Protein 8YMU (pdb70)

Sequence (1086 aa):
RWQRALWFAGVVFCFGISAHQIAMHVLDYLSEPVAVRIDFVAQNELRIPEITVCPRIFQQNTIFTDMVEKQGIDKMKFLDLIDRPEYDIMAVWNLSRIFSDNVSCSAHEGSSIISGSYVDPNMSQPHLVYTTSGQCINIPASRPLIYRGVNTFVRITDSQPRNLDEVRPEAIQIYFHEHHHAHLSRYLTGLRGYIVPIANPFAFSIRFTQINYANRTDSPCVDSEEYAACVEDFIEQRIYEKAQVQCRLPYMRPKLPLCSTPTDARKIFVATDDVIQNFEKESSCKRKCEENLYIVEFMHLFERSNISIDMSVYFAYNYIQVATEYLTYTLRGLLSDIGGVLGLFLGICILSVIEVFEVVIFRWQRALWFAGVVFCFGISAHQIAMHVLDYLSEPVAVRIDFVAQNELRIPEITVCPRIFQQNTIFTDMVEKQGIDKMKFLDLIDRPEYDIMAVWNLSRIFSDNVSCSAHEGSSIISGSYVDPNMSQPHLVYTTSGQCINIPASRPLIYRGVNTFVRITDSQPRNLDEVRPEAIQIYFHEHHHAHLSRYLTGLRGYIVPIANPFAFSIRFTQINYANRTDSPCVDSEEYAACVEDFIEQRIYEKAQVQCRLPYMRPKLPLCSTPTDARKIFVATDDVIQNFEKESSCKRKCEENLYIVEFMHLFERSNISIDMSVYFAYNYIQVATEYLTYTLRGLLSDIGGVLGLFLGICILSVIEVFEVVIFRWQRALWFAGVVFCFGISAHQIAMHVLDYLSEPVAVRIDFVAQNELRIPEITVCPRIFQQNTIFTDMVEKQGIDKMKFLDLIDRPEYDIMAVWNLSRIFSDNVSCSAHEGSSIISGSYVDPNMSQPHLVYTTSGQCINIPASRPLIYRGVNTFVRITDSQPRNLDEVRPEAIQIYFHEHHHAHLSRYLTGLRGYIVPIANPFAFSIRFTQINYANRTDSPCVDSEEYAACVEDFIEQRIYEKAQVQCRLPYMRPKLPLCSTPTDARKIFVATDDVIQNFEKESSCKRKCEENLYIVEFMHLFERSNISIDMSVYFAYNYIQVATEYLTYTLRGLLSDIGGVLGLFLGICILSVIEVFEVVIF

Structure (mmCIF, N/CA/C/O backbone):
data_8YMU
#
_entry.id   8YMU
#
_cell.length_a   1.00
_cell.length_b   1.00
_cell.length_c   1.00
_cell.angle_alpha   90.00
_cell.angle_beta   90.00
_cell.angle_gamma   90.00
#
_symmetry.space_group_name_H-M   'P 1'
#
loop_
_atom_site.group_PDB
_atom_site.id
_atom_site.type_symbol
_atom_site.label_atom_id
_atom_site.label_alt_id
_atom_site.label_comp_id
_atom_site.label_asym_id
_atom_site.label_entity_id
_atom_site.label_seq_id
_atom_site.pdbx_PDB_ins_code
_atom_site.Cartn_x
_atom_site.Cartn_y
_atom_site.Cartn_z
_atom_site.occupancy
_atom_site.B_iso_or_equiv
_atom_site.auth_seq_id
_atom_site.auth_comp_id
_atom_site.auth_asym_id
_atom_site.auth_atom_id
_atom_site.pdbx_PDB_model_num
ATOM 1 N N . ARG A 1 53 ? 119.809 94.791 55.123 1.00 154.67 53 ARG A N 1
ATOM 2 C CA . ARG A 1 53 ? 119.735 93.969 56.322 1.00 154.67 53 ARG A CA 1
ATOM 3 C C . ARG A 1 53 ? 120.657 94.504 57.411 1.00 154.67 53 ARG A C 1
ATOM 4 O O . ARG A 1 53 ? 120.237 94.703 58.549 1.00 154.67 53 ARG A O 1
ATOM 12 N N . TRP A 1 54 ? 121.919 94.738 57.054 1.00 156.69 54 TRP A N 1
ATOM 13 C CA . TRP A 1 54 ? 122.918 95.170 58.024 1.00 156.69 54 TRP A CA 1
ATOM 14 C C . TRP A 1 54 ? 122.582 96.526 58.633 1.00 156.69 54 TRP A C 1
ATOM 15 O O . TRP A 1 54 ? 122.345 96.627 59.841 1.00 156.69 54 TRP A O 1
ATOM 26 N N . GLN A 1 55 ? 122.552 97.575 57.806 1.00 155.15 55 GLN A N 1
ATOM 27 C CA . GLN A 1 55 ? 122.447 98.927 58.346 1.00 155.15 55 GLN A CA 1
ATOM 28 C C . GLN A 1 55 ? 121.035 99.216 58.842 1.00 155.15 55 GLN A C 1
ATOM 29 O O . GLN A 1 55 ? 120.849 99.881 59.866 1.00 155.15 55 GLN A O 1
ATOM 35 N N . ARG A 1 56 ? 120.021 98.720 58.127 1.00 152.82 56 ARG A N 1
ATOM 36 C CA . ARG A 1 56 ? 118.650 98.884 58.603 1.00 152.82 56 ARG A CA 1
ATOM 37 C C . ARG A 1 56 ? 118.447 98.197 59.949 1.00 152.82 56 ARG A C 1
ATOM 38 O O . ARG A 1 56 ? 117.855 98.776 60.869 1.00 152.82 56 ARG A O 1
ATOM 46 N N . ALA A 1 57 ? 118.937 96.962 60.087 1.00 150.93 57 ALA A N 1
ATOM 47 C CA . ALA A 1 57 ? 118.809 96.258 61.359 1.00 150.93 57 ALA A CA 1
ATOM 48 C C . ALA A 1 57 ? 119.589 96.963 62.461 1.00 150.93 57 ALA A C 1
ATOM 49 O O . ALA A 1 57 ? 119.125 97.041 63.604 1.00 150.93 57 ALA A O 1
ATOM 51 N N . LEU A 1 58 ? 120.780 97.474 62.142 1.00 148.85 58 LEU A N 1
ATOM 52 C CA . LEU A 1 58 ? 121.560 98.189 63.147 1.00 148.85 58 LEU A CA 1
ATOM 53 C C . LEU A 1 58 ? 120.840 99.451 63.604 1.00 148.85 58 LEU A C 1
ATOM 54 O O . LEU A 1 58 ? 120.822 99.764 64.800 1.00 148.85 58 LEU A O 1
ATOM 59 N N . TRP A 1 59 ? 120.244 100.191 62.667 1.00 143.68 59 TRP A N 1
ATOM 60 C CA . TRP A 1 59 ? 119.476 101.379 63.023 1.00 143.68 59 TRP A CA 1
ATOM 61 C C . TRP A 1 59 ? 118.286 101.012 63.900 1.00 143.68 59 TRP A C 1
ATOM 62 O O . TRP A 1 59 ? 117.998 101.680 64.900 1.00 143.68 59 TRP A O 1
ATOM 73 N N . PHE A 1 60 ? 117.578 99.942 63.533 1.00 143.37 60 PHE A N 1
ATOM 74 C CA . PHE A 1 60 ? 116.453 99.480 64.339 1.00 143.37 60 PHE A CA 1
ATOM 75 C C . PHE A 1 60 ? 116.901 99.168 65.762 1.00 143.37 60 PHE A C 1
ATOM 76 O O . PHE A 1 60 ? 116.274 99.598 66.737 1.00 143.37 60 PHE A O 1
ATOM 84 N N . ALA A 1 61 ? 117.995 98.415 65.893 1.00 143.62 61 ALA A N 1
ATOM 85 C CA . ALA A 1 61 ? 118.481 98.032 67.214 1.00 143.62 61 ALA A CA 1
ATOM 86 C C . ALA A 1 61 ? 118.899 99.255 68.022 1.00 143.62 61 ALA A C 1
ATOM 87 O O . ALA A 1 61 ? 118.531 99.393 69.195 1.00 143.62 61 ALA A O 1
ATOM 94 N N . GLY A 1 62 ? 119.654 100.163 67.406 1.00 139.90 62 GLY A N 1
ATOM 95 C CA . GLY A 1 62 ? 120.162 101.333 68.090 1.00 139.90 62 GLY A CA 1
ATOM 96 C C . GLY A 1 62 ? 119.137 102.398 68.385 1.00 139.90 62 GLY A C 1
ATOM 97 O O . GLY A 1 62 ? 119.389 103.274 69.217 1.00 139.90 62 GLY A O 1
ATOM 101 N N . VAL A 1 63 ? 117.982 102.356 67.724 1.00 135.38 63 VAL A N 1
ATOM 102 C CA . VAL A 1 63 ? 116.876 103.228 68.072 1.00 135.38 63 VAL A CA 1
ATOM 103 C C . VAL A 1 63 ? 115.960 102.604 69.119 1.00 135.38 63 VAL A C 1
ATOM 104 O O . VAL A 1 63 ? 115.504 103.312 70.026 1.00 135.38 63 VAL A O 1
ATOM 108 N N . VAL A 1 64 ? 115.686 101.299 69.032 1.00 135.35 64 VAL A N 1
ATOM 109 C CA . VAL A 1 64 ? 114.908 100.649 70.078 1.00 135.35 64 VAL A CA 1
ATOM 110 C C . VAL A 1 64 ? 115.667 100.672 71.395 1.00 135.35 64 VAL A C 1
ATOM 111 O O . VAL A 1 64 ? 115.058 100.764 72.465 1.00 135.35 64 VAL A O 1
ATOM 115 N N . PHE A 1 65 ? 117.000 100.593 71.351 1.00 126.79 65 PHE A N 1
ATOM 116 C CA . PHE A 1 65 ? 117.785 100.682 72.577 1.00 126.79 65 PHE A CA 1
ATOM 117 C C . PHE A 1 65 ? 117.560 102.018 73.274 1.00 126.79 65 PHE A C 1
ATOM 118 O O . PHE A 1 65 ? 117.301 102.068 74.482 1.00 126.79 65 PHE A O 1
ATOM 126 N N . CYS A 1 66 ? 117.653 103.115 72.522 1.00 120.20 66 CYS A N 1
ATOM 127 C CA . CYS A 1 66 ? 117.420 104.432 73.105 1.00 120.20 66 CYS A CA 1
ATOM 128 C C . CYS A 1 66 ? 115.985 104.563 73.598 1.00 120.20 66 CYS A C 1
ATOM 129 O O . CYS A 1 66 ? 115.735 105.087 74.690 1.00 120.20 66 CYS A O 1
ATOM 132 N N . PHE A 1 67 ? 115.023 104.083 72.805 1.00 121.72 67 PHE A N 1
ATOM 133 C CA . PHE A 1 67 ? 113.626 104.186 73.209 1.00 121.72 67 PHE A CA 1
ATOM 134 C C . PHE A 1 67 ? 113.369 103.436 74.510 1.00 121.72 67 PHE A C 1
ATOM 135 O O . PHE A 1 67 ? 112.689 103.949 75.404 1.00 121.72 67 PHE A O 1
ATOM 143 N N . GLY A 1 68 ? 113.916 102.227 74.642 1.00 116.57 68 GLY A N 1
ATOM 144 C CA . GLY A 1 68 ? 113.713 101.425 75.833 1.00 116.57 68 GLY A CA 1
ATOM 145 C C . GLY A 1 68 ? 114.559 101.810 77.024 1.00 116.57 68 GLY A C 1
ATOM 146 O O . GLY A 1 68 ? 114.230 101.419 78.148 1.00 116.57 68 GLY A O 1
ATOM 147 N N . ILE A 1 69 ? 115.641 102.559 76.812 1.00 112.96 69 ILE A N 1
ATOM 148 C CA . ILE A 1 69 ? 116.429 103.100 77.908 1.00 112.96 69 ILE A CA 1
ATOM 149 C C . ILE A 1 69 ? 115.916 104.462 78.351 1.00 112.96 69 ILE A C 1
ATOM 150 O O . ILE A 1 69 ? 116.271 104.933 79.432 1.00 112.96 69 ILE A O 1
ATOM 155 N N . SER A 1 70 ? 115.086 105.105 77.534 1.00 103.87 70 SER A N 1
ATOM 156 C CA . SER A 1 70 ? 114.398 106.324 77.936 1.00 103.87 70 SER A CA 1
ATOM 157 C C . SER A 1 70 ? 113.044 106.038 78.562 1.00 103.87 70 SER A C 1
ATOM 158 O O . SER A 1 70 ? 112.679 106.680 79.553 1.00 103.87 70 SER A O 1
ATOM 161 N N . ALA A 1 71 ? 112.285 105.087 78.013 1.00 100.34 71 ALA A N 1
ATOM 162 C CA . ALA A 1 71 ? 110.989 104.743 78.585 1.00 100.34 71 ALA A CA 1
ATOM 163 C C . ALA A 1 71 ? 111.145 104.144 79.976 1.00 100.34 71 ALA A C 1
ATOM 164 O O . ALA A 1 71 ? 110.359 104.434 80.883 1.00 100.34 71 ALA A O 1
ATOM 166 N N . HIS A 1 72 ? 112.160 103.299 80.164 1.00 93.15 72 HIS A N 1
ATOM 167 C CA . HIS A 1 72 ? 112.388 102.724 81.484 1.00 93.15 72 HIS A CA 1
ATOM 168 C C . HIS A 1 72 ? 112.713 103.799 82.515 1.00 93.15 72 HIS A C 1
ATOM 169 O O . HIS A 1 72 ? 112.183 103.767 83.632 1.00 93.15 72 HIS A O 1
ATOM 176 N N . GLN A 1 73 ? 113.554 104.771 82.156 1.00 87.77 73 GLN A N 1
ATOM 177 C CA . GLN A 1 73 ? 113.918 105.806 83.116 1.00 87.77 73 GLN A CA 1
ATOM 178 C C . GLN A 1 73 ? 112.775 106.789 83.348 1.00 87.77 73 GLN A C 1
ATOM 179 O O . GLN A 1 73 ? 112.617 107.295 84.463 1.00 87.77 73 GLN A O 1
ATOM 185 N N . ILE A 1 74 ? 111.962 107.063 82.325 1.00 84.40 74 ILE A N 1
ATOM 186 C CA . ILE A 1 74 ? 110.776 107.887 82.537 1.00 84.40 74 ILE A CA 1
ATOM 187 C C . ILE A 1 74 ? 109.787 107.171 83.448 1.00 84.40 74 ILE A C 1
ATOM 188 O O . ILE A 1 74 ? 109.144 107.795 84.301 1.00 84.40 74 ILE A O 1
ATOM 193 N N . ALA A 1 75 ? 109.647 105.853 83.287 1.00 83.17 75 ALA A N 1
ATOM 194 C CA . ALA A 1 75 ? 108.787 105.087 84.182 1.00 83.17 75 ALA A CA 1
ATOM 195 C C . ALA A 1 75 ? 109.313 105.122 85.610 1.00 83.17 75 ALA A C 1
ATOM 196 O O . ALA A 1 75 ? 108.538 105.265 86.562 1.00 83.17 75 ALA A O 1
ATOM 198 N N . MET A 1 76 ? 110.627 104.991 85.782 1.00 81.81 76 MET A N 1
ATOM 199 C CA . MET A 1 76 ? 111.233 105.081 87.104 1.00 81.81 76 MET A CA 1
ATOM 200 C C . MET A 1 76 ? 111.071 106.457 87.736 1.00 81.81 76 MET A C 1
ATOM 201 O O . MET A 1 76 ? 110.842 106.543 88.946 1.00 81.81 76 MET A O 1
ATOM 206 N N . HIS A 1 77 ? 111.183 107.529 86.953 1.00 75.71 77 HIS A N 1
ATOM 207 C CA . HIS A 1 77 ? 110.911 108.872 87.445 1.00 75.71 77 HIS A CA 1
ATOM 208 C C . HIS A 1 77 ? 109.454 109.075 87.828 1.00 75.71 77 HIS A C 1
ATOM 209 O O . HIS A 1 77 ? 109.177 109.697 88.858 1.00 75.71 77 HIS A O 1
ATOM 216 N N . VAL A 1 78 ? 108.517 108.563 87.024 1.00 73.49 78 VAL A N 1
ATOM 217 C CA . VAL A 1 78 ? 107.101 108.635 87.369 1.00 73.49 78 VAL A CA 1
ATOM 218 C C . VAL A 1 78 ? 106.713 107.631 88.444 1.00 73.49 78 VAL A C 1
ATOM 219 O O . VAL A 1 78 ? 105.725 107.857 89.159 1.00 73.49 78 VAL A O 1
ATOM 223 N N . LEU A 1 79 ? 107.454 106.533 88.584 1.00 73.27 79 LEU A N 1
ATOM 224 C CA . LEU A 1 79 ? 107.257 105.597 89.680 1.00 73.27 79 LEU A CA 1
ATOM 225 C C . LEU A 1 79 ? 107.954 106.045 90.955 1.00 73.27 79 LEU A C 1
ATOM 226 O O . LEU A 1 79 ? 107.672 105.501 92.027 1.00 73.27 79 LEU A O 1
ATOM 231 N N . ASP A 1 80 ? 108.857 107.020 90.863 1.00 66.93 80 ASP A N 1
ATOM 232 C CA . ASP A 1 80 ? 109.444 107.668 92.026 1.00 66.93 80 ASP A CA 1
ATOM 233 C C . ASP A 1 80 ? 108.633 108.884 92.455 1.00 66.93 80 ASP A C 1
ATOM 234 O O . ASP A 1 80 ? 108.946 109.507 93.474 1.00 66.93 80 ASP A O 1
ATOM 239 N N . TYR A 1 81 ? 107.591 109.227 91.697 1.00 63.82 81 TYR A N 1
ATOM 240 C CA . TYR A 1 81 ? 106.679 110.305 92.041 1.00 63.82 81 TYR A CA 1
ATOM 241 C C . TYR A 1 81 ? 105.378 109.826 92.661 1.00 63.82 81 TYR A C 1
ATOM 242 O O . TYR A 1 81 ? 104.860 110.500 93.557 1.00 63.82 81 TYR A O 1
ATOM 251 N N . LEU A 1 82 ? 104.837 108.690 92.217 1.00 63.00 82 LEU A N 1
ATOM 252 C CA . LEU A 1 82 ? 103.616 108.170 92.820 1.00 63.00 82 LEU A CA 1
ATOM 253 C C . LEU A 1 82 ? 103.837 107.827 94.287 1.00 63.00 82 LEU A C 1
ATOM 254 O O . LEU A 1 82 ? 102.982 108.113 95.133 1.00 63.00 82 LEU A O 1
ATOM 259 N N . SER A 1 83 ? 104.977 107.216 94.604 1.00 58.25 83 SER A N 1
ATOM 260 C CA . SER A 1 83 ? 105.354 106.937 95.989 1.00 58.25 83 SER A CA 1
ATOM 261 C C . SER A 1 83 ? 105.996 108.191 96.583 1.00 58.25 83 SER A C 1
ATOM 262 O O . SER A 1 83 ? 107.208 108.403 96.526 1.00 58.25 83 SER A O 1
ATOM 270 N N . GLU A 1 84 ? 105.139 109.030 97.164 1.00 49.08 84 GLU A N 1
ATOM 271 C CA . GLU A 1 84 ? 105.535 110.343 97.658 1.00 49.08 84 GLU A CA 1
ATOM 272 C C . GLU A 1 84 ? 106.806 110.252 98.494 1.00 49.08 84 GLU A C 1
ATOM 273 O O . GLU A 1 84 ? 106.773 109.714 99.608 1.00 49.08 84 GLU A O 1
ATOM 285 N N . PRO A 1 85 ? 107.937 110.759 98.006 1.00 49.78 85 PRO A N 1
ATOM 286 C CA . PRO A 1 85 ? 109.129 110.833 98.852 1.00 49.78 85 PRO A CA 1
ATOM 287 C C . PRO A 1 85 ? 109.173 112.145 99.614 1.00 49.78 85 PRO A C 1
ATOM 288 O O . PRO A 1 85 ? 108.768 113.197 99.116 1.00 49.78 85 PRO A O 1
ATOM 299 N N . VAL A 1 86 ? 109.675 112.071 100.844 1.00 40.83 86 VAL A N 1
ATOM 300 C CA . VAL A 1 86 ? 109.730 113.228 101.725 1.00 40.83 86 VAL A CA 1
ATOM 301 C C . VAL A 1 86 ? 111.136 113.378 102.280 1.00 40.83 86 VAL A C 1
ATOM 302 O O . VAL A 1 86 ? 111.776 112.404 102.690 1.00 40.83 86 VAL A O 1
ATOM 315 N N . ALA A 1 87 ? 111.616 114.617 102.283 1.00 36.25 87 ALA A N 1
ATOM 316 C CA . ALA A 1 87 ? 112.907 114.967 102.854 1.00 36.25 87 ALA A CA 1
ATOM 317 C C . ALA A 1 87 ? 112.704 116.000 103.951 1.00 36.25 87 ALA A C 1
ATOM 318 O O . ALA A 1 87 ? 111.834 116.866 103.851 1.00 36.25 87 ALA A O 1
ATOM 325 N N . VAL A 1 88 ? 113.515 115.907 105.001 1.00 29.72 88 VAL A N 1
ATOM 326 C CA . VAL A 1 88 ? 113.351 116.722 106.199 1.00 29.72 88 VAL A CA 1
ATOM 327 C C . VAL A 1 88 ? 114.319 117.893 106.135 1.00 29.72 88 VAL A C 1
ATOM 328 O O . VAL A 1 88 ? 115.537 117.698 106.051 1.00 29.72 88 VAL A O 1
ATOM 341 N N . ARG A 1 89 ? 113.775 119.105 106.175 1.00 29.88 89 ARG A N 1
ATOM 342 C CA . ARG A 1 89 ? 114.555 120.327 106.319 1.00 29.88 89 ARG A CA 1
ATOM 343 C C . ARG A 1 89 ? 114.389 120.819 107.749 1.00 29.88 89 ARG A C 1
ATOM 344 O O . ARG A 1 89 ? 113.264 120.900 108.254 1.00 29.88 89 ARG A O 1
ATOM 365 N N . ILE A 1 90 ? 115.502 121.138 108.396 1.00 25.67 90 ILE A N 1
ATOM 366 C CA . ILE A 1 90 ? 115.489 121.552 109.784 1.00 25.67 90 ILE A CA 1
ATOM 367 C C . ILE A 1 90 ? 115.959 122.996 109.877 1.00 25.67 90 ILE A C 1
ATOM 368 O O . ILE A 1 90 ? 116.890 123.427 109.193 1.00 25.67 90 ILE A O 1
ATOM 384 N N . ASP A 1 91 ? 115.293 123.755 110.742 1.00 25.22 91 ASP A N 1
ATOM 385 C CA . ASP A 1 91 ? 115.600 125.160 110.953 1.00 25.22 91 ASP A CA 1
ATOM 386 C C . ASP A 1 91 ? 115.605 125.435 112.448 1.00 25.22 91 ASP A C 1
ATOM 387 O O . ASP A 1 91 ? 115.014 124.690 113.231 1.00 25.22 91 ASP A O 1
ATOM 396 N N . PHE A 1 92 ? 116.299 126.497 112.838 1.00 24.23 92 PHE A N 1
ATOM 397 C CA . PHE A 1 92 ? 116.319 126.969 114.220 1.00 24.23 92 PHE A CA 1
ATOM 398 C C . PHE A 1 92 ? 115.756 128.385 114.206 1.00 24.23 92 PHE A C 1
ATOM 399 O O . PHE A 1 92 ? 116.478 129.346 113.923 1.00 24.23 92 PHE A O 1
ATOM 416 N N . VAL A 1 93 ? 114.467 128.510 114.503 1.00 24.34 93 VAL A N 1
ATOM 417 C CA . VAL A 1 93 ? 113.746 129.772 114.378 1.00 24.34 93 VAL A CA 1
ATOM 418 C C . VAL A 1 93 ? 113.823 130.506 115.709 1.00 24.34 93 VAL A C 1
ATOM 419 O O . VAL A 1 93 ? 113.447 129.958 116.749 1.00 24.34 93 VAL A O 1
ATOM 432 N N . ALA A 1 94 ? 114.313 131.744 115.680 1.00 25.23 94 ALA A N 1
ATOM 433 C CA . ALA A 1 94 ? 114.371 132.561 116.885 1.00 25.23 94 ALA A CA 1
ATOM 434 C C . ALA A 1 94 ? 113.016 133.212 117.133 1.00 25.23 94 ALA A C 1
ATOM 435 O O . ALA A 1 94 ? 112.494 133.921 116.267 1.00 25.23 94 ALA A O 1
ATOM 442 N N . GLN A 1 95 ? 112.449 132.971 118.310 1.00 27.22 95 GLN A N 1
ATOM 443 C CA . GLN A 1 95 ? 111.151 133.522 118.670 1.00 27.22 95 GLN A CA 1
ATOM 444 C C . GLN A 1 95 ? 111.308 134.769 119.529 1.00 27.22 95 GLN A C 1
ATOM 445 O O . GLN A 1 95 ? 112.123 134.805 120.455 1.00 27.22 95 GLN A O 1
ATOM 459 N N . ASN A 1 96 ? 110.521 135.795 119.212 1.00 29.37 96 ASN A N 1
ATOM 460 C CA . ASN A 1 96 ? 110.409 136.956 120.084 1.00 29.37 96 ASN A CA 1
ATOM 461 C C . ASN A 1 96 ? 109.383 136.723 121.185 1.00 29.37 96 ASN A C 1
ATOM 462 O O . ASN A 1 96 ? 109.594 137.139 122.328 1.00 29.37 96 ASN A O 1
ATOM 473 N N . GLU A 1 97 ? 108.278 136.061 120.854 1.00 27.42 97 GLU A N 1
ATOM 474 C CA . GLU A 1 97 ? 107.262 135.655 121.814 1.00 27.42 97 GLU A CA 1
ATOM 475 C C . GLU A 1 97 ? 107.118 134.142 121.745 1.00 27.42 97 GLU A C 1
ATOM 476 O O . GLU A 1 97 ? 106.841 133.593 120.675 1.00 27.42 97 GLU A O 1
ATOM 488 N N . LEU A 1 98 ? 107.296 133.475 122.879 1.00 26.24 98 LEU A N 1
ATOM 489 C CA . LEU A 1 98 ? 107.258 132.022 122.921 1.00 26.24 98 LEU A CA 1
ATOM 490 C C . LEU A 1 98 ? 105.868 131.527 123.304 1.00 26.24 98 LEU A C 1
ATOM 491 O O . LEU A 1 98 ? 105.107 132.205 123.997 1.00 26.24 98 LEU A O 1
ATOM 507 N N . ARG A 1 99 ? 105.541 130.326 122.832 1.00 29.49 99 ARG A N 1
ATOM 508 C CA . ARG A 1 99 ? 104.235 129.712 123.055 1.00 29.49 99 ARG A CA 1
ATOM 509 C C . ARG A 1 99 ? 104.367 128.694 124.186 1.00 29.49 99 ARG A C 1
ATOM 510 O O . ARG A 1 99 ? 104.864 127.582 124.000 1.00 29.49 99 ARG A O 1
ATOM 531 N N . ILE A 1 100 ? 103.916 129.091 125.372 1.00 25.66 100 ILE A N 1
ATOM 532 C CA . ILE A 1 100 ? 103.907 128.229 126.552 1.00 25.66 100 ILE A CA 1
ATOM 533 C C . ILE A 1 100 ? 102.928 127.083 126.324 1.00 25.66 100 ILE A C 1
ATOM 534 O O . ILE A 1 100 ? 101.800 127.327 125.874 1.00 25.66 100 ILE A O 1
ATOM 550 N N . PRO A 1 101 ? 103.289 125.835 126.604 1.00 22.92 101 PRO A N 1
ATOM 551 C CA . PRO A 1 101 ? 102.276 124.782 126.695 1.00 22.92 101 PRO A CA 1
ATOM 552 C C . PRO A 1 101 ? 101.387 125.009 127.909 1.00 22.92 101 PRO A C 1
ATOM 553 O O . PRO A 1 101 ? 101.833 125.474 128.958 1.00 22.92 101 PRO A O 1
ATOM 564 N N . GLU A 1 102 ? 100.113 124.671 127.761 1.00 24.71 102 GLU A N 1
ATOM 565 C CA . GLU A 1 102 ? 99.165 124.934 128.843 1.00 24.71 102 GLU A CA 1
ATOM 566 C C . GLU A 1 102 ? 99.159 123.772 129.825 1.00 24.71 102 GLU A C 1
ATOM 567 O O . GLU A 1 102 ? 98.729 122.662 129.528 1.00 24.71 102 GLU A O 1
ATOM 579 N N . ILE A 1 103 ? 99.693 124.038 131.014 1.00 22.57 103 ILE A N 1
ATOM 580 C CA . ILE A 1 103 ? 100.083 123.005 131.965 1.00 22.57 103 ILE A CA 1
ATOM 581 C C . ILE A 1 103 ? 98.867 122.471 132.704 1.00 22.57 103 ILE A C 1
ATOM 582 O O . ILE A 1 103 ? 97.950 123.226 133.044 1.00 22.57 103 ILE A O 1
ATOM 598 N N . THR A 1 104 ? 98.849 121.165 132.944 1.00 21.73 104 THR A N 1
ATOM 599 C CA . THR A 1 104 ? 97.928 120.546 133.884 1.00 21.73 104 THR A CA 1
ATOM 600 C C . THR A 1 104 ? 98.746 119.949 135.019 1.00 21.73 104 THR A C 1
ATOM 601 O O . THR A 1 104 ? 99.616 119.103 134.785 1.00 21.73 104 THR A O 1
ATOM 612 N N . VAL A 1 105 ? 98.480 120.404 136.239 1.00 23.25 105 VAL A N 1
ATOM 613 C CA . VAL A 1 105 ? 99.159 119.923 137.435 1.00 23.25 105 VAL A CA 1
ATOM 614 C C . VAL A 1 105 ? 98.146 119.131 138.243 1.00 23.25 105 VAL A C 1
ATOM 615 O O . VAL A 1 105 ? 97.063 119.636 138.560 1.00 23.25 105 VAL A O 1
ATOM 628 N N . CYS A 1 106 ? 98.501 117.903 138.582 1.00 23.37 106 CYS A N 1
ATOM 629 C CA . CYS A 1 106 ? 97.616 116.947 139.226 1.00 23.37 106 CYS A CA 1
ATOM 630 C C . CYS A 1 106 ? 98.229 116.477 140.528 1.00 23.37 106 CYS A C 1
ATOM 631 O O . CYS A 1 106 ? 99.446 116.549 140.719 1.00 23.37 106 CYS A O 1
ATOM 638 N N . PRO A 1 107 ? 97.417 115.994 141.453 1.00 25.21 107 PRO A N 1
ATOM 639 C CA . PRO A 1 107 ? 97.967 115.176 142.535 1.00 25.21 107 PRO A CA 1
ATOM 640 C C . PRO A 1 107 ? 98.338 113.803 142.003 1.00 25.21 107 PRO A C 1
ATOM 641 O O . PRO A 1 107 ? 97.930 113.443 140.896 1.00 25.21 107 PRO A O 1
ATOM 652 N N . ARG A 1 108 ? 99.106 113.029 142.757 1.00 25.96 108 ARG A N 1
ATOM 653 C CA . ARG A 1 108 ? 99.414 111.676 142.328 1.00 25.96 108 ARG A CA 1
ATOM 654 C C . ARG A 1 108 ? 98.132 110.854 142.290 1.00 25.96 108 ARG A C 1
ATOM 655 O O . ARG A 1 108 ? 97.119 111.221 142.891 1.00 25.96 108 ARG A O 1
ATOM 676 N N . ILE A 1 109 ? 98.177 109.739 141.557 1.00 25.37 109 ILE A N 1
ATOM 677 C CA . ILE A 1 109 ? 96.972 108.952 141.328 1.00 25.37 109 ILE A CA 1
ATOM 678 C C . ILE A 1 109 ? 96.313 108.629 142.657 1.00 25.37 109 ILE A C 1
ATOM 679 O O . ILE A 1 109 ? 96.979 108.539 143.693 1.00 25.37 109 ILE A O 1
ATOM 695 N N . PHE A 1 110 ? 94.990 108.466 142.628 1.00 26.38 110 PHE A N 1
ATOM 696 C CA . PHE A 1 110 ? 94.168 108.309 143.823 1.00 26.38 110 PHE A CA 1
ATOM 697 C C . PHE A 1 110 ? 94.836 107.448 144.888 1.00 26.38 110 PHE A C 1
ATOM 698 O O . PHE A 1 110 ? 94.904 107.844 146.056 1.00 26.38 110 PHE A O 1
ATOM 706 N N . GLN A 1 111 ? 95.326 106.269 144.507 1.00 34.62 111 GLN A N 1
ATOM 707 C CA . GLN A 1 111 ? 95.948 105.378 145.476 1.00 34.62 111 GLN A CA 1
ATOM 708 C C . GLN A 1 111 ? 97.312 105.862 145.943 1.00 34.62 111 GLN A C 1
ATOM 709 O O . GLN A 1 111 ? 97.834 105.328 146.927 1.00 34.62 111 GLN A O 1
ATOM 715 N N . GLN A 1 112 ? 97.903 106.846 145.270 1.00 27.18 112 GLN A N 1
ATOM 716 C CA . GLN A 1 112 ? 99.164 107.427 145.705 1.00 27.18 112 GLN A CA 1
ATOM 717 C C . GLN A 1 112 ? 98.990 108.788 146.365 1.00 27.18 112 GLN A C 1
ATOM 718 O O . GLN A 1 112 ? 99.969 109.342 146.872 1.00 27.18 112 GLN A O 1
ATOM 724 N N . ASN A 1 113 ? 97.780 109.339 146.372 1.00 30.13 113 ASN A N 1
ATOM 725 C CA . ASN A 1 113 ? 97.514 110.526 147.169 1.00 30.13 113 ASN A CA 1
ATOM 726 C C . ASN A 1 113 ? 97.657 110.217 148.651 1.00 30.13 113 ASN A C 1
ATOM 727 O O . ASN A 1 113 ? 97.120 109.230 149.161 1.00 30.13 113 ASN A O 1
ATOM 732 N N . THR A 1 114 ? 98.389 111.078 149.347 1.00 38.19 114 THR A N 1
ATOM 733 C CA . THR A 1 114 ? 98.539 110.961 150.787 1.00 38.19 114 THR A CA 1
ATOM 734 C C . THR A 1 114 ? 97.428 111.676 151.544 1.00 38.19 114 THR A C 1
ATOM 735 O O . THR A 1 114 ? 97.305 111.490 152.758 1.00 38.19 114 THR A O 1
ATOM 746 N N . ILE A 1 115 ? 96.608 112.469 150.859 1.00 36.77 115 ILE A N 1
ATOM 747 C CA . ILE A 1 115 ? 95.436 113.188 151.336 1.00 36.77 115 ILE A CA 1
ATOM 748 C C . ILE A 1 115 ? 94.153 112.424 151.042 1.00 36.77 115 ILE A C 1
ATOM 749 O O . ILE A 1 115 ? 93.341 112.201 151.942 1.00 36.77 115 ILE A O 1
ATOM 765 N N . PHE A 1 116 ? 93.948 112.019 149.789 1.00 33.56 116 PHE A N 1
ATOM 766 C CA . PHE A 1 116 ? 92.776 111.219 149.456 1.00 33.56 116 PHE A CA 1
ATOM 767 C C . PHE A 1 116 ? 92.787 109.897 150.210 1.00 33.56 116 PHE A C 1
ATOM 768 O O . PHE A 1 116 ? 91.787 109.509 150.829 1.00 33.56 116 PHE A O 1
ATOM 785 N N . THR A 1 117 ? 93.917 109.192 150.171 1.00 36.99 117 THR A N 1
ATOM 786 C CA . THR A 1 117 ? 94.010 107.922 150.874 1.00 36.99 117 THR A CA 1
ATOM 787 C C . THR A 1 117 ? 93.817 108.100 152.372 1.00 36.99 117 THR A C 1
ATOM 788 O O . THR A 1 117 ? 93.368 107.171 153.044 1.00 36.99 117 THR A O 1
ATOM 799 N N . ASP A 1 118 ? 94.118 109.282 152.909 1.00 41.03 118 ASP A N 1
ATOM 800 C CA . ASP A 1 118 ? 93.897 109.531 154.329 1.00 41.03 118 ASP A CA 1
ATOM 801 C C . ASP A 1 118 ? 92.417 109.446 154.678 1.00 41.03 118 ASP A C 1
ATOM 802 O O . ASP A 1 118 ? 92.039 108.698 155.583 1.00 41.03 118 ASP A O 1
ATOM 811 N N . MET A 1 119 ? 91.563 110.181 153.962 1.00 39.48 119 MET A N 1
ATOM 812 C CA . MET A 1 119 ? 90.130 110.082 154.226 1.00 39.48 119 MET A CA 1
ATOM 813 C C . MET A 1 119 ? 89.601 108.696 153.884 1.00 39.48 119 MET A C 1
ATOM 814 O O . MET A 1 119 ? 88.743 108.156 154.594 1.00 39.48 119 MET A O 1
ATOM 828 N N . VAL A 1 120 ? 90.095 108.102 152.796 1.00 39.18 120 VAL A N 1
ATOM 829 C CA . VAL A 1 120 ? 89.623 106.772 152.428 1.00 39.18 120 VAL A CA 1
ATOM 830 C C . VAL A 1 120 ? 89.912 105.773 153.542 1.00 39.18 120 VAL A C 1
ATOM 831 O O . VAL A 1 120 ? 89.055 104.949 153.884 1.00 39.18 120 VAL A O 1
ATOM 844 N N . GLU A 1 121 ? 91.110 105.827 154.129 1.00 41.60 121 GLU A N 1
ATOM 845 C CA . GLU A 1 121 ? 91.449 104.942 155.236 1.00 41.60 121 GLU A CA 1
ATOM 846 C C . GLU A 1 121 ? 90.741 105.358 156.517 1.00 41.60 121 GLU A C 1
ATOM 847 O O . GLU A 1 121 ? 90.561 104.536 157.422 1.00 41.60 121 GLU A O 1
ATOM 859 N N . LYS A 1 122 ? 90.335 106.623 156.608 1.00 43.71 122 LYS A N 1
ATOM 860 C CA . LYS A 1 122 ? 89.603 107.126 157.760 1.00 43.71 122 LYS A CA 1
ATOM 861 C C . LYS A 1 122 ? 88.132 106.740 157.738 1.00 43.71 122 LYS A C 1
ATOM 862 O O . LYS A 1 122 ? 87.475 106.812 158.782 1.00 43.71 122 LYS A O 1
ATOM 881 N N . GLN A 1 123 ? 87.603 106.337 156.582 1.00 42.45 123 GLN A N 1
ATOM 882 C CA . GLN A 1 123 ? 86.207 105.928 156.457 1.00 42.45 123 GLN A CA 1
ATOM 883 C C . GLN A 1 123 ? 86.044 104.412 156.497 1.00 42.45 123 GLN A C 1
ATOM 884 O O . GLN A 1 123 ? 84.961 103.902 156.193 1.00 42.45 123 GLN A O 1
ATOM 898 N N . GLY A 1 124 ? 87.091 103.679 156.870 1.00 41.58 1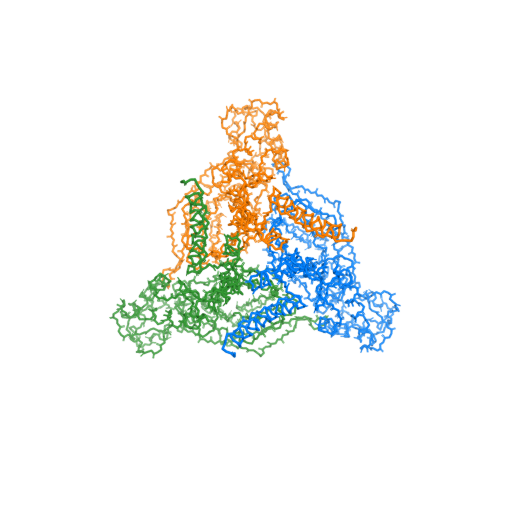24 GLY A N 1
ATOM 899 C CA . GLY A 1 124 ? 87.039 102.234 156.898 1.00 41.58 124 GLY A CA 1
ATOM 900 C C . GLY A 1 124 ? 87.337 101.557 155.579 1.00 41.58 124 GLY A C 1
ATOM 901 O O . GLY A 1 124 ? 87.337 100.320 155.523 1.00 41.58 124 GLY A O 1
ATOM 905 N N . ILE A 1 125 ? 87.591 102.320 154.524 1.00 40.86 125 ILE A N 1
ATOM 906 C CA . ILE A 1 125 ? 87.952 101.774 153.231 1.00 40.86 125 ILE A CA 1
ATOM 907 C C . ILE A 1 125 ? 89.470 101.840 153.096 1.00 40.86 125 ILE A C 1
ATOM 908 O O . ILE A 1 125 ? 90.147 102.553 153.829 1.00 40.86 125 ILE A O 1
ATOM 924 N N . ASP A 1 126 ? 90.018 101.079 152.154 1.00 42.71 126 ASP A N 1
ATOM 925 C CA . ASP A 1 126 ? 91.445 101.101 151.876 1.00 42.71 126 ASP A CA 1
ATOM 926 C C . ASP A 1 126 ? 91.706 101.774 150.536 1.00 42.71 126 ASP A C 1
ATOM 927 O O . ASP A 1 126 ? 90.788 102.033 149.751 1.00 42.71 126 ASP A O 1
ATOM 936 N N . LYS A 1 127 ? 92.977 102.079 150.277 1.00 41.56 127 LYS A N 1
ATOM 937 C CA . LYS A 1 127 ? 93.339 102.701 149.008 1.00 41.56 127 LYS A CA 1
ATOM 938 C C . LYS A 1 127 ? 93.368 101.655 147.898 1.00 41.56 127 LYS A C 1
ATOM 939 O O . LYS A 1 127 ? 94.278 101.664 147.061 1.00 41.56 127 LYS A O 1
ATOM 958 N N . MET A 1 128 ? 92.347 100.800 147.842 1.00 42.87 128 MET A N 1
ATOM 959 C CA . MET A 1 128 ? 92.138 99.908 146.711 1.00 42.87 128 MET A CA 1
ATOM 960 C C . MET A 1 128 ? 90.682 100.006 146.279 1.00 42.87 128 MET A C 1
ATOM 961 O O . MET A 1 128 ? 90.378 100.035 145.084 1.00 42.87 128 MET A O 1
ATOM 975 N N . LYS A 1 129 ? 89.784 100.081 147.260 1.00 38.51 129 LYS A N 1
ATOM 976 C CA . LYS A 1 129 ? 88.340 100.190 147.054 1.00 38.51 129 LYS A CA 1
ATOM 977 C C . LYS A 1 129 ? 87.830 101.608 147.278 1.00 38.51 129 LYS A C 1
ATOM 978 O O . LYS A 1 129 ? 86.688 101.807 147.697 1.00 38.51 129 LYS A O 1
ATOM 997 N N . PHE A 1 130 ? 88.655 102.619 147.008 1.00 33.93 130 PHE A N 1
ATOM 998 C CA . PHE A 1 130 ? 88.266 103.999 147.270 1.00 33.93 130 PHE A CA 1
ATOM 999 C C . PHE A 1 130 ? 86.942 104.383 146.621 1.00 33.93 130 PHE A C 1
ATOM 1000 O O . PHE A 1 130 ? 86.354 105.396 147.017 1.00 33.93 130 PHE A O 1
ATOM 1017 N N . LEU A 1 131 ? 86.460 103.615 145.646 1.00 33.74 131 LEU A N 1
ATOM 1018 C CA . LEU A 1 131 ? 85.178 103.878 145.011 1.00 33.74 131 LEU A CA 1
ATOM 1019 C C . LEU A 1 131 ? 84.008 103.329 145.814 1.00 33.74 131 LEU A C 1
ATOM 1020 O O . LEU A 1 131 ? 82.859 103.479 145.390 1.00 33.74 131 LEU A O 1
ATOM 1036 N N . ASP A 1 132 ? 84.267 102.700 146.959 1.00 37.36 132 ASP A N 1
ATOM 1037 C CA . ASP A 1 132 ? 83.209 102.210 147.830 1.00 37.36 132 ASP A CA 1
ATOM 1038 C C . ASP A 1 132 ? 82.575 103.320 148.655 1.00 37.36 132 ASP A C 1
ATOM 1039 O O . ASP A 1 132 ? 81.519 103.103 149.256 1.00 37.36 132 ASP A O 1
ATOM 1048 N N . LEU A 1 133 ? 83.192 104.502 148.700 1.00 37.40 133 LEU A N 1
ATOM 1049 C CA . LEU A 1 133 ? 82.557 105.661 149.310 1.00 37.40 133 LEU A CA 1
ATOM 1050 C C . LEU A 1 133 ? 81.248 106.024 148.630 1.00 37.40 133 LEU A C 1
ATOM 1051 O O . LEU A 1 133 ? 80.417 106.706 149.236 1.00 37.40 133 LEU A O 1
ATOM 1067 N N . ILE A 1 134 ? 81.050 105.589 147.384 1.00 36.03 134 ILE A N 1
ATOM 1068 C CA . ILE A 1 134 ? 79.854 105.960 146.645 1.00 36.03 134 ILE A CA 1
ATOM 1069 C C . ILE A 1 134 ? 78.616 105.286 147.218 1.00 36.03 134 ILE A C 1
ATOM 1070 O O . ILE A 1 134 ? 77.500 105.778 147.018 1.00 36.03 134 ILE A O 1
ATOM 1086 N N . ASP A 1 135 ? 78.784 104.173 147.929 1.00 41.28 135 ASP A N 1
ATOM 1087 C CA . ASP A 1 135 ? 77.666 103.483 148.571 1.00 41.28 135 ASP A CA 1
ATOM 1088 C C . ASP A 1 135 ? 77.427 104.079 149.959 1.00 41.28 135 ASP A C 1
ATOM 1089 O O . ASP A 1 135 ? 77.438 103.398 150.984 1.00 41.28 135 ASP A O 1
ATOM 1098 N N . ARG A 1 136 ? 77.225 105.395 149.972 1.00 42.14 136 ARG A N 1
ATOM 1099 C CA . ARG A 1 136 ? 77.023 106.134 151.209 1.00 42.14 136 ARG A CA 1
ATOM 1100 C C . ARG A 1 136 ? 76.186 107.363 150.893 1.00 42.14 136 ARG A C 1
ATOM 1101 O O . ARG A 1 136 ? 76.422 108.016 149.871 1.00 42.14 136 ARG A O 1
ATOM 1122 N N . PRO A 1 137 ? 75.205 107.703 151.735 1.00 44.66 137 PRO A N 1
ATOM 1123 C CA . PRO A 1 137 ? 74.364 108.868 151.422 1.00 44.66 137 PRO A CA 1
ATOM 1124 C C . PRO A 1 137 ? 75.143 110.165 151.295 1.00 44.66 137 PRO A C 1
ATOM 1125 O O . PRO A 1 137 ? 74.762 111.024 150.490 1.00 44.66 137 PRO A O 1
ATOM 1136 N N . GLU A 1 138 ? 76.218 110.336 152.061 1.00 45.99 138 GLU A N 1
ATOM 1137 C CA . GLU A 1 138 ? 76.942 111.598 152.119 1.00 45.99 138 GLU A CA 1
ATOM 1138 C C . GLU A 1 138 ? 78.034 111.716 151.064 1.00 45.99 138 GLU A C 1
ATOM 1139 O O . GLU A 1 138 ? 78.666 112.772 150.968 1.00 45.99 138 GLU A O 1
ATOM 1151 N N . TYR A 1 139 ? 78.273 110.672 150.273 1.00 39.94 139 TYR A N 1
ATOM 1152 C CA . TYR A 1 139 ? 79.362 110.661 149.301 1.00 39.94 139 TYR A CA 1
ATOM 1153 C C . TYR A 1 139 ? 78.824 110.252 147.938 1.00 39.94 139 TYR A C 1
ATOM 1154 O O . TYR A 1 139 ? 78.386 109.111 147.756 1.00 39.94 139 TYR A O 1
ATOM 1172 N N . ASP A 1 140 ? 78.856 111.181 146.988 1.00 35.04 140 ASP A N 1
ATOM 1173 C CA . ASP A 1 140 ? 78.621 110.883 145.587 1.00 35.04 140 ASP A CA 1
ATOM 1174 C C . ASP A 1 140 ? 79.963 110.856 144.859 1.00 35.04 140 ASP A C 1
ATOM 1175 O O . ASP A 1 140 ? 81.019 111.101 145.444 1.00 35.04 140 ASP A O 1
ATOM 1184 N N . ILE A 1 141 ? 79.921 110.562 143.558 1.00 30.47 141 ILE A N 1
ATOM 1185 C CA . ILE A 1 141 ? 81.165 110.434 142.807 1.00 30.47 141 ILE A CA 1
ATOM 1186 C C . ILE A 1 141 ? 81.902 111.763 142.760 1.00 30.47 141 ILE A C 1
ATOM 1187 O O . ILE A 1 141 ? 83.138 111.795 142.789 1.00 30.47 141 ILE A O 1
ATOM 1203 N N . MET A 1 142 ? 81.172 112.875 142.680 1.00 29.66 142 MET A N 1
ATOM 1204 C CA . MET A 1 142 ? 81.829 114.175 142.623 1.00 29.66 142 MET A CA 1
ATOM 1205 C C . MET A 1 142 ? 82.533 114.484 143.938 1.00 29.66 142 MET A C 1
ATOM 1206 O O . MET A 1 142 ? 83.636 115.043 143.944 1.00 29.66 142 MET A O 1
ATOM 1220 N N . ALA A 1 143 ? 81.906 114.131 145.064 1.00 32.10 143 ALA A N 1
ATOM 1221 C CA . ALA A 1 143 ? 82.527 114.362 146.364 1.00 32.10 143 ALA A CA 1
ATOM 1222 C C . ALA A 1 143 ? 83.770 113.503 146.546 1.00 32.10 143 ALA A C 1
ATOM 1223 O O . ALA A 1 143 ? 84.794 113.981 147.045 1.00 32.10 143 ALA A O 1
ATOM 1230 N N . VAL A 1 144 ? 83.702 112.228 146.151 1.00 32.29 144 VAL A N 1
ATOM 1231 C CA . VAL A 1 144 ? 84.871 111.363 146.253 1.00 32.29 144 VAL A CA 1
ATOM 1232 C C . VAL A 1 144 ? 86.030 111.910 145.441 1.00 32.29 144 VAL A C 1
ATOM 1233 O O . VAL A 1 144 ? 87.191 111.624 145.749 1.00 32.29 144 VAL A O 1
ATOM 1246 N N . TRP A 1 145 ? 85.745 112.694 144.408 1.00 26.39 145 TRP A N 1
ATOM 1247 C CA . TRP A 1 145 ? 86.784 113.282 143.581 1.00 26.39 145 TRP A CA 1
ATOM 1248 C C . TRP A 1 145 ? 87.201 114.664 144.057 1.00 26.39 145 TRP A C 1
ATOM 1249 O O . TRP A 1 145 ? 88.279 115.137 143.680 1.00 26.39 145 TRP A O 1
ATOM 1270 N N . ASN A 1 146 ? 86.372 115.320 144.867 1.00 28.76 146 ASN A N 1
ATOM 1271 C CA . ASN A 1 146 ? 86.789 116.539 145.542 1.00 28.76 146 ASN A CA 1
ATOM 1272 C C . ASN A 1 146 ? 87.724 116.255 146.710 1.00 28.76 146 ASN A C 1
ATOM 1273 O O . ASN A 1 146 ? 88.333 117.190 147.239 1.00 28.76 146 ASN A O 1
ATOM 1284 N N . LEU A 1 147 ? 87.848 114.991 147.122 1.00 32.58 147 LEU A N 1
ATOM 1285 C CA . LEU A 1 147 ? 88.758 114.638 148.205 1.00 32.58 147 LEU A CA 1
ATOM 1286 C C . LEU A 1 147 ? 90.216 114.678 147.772 1.00 32.58 147 LEU A C 1
ATOM 1287 O O . LEU A 1 147 ? 91.088 114.963 148.599 1.00 32.58 147 LEU A O 1
ATOM 1303 N N . SER A 1 148 ? 90.498 114.400 146.503 1.00 27.89 148 SER A N 1
ATOM 1304 C CA . SER A 1 148 ? 91.860 114.402 145.991 1.00 27.89 148 SER A CA 1
ATOM 1305 C C . SER A 1 148 ? 92.441 115.802 145.858 1.00 27.89 148 SER A C 1
ATOM 1306 O O . SER A 1 148 ? 93.628 115.935 145.546 1.00 27.89 148 SER A O 1
ATOM 1314 N N . ARG A 1 149 ? 91.637 116.837 146.078 1.00 29.35 149 ARG A N 1
ATOM 1315 C CA . ARG A 1 149 ? 92.118 118.211 146.018 1.00 29.35 149 ARG A CA 1
ATOM 1316 C C . ARG A 1 149 ? 93.347 118.396 146.896 1.00 29.35 149 ARG A C 1
ATOM 1317 O O . ARG A 1 149 ? 93.316 118.106 148.095 1.00 29.35 149 ARG A O 1
ATOM 1338 N N . ILE A 1 150 ? 94.429 118.884 146.294 1.00 28.64 150 ILE A N 1
ATOM 1339 C CA . ILE A 1 150 ? 95.622 119.294 147.023 1.00 28.64 150 ILE A CA 1
ATOM 1340 C C . ILE A 1 150 ? 95.968 120.752 146.757 1.00 28.64 150 ILE A C 1
ATOM 1341 O O . ILE A 1 150 ? 97.002 121.236 147.230 1.00 28.64 150 ILE A O 1
ATOM 1357 N N . PHE A 1 151 ? 95.129 121.467 146.011 1.00 28.62 151 PHE A N 1
ATOM 1358 C CA . PHE A 1 151 ? 95.398 122.841 145.589 1.00 28.62 151 PHE A CA 1
ATOM 1359 C C . PHE A 1 151 ? 94.331 123.742 146.197 1.00 28.62 151 PHE A C 1
ATOM 1360 O O . PHE A 1 151 ? 93.182 123.758 145.751 1.00 28.62 151 PHE A O 1
ATOM 1377 N N . SER A 1 152 ? 94.717 124.494 147.223 1.00 36.24 152 SER A N 1
ATOM 1378 C CA . SER A 1 152 ? 93.805 125.458 147.819 1.00 36.24 152 SER A CA 1
ATOM 1379 C C . SER A 1 152 ? 93.347 126.471 146.777 1.00 36.24 152 SER A C 1
ATOM 1380 O O . SER A 1 152 ? 93.905 126.567 145.681 1.00 36.24 152 SER A O 1
ATOM 1388 N N . ASP A 1 153 ? 92.313 127.231 147.130 1.00 37.29 153 ASP A N 1
ATOM 1389 C CA . ASP A 1 153 ? 91.732 128.208 146.219 1.00 37.29 153 ASP A CA 1
ATOM 1390 C C . ASP A 1 153 ? 92.718 129.327 145.902 1.00 37.29 153 ASP A C 1
ATOM 1391 O O . ASP A 1 153 ? 92.505 130.100 144.962 1.00 37.29 153 ASP A O 1
ATOM 1400 N N . ASN A 1 154 ? 93.800 129.424 146.675 1.00 37.41 154 ASN A N 1
ATOM 1401 C CA . ASN A 1 154 ? 94.770 130.500 146.508 1.00 37.41 154 ASN A CA 1
ATOM 1402 C C . ASN A 1 154 ? 95.786 130.191 145.414 1.00 37.41 154 ASN A C 1
ATOM 1403 O O . ASN A 1 154 ? 96.811 130.873 145.308 1.00 37.41 154 ASN A O 1
ATOM 1414 N N . VAL A 1 155 ? 95.524 129.176 144.597 1.00 30.38 155 VAL A N 1
ATOM 1415 C CA . VAL A 1 155 ? 96.435 128.824 143.514 1.00 30.38 155 VAL A CA 1
ATOM 1416 C C . VAL A 1 155 ? 96.384 129.909 142.448 1.00 30.38 155 VAL A C 1
ATOM 1417 O O . VAL A 1 155 ? 95.305 130.351 142.037 1.00 30.38 155 VAL A O 1
ATOM 1430 N N . SER A 1 156 ? 97.558 130.347 141.999 1.00 28.45 156 SER A N 1
ATOM 1431 C CA . SER A 1 156 ? 97.655 131.415 141.014 1.00 28.45 156 SER A CA 1
ATOM 1432 C C . SER A 1 156 ? 98.910 131.198 140.181 1.00 28.45 156 SER A C 1
ATOM 1433 O O . SER A 1 156 ? 99.743 130.342 140.487 1.00 28.45 156 SER A O 1
ATOM 1441 N N . CYS A 1 157 ? 99.039 131.983 139.114 1.00 27.87 157 CYS A N 1
ATOM 1442 C CA . CYS A 1 157 ? 100.228 131.936 138.277 1.00 27.87 157 CYS A CA 1
ATOM 1443 C C . CYS A 1 157 ? 100.521 133.338 137.769 1.00 27.87 157 CYS A C 1
ATOM 1444 O O . CYS A 1 157 ? 99.609 134.145 137.571 1.00 27.87 157 CYS A O 1
ATOM 1452 N N . SER A 1 158 ? 101.805 133.613 137.564 1.00 25.40 158 SER A N 1
ATOM 1453 C CA . SER A 1 158 ? 102.259 134.899 137.056 1.00 25.40 158 SER A CA 1
ATOM 1454 C C . SER A 1 158 ? 103.375 134.662 136.052 1.00 25.40 158 SER A C 1
ATOM 1455 O O . SER A 1 158 ? 104.000 133.601 136.025 1.00 25.40 158 SER A O 1
ATOM 1463 N N . ALA A 1 159 ? 103.616 135.661 135.209 1.00 25.03 159 ALA A N 1
ATOM 1464 C CA . ALA A 1 159 ? 104.647 135.590 134.184 1.00 25.03 159 ALA A CA 1
ATOM 1465 C C . ALA A 1 159 ? 105.776 136.545 134.544 1.00 25.03 159 ALA A C 1
ATOM 1466 O O . ALA A 1 159 ? 105.562 137.759 134.628 1.00 25.03 159 ALA A O 1
ATOM 1473 N N . HIS A 1 160 ? 106.968 135.999 134.759 1.00 23.90 160 HIS A N 1
ATOM 1474 C CA . HIS A 1 160 ? 108.169 136.785 134.994 1.00 23.90 160 HIS A CA 1
ATOM 1475 C C . HIS A 1 160 ? 108.973 136.789 133.704 1.00 23.90 160 HIS A C 1
ATOM 1476 O O . HIS A 1 160 ? 109.748 135.863 133.452 1.00 23.90 160 HIS A O 1
ATOM 1490 N N . GLU A 1 161 ? 108.777 137.819 132.885 1.00 25.84 161 GLU A N 1
ATOM 1491 C CA . GLU A 1 161 ? 109.381 137.884 131.553 1.00 25.84 161 GLU A CA 1
ATOM 1492 C C . GLU A 1 161 ? 110.273 139.121 131.500 1.00 25.84 161 GLU A C 1
ATOM 1493 O O . GLU A 1 161 ? 109.829 140.208 131.121 1.00 25.84 161 GLU A O 1
ATOM 1499 N N . GLY A 1 162 ? 111.533 138.945 131.887 1.00 25.19 162 GLY A N 1
ATOM 1500 C CA . GLY A 1 162 ? 112.528 139.990 131.875 1.00 25.19 162 GLY A CA 1
ATOM 1501 C C . GLY A 1 162 ? 113.101 140.206 133.251 1.00 25.19 162 GLY A C 1
ATOM 1502 O O . GLY A 1 162 ? 112.789 139.489 134.208 1.00 25.19 162 GLY A O 1
ATOM 1506 N N . SER A 1 163 ? 113.962 141.215 133.354 1.00 25.11 163 SER A N 1
ATOM 1507 C CA . SER A 1 163 ? 114.594 141.569 134.614 1.00 25.11 163 SER A CA 1
ATOM 1508 C C . SER A 1 163 ? 115.054 143.016 134.531 1.00 25.11 163 SER A C 1
ATOM 1509 O O . SER A 1 163 ? 115.492 143.471 133.472 1.00 25.11 163 SER A O 1
ATOM 1512 N N . SER A 1 164 ? 114.946 143.729 135.645 1.00 27.33 164 SER A N 1
ATOM 1513 C CA . SER A 1 164 ? 115.397 145.108 135.745 1.00 27.33 164 SER A CA 1
ATOM 1514 C C . SER A 1 164 ? 116.713 145.172 136.504 1.00 27.33 164 SER A C 1
ATOM 1515 O O . SER A 1 164 ? 117.048 144.294 137.304 1.00 27.33 164 SER A O 1
ATOM 1518 N N . ILE A 1 165 ? 117.467 146.233 136.236 1.00 26.34 165 ILE A N 1
ATOM 1519 C CA . ILE A 1 165 ? 118.718 146.485 136.937 1.00 26.34 165 ILE A CA 1
ATOM 1520 C C . ILE A 1 165 ? 118.392 147.102 138.288 1.00 26.34 165 ILE A C 1
ATOM 1521 O O . ILE A 1 165 ? 119.206 147.062 139.217 1.00 26.34 165 ILE A O 1
ATOM 1526 N N . ILE A 1 166 ? 117.195 147.676 138.404 1.00 25.84 166 ILE A N 1
ATOM 1527 C CA . ILE A 1 166 ? 116.766 148.337 139.630 1.00 25.84 166 ILE A CA 1
ATOM 1528 C C . ILE A 1 166 ? 115.730 147.484 140.347 1.00 25.84 166 ILE A C 1
ATOM 1529 O O . ILE A 1 166 ? 115.954 147.027 141.473 1.00 25.84 166 ILE A O 1
ATOM 1534 N N . SER A 1 167 ? 114.589 147.263 139.696 1.00 25.23 167 SER A N 1
ATOM 1535 C CA . SER A 1 167 ? 113.463 146.580 140.322 1.00 25.23 167 SER A CA 1
ATOM 1536 C C . SER A 1 167 ? 113.744 145.098 140.528 1.00 25.23 167 SER A C 1
ATOM 1537 O O . SER A 1 167 ? 113.454 144.548 141.594 1.00 25.23 167 SER A O 1
ATOM 1540 N N . GLY A 1 168 ? 114.305 144.441 139.511 1.00 25.00 168 GLY A N 1
ATOM 1541 C CA . GLY A 1 168 ? 114.561 143.016 139.552 1.00 25.00 168 GLY A CA 1
ATOM 1542 C C . GLY A 1 168 ? 113.856 142.302 138.412 1.00 25.00 168 GLY A C 1
ATOM 1543 O O . GLY A 1 168 ? 114.123 142.572 137.230 1.00 25.00 168 GLY A O 1
ATOM 1544 N N . SER A 1 169 ? 112.953 141.396 138.764 1.00 26.70 169 SER A N 1
ATOM 1545 C CA . SER A 1 169 ? 112.190 140.667 137.766 1.00 26.70 169 SER A CA 1
ATOM 1546 C C . SER A 1 169 ? 110.880 141.383 137.465 1.00 26.70 169 SER A C 1
ATOM 1547 O O . SER A 1 169 ? 110.251 141.972 138.348 1.00 26.70 169 SER A O 1
ATOM 1550 N N . TYR A 1 170 ? 110.475 141.331 136.200 1.00 27.46 170 TYR A N 1
ATOM 1551 C CA . TYR A 1 170 ? 109.232 141.944 135.753 1.00 27.46 170 TYR A CA 1
ATOM 1552 C C . TYR A 1 170 ? 108.083 140.979 136.014 1.00 27.46 170 TYR A C 1
ATOM 1553 O O . TYR A 1 170 ? 107.958 139.961 135.328 1.00 27.46 170 TYR A O 1
ATOM 1571 N N . VAL A 1 171 ? 107.242 141.306 136.990 1.00 27.16 171 VAL A N 1
ATOM 1572 C CA . VAL A 1 171 ? 106.140 140.445 137.405 1.00 27.16 171 VAL A CA 1
ATOM 1573 C C . VAL A 1 171 ? 104.874 140.892 136.690 1.00 27.16 171 VAL A C 1
ATOM 1574 O O . VAL A 1 171 ? 104.520 142.077 136.717 1.00 27.16 171 VAL A O 1
ATOM 1587 N N . ASP A 1 172 ? 104.195 139.945 136.049 1.00 28.84 172 ASP A N 1
ATOM 1588 C CA . ASP A 1 172 ? 102.931 140.201 135.358 1.00 28.84 172 ASP A CA 1
ATOM 1589 C C . ASP A 1 172 ? 101.869 139.283 135.947 1.00 28.84 172 ASP A C 1
ATOM 1590 O O . ASP A 1 172 ? 101.654 138.169 135.436 1.00 28.84 172 ASP A O 1
ATOM 1599 N N . PRO A 1 173 ? 101.182 139.693 137.016 1.00 29.81 173 PRO A N 1
ATOM 1600 C CA . PRO A 1 173 ? 100.276 138.759 137.702 1.00 29.81 173 PRO A CA 1
ATOM 1601 C C . PRO A 1 173 ? 99.004 138.454 136.934 1.00 29.81 173 PRO A C 1
ATOM 1602 O O . PRO A 1 173 ? 98.445 137.365 137.114 1.00 29.81 173 PRO A O 1
ATOM 1613 N N . ASN A 1 174 ? 98.528 139.365 136.089 1.00 32.75 174 ASN A N 1
ATOM 1614 C CA . ASN A 1 174 ? 97.255 139.191 135.389 1.00 32.75 174 ASN A CA 1
ATOM 1615 C C . ASN A 1 174 ? 97.525 138.474 134.069 1.00 32.75 174 ASN A C 1
ATOM 1616 O O . ASN A 1 174 ? 97.784 139.096 133.038 1.00 32.75 174 ASN A O 1
ATOM 1627 N N . MET A 1 175 ? 97.457 137.150 134.112 1.00 30.79 175 MET A N 1
ATOM 1628 C CA . MET A 1 175 ? 97.552 136.318 132.919 1.00 30.79 175 MET A CA 1
ATOM 1629 C C . MET A 1 175 ? 96.478 135.244 133.040 1.00 30.79 175 MET A C 1
ATOM 1630 O O . MET A 1 175 ? 95.616 135.294 133.924 1.00 30.79 175 MET A O 1
ATOM 1644 N N . SER A 1 176 ? 96.514 134.260 132.148 1.00 29.92 176 SER A N 1
ATOM 1645 C CA . SER A 1 176 ? 95.561 133.162 132.219 1.00 29.92 176 SER A CA 1
ATOM 1646 C C . SER A 1 176 ? 95.693 132.448 133.556 1.00 29.92 176 SER A C 1
ATOM 1647 O O . SER A 1 176 ? 96.694 131.773 133.813 1.00 29.92 176 SER A O 1
ATOM 1655 N N . GLN A 1 177 ? 94.677 132.595 134.409 1.00 28.43 177 GLN A N 1
ATOM 1656 C CA . GLN A 1 177 ? 94.767 132.008 135.736 1.00 28.43 177 GLN A CA 1
ATOM 1657 C C . GLN A 1 177 ? 94.322 130.549 135.713 1.00 28.43 177 GLN A C 1
ATOM 1658 O O . GLN A 1 177 ? 93.499 130.156 134.880 1.00 28.43 177 GLN A O 1
ATOM 1672 N N . PRO A 1 178 ? 94.853 129.727 136.615 1.00 26.64 178 PRO A N 1
ATOM 1673 C CA . PRO A 1 178 ? 94.483 128.310 136.627 1.00 26.64 178 PRO A CA 1
ATOM 1674 C C . PRO A 1 178 ? 93.024 128.099 137.000 1.00 26.64 178 PRO A C 1
ATOM 1675 O O . PRO A 1 178 ? 92.425 128.886 137.737 1.00 26.64 178 PRO A O 1
ATOM 1686 N N . HIS A 1 179 ? 92.452 127.015 136.477 1.00 25.51 179 HIS A N 1
ATOM 1687 C CA . HIS A 1 179 ? 91.097 126.611 136.817 1.00 25.51 179 HIS A CA 1
ATOM 1688 C C . HIS A 1 179 ? 91.089 125.140 137.215 1.00 25.51 179 HIS A C 1
ATOM 1689 O O . HIS A 1 179 ? 91.985 124.371 136.859 1.00 25.51 179 HIS A O 1
ATOM 1703 N N . LEU A 1 180 ? 90.047 124.757 137.952 1.00 26.35 180 LEU A N 1
ATOM 1704 C CA . LEU A 1 180 ? 89.986 123.472 138.650 1.00 26.35 180 LEU A CA 1
ATOM 1705 C C . LEU A 1 180 ? 89.373 122.438 137.715 1.00 26.35 180 LEU A C 1
ATOM 1706 O O . LEU A 1 180 ? 88.179 122.468 137.416 1.00 26.35 180 LEU A O 1
ATOM 1722 N N . VAL A 1 181 ? 90.202 121.503 137.258 1.00 24.34 181 VAL A N 1
ATOM 1723 C CA . VAL A 1 181 ? 89.806 120.502 136.274 1.00 24.34 181 VAL A CA 1
ATOM 1724 C C . VAL A 1 181 ? 89.769 119.129 136.932 1.00 24.34 181 VAL A C 1
ATOM 1725 O O . VAL A 1 181 ? 90.499 118.863 137.893 1.00 24.34 181 VAL A O 1
ATOM 1738 N N . TYR A 1 182 ? 88.913 118.252 136.412 1.00 25.36 182 TYR A N 1
ATOM 1739 C CA . TYR A 1 182 ? 88.775 116.886 136.903 1.00 25.36 182 TYR A CA 1
ATOM 1740 C C . TYR A 1 182 ? 89.512 115.931 135.973 1.00 25.36 182 TYR A C 1
ATOM 1741 O O . TYR A 1 182 ? 89.278 115.935 134.761 1.00 25.36 182 TYR A O 1
ATOM 1759 N N . THR A 1 183 ? 90.388 115.109 136.546 1.00 22.66 183 THR A N 1
ATOM 1760 C CA . THR A 1 183 ? 91.261 114.232 135.781 1.00 22.66 183 THR A CA 1
ATOM 1761 C C . THR A 1 183 ? 91.356 112.884 136.477 1.00 22.66 183 THR A C 1
ATOM 1762 O O . THR A 1 183 ? 91.202 112.789 137.695 1.00 22.66 183 THR A O 1
ATOM 1773 N N . THR A 1 184 ? 91.651 111.846 135.695 1.00 23.31 184 THR A N 1
ATOM 1774 C CA . THR A 1 184 ? 91.776 110.486 136.211 1.00 23.31 184 THR A CA 1
ATOM 1775 C C . THR A 1 184 ? 92.637 110.425 137.469 1.00 23.31 184 THR A C 1
ATOM 1776 O O . THR A 1 184 ? 92.476 109.517 138.291 1.00 23.31 184 THR A O 1
ATOM 1787 N N . SER A 1 185 ? 93.562 111.375 137.623 1.00 23.58 185 SER A N 1
ATOM 1788 C CA . SER A 1 185 ? 94.367 111.459 138.834 1.00 23.58 185 SER A CA 1
ATOM 1789 C C . SER A 1 185 ? 93.599 112.051 140.006 1.00 23.58 185 SER A C 1
ATOM 1790 O O . SER A 1 185 ? 94.055 111.938 141.149 1.00 23.58 185 SER A O 1
ATOM 1798 N N . GLY A 1 186 ? 92.453 112.674 139.751 1.00 24.38 186 GLY A N 1
ATOM 1799 C CA . GLY A 1 186 ? 91.668 113.305 140.793 1.00 24.38 186 GLY A CA 1
ATOM 1800 C C . GLY A 1 186 ? 91.194 114.680 140.376 1.00 24.38 186 GLY A C 1
ATOM 1801 O O . GLY A 1 186 ? 90.913 114.907 139.198 1.00 24.38 186 GLY A O 1
ATOM 1805 N N . GLN A 1 187 ? 91.100 115.607 141.324 1.00 25.85 187 GLN A N 1
ATOM 1806 C CA . GLN A 1 187 ? 90.795 117.001 141.025 1.00 25.85 187 GLN A CA 1
ATOM 1807 C C . GLN A 1 187 ? 92.117 117.729 140.826 1.00 25.85 187 GLN A C 1
ATOM 1808 O O . GLN A 1 187 ? 92.901 117.876 141.768 1.00 25.85 187 GLN A O 1
ATOM 1822 N N . CYS A 1 188 ? 92.359 118.180 139.604 1.00 23.78 188 CYS A N 1
ATOM 1823 C CA . CYS A 1 188 ? 93.622 118.782 139.215 1.00 23.78 188 CYS A CA 1
ATOM 1824 C C . CYS A 1 188 ? 93.435 120.269 138.950 1.00 23.78 188 CYS A C 1
ATOM 1825 O O . CYS A 1 188 ? 92.325 120.801 138.999 1.00 23.78 188 CYS A O 1
ATOM 1832 N N . ILE A 1 189 ? 94.544 120.936 138.650 1.00 25.23 189 ILE A N 1
ATOM 1833 C CA . ILE A 1 189 ? 94.558 122.363 138.361 1.00 25.23 189 ILE A CA 1
ATOM 1834 C C . ILE A 1 189 ? 95.191 122.547 136.989 1.00 25.23 189 ILE A C 1
ATOM 1835 O O . ILE A 1 189 ? 96.291 122.046 136.732 1.00 25.23 189 ILE A O 1
ATOM 1851 N N . ASN A 1 190 ? 94.489 123.247 136.102 1.00 24.11 190 ASN A N 1
ATOM 1852 C CA . ASN A 1 190 ? 94.918 123.426 134.722 1.00 24.11 190 ASN A CA 1
ATOM 1853 C C . ASN A 1 190 ? 95.298 124.880 134.500 1.00 24.11 190 ASN A C 1
ATOM 1854 O O . ASN A 1 190 ? 94.507 125.783 134.791 1.00 24.11 190 ASN A O 1
ATOM 1865 N N . ILE A 1 191 ? 96.504 125.103 133.984 1.00 24.62 191 ILE A N 1
ATOM 1866 C CA . ILE A 1 191 ? 97.014 126.444 133.715 1.00 24.62 191 ILE A CA 1
ATOM 1867 C C . ILE A 1 191 ? 96.840 126.711 132.222 1.00 24.62 191 ILE A C 1
ATOM 1868 O O . ILE A 1 191 ? 97.581 126.130 131.411 1.00 24.62 191 ILE A O 1
ATOM 1884 N N . PRO A 1 192 ? 95.893 127.560 131.811 1.00 26.49 192 PRO A N 1
ATOM 1885 C CA . PRO A 1 192 ? 95.649 127.745 130.370 1.00 26.49 192 PRO A CA 1
ATOM 1886 C C . PRO A 1 192 ? 96.853 128.250 129.599 1.00 26.49 192 PRO A C 1
ATOM 1887 O O . PRO A 1 192 ? 96.998 127.900 128.423 1.00 26.49 192 PRO A O 1
ATOM 1898 N N . ALA A 1 193 ? 97.700 129.082 130.206 1.00 27.58 193 ALA A N 1
ATOM 1899 C CA . ALA A 1 193 ? 98.879 129.625 129.536 1.00 27.58 193 ALA A CA 1
ATOM 1900 C C . ALA A 1 193 ? 98.554 130.002 128.095 1.00 27.58 193 ALA A C 1
ATOM 1901 O O . ALA A 1 193 ? 99.189 129.512 127.158 1.00 27.58 193 ALA A O 1
ATOM 1908 N N . SER A 1 194 ? 97.556 130.865 127.914 1.00 30.02 194 SER A N 1
ATOM 1909 C CA . SER A 1 194 ? 97.029 131.212 126.598 1.00 30.02 194 SER A CA 1
ATOM 1910 C C . SER A 1 194 ? 97.820 132.333 125.931 1.00 30.02 194 SER A C 1
ATOM 1911 O O . SER A 1 194 ? 98.212 132.209 124.769 1.00 30.02 194 SER A O 1
ATOM 1919 N N . ARG A 1 195 ? 98.052 133.434 126.638 1.00 30.24 195 ARG A N 1
ATOM 1920 C CA . ARG A 1 195 ? 98.767 134.552 126.042 1.00 30.24 195 ARG A CA 1
ATOM 1921 C C . ARG A 1 195 ? 100.226 134.180 125.769 1.00 30.24 195 ARG A C 1
ATOM 1922 O O . ARG A 1 195 ? 100.852 133.471 126.563 1.00 30.24 195 ARG A O 1
ATOM 1943 N N . PRO A 1 196 ? 100.791 134.639 124.650 1.00 28.45 196 PRO A N 1
ATOM 1944 C CA . PRO A 1 196 ? 102.214 134.389 124.392 1.00 28.45 196 PRO A CA 1
ATOM 1945 C C . PRO A 1 196 ? 103.109 135.123 125.377 1.00 28.45 196 PRO A C 1
ATOM 1946 O O . PRO A 1 196 ? 102.765 136.192 125.887 1.00 28.45 196 PRO A O 1
ATOM 1957 N N . LEU A 1 197 ? 104.269 134.528 125.646 1.00 24.94 197 LEU A N 1
ATOM 1958 C CA . LEU A 1 197 ? 105.219 135.063 126.615 1.00 24.94 197 LEU A CA 1
ATOM 1959 C C . LEU A 1 197 ? 106.367 135.732 125.870 1.00 24.94 197 LEU A C 1
ATOM 1960 O O . LEU A 1 197 ? 107.130 135.065 125.165 1.00 24.94 197 LEU A O 1
ATOM 1976 N N . ILE A 1 198 ? 106.494 137.048 126.029 1.00 24.99 198 ILE A N 1
ATOM 1977 C CA . ILE A 1 198 ? 107.604 137.764 125.412 1.00 24.99 198 ILE A CA 1
ATOM 1978 C C . ILE A 1 198 ? 108.904 137.254 126.011 1.00 24.99 198 ILE A C 1
ATOM 1979 O O . ILE A 1 198 ? 109.072 137.226 127.236 1.00 24.99 198 ILE A O 1
ATOM 1995 N N . TYR A 1 199 ? 109.833 136.846 125.150 1.00 23.88 199 TYR A N 1
ATOM 1996 C CA . TYR A 1 199 ? 111.095 136.268 125.599 1.00 23.88 199 TYR A CA 1
ATOM 1997 C C . TYR A 1 199 ? 112.099 137.385 125.850 1.00 23.88 199 TYR A C 1
ATOM 1998 O O . TYR A 1 199 ? 112.530 138.065 124.914 1.00 23.88 199 TYR A O 1
ATOM 2016 N N . ARG A 1 200 ? 112.476 137.571 127.113 1.00 25.01 200 ARG A N 1
ATOM 2017 C CA . ARG A 1 200 ? 113.510 138.521 127.509 1.00 25.01 200 ARG A CA 1
ATOM 2018 C C . ARG A 1 200 ? 114.565 137.775 128.316 1.00 25.01 200 ARG A C 1
ATOM 2019 O O . ARG A 1 200 ? 114.440 137.645 129.538 1.00 25.01 200 ARG A O 1
ATOM 2040 N N . GLY A 1 201 ? 115.600 137.292 127.638 1.00 22.27 201 GLY A N 1
ATOM 2041 C CA . GLY A 1 201 ? 116.680 136.609 128.321 1.00 22.27 201 GLY A CA 1
ATOM 2042 C C . GLY A 1 201 ? 116.265 135.240 128.844 1.00 22.27 201 GLY A C 1
ATOM 2043 O O . GLY A 1 201 ? 115.159 134.755 128.627 1.00 22.27 201 GLY A O 1
ATOM 2047 N N . VAL A 1 202 ? 117.209 134.619 129.558 1.00 22.02 202 VAL A N 1
ATOM 2048 C CA . VAL A 1 202 ? 116.959 133.309 130.155 1.00 22.02 202 VAL A CA 1
ATOM 2049 C C . VAL A 1 202 ? 115.999 133.373 131.329 1.00 22.02 202 VAL A C 1
ATOM 2050 O O . VAL A 1 202 ? 115.388 132.354 131.672 1.00 22.02 202 VAL A O 1
ATOM 2063 N N . ASN A 1 203 ? 115.848 134.534 131.954 1.00 21.97 203 ASN A N 1
ATOM 2064 C CA . ASN A 1 203 ? 114.948 134.689 133.095 1.00 21.97 203 ASN A CA 1
ATOM 2065 C C . ASN A 1 203 ? 113.545 135.054 132.615 1.00 21.97 203 ASN A C 1
ATOM 2066 O O . ASN A 1 203 ? 112.931 136.026 133.051 1.00 21.97 203 ASN A O 1
ATOM 2077 N N . THR A 1 204 ? 113.048 134.239 131.690 1.00 22.98 204 THR A N 1
ATOM 2078 C CA . THR A 1 204 ? 111.689 134.343 131.170 1.00 22.98 204 THR A CA 1
ATOM 2079 C C . THR A 1 204 ? 110.965 133.064 131.561 1.00 22.98 204 THR A C 1
ATOM 2080 O O . THR A 1 204 ? 111.130 132.029 130.908 1.00 22.98 204 THR A O 1
ATOM 2091 N N . PHE A 1 205 ? 110.172 133.131 132.625 1.00 21.81 205 PHE A N 1
ATOM 2092 C CA . PHE A 1 205 ? 109.527 131.945 133.161 1.00 21.81 205 PHE A CA 1
ATOM 2093 C C . PHE A 1 205 ? 108.115 132.294 133.608 1.00 21.81 205 PHE A C 1
ATOM 2094 O O . PHE A 1 205 ? 107.694 133.454 133.587 1.00 21.81 205 PHE A O 1
ATOM 2111 N N . VAL A 1 206 ? 107.376 131.259 133.990 1.00 23.16 206 VAL A N 1
ATOM 2112 C CA . VAL A 1 206 ? 106.039 131.388 134.549 1.00 23.16 206 VAL A CA 1
ATOM 2113 C C . VAL A 1 206 ? 106.063 130.690 135.901 1.00 23.16 206 VAL A C 1
ATOM 2114 O O . VAL A 1 206 ? 106.512 129.540 136.005 1.00 23.16 206 VAL A O 1
ATOM 2127 N N . ARG A 1 207 ? 105.607 131.388 136.936 1.00 24.93 207 ARG A N 1
ATOM 2128 C CA . ARG A 1 207 ? 105.597 130.861 138.292 1.00 24.93 207 ARG A CA 1
ATOM 2129 C C . ARG A 1 207 ? 104.171 130.537 138.712 1.00 24.93 207 ARG A C 1
ATOM 2130 O O . ARG A 1 207 ? 103.305 131.416 138.714 1.00 24.93 207 ARG A O 1
ATOM 2151 N N . ILE A 1 208 ? 103.941 129.279 139.072 1.00 25.37 208 ILE A N 1
ATOM 2152 C CA . ILE A 1 208 ? 102.668 128.805 139.601 1.00 25.37 208 ILE A CA 1
ATOM 2153 C C . ILE A 1 208 ? 102.848 128.630 141.102 1.00 25.37 208 ILE A C 1
ATOM 2154 O O . ILE A 1 208 ? 103.662 127.813 141.549 1.00 25.37 208 ILE A O 1
ATOM 2170 N N . THR A 1 209 ? 102.089 129.387 141.886 1.00 28.54 209 THR A N 1
ATOM 2171 C CA . THR A 1 209 ? 102.228 129.389 143.335 1.00 28.54 209 THR A CA 1
ATOM 2172 C C . THR A 1 209 ? 100.889 129.060 143.973 1.00 28.54 209 THR A C 1
ATOM 2173 O O . THR A 1 209 ? 99.868 129.663 143.628 1.00 28.54 209 THR A O 1
ATOM 2184 N N . ASP A 1 210 ? 100.899 128.103 144.896 1.00 32.68 210 ASP A N 1
ATOM 2185 C CA . ASP A 1 210 ? 99.731 127.763 145.706 1.00 32.68 210 ASP A CA 1
ATOM 2186 C C . ASP A 1 210 ? 100.086 128.088 147.152 1.00 32.68 210 ASP A C 1
ATOM 2187 O O . ASP A 1 210 ? 100.642 127.249 147.867 1.00 32.68 210 ASP A O 1
ATOM 2196 N N . SER A 1 211 ? 99.765 129.308 147.579 1.00 36.52 211 SER A N 1
ATOM 2197 C CA . SER A 1 211 ? 100.151 129.805 148.898 1.00 36.52 211 SER A CA 1
ATOM 2198 C C . SER A 1 211 ? 99.055 129.456 149.895 1.00 36.52 211 SER A C 1
ATOM 2199 O O . SER A 1 211 ? 98.253 130.303 150.291 1.00 36.52 211 SER A O 1
ATOM 2207 N N . GLN A 1 212 ? 99.018 128.190 150.308 1.00 42.78 212 GLN A N 1
ATOM 2208 C CA . GLN A 1 212 ? 98.054 127.752 151.308 1.00 42.78 212 GLN A CA 1
ATOM 2209 C C . GLN A 1 212 ? 98.727 127.673 152.673 1.00 42.78 212 GLN A C 1
ATOM 2210 O O . GLN A 1 212 ? 99.958 127.569 152.753 1.00 42.78 212 GLN A O 1
ATOM 2224 N N . PRO A 1 213 ? 97.962 127.726 153.767 1.00 54.86 213 PRO A N 1
ATOM 2225 C CA . PRO A 1 213 ? 98.578 127.663 155.097 1.00 54.86 213 PRO A CA 1
ATOM 2226 C C . PRO A 1 213 ? 98.819 126.237 155.563 1.00 54.86 213 PRO A C 1
ATOM 2227 O O . PRO A 1 213 ? 97.874 125.451 155.685 1.00 54.86 213 PRO A O 1
ATOM 2238 N N . ARG A 1 214 ? 100.080 125.889 155.825 1.00 56.26 214 ARG A N 1
ATOM 2239 C CA . ARG A 1 214 ? 100.423 124.570 156.355 1.00 56.26 214 ARG A CA 1
ATOM 2240 C C . ARG A 1 214 ? 100.281 124.602 157.874 1.00 56.26 214 ARG A C 1
ATOM 2241 O O . ARG A 1 214 ? 101.249 124.493 158.631 1.00 56.26 214 ARG A O 1
ATOM 2262 N N . ASN A 1 215 ? 99.036 124.761 158.323 1.00 63.95 215 ASN A N 1
ATOM 2263 C CA . ASN A 1 215 ? 98.694 124.645 159.739 1.00 63.95 215 ASN A CA 1
ATOM 2264 C C . ASN A 1 215 ? 98.414 123.169 160.000 1.00 63.95 215 ASN A C 1
ATOM 2265 O O . ASN A 1 215 ? 97.386 122.620 159.604 1.00 63.95 215 ASN A O 1
ATOM 2276 N N . LEU A 1 216 ? 99.358 122.519 160.681 1.00 64.22 216 LEU A N 1
ATOM 2277 C CA . LEU A 1 216 ? 99.353 121.065 160.753 1.00 64.22 216 LEU A CA 1
ATOM 2278 C C . LEU A 1 216 ? 98.085 120.549 161.419 1.00 64.22 216 LEU A C 1
ATOM 2279 O O . LEU A 1 216 ? 97.928 120.642 162.641 1.00 64.22 216 LEU A O 1
ATOM 2295 N N . ASP A 1 217 ? 97.177 120.001 160.611 1.00 63.67 217 ASP A N 1
ATOM 2296 C CA . ASP A 1 217 ? 96.002 119.285 161.091 1.00 63.67 217 ASP A CA 1
ATOM 2297 C C . ASP A 1 217 ? 95.947 117.875 160.517 1.00 63.67 217 ASP A C 1
ATOM 2298 O O . ASP A 1 217 ? 95.709 116.909 161.248 1.00 63.67 217 ASP A O 1
ATOM 2307 N N . GLU A 1 218 ? 96.163 117.742 159.211 1.00 55.45 218 GLU A N 1
ATOM 2308 C CA . GLU A 1 218 ? 96.134 116.470 158.508 1.00 55.45 218 GLU A CA 1
ATOM 2309 C C . GLU A 1 218 ? 97.340 116.389 157.580 1.00 55.45 218 GLU A C 1
ATOM 2310 O O . GLU A 1 218 ? 97.896 117.409 157.162 1.00 55.45 218 GLU A O 1
ATOM 2322 N N . VAL A 1 219 ? 97.745 115.160 157.261 1.00 49.07 219 VAL A N 1
ATOM 2323 C CA . VAL A 1 219 ? 98.899 114.928 156.397 1.00 49.07 219 VAL A CA 1
ATOM 2324 C C . VAL A 1 219 ? 98.689 115.657 155.076 1.00 49.07 219 VAL A C 1
ATOM 2325 O O . VAL A 1 219 ? 97.569 115.712 154.555 1.00 49.07 219 VAL A O 1
ATOM 2338 N N . ARG A 1 220 ? 99.759 116.214 154.532 1.00 49.38 220 ARG A N 1
ATOM 2339 C CA . ARG A 1 220 ? 99.723 117.085 153.368 1.00 49.38 220 ARG A CA 1
ATOM 2340 C C . ARG A 1 220 ? 100.659 116.566 152.284 1.00 49.38 220 ARG A C 1
ATOM 2341 O O . ARG A 1 220 ? 101.584 115.794 152.554 1.00 49.38 220 ARG A O 1
ATOM 2362 N N . PRO A 1 221 ? 100.452 116.973 151.032 1.00 36.96 221 PRO A N 1
ATOM 2363 C CA . PRO A 1 221 ? 101.017 116.225 149.907 1.00 36.96 221 PRO A CA 1
ATOM 2364 C C . PRO A 1 221 ? 102.526 116.373 149.787 1.00 36.96 221 PRO A C 1
ATOM 2365 O O . PRO A 1 221 ? 103.153 117.240 150.398 1.00 36.96 221 PRO A O 1
ATOM 2376 N N . GLU A 1 222 ? 103.103 115.489 148.970 1.00 31.20 222 GLU A N 1
ATOM 2377 C CA . GLU A 1 222 ? 104.543 115.408 148.792 1.00 31.20 222 GLU A CA 1
ATOM 2378 C C . GLU A 1 222 ? 104.988 115.292 147.341 1.00 31.20 222 GLU A C 1
ATOM 2379 O O . GLU A 1 222 ? 106.196 115.336 147.084 1.00 31.20 222 GLU A O 1
ATOM 2391 N N . ALA A 1 223 ? 104.067 115.142 146.392 1.00 26.01 223 ALA A N 1
ATOM 2392 C CA . ALA A 1 223 ? 104.433 115.032 144.988 1.00 26.01 223 ALA A CA 1
ATOM 2393 C C . ALA A 1 223 ? 103.271 115.498 144.127 1.00 26.01 223 ALA A C 1
ATOM 2394 O O . ALA A 1 223 ? 102.115 115.477 144.555 1.00 26.01 223 ALA A O 1
ATOM 2401 N N . ILE A 1 224 ? 103.590 115.914 142.903 1.00 24.95 224 ILE A N 1
ATOM 2402 C CA . ILE A 1 224 ? 102.591 116.373 141.946 1.00 24.95 224 ILE A CA 1
ATOM 2403 C C . ILE A 1 224 ? 102.981 115.909 140.550 1.00 24.95 224 ILE A C 1
ATOM 2404 O O . ILE A 1 224 ? 104.168 115.792 140.226 1.00 24.95 224 ILE A O 1
ATOM 2420 N N . GLN A 1 225 ? 101.970 115.653 139.727 1.00 22.63 225 GLN A N 1
ATOM 2421 C CA . GLN A 1 225 ? 102.135 115.202 138.353 1.00 22.63 225 GLN A CA 1
ATOM 2422 C C . GLN A 1 225 ? 101.959 116.395 137.418 1.00 22.63 225 GLN A C 1
ATOM 2423 O O . GLN A 1 225 ? 100.844 116.897 137.256 1.00 22.63 225 GLN A O 1
ATOM 2437 N N . ILE A 1 226 ? 103.049 116.853 136.816 1.00 22.31 226 ILE A N 1
ATOM 2438 C CA . ILE A 1 226 ? 103.015 117.958 135.865 1.00 22.31 226 ILE A CA 1
ATOM 2439 C C . ILE A 1 226 ? 102.770 117.387 134.479 1.00 22.31 226 ILE A C 1
ATOM 2440 O O . ILE A 1 226 ? 103.164 116.259 134.180 1.00 22.31 226 ILE A O 1
ATOM 2456 N N . TYR A 1 227 ? 102.119 118.164 133.616 1.00 20.88 227 TYR A N 1
ATOM 2457 C CA . TYR A 1 227 ? 101.907 117.718 132.241 1.00 20.88 227 TYR A CA 1
ATOM 2458 C C . TYR A 1 227 ? 101.834 118.940 131.336 1.00 20.88 227 TYR A C 1
ATOM 2459 O O . TYR A 1 227 ? 100.935 119.772 131.485 1.00 20.88 227 TYR A O 1
ATOM 2477 N N . PHE A 1 228 ? 102.778 119.042 130.404 1.00 20.47 228 PHE A N 1
ATOM 2478 C CA . PHE A 1 228 ? 102.825 120.138 129.445 1.00 20.47 228 PHE A CA 1
ATOM 2479 C C . PHE A 1 228 ? 102.239 119.658 128.123 1.00 20.47 228 PHE A C 1
ATOM 2480 O O . PHE A 1 228 ? 102.650 118.615 127.602 1.00 20.47 228 PHE A O 1
ATOM 2497 N N . HIS A 1 229 ? 101.283 120.408 127.582 1.00 21.25 229 HIS A N 1
ATOM 2498 C CA . HIS A 1 229 ? 100.552 119.965 126.403 1.00 21.25 229 HIS A CA 1
ATOM 2499 C C . HIS A 1 229 ? 99.886 121.174 125.751 1.00 21.25 229 HIS A C 1
ATOM 2500 O O . HIS A 1 229 ? 100.189 122.325 126.076 1.00 21.25 229 HIS A O 1
ATOM 2514 N N . GLU A 1 230 ? 98.979 120.910 124.813 1.00 25.91 230 GLU A N 1
ATOM 2515 C CA . GLU A 1 230 ? 98.308 121.932 124.019 1.00 25.91 230 GLU A CA 1
ATOM 2516 C C . GLU A 1 230 ? 96.848 122.063 124.448 1.00 25.91 230 GLU A C 1
ATOM 2517 O O . GLU A 1 230 ? 96.373 121.363 125.344 1.00 25.91 230 GLU A O 1
ATOM 2529 N N . HIS A 1 231 ? 96.127 122.970 123.791 1.00 31.49 231 HIS A N 1
ATOM 2530 C CA . HIS A 1 231 ? 94.856 123.471 124.301 1.00 31.49 231 HIS A CA 1
ATOM 2531 C C . HIS A 1 231 ? 93.658 122.881 123.563 1.00 31.49 231 HIS A C 1
ATOM 2532 O O . HIS A 1 231 ? 93.753 122.516 122.387 1.00 31.49 231 HIS A O 1
ATOM 2546 N N . HIS A 1 232 ? 92.533 122.792 124.278 1.00 35.98 232 HIS A N 1
ATOM 2547 C CA . HIS A 1 232 ? 91.231 122.362 123.770 1.00 35.98 232 HIS A CA 1
ATOM 2548 C C . HIS A 1 232 ? 91.216 120.881 123.424 1.00 35.98 232 HIS A C 1
ATOM 2549 O O . HIS A 1 232 ? 90.174 120.336 123.049 1.00 35.98 232 HIS A O 1
ATOM 2563 N N . HIS A 1 233 ? 92.360 120.222 123.552 1.00 30.88 233 HIS A N 1
ATOM 2564 C CA . HIS A 1 233 ? 92.438 118.771 123.472 1.00 30.88 233 HIS A CA 1
ATOM 2565 C C . HIS A 1 233 ? 92.190 118.236 124.875 1.00 30.88 233 HIS A C 1
ATOM 2566 O O . HIS A 1 233 ? 93.135 117.937 125.613 1.00 30.88 233 HIS A O 1
ATOM 2580 N N . ALA A 1 234 ? 90.914 118.126 125.244 1.00 27.42 234 ALA A N 1
ATOM 2581 C CA . ALA A 1 234 ? 90.507 117.883 126.619 1.00 27.42 234 ALA A CA 1
ATOM 2582 C C . ALA A 1 234 ? 90.617 116.417 127.007 1.00 27.42 234 ALA A C 1
ATOM 2583 O O . ALA A 1 234 ? 89.960 115.982 127.956 1.00 27.42 234 ALA A O 1
ATOM 2590 N N . HIS A 1 235 ? 91.405 115.640 126.272 1.00 27.02 235 HIS A N 1
ATOM 2591 C CA . HIS A 1 235 ? 91.806 114.313 126.707 1.00 27.02 235 HIS A CA 1
ATOM 2592 C C . HIS A 1 235 ? 93.224 114.299 127.253 1.00 27.02 235 HIS A C 1
ATOM 2593 O O . HIS A 1 235 ? 93.590 113.371 127.978 1.00 27.02 235 HIS A O 1
ATOM 2607 N N . LEU A 1 236 ? 94.025 115.308 126.922 1.00 25.57 236 LEU A N 1
ATOM 2608 C CA . LEU A 1 236 ? 95.359 115.450 127.485 1.00 25.57 236 LEU A CA 1
ATOM 2609 C C . LEU A 1 236 ? 95.257 115.767 128.970 1.00 25.57 236 LEU A C 1
ATOM 2610 O O . LEU A 1 236 ? 95.965 115.177 129.791 1.00 25.57 236 LEU A O 1
ATOM 2626 N N . SER A 1 237 ? 94.375 116.699 129.322 1.00 24.80 237 SER A N 1
ATOM 2627 C CA . SER A 1 237 ? 94.186 117.052 130.723 1.00 24.80 237 SER A CA 1
ATOM 2628 C C . SER A 1 237 ? 93.576 115.896 131.509 1.00 24.80 237 SER A C 1
ATOM 2629 O O . SER A 1 237 ? 94.086 115.506 132.563 1.00 24.80 237 SER A O 1
ATOM 2637 N N . ARG A 1 238 ? 92.488 115.327 130.996 1.00 23.83 238 ARG A N 1
ATOM 2638 C CA . ARG A 1 238 ? 91.585 114.514 131.801 1.00 23.83 238 ARG A CA 1
ATOM 2639 C C . ARG A 1 238 ? 91.858 113.019 131.720 1.00 23.83 238 ARG A C 1
ATOM 2640 O O . ARG A 1 238 ? 91.280 112.265 132.507 1.00 23.83 238 ARG A O 1
ATOM 2661 N N . TYR A 1 239 ? 92.702 112.565 130.797 1.00 24.19 239 TYR A N 1
ATOM 2662 C CA . TYR A 1 239 ? 92.962 111.136 130.667 1.00 24.19 239 TYR A CA 1
ATOM 2663 C C . TYR A 1 239 ? 94.441 110.818 130.830 1.00 24.19 239 TYR A C 1
ATOM 2664 O O . TYR A 1 239 ? 94.805 109.851 131.506 1.00 24.19 239 TYR A O 1
ATOM 2682 N N . LEU A 1 240 ? 95.300 111.630 130.217 1.00 23.02 240 LEU A N 1
ATOM 2683 C CA . LEU A 1 240 ? 96.707 111.299 130.063 1.00 23.02 240 LEU A CA 1
ATOM 2684 C C . LEU A 1 240 ? 97.622 112.136 130.947 1.00 23.02 240 LEU A C 1
ATOM 2685 O O . LEU A 1 240 ? 98.832 112.172 130.703 1.00 23.02 240 LEU A O 1
ATOM 2701 N N . THR A 1 241 ? 97.083 112.813 131.961 1.00 22.73 241 THR A N 1
ATOM 2702 C CA . THR A 1 241 ? 97.951 113.543 132.876 1.00 22.73 241 THR A CA 1
ATOM 2703 C C . THR A 1 241 ? 98.692 112.606 133.817 1.00 22.73 241 THR A C 1
ATOM 2704 O O . THR A 1 241 ? 99.853 112.863 134.150 1.00 22.73 241 THR A O 1
ATOM 2715 N N . GLY A 1 242 ? 98.049 111.526 134.247 1.00 22.90 242 GLY A N 1
ATOM 2716 C CA . GLY A 1 242 ? 98.664 110.548 135.113 1.00 22.90 242 GLY A CA 1
ATOM 2717 C C . GLY A 1 242 ? 99.574 109.574 134.410 1.00 22.90 242 GLY A C 1
ATOM 2718 O O . GLY A 1 242 ? 100.153 108.699 135.060 1.00 22.90 242 GLY A O 1
ATOM 2722 N N . LEU A 1 243 ? 99.713 109.694 133.092 1.00 23.34 243 LEU A N 1
ATOM 2723 C CA . LEU A 1 243 ? 100.588 108.838 132.302 1.00 23.34 243 LEU A CA 1
ATOM 2724 C C . LEU A 1 243 ? 101.773 109.597 131.729 1.00 23.34 243 LEU A C 1
ATOM 2725 O O . LEU A 1 243 ? 102.915 109.139 131.852 1.00 23.34 243 LEU A O 1
ATOM 2741 N N . ARG A 1 244 ? 101.534 110.751 131.106 1.00 22.90 244 ARG A N 1
ATOM 2742 C CA . ARG A 1 244 ? 102.593 111.506 130.450 1.00 22.90 244 ARG A CA 1
ATOM 2743 C C . ARG A 1 244 ? 103.268 112.515 131.367 1.00 22.90 244 ARG A C 1
ATOM 2744 O O . ARG A 1 244 ? 104.215 113.179 130.933 1.00 22.90 244 ARG A O 1
ATOM 2765 N N . GLY A 1 245 ? 102.813 112.652 132.608 1.00 21.30 245 GLY A N 1
ATOM 2766 C CA . GLY A 1 245 ? 103.300 113.727 133.445 1.00 21.30 245 GLY A CA 1
ATOM 2767 C C . GLY A 1 245 ? 104.535 113.344 134.239 1.00 21.30 245 GLY A C 1
ATOM 2768 O O . GLY A 1 245 ? 104.818 112.172 134.482 1.00 21.30 245 GLY A O 1
ATOM 2772 N N . TYR A 1 246 ? 105.277 114.369 134.650 1.00 21.59 246 TYR A N 1
ATOM 2773 C CA . TYR A 1 246 ? 106.441 114.211 135.508 1.00 21.59 246 TYR A CA 1
ATOM 2774 C C . TYR A 1 246 ? 105.995 114.248 136.963 1.00 21.59 246 TYR A C 1
ATOM 2775 O O . TYR A 1 246 ? 105.311 115.186 137.378 1.00 21.59 246 TYR A O 1
ATOM 2793 N N . ILE A 1 247 ? 106.380 113.238 137.732 1.00 23.12 247 ILE A N 1
ATOM 2794 C CA . ILE A 1 247 ? 106.061 113.176 139.153 1.00 23.12 247 ILE A CA 1
ATOM 2795 C C . ILE A 1 247 ? 107.211 113.836 139.900 1.00 23.12 247 ILE A C 1
ATOM 2796 O O . ILE A 1 247 ? 108.298 113.261 140.017 1.00 23.12 247 ILE A O 1
ATOM 2812 N N . VAL A 1 248 ? 106.976 115.042 140.408 1.00 24.27 248 VAL A N 1
ATOM 2813 C CA . VAL A 1 248 ? 108.035 115.839 141.024 1.00 24.27 248 VAL A CA 1
ATOM 2814 C C . VAL A 1 248 ? 107.643 116.215 142.448 1.00 24.27 248 VAL A C 1
ATOM 2815 O O . VAL A 1 248 ? 106.451 116.402 142.733 1.00 24.27 248 VAL A O 1
ATOM 2828 N N . PRO A 1 249 ? 108.599 116.344 143.365 1.00 27.05 249 PRO A N 1
ATOM 2829 C CA . PRO A 1 249 ? 108.265 116.800 144.718 1.00 27.05 249 PRO A CA 1
ATOM 2830 C C . PRO A 1 249 ? 107.949 118.274 144.927 1.00 27.05 249 PRO A C 1
ATOM 2831 O O . PRO A 1 249 ? 108.455 119.147 144.218 1.00 27.05 249 PRO A O 1
ATOM 2842 N N . ILE A 1 250 ? 107.104 118.543 145.918 1.00 28.57 250 ILE A N 1
ATOM 2843 C CA . ILE A 1 250 ? 106.730 119.910 146.259 1.00 28.57 250 ILE A CA 1
ATOM 2844 C C . ILE A 1 250 ? 107.202 120.229 147.670 1.00 28.57 250 ILE A C 1
ATOM 2845 O O . ILE A 1 250 ? 106.703 121.164 148.307 1.00 28.57 250 ILE A O 1
ATOM 2861 N N . ALA A 1 251 ? 108.167 119.455 148.169 1.00 31.96 251 ALA A N 1
ATOM 2862 C CA . ALA A 1 251 ? 108.742 119.745 149.477 1.00 31.96 251 ALA A CA 1
ATOM 2863 C C . ALA A 1 251 ? 109.417 121.110 149.478 1.00 31.96 251 ALA A C 1
ATOM 2864 O O . ALA A 1 251 ? 109.259 121.892 150.422 1.00 31.96 251 ALA A O 1
ATOM 2871 N N . ASN A 1 252 ? 110.167 121.411 148.427 1.00 33.30 252 ASN A N 1
ATOM 2872 C CA . ASN A 1 252 ? 110.805 122.700 148.233 1.00 33.30 252 ASN A CA 1
ATOM 2873 C C . ASN A 1 252 ? 110.592 123.167 146.799 1.00 33.30 252 ASN A C 1
ATOM 2874 O O . ASN A 1 252 ? 110.369 122.350 145.898 1.00 33.30 252 ASN A O 1
ATOM 2885 N N . PRO A 1 253 ? 110.647 124.474 146.552 1.00 31.47 253 PRO A N 1
ATOM 2886 C CA . PRO A 1 253 ? 110.398 124.976 145.197 1.00 31.47 253 PRO A CA 1
ATOM 2887 C C . PRO A 1 253 ? 111.332 124.348 144.174 1.00 31.47 253 PRO A C 1
ATOM 2888 O O . PRO A 1 253 ? 112.506 124.087 144.445 1.00 31.47 253 PRO A O 1
ATOM 2899 N N . PHE A 1 254 ? 110.790 124.105 142.987 1.00 25.36 254 PHE A N 1
ATOM 2900 C CA . PHE A 1 254 ? 111.495 123.486 141.878 1.00 25.36 254 PHE A CA 1
ATOM 2901 C C . PHE A 1 254 ? 111.252 124.302 140.616 1.00 25.36 254 PHE A C 1
ATOM 2902 O O . PHE A 1 254 ? 110.381 125.173 140.571 1.00 25.36 254 PHE A O 1
ATOM 2919 N N . ALA A 1 255 ? 112.038 124.018 139.579 1.00 22.94 255 ALA A N 1
ATOM 2920 C CA . ALA A 1 255 ? 111.940 124.768 138.338 1.00 22.94 255 ALA A CA 1
ATOM 2921 C C . ALA A 1 255 ? 112.148 123.842 137.150 1.00 22.94 255 ALA A C 1
ATOM 2922 O O . ALA A 1 255 ? 113.004 122.956 137.187 1.00 22.94 255 ALA A O 1
ATOM 2929 N N . PHE A 1 256 ? 111.355 124.054 136.104 1.00 22.51 256 PHE A N 1
ATOM 2930 C CA . PHE A 1 256 ? 111.528 123.394 134.821 1.00 22.51 256 PHE A CA 1
ATOM 2931 C C . PHE A 1 256 ? 112.075 124.383 133.803 1.00 22.51 256 PHE A C 1
ATOM 2932 O O . PHE A 1 256 ? 111.895 125.597 133.923 1.00 22.51 256 PHE A O 1
ATOM 2949 N N . SER A 1 257 ? 112.753 123.844 132.797 1.00 21.36 257 SER A N 1
ATOM 2950 C CA . SER A 1 257 ? 113.159 124.588 131.616 1.00 21.36 257 SER A CA 1
ATOM 2951 C C . SER A 1 257 ? 112.693 123.826 130.386 1.00 21.36 257 SER A C 1
ATOM 2952 O O . SER A 1 257 ? 113.014 122.647 130.222 1.00 21.36 257 SER A O 1
ATOM 2960 N N . ILE A 1 258 ? 111.934 124.494 129.523 1.00 22.34 258 ILE A N 1
ATOM 2961 C CA . ILE A 1 258 ? 111.315 123.856 128.369 1.00 22.34 258 ILE A CA 1
ATOM 2962 C C . ILE A 1 258 ? 111.987 124.367 127.105 1.00 22.34 258 ILE A C 1
ATOM 2963 O O . ILE A 1 258 ? 112.051 125.580 126.875 1.00 22.34 258 ILE A O 1
ATOM 2979 N N . ARG A 1 259 ? 112.489 123.441 126.293 1.00 24.09 259 ARG A N 1
ATOM 2980 C CA . ARG A 1 259 ? 112.929 123.730 124.938 1.00 24.09 259 ARG A CA 1
ATOM 2981 C C . ARG A 1 259 ? 111.971 123.064 123.963 1.00 24.09 259 ARG A C 1
ATOM 2982 O O . ARG A 1 259 ? 111.578 121.910 124.144 1.00 24.09 259 ARG A O 1
ATOM 3003 N N . PHE A 1 260 ? 111.585 123.802 122.933 1.00 23.31 260 PHE A N 1
ATOM 3004 C CA . PHE A 1 260 ? 110.557 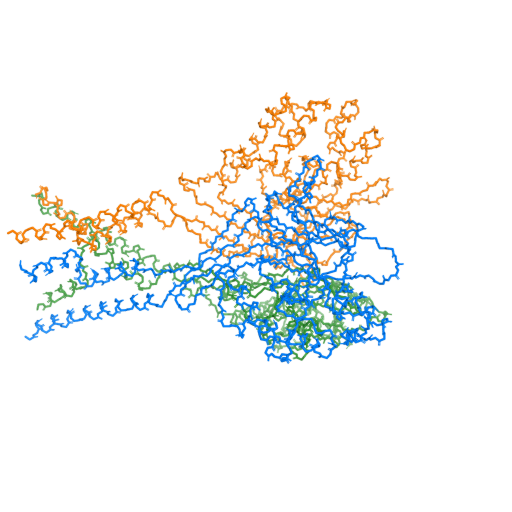123.355 122.010 1.00 23.31 260 PHE A CA 1
ATOM 3005 C C . PHE A 1 260 ? 111.184 122.779 120.750 1.00 23.31 260 PHE A C 1
ATOM 3006 O O . PHE A 1 260 ? 112.109 123.355 120.171 1.00 23.31 260 PHE A O 1
ATOM 3023 N N . THR A 1 261 ? 110.676 121.622 120.343 1.00 23.53 261 THR A N 1
ATOM 3024 C CA . THR A 1 261 ? 110.927 121.075 119.021 1.00 23.53 261 THR A CA 1
ATOM 3025 C C . THR A 1 261 ? 109.585 120.899 118.330 1.00 23.53 261 THR A C 1
ATOM 3026 O O . THR A 1 261 ? 108.574 120.618 118.974 1.00 23.53 261 THR A O 1
ATOM 3037 N N . GLN A 1 262 ? 109.573 121.094 117.019 1.00 24.34 262 GLN A N 1
ATOM 3038 C CA . GLN A 1 262 ? 108.346 121.015 116.243 1.00 24.34 262 GLN A CA 1
ATOM 3039 C C . GLN A 1 262 ? 108.593 120.152 115.020 1.00 24.34 262 GLN A C 1
ATOM 3040 O O . GLN A 1 262 ? 109.349 120.540 114.126 1.00 24.34 262 GLN A O 1
ATOM 3054 N N . ILE A 1 263 ? 107.950 118.991 114.980 1.00 25.37 263 ILE A N 1
ATOM 3055 C CA . ILE A 1 263 ? 108.082 118.055 113.872 1.00 25.37 263 ILE A CA 1
ATOM 3056 C C . ILE A 1 263 ? 106.844 118.201 113.002 1.00 25.37 263 ILE A C 1
ATOM 3057 O O . ILE A 1 263 ? 105.723 117.950 113.458 1.00 25.37 263 ILE A O 1
ATOM 3073 N N . ASN A 1 264 ? 107.043 118.622 111.759 1.00 26.85 264 ASN A N 1
ATOM 3074 C CA . ASN A 1 264 ? 105.963 118.832 110.805 1.00 26.85 264 ASN A CA 1
ATOM 3075 C C . ASN A 1 264 ? 106.016 117.706 109.782 1.00 26.85 264 ASN A C 1
ATOM 3076 O O . ASN A 1 264 ? 107.050 117.486 109.143 1.00 26.85 264 ASN A O 1
ATOM 3087 N N . TYR A 1 265 ? 104.906 116.989 109.639 1.00 29.73 265 TYR A N 1
ATOM 3088 C CA . TYR A 1 265 ? 104.815 115.881 108.704 1.00 29.73 265 TYR A CA 1
ATOM 3089 C C . TYR A 1 265 ? 104.050 116.309 107.461 1.00 29.73 265 TYR A C 1
ATOM 3090 O O . TYR A 1 265 ? 103.141 117.141 107.532 1.00 29.73 265 TYR A O 1
ATOM 3108 N N . ALA A 1 266 ? 104.429 115.741 106.321 1.00 34.37 266 ALA A N 1
ATOM 3109 C CA . ALA A 1 266 ? 103.777 116.062 105.062 1.00 34.37 266 ALA A CA 1
ATOM 3110 C C . ALA A 1 266 ? 102.488 115.267 104.913 1.00 34.37 266 ALA A C 1
ATOM 3111 O O . ALA A 1 266 ? 102.439 114.071 105.213 1.00 34.37 266 ALA A O 1
ATOM 3113 N N . ASN A 1 267 ? 101.438 115.942 104.444 1.00 36.65 267 ASN A N 1
ATOM 3114 C CA . ASN A 1 267 ? 100.131 115.316 104.257 1.00 36.65 267 ASN A CA 1
ATOM 3115 C C . ASN A 1 267 ? 100.087 114.571 102.920 1.00 36.65 267 ASN A C 1
ATOM 3116 O O . ASN A 1 267 ? 99.345 114.910 101.999 1.00 36.65 267 ASN A O 1
ATOM 3127 N N . ARG A 1 268 ? 100.911 113.531 102.830 1.00 40.49 268 ARG A N 1
ATOM 3128 C CA . ARG A 1 268 ? 100.982 112.727 101.617 1.00 40.49 268 ARG A CA 1
ATOM 3129 C C . ARG A 1 268 ? 99.884 111.673 101.617 1.00 40.49 268 ARG A C 1
ATOM 3130 O O . ARG A 1 268 ? 99.380 111.276 102.671 1.00 40.49 268 ARG A O 1
ATOM 3151 N N . THR A 1 269 ? 99.519 111.217 100.419 1.00 44.53 269 THR A N 1
ATOM 3152 C CA . THR A 1 269 ? 98.349 110.368 100.233 1.00 44.53 269 THR A CA 1
ATOM 3153 C C . THR A 1 269 ? 98.496 109.016 100.922 1.00 44.53 269 THR A C 1
ATOM 3154 O O . THR A 1 269 ? 97.496 108.338 101.176 1.00 44.53 269 THR A O 1
ATOM 3165 N N . ASP A 1 270 ? 99.731 108.613 101.233 1.00 43.82 270 ASP A N 1
ATOM 3166 C CA . ASP A 1 270 ? 99.976 107.316 101.856 1.00 43.82 270 ASP A CA 1
ATOM 3167 C C . ASP A 1 270 ? 100.231 107.442 103.354 1.00 43.82 270 ASP A C 1
ATOM 3168 O O . ASP A 1 270 ? 100.483 106.433 104.020 1.00 43.82 270 ASP A O 1
ATOM 3177 N N . SER A 1 271 ? 100.175 108.655 103.896 1.00 39.87 271 SER A N 1
ATOM 3178 C CA . SER A 1 271 ? 100.264 108.868 105.334 1.00 39.87 271 SER A CA 1
ATOM 3179 C C . SER A 1 271 ? 99.701 110.244 105.664 1.00 39.87 271 SER A C 1
ATOM 3180 O O . SER A 1 271 ? 100.464 111.176 105.943 1.00 39.87 271 SER A O 1
ATOM 3188 N N . PRO A 1 272 ? 98.377 110.412 105.640 1.00 38.58 272 PRO A N 1
ATOM 3189 C CA . PRO A 1 272 ? 97.779 111.738 105.870 1.00 38.58 272 PRO A CA 1
ATOM 3190 C C . PRO A 1 272 ? 97.738 112.292 107.288 1.00 38.58 272 PRO A C 1
ATOM 3191 O O . PRO A 1 272 ? 97.566 111.549 108.257 1.00 38.58 272 PRO A O 1
ATOM 3202 N N . CYS A 1 273 ? 97.915 113.607 107.405 1.00 35.73 273 CYS A N 1
ATOM 3203 C CA . CYS A 1 273 ? 97.719 114.289 108.676 1.00 35.73 273 CYS A CA 1
ATOM 3204 C C . CYS A 1 273 ? 96.239 114.435 108.990 1.00 35.73 273 CYS A C 1
ATOM 3205 O O . CYS A 1 273 ? 95.374 114.109 108.174 1.00 35.73 273 CYS A O 1
ATOM 3212 N N . VAL A 1 274 ? 95.959 114.941 110.189 1.00 33.69 274 VAL A N 1
ATOM 3213 C CA . VAL A 1 274 ? 94.612 115.348 110.572 1.00 33.69 274 VAL A CA 1
ATOM 3214 C C . VAL A 1 274 ? 94.566 116.750 111.160 1.00 33.69 274 VAL A C 1
ATOM 3215 O O . VAL A 1 274 ? 93.515 117.400 111.067 1.00 33.69 274 VAL A O 1
ATOM 3228 N N . ASP A 1 275 ? 95.680 117.246 111.710 1.00 32.47 275 ASP A N 1
ATOM 3229 C CA . ASP A 1 275 ? 95.829 118.505 112.447 1.00 32.47 275 ASP A CA 1
ATOM 3230 C C . ASP A 1 275 ? 95.512 118.256 113.917 1.00 32.47 275 ASP A C 1
ATOM 3231 O O . ASP A 1 275 ? 94.745 117.346 114.246 1.00 32.47 275 ASP A O 1
ATOM 3240 N N . SER A 1 276 ? 96.123 119.039 114.809 1.00 30.79 276 SER A N 1
ATOM 3241 C CA . SER A 1 276 ? 96.035 118.753 116.237 1.00 30.79 276 SER A CA 1
ATOM 3242 C C . SER A 1 276 ? 94.596 118.689 116.729 1.00 30.79 276 SER A C 1
ATOM 3243 O O . SER A 1 276 ? 94.250 117.807 117.523 1.00 30.79 276 SER A O 1
ATOM 3251 N N . GLU A 1 277 ? 93.744 119.610 116.279 1.00 32.43 277 GLU A N 1
ATOM 3252 C CA . GLU A 1 277 ? 92.369 119.633 116.761 1.00 32.43 277 GLU A CA 1
ATOM 3253 C C . GLU A 1 277 ? 91.613 118.367 116.371 1.00 32.43 277 GLU A C 1
ATOM 3254 O O . GLU A 1 277 ? 90.951 117.750 117.216 1.00 32.43 277 GLU A O 1
ATOM 3266 N N . GLU A 1 278 ? 91.702 117.962 115.102 1.00 32.21 278 GLU A N 1
ATOM 3267 C CA . GLU A 1 278 ? 91.000 116.759 114.673 1.00 32.21 278 GLU A CA 1
ATOM 3268 C C . GLU A 1 278 ? 91.592 115.523 115.332 1.00 32.21 278 GLU A C 1
ATOM 3269 O O . GLU A 1 278 ? 90.863 114.584 115.666 1.00 32.21 278 GLU A O 1
ATOM 3281 N N . TYR A 1 279 ? 92.913 115.499 115.519 1.00 30.51 279 TYR A N 1
ATOM 3282 C CA . TYR A 1 279 ? 93.531 114.366 116.197 1.00 30.51 279 TYR A CA 1
ATOM 3283 C C . TYR A 1 279 ? 93.003 114.235 117.617 1.00 30.51 279 TYR A C 1
ATOM 3284 O O . TYR A 1 279 ? 92.687 113.131 118.072 1.00 30.51 279 TYR A O 1
ATOM 3302 N N . ALA A 1 280 ? 92.917 115.355 118.338 1.00 28.91 280 ALA A N 1
ATOM 3303 C CA . ALA A 1 280 ? 92.407 115.310 119.703 1.00 28.91 280 ALA A CA 1
ATOM 3304 C C . ALA A 1 280 ? 90.949 114.880 119.731 1.00 28.91 280 ALA A C 1
ATOM 3305 O O . ALA A 1 280 ? 90.546 114.087 120.588 1.00 28.91 280 ALA A O 1
ATOM 3312 N N . ALA A 1 281 ? 90.137 115.402 118.811 1.00 29.67 281 ALA A N 1
ATOM 3313 C CA . ALA A 1 281 ? 88.738 114.991 118.767 1.00 29.67 281 ALA A CA 1
ATOM 3314 C C . ALA A 1 281 ? 88.618 113.493 118.526 1.00 29.67 281 ALA A C 1
ATOM 3315 O O . ALA A 1 281 ? 87.876 112.800 119.231 1.00 29.67 281 ALA A O 1
ATOM 3322 N N . CYS A 1 282 ? 89.354 112.974 117.539 1.00 31.71 282 CYS A N 1
ATOM 3323 C CA . CYS A 1 282 ? 89.363 111.539 117.275 1.00 31.71 282 CYS A CA 1
ATOM 3324 C C . CYS A 1 282 ? 89.814 110.737 118.485 1.00 31.71 282 CYS A C 1
ATOM 3325 O O . CYS A 1 282 ? 89.174 109.742 118.839 1.00 31.71 282 CYS A O 1
ATOM 3332 N N . VAL A 1 283 ? 90.913 111.138 119.123 1.00 28.65 283 VAL A N 1
ATOM 3333 C CA . VAL A 1 283 ? 91.437 110.370 120.245 1.00 28.65 283 VAL A CA 1
ATOM 3334 C C . VAL A 1 283 ? 90.433 110.345 121.384 1.00 28.65 283 VAL A C 1
ATOM 3335 O O . VAL A 1 283 ? 90.183 109.293 121.976 1.00 28.65 283 VAL A O 1
ATOM 3348 N N . GLU A 1 284 ? 89.844 111.496 121.714 1.00 28.22 284 GLU A N 1
ATOM 3349 C CA . GLU A 1 284 ? 88.902 111.530 122.823 1.00 28.22 284 GLU A CA 1
ATOM 3350 C C . GLU A 1 284 ? 87.635 110.746 122.504 1.00 28.22 284 GLU A C 1
ATOM 3351 O O . GLU A 1 284 ? 87.128 110.018 123.368 1.00 28.22 284 GLU A O 1
ATOM 3363 N N . ASP A 1 285 ? 87.111 110.870 121.280 1.00 28.86 285 ASP A N 1
ATOM 3364 C CA . ASP A 1 285 ? 85.932 110.095 120.913 1.00 28.86 285 ASP A CA 1
ATOM 3365 C C . ASP A 1 285 ? 86.212 108.602 120.990 1.00 28.86 285 ASP A C 1
ATOM 3366 O O . ASP A 1 285 ? 85.401 107.843 121.532 1.00 28.86 285 ASP A O 1
ATOM 3375 N N . PHE A 1 286 ? 87.354 108.159 120.458 1.00 29.79 286 PHE A N 1
ATOM 3376 C CA . PHE A 1 286 ? 87.687 106.742 120.530 1.00 29.79 286 PHE A CA 1
ATOM 3377 C C . PHE A 1 286 ? 87.847 106.291 121.972 1.00 29.79 286 PHE A C 1
ATOM 3378 O O . PHE A 1 286 ? 87.338 105.233 122.356 1.00 29.79 286 PHE A O 1
ATOM 3395 N N . ILE A 1 287 ? 88.545 107.078 122.788 1.00 27.35 287 ILE A N 1
ATOM 3396 C CA . ILE A 1 287 ? 88.802 106.716 124.174 1.00 27.35 287 ILE A CA 1
ATOM 3397 C C . ILE A 1 287 ? 87.471 106.521 124.883 1.00 27.35 287 ILE A C 1
ATOM 3398 O O . ILE A 1 287 ? 87.240 105.485 125.516 1.00 27.35 287 ILE A O 1
ATOM 3414 N N . GLU A 1 288 ? 86.570 107.498 124.755 1.00 27.90 288 GLU A N 1
ATOM 3415 C CA . GLU A 1 288 ? 85.312 107.417 125.486 1.00 27.90 288 GLU A CA 1
ATOM 3416 C C . GLU A 1 288 ? 84.425 106.295 124.964 1.00 27.90 288 GLU A C 1
ATOM 3417 O O . GLU A 1 288 ? 83.884 105.515 125.760 1.00 27.90 288 GLU A O 1
ATOM 3429 N N . GLN A 1 289 ? 84.268 106.181 123.643 1.00 30.52 289 GLN A N 1
ATOM 3430 C CA . GLN A 1 289 ? 83.418 105.131 123.101 1.00 30.52 289 GLN A CA 1
ATOM 3431 C C . GLN A 1 289 ? 83.946 103.748 123.447 1.00 30.52 289 GLN A C 1
ATOM 3432 O O . GLN A 1 289 ? 83.158 102.852 123.765 1.00 30.52 289 GLN A O 1
ATOM 3446 N N . ARG A 1 290 ? 85.265 103.552 123.403 1.00 31.11 290 ARG A N 1
ATOM 3447 C CA . ARG A 1 290 ? 85.844 102.282 123.809 1.00 31.11 290 ARG A CA 1
ATOM 3448 C C . ARG A 1 290 ? 85.637 102.028 125.293 1.00 31.11 290 ARG A C 1
ATOM 3449 O O . ARG A 1 290 ? 85.367 100.890 125.688 1.00 31.11 290 ARG A O 1
ATOM 3470 N N . ILE A 1 291 ? 85.744 103.065 126.126 1.00 27.35 291 ILE A N 1
ATOM 3471 C CA . ILE A 1 291 ? 85.537 102.879 127.558 1.00 27.35 291 ILE A CA 1
ATOM 3472 C C . ILE A 1 291 ? 84.114 102.408 127.821 1.00 27.35 291 ILE A C 1
ATOM 3473 O O . ILE A 1 291 ? 83.877 101.525 128.652 1.00 27.35 291 ILE A O 1
ATOM 3489 N N . TYR A 1 292 ? 83.143 102.997 127.122 1.00 30.60 292 TYR A N 1
ATOM 3490 C CA . TYR A 1 292 ? 81.761 102.555 127.283 1.00 30.60 292 TYR A CA 1
ATOM 3491 C C . TYR A 1 292 ? 81.525 101.161 126.717 1.00 30.60 292 TYR A C 1
ATOM 3492 O O . TYR A 1 292 ? 80.802 100.370 127.332 1.00 30.60 292 TYR A O 1
ATOM 3510 N N . GLU A 1 293 ? 82.114 100.843 125.561 1.00 32.99 293 GLU A N 1
ATOM 3511 C CA . GLU A 1 293 ? 81.930 99.524 124.965 1.00 32.99 293 GLU A CA 1
ATOM 3512 C C . GLU A 1 293 ? 82.600 98.445 125.806 1.00 32.99 293 GLU A C 1
ATOM 3513 O O . GLU A 1 293 ? 82.246 97.264 125.717 1.00 32.99 293 GLU A O 1
ATOM 3525 N N . LYS A 1 294 ? 83.570 98.834 126.634 1.00 30.99 294 LYS A N 1
ATOM 3526 C CA . LYS A 1 294 ? 84.316 97.860 127.419 1.00 30.99 294 LYS A CA 1
ATOM 3527 C C . LYS A 1 294 ? 83.766 97.722 128.833 1.00 30.99 294 LYS A C 1
ATOM 3528 O O . LYS A 1 294 ? 83.814 96.628 129.406 1.00 30.99 294 LYS A O 1
ATOM 3547 N N . ALA A 1 295 ? 83.243 98.804 129.407 1.00 31.54 295 ALA A N 1
ATOM 3548 C CA . ALA A 1 295 ? 82.666 98.760 130.744 1.00 31.54 295 ALA A CA 1
ATOM 3549 C C . ALA A 1 295 ? 81.240 98.226 130.704 1.00 31.54 295 ALA A C 1
ATOM 3550 O O . ALA A 1 295 ? 80.761 97.646 131.684 1.00 31.54 295 ALA A O 1
ATOM 3557 N N . GLN A 1 296 ? 80.557 98.415 129.576 1.00 34.64 296 GLN A N 1
ATOM 3558 C CA . GLN A 1 296 ? 79.173 97.979 129.424 1.00 34.64 296 GLN A CA 1
ATOM 3559 C C . GLN A 1 296 ? 78.290 98.558 130.522 1.00 34.64 296 GLN A C 1
ATOM 3560 O O . GLN A 1 296 ? 77.372 97.890 131.008 1.00 34.64 296 GLN A O 1
ATOM 3574 N N . VAL A 1 297 ? 78.562 99.799 130.919 1.00 32.78 297 VAL A N 1
ATOM 3575 C CA . VAL A 1 297 ? 77.692 100.538 131.826 1.00 32.78 297 VAL A CA 1
ATOM 3576 C C . VAL A 1 297 ? 77.494 101.931 131.247 1.00 32.78 297 VAL A C 1
ATOM 3577 O O . VAL A 1 297 ? 78.465 102.645 130.971 1.00 32.78 297 VAL A O 1
ATOM 3590 N N . GLN A 1 298 ? 76.239 102.324 131.050 1.00 35.43 298 GLN A N 1
ATOM 3591 C CA . GLN A 1 298 ? 75.920 103.571 130.360 1.00 35.43 298 GLN A CA 1
ATOM 3592 C C . GLN A 1 298 ? 75.971 104.708 131.373 1.00 35.43 298 GLN A C 1
ATOM 3593 O O . GLN A 1 298 ? 74.946 105.227 131.818 1.00 35.43 298 GLN A O 1
ATOM 3607 N N . CYS A 1 299 ? 77.190 105.100 131.740 1.00 33.20 299 CYS A N 1
ATOM 3608 C CA . CYS A 1 299 ? 77.409 106.218 132.651 1.00 33.20 299 CYS A CA 1
ATOM 3609 C C . CYS A 1 299 ? 78.868 106.652 132.597 1.00 33.20 299 CYS A C 1
ATOM 3610 O O . CYS A 1 299 ? 79.680 106.012 131.923 1.00 33.20 299 CYS A O 1
ATOM 3617 N N . ARG A 1 300 ? 79.224 107.714 133.316 1.00 29.16 300 ARG A N 1
ATOM 3618 C CA . ARG A 1 300 ? 80.540 108.314 133.144 1.00 29.16 300 ARG A CA 1
ATOM 3619 C C . ARG A 1 300 ? 81.024 108.870 134.474 1.00 29.16 300 ARG A C 1
ATOM 3620 O O . ARG A 1 300 ? 80.243 109.063 135.409 1.00 29.16 300 ARG A O 1
ATOM 3641 N N . LEU A 1 301 ? 82.329 109.109 134.544 1.00 27.39 301 LEU A N 1
ATOM 3642 C CA . LEU A 1 301 ? 83.014 109.625 135.718 1.00 27.39 301 LEU A CA 1
ATOM 3643 C C . LEU A 1 301 ? 83.442 111.070 135.495 1.00 27.39 301 LEU A C 1
ATOM 3644 O O . LEU A 1 301 ? 83.411 111.569 134.366 1.00 27.39 301 LEU A O 1
ATOM 3660 N N . PRO A 1 302 ? 83.853 111.778 136.555 1.00 26.54 302 PRO A N 1
ATOM 3661 C CA . PRO A 1 302 ? 84.080 113.225 136.434 1.00 26.54 302 PRO A CA 1
ATOM 3662 C C . PRO A 1 302 ? 85.043 113.640 135.331 1.00 26.54 302 PRO A C 1
ATOM 3663 O O . PRO A 1 302 ? 84.913 114.743 134.793 1.00 26.54 302 PRO A O 1
ATOM 3674 N N . TYR A 1 303 ? 86.004 112.791 134.975 1.00 24.84 303 TYR A N 1
ATOM 3675 C CA . TYR A 1 303 ? 86.966 113.151 133.940 1.00 24.84 303 TYR A CA 1
ATOM 3676 C C . TYR A 1 303 ? 86.392 113.037 132.535 1.00 24.84 303 TYR A C 1
ATOM 3677 O O . TYR A 1 303 ? 87.071 113.412 131.573 1.00 24.84 303 TYR A O 1
ATOM 3695 N N . MET A 1 304 ? 85.169 112.541 132.397 1.00 27.28 304 MET A N 1
ATOM 3696 C CA . MET A 1 304 ? 84.532 112.325 131.110 1.00 27.28 304 MET A CA 1
ATOM 3697 C C . MET A 1 304 ? 83.602 113.483 130.774 1.00 27.28 304 MET A C 1
ATOM 3698 O O . MET A 1 304 ? 83.071 114.154 131.663 1.00 27.28 304 MET A O 1
ATOM 3712 N N . ARG A 1 305 ? 83.402 113.708 129.478 1.00 28.41 305 ARG A N 1
ATOM 3713 C CA . ARG A 1 305 ? 82.503 114.763 129.045 1.00 28.41 305 ARG A CA 1
ATOM 3714 C C . ARG A 1 305 ? 81.069 114.436 129.461 1.00 28.41 305 ARG A C 1
ATOM 3715 O O . ARG A 1 305 ? 80.668 113.269 129.471 1.00 28.41 305 ARG A O 1
ATOM 3736 N N . PRO A 1 306 ? 80.271 115.451 129.806 1.00 28.03 306 PRO A N 1
ATOM 3737 C CA . PRO A 1 306 ? 78.932 115.180 130.348 1.00 28.03 306 PRO A CA 1
ATOM 3738 C C . PRO A 1 306 ? 77.965 114.651 129.302 1.00 28.03 306 PRO A C 1
ATOM 3739 O O . PRO A 1 306 ? 76.946 115.282 129.006 1.00 28.03 306 PRO A O 1
ATOM 3750 N N . LYS A 1 307 ? 78.278 113.487 128.731 1.00 30.68 307 LYS A N 1
ATOM 3751 C CA . LYS A 1 307 ? 77.360 112.864 127.786 1.00 30.68 307 LYS A CA 1
ATOM 3752 C C . LYS A 1 307 ? 76.165 112.237 128.492 1.00 30.68 307 LYS A C 1
ATOM 3753 O O . LYS A 1 307 ? 75.077 112.157 127.911 1.00 30.68 307 LYS A O 1
ATOM 3772 N N . LEU A 1 308 ? 76.342 111.787 129.736 1.00 31.42 308 LEU A N 1
ATOM 3773 C CA . LEU A 1 308 ? 75.310 111.017 130.419 1.00 31.42 308 LEU A CA 1
ATOM 3774 C C . LEU A 1 308 ? 75.617 110.950 131.916 1.00 31.42 308 LEU A C 1
ATOM 3775 O O . LEU A 1 308 ? 76.684 111.409 132.340 1.00 31.42 308 LEU A O 1
ATOM 3791 N N . PRO A 1 309 ? 74.722 110.387 132.757 1.00 31.96 309 PRO A N 1
ATOM 3792 C CA . PRO A 1 309 ? 74.832 110.626 134.204 1.00 31.96 309 PRO A CA 1
ATOM 3793 C C . PRO A 1 309 ? 76.041 109.963 134.847 1.00 31.96 309 PRO A C 1
ATOM 3794 O O . PRO A 1 309 ? 76.898 109.407 134.155 1.00 31.96 309 PRO A O 1
ATOM 3805 N N . LEU A 1 310 ? 76.121 110.036 136.178 1.00 30.64 310 LEU A N 1
ATOM 3806 C CA . LEU A 1 310 ? 77.317 109.668 136.924 1.00 30.64 310 LEU A CA 1
ATOM 3807 C C . LEU A 1 310 ? 77.188 108.329 137.649 1.00 30.64 310 LEU A C 1
ATOM 3808 O O . LEU A 1 310 ? 78.158 107.876 138.266 1.00 30.64 310 LEU A O 1
ATOM 3824 N N . CYS A 1 311 ? 76.010 107.701 137.606 1.00 38.38 311 CYS A N 1
ATOM 3825 C CA . CYS A 1 311 ? 75.790 106.361 138.153 1.00 38.38 311 CYS A CA 1
ATOM 3826 C C . CYS A 1 311 ? 76.387 106.191 139.546 1.00 38.38 311 CYS A C 1
ATOM 3827 O O . CYS A 1 311 ? 77.318 105.400 139.729 1.00 38.38 311 CYS A O 1
ATOM 3834 N N . SER A 1 312 ? 75.868 106.916 140.534 1.00 38.52 312 SER A N 1
ATOM 3835 C CA . SER A 1 312 ? 76.486 106.912 141.854 1.00 38.52 312 SER A CA 1
ATOM 3836 C C . SER A 1 312 ? 76.320 105.562 142.543 1.00 38.52 312 SER A C 1
ATOM 3837 O O . SER A 1 312 ? 75.557 105.440 143.507 1.00 38.52 312 SER A O 1
ATOM 3845 N N . THR A 1 313 ? 77.033 104.541 142.056 1.00 36.83 313 THR A N 1
ATOM 3846 C CA . THR A 1 313 ? 77.110 103.248 142.723 1.00 36.83 313 THR A CA 1
ATOM 3847 C C . THR A 1 313 ? 78.539 102.749 142.542 1.00 36.83 313 THR A C 1
ATOM 3848 O O . THR A 1 313 ? 79.103 102.920 141.450 1.00 36.83 313 THR A O 1
ATOM 3859 N N . PRO A 1 314 ? 79.148 102.140 143.563 1.00 36.51 314 PRO A N 1
ATOM 3860 C CA . PRO A 1 314 ? 80.541 101.682 143.409 1.00 36.51 314 PRO A CA 1
ATOM 3861 C C . PRO A 1 314 ? 80.738 100.664 142.300 1.00 36.51 314 PRO A C 1
ATOM 3862 O O . PRO A 1 314 ? 81.773 100.691 141.623 1.00 36.51 314 PRO A O 1
ATOM 3873 N N . THR A 1 315 ? 79.776 99.764 142.091 1.00 34.98 315 THR A N 1
ATOM 3874 C CA . THR A 1 315 ? 79.976 98.647 141.177 1.00 34.98 315 THR A CA 1
ATOM 3875 C C . THR A 1 315 ? 80.150 99.083 139.729 1.00 34.98 315 THR A C 1
ATOM 3876 O O . THR A 1 315 ? 81.031 98.554 139.044 1.00 34.98 315 THR A O 1
ATOM 3887 N N . ASP A 1 316 ? 79.343 100.026 139.249 1.00 34.49 316 ASP A N 1
ATOM 3888 C CA . ASP A 1 316 ? 79.414 100.472 137.865 1.00 34.49 316 ASP A CA 1
ATOM 3889 C C . ASP A 1 316 ? 80.285 101.707 137.686 1.00 34.49 316 ASP A C 1
ATOM 3890 O O . ASP A 1 316 ? 80.471 102.159 136.553 1.00 34.49 316 ASP A O 1
ATOM 3899 N N . ALA A 1 317 ? 80.818 102.264 138.772 1.00 31.71 317 ALA A N 1
ATOM 3900 C CA . ALA A 1 317 ? 81.894 103.241 138.694 1.00 31.71 317 ALA A CA 1
ATOM 3901 C C . ALA A 1 317 ? 83.264 102.586 138.660 1.00 31.71 317 ALA A C 1
ATOM 3902 O O . ALA A 1 317 ? 84.170 103.092 137.989 1.00 31.71 317 ALA A O 1
ATOM 3909 N N . ARG A 1 318 ? 83.425 101.462 139.359 1.00 33.43 318 ARG A N 1
ATOM 3910 C CA . ARG A 1 318 ? 84.659 100.693 139.254 1.00 33.43 318 ARG A CA 1
ATOM 3911 C C . ARG A 1 318 ? 84.860 100.187 137.833 1.00 33.43 318 ARG A C 1
ATOM 3912 O O . ARG A 1 318 ? 85.988 100.171 137.328 1.00 33.43 318 ARG A O 1
ATOM 3933 N N . LYS A 1 319 ? 83.778 99.765 137.177 1.00 31.43 319 LYS A N 1
ATOM 3934 C CA . LYS A 1 319 ? 83.879 99.317 135.793 1.00 31.43 319 LYS A CA 1
ATOM 3935 C C . LYS A 1 319 ? 84.374 100.441 134.894 1.00 31.43 319 LYS A C 1
ATOM 3936 O O . LYS A 1 319 ? 85.259 100.237 134.058 1.00 31.43 319 LYS A O 1
ATOM 3955 N N . ILE A 1 320 ? 83.815 101.642 135.058 1.00 28.71 320 ILE A N 1
ATOM 3956 C CA . ILE A 1 320 ? 84.245 102.776 134.244 1.00 28.71 320 ILE A CA 1
ATOM 3957 C C . ILE A 1 320 ? 85.704 103.106 134.521 1.00 28.71 320 ILE A C 1
ATOM 3958 O O . ILE A 1 320 ? 86.482 103.371 133.598 1.00 28.71 320 ILE A O 1
ATOM 3974 N N . PHE A 1 321 ? 86.098 103.104 135.796 1.00 27.63 321 PHE A N 1
ATOM 3975 C CA . PHE A 1 321 ? 87.477 103.436 136.139 1.00 27.63 321 PHE A CA 1
ATOM 3976 C C . PHE A 1 321 ? 88.452 102.426 135.546 1.00 27.63 321 PHE A C 1
ATOM 3977 O O . PHE A 1 321 ? 89.485 102.809 134.984 1.00 27.63 321 PHE A O 1
ATOM 3994 N N . VAL A 1 322 ? 88.136 101.133 135.641 1.00 28.59 322 VAL A N 1
ATOM 3995 C CA . VAL A 1 322 ? 89.032 100.108 135.116 1.00 28.59 322 VAL A CA 1
ATOM 3996 C C . VAL A 1 322 ? 89.075 100.160 133.594 1.00 28.59 322 VAL A C 1
ATOM 3997 O O . VAL A 1 322 ? 90.138 99.987 132.982 1.00 28.59 322 VAL A O 1
ATOM 4010 N N . ALA A 1 323 ? 87.922 100.376 132.956 1.00 27.96 323 ALA A N 1
ATOM 4011 C CA . ALA A 1 323 ? 87.899 100.491 131.505 1.00 27.96 323 ALA A CA 1
ATOM 4012 C C . ALA A 1 323 ? 88.739 101.671 131.042 1.00 27.96 323 ALA A C 1
ATOM 4013 O O . ALA A 1 323 ? 89.507 101.550 130.085 1.00 27.96 323 ALA A O 1
ATOM 4020 N N . THR A 1 324 ? 88.615 102.818 131.712 1.00 26.65 324 THR A N 1
ATOM 4021 C CA . THR A 1 324 ? 89.491 103.943 131.404 1.00 26.65 324 THR A CA 1
ATOM 4022 C C . THR A 1 324 ? 90.949 103.551 131.568 1.00 26.65 324 THR A C 1
ATOM 4023 O O . THR A 1 324 ? 91.774 103.788 130.675 1.00 26.65 324 THR A O 1
ATOM 4034 N N . ASP A 1 325 ? 91.283 102.945 132.709 1.00 28.83 325 ASP A N 1
ATOM 4035 C CA . ASP A 1 325 ? 92.669 102.605 132.996 1.00 28.83 325 ASP A CA 1
ATOM 4036 C C . ASP A 1 325 ? 93.263 101.758 131.883 1.00 28.83 325 ASP A C 1
ATOM 4037 O O . ASP A 1 325 ? 94.360 102.041 131.396 1.00 28.83 325 ASP A O 1
ATOM 4046 N N . ASP A 1 326 ? 92.546 100.721 131.458 1.00 29.61 326 ASP A N 1
ATOM 4047 C CA . ASP A 1 326 ? 93.064 99.789 130.464 1.00 29.61 326 ASP A CA 1
ATOM 4048 C C . ASP A 1 326 ? 92.784 100.223 129.026 1.00 29.61 326 ASP A C 1
ATOM 4049 O O . ASP A 1 326 ? 93.220 99.540 128.094 1.00 29.61 326 ASP A O 1
ATOM 4058 N N . VAL A 1 327 ? 92.073 101.332 128.825 1.00 27.81 327 VAL A N 1
ATOM 4059 C CA . VAL A 1 327 ? 91.858 101.868 127.486 1.00 27.81 327 VAL A CA 1
ATOM 4060 C C . VAL A 1 327 ? 92.828 102.994 127.147 1.00 27.81 327 VAL A C 1
ATOM 4061 O O . VAL A 1 327 ? 93.153 103.177 125.964 1.00 27.81 327 VAL A O 1
ATOM 4074 N N . ILE A 1 328 ? 93.297 103.757 128.139 1.00 25.66 328 ILE A N 1
ATOM 4075 C CA . ILE A 1 328 ? 94.239 104.836 127.852 1.00 25.66 328 ILE A CA 1
ATOM 4076 C C . ILE A 1 328 ? 95.676 104.345 127.745 1.00 25.66 328 ILE A C 1
ATOM 4077 O O . ILE A 1 328 ? 96.533 105.083 127.235 1.00 25.66 328 ILE A O 1
ATOM 4093 N N . GLN A 1 329 ? 95.974 103.127 128.206 1.00 27.37 329 GLN A N 1
ATOM 4094 C CA . GLN A 1 329 ? 97.318 102.585 128.021 1.00 27.37 329 GLN A CA 1
ATOM 4095 C C . GLN A 1 329 ? 97.628 102.402 126.543 1.00 27.37 329 GLN A C 1
ATOM 4096 O O . GLN A 1 329 ? 98.717 102.756 126.075 1.00 27.37 329 GLN A O 1
ATOM 4110 N N . ASN A 1 330 ? 96.676 101.851 125.789 1.00 30.38 330 ASN A N 1
ATOM 4111 C CA . ASN A 1 330 ? 96.869 101.504 124.386 1.00 30.38 330 ASN A CA 1
ATOM 4112 C C . ASN A 1 330 ? 95.726 102.103 123.565 1.00 30.38 330 ASN A C 1
ATOM 4113 O O . ASN A 1 330 ? 94.710 101.457 123.304 1.00 30.38 330 ASN A O 1
ATOM 4124 N N . PHE A 1 331 ? 95.904 103.356 123.154 1.00 29.26 331 PHE A N 1
ATOM 4125 C CA . PHE A 1 331 ? 94.996 104.007 122.223 1.00 29.26 331 PHE A CA 1
ATOM 4126 C C . PHE A 1 331 ? 95.706 104.526 120.983 1.00 29.26 331 PHE A C 1
ATOM 4127 O O . PHE A 1 331 ? 95.044 104.781 119.972 1.00 29.26 331 PHE A O 1
ATOM 4144 N N . GLU A 1 332 ? 97.030 104.690 121.031 1.00 33.22 332 GLU A N 1
ATOM 4145 C CA . GLU A 1 332 ? 97.773 104.960 119.805 1.00 33.22 332 GLU A CA 1
ATOM 4146 C C . GLU A 1 332 ? 97.682 103.775 118.854 1.00 33.22 332 GLU A C 1
ATOM 4147 O O . GLU A 1 332 ? 97.521 103.952 117.641 1.00 33.22 332 GLU A O 1
ATOM 4159 N N . LYS A 1 333 ? 97.790 102.558 119.390 1.00 36.41 333 LYS A N 1
ATOM 4160 C CA . LYS A 1 333 ? 97.674 101.354 118.576 1.00 36.41 333 LYS A CA 1
ATOM 4161 C C . LYS A 1 333 ? 96.250 101.152 118.075 1.00 36.41 333 LYS A C 1
ATOM 4162 O O . LYS A 1 333 ? 96.029 100.910 116.884 1.00 36.41 333 LYS A O 1
ATOM 4181 N N . GLU A 1 334 ? 95.270 101.254 118.973 1.00 34.23 334 GLU A N 1
ATOM 4182 C CA . GLU A 1 334 ? 93.909 100.827 118.676 1.00 34.23 334 GLU A CA 1
ATOM 4183 C C . GLU A 1 334 ? 93.045 101.924 118.069 1.00 34.23 334 GLU A C 1
ATOM 4184 O O . GLU A 1 334 ? 91.904 101.643 117.689 1.00 34.23 334 GLU A O 1
ATOM 4196 N N . SER A 1 335 ? 93.547 103.148 117.958 1.00 34.69 335 SER A N 1
ATOM 4197 C CA . SER A 1 335 ? 92.794 104.238 117.359 1.00 34.69 335 SER A CA 1
ATOM 4198 C C . SER A 1 335 ? 93.146 104.358 115.882 1.00 34.69 335 SER A C 1
ATOM 4199 O O . SER A 1 335 ? 94.317 104.433 115.505 1.00 34.69 335 SER A O 1
ATOM 4207 N N . SER A 1 336 ? 92.115 104.375 115.046 1.00 39.24 336 SER A N 1
ATOM 4208 C CA . SER A 1 336 ? 92.282 104.351 113.590 1.00 39.24 336 SER A CA 1
ATOM 4209 C C . SER A 1 336 ? 92.322 105.758 113.005 1.00 39.24 336 SER A C 1
ATOM 4210 O O . SER A 1 336 ? 91.609 106.078 112.059 1.00 39.24 336 SER A O 1
ATOM 4218 N N . CYS A 1 337 ? 93.160 106.619 113.578 1.00 39.10 337 CYS A N 1
ATOM 4219 C CA . CYS A 1 337 ? 93.440 107.942 113.037 1.00 39.10 337 CYS A CA 1
ATOM 4220 C C . CYS A 1 337 ? 94.892 108.307 113.315 1.00 39.10 337 CYS A C 1
ATOM 4221 O O . CYS A 1 337 ? 95.544 107.721 114.176 1.00 39.10 337 CYS A O 1
ATOM 4228 N N . LYS A 1 338 ? 95.384 109.299 112.574 1.00 39.26 338 LYS A N 1
ATOM 4229 C CA . LYS A 1 338 ? 96.768 109.299 112.128 1.00 39.26 338 LYS A CA 1
ATOM 4230 C C . LYS A 1 338 ? 97.547 110.476 112.701 1.00 39.26 338 LYS A C 1
ATOM 4231 O O . LYS A 1 338 ? 97.008 111.325 113.413 1.00 39.26 338 LYS A O 1
ATOM 4250 N N . ARG A 1 339 ? 98.839 110.508 112.365 1.00 36.72 339 ARG A N 1
ATOM 4251 C CA . ARG A 1 339 ? 99.784 111.466 112.923 1.00 36.72 339 ARG A CA 1
ATOM 4252 C C . ARG A 1 339 ? 99.410 112.907 112.608 1.00 36.72 339 ARG A C 1
ATOM 4253 O O . ARG A 1 339 ? 99.104 113.244 111.461 1.00 36.72 339 ARG A O 1
ATOM 4274 N N . LYS A 1 340 ? 99.419 113.755 113.629 1.00 31.59 340 LYS A N 1
ATOM 4275 C CA . LYS A 1 340 ? 99.386 115.199 113.453 1.00 31.59 340 LYS A CA 1
ATOM 4276 C C . LYS A 1 340 ? 100.583 115.656 112.633 1.00 31.59 340 LYS A C 1
ATOM 4277 O O . LYS A 1 340 ? 101.697 115.159 112.821 1.00 31.59 340 LYS A O 1
ATOM 4296 N N . CYS A 1 341 ? 100.370 116.604 111.719 1.00 33.09 341 CYS A N 1
ATOM 4297 C CA . CYS A 1 341 ? 101.522 117.266 111.116 1.00 33.09 341 CYS A CA 1
ATOM 4298 C C . CYS A 1 341 ? 102.382 117.885 112.205 1.00 33.09 341 CYS A C 1
ATOM 4299 O O . CYS A 1 341 ? 103.527 117.473 112.405 1.00 33.09 341 CYS A O 1
ATOM 4306 N N . GLU A 1 342 ? 101.833 118.856 112.926 1.00 28.85 342 GLU A N 1
ATOM 4307 C CA . GLU A 1 342 ? 102.567 119.575 113.955 1.00 28.85 342 GLU A CA 1
ATOM 4308 C C . GLU A 1 342 ? 102.588 118.752 115.235 1.00 28.85 342 GLU A C 1
ATOM 4309 O O . GLU A 1 342 ? 101.571 118.646 115.927 1.00 28.85 342 GLU A O 1
ATOM 4321 N N . GLU A 1 343 ? 103.745 118.170 115.539 1.00 26.24 343 GLU A N 1
ATOM 4322 C CA . GLU A 1 343 ? 103.987 117.469 116.794 1.00 26.24 343 GLU A CA 1
ATOM 4323 C C . GLU A 1 343 ? 104.936 118.331 117.613 1.00 26.24 343 GLU A C 1
ATOM 4324 O O . GLU A 1 343 ? 106.065 118.598 117.185 1.00 26.24 343 GLU A O 1
ATOM 4336 N N . ASN A 1 344 ? 104.471 118.774 118.776 1.00 24.23 344 ASN A N 1
ATOM 4337 C CA . ASN A 1 344 ? 105.247 119.646 119.642 1.00 24.23 344 ASN A CA 1
ATOM 4338 C C . ASN A 1 344 ? 105.895 118.838 120.757 1.00 24.23 344 ASN A C 1
ATOM 4339 O O . ASN A 1 344 ? 105.216 118.133 121.509 1.00 24.23 344 ASN A O 1
ATOM 4350 N N . LEU A 1 345 ? 107.216 118.945 120.851 1.00 23.13 345 LEU A N 1
ATOM 4351 C CA . LEU A 1 345 ? 108.015 118.214 121.819 1.00 23.13 345 LEU A CA 1
ATOM 4352 C C . LEU A 1 345 ? 108.571 119.209 122.821 1.00 23.13 345 LEU A C 1
ATOM 4353 O O . LEU A 1 345 ? 109.242 120.171 122.434 1.00 23.13 345 LEU A O 1
ATOM 4369 N N . TYR A 1 346 ? 108.295 118.975 124.097 1.00 21.82 346 TYR A N 1
ATOM 4370 C CA . TYR A 1 346 ? 108.708 119.861 125.177 1.00 21.82 346 TYR A CA 1
ATOM 4371 C C . TYR A 1 346 ? 109.838 119.168 125.930 1.00 21.82 346 TYR A C 1
ATOM 4372 O O . TYR A 1 346 ? 109.602 118.394 126.859 1.00 21.82 346 TYR A O 1
ATOM 4390 N N . ILE A 1 347 ? 111.073 119.441 125.515 1.00 23.00 347 ILE A N 1
ATOM 4391 C CA . ILE A 1 347 ? 112.241 118.926 126.213 1.00 23.00 347 ILE A CA 1
ATOM 4392 C C . ILE A 1 347 ? 112.295 119.638 127.553 1.00 23.00 347 ILE A C 1
ATOM 4393 O O . ILE A 1 347 ? 112.594 120.836 127.618 1.00 23.00 347 ILE A O 1
ATOM 4409 N N . VAL A 1 348 ? 111.985 118.912 128.622 1.00 21.77 348 VAL A N 1
ATOM 4410 C CA . VAL A 1 348 ? 111.852 119.492 129.953 1.00 21.77 348 VAL A CA 1
ATOM 4411 C C . VAL A 1 348 ? 113.068 119.082 130.774 1.00 21.77 348 VAL A C 1
ATOM 4412 O O . VAL A 1 348 ? 113.210 117.917 131.153 1.00 21.77 348 VAL A O 1
ATOM 4425 N N . GLU A 1 349 ? 113.946 120.041 131.048 1.00 22.62 349 GLU A N 1
ATOM 4426 C CA . GLU A 1 349 ? 115.067 119.853 131.952 1.00 22.62 349 GLU A CA 1
ATOM 4427 C C . GLU A 1 349 ? 114.705 120.408 133.322 1.00 22.62 349 GLU A C 1
ATOM 4428 O O . GLU A 1 349 ? 113.812 121.247 133.450 1.00 22.62 349 GLU A O 1
ATOM 4440 N N . PHE A 1 350 ? 115.405 119.936 134.347 1.00 23.67 350 PHE A N 1
ATOM 4441 C CA . PHE A 1 350 ? 115.214 120.436 135.700 1.00 23.67 350 PHE A CA 1
ATOM 4442 C C . PHE A 1 350 ? 116.291 121.465 136.011 1.00 23.67 350 PHE A C 1
ATOM 4443 O O . PHE A 1 350 ? 117.466 121.264 135.686 1.00 23.67 350 PHE A O 1
ATOM 4460 N N . MET A 1 351 ? 115.884 122.563 136.643 1.00 22.75 351 MET A N 1
ATOM 4461 C CA . MET A 1 351 ? 116.694 123.777 136.682 1.00 22.75 351 MET A CA 1
ATOM 4462 C C . MET A 1 351 ? 116.892 124.165 138.139 1.00 22.75 351 MET A C 1
ATOM 4463 O O . MET A 1 351 ? 115.948 124.613 138.794 1.00 22.75 351 MET A O 1
ATOM 4477 N N . HIS A 1 352 ? 118.109 123.988 138.649 1.00 24.69 352 HIS A N 1
ATOM 4478 C CA . HIS A 1 352 ? 118.392 124.299 140.045 1.00 24.69 352 HIS A CA 1
ATOM 4479 C C . HIS A 1 352 ? 118.776 125.765 140.199 1.00 24.69 352 HIS A C 1
ATOM 4480 O O . HIS A 1 352 ? 119.963 126.104 140.215 1.00 24.69 352 HIS A O 1
ATOM 4494 N N . LEU A 1 353 ? 117.779 126.636 140.318 1.00 24.16 353 LEU A N 1
ATOM 4495 C CA . LEU A 1 353 ? 117.972 128.073 140.434 1.00 24.16 353 LEU A CA 1
ATOM 4496 C C . LEU A 1 353 ? 117.683 128.520 141.863 1.00 24.16 353 LEU A C 1
ATOM 4497 O O . LEU A 1 353 ? 117.285 127.728 142.720 1.00 24.16 353 LEU A O 1
ATOM 4502 N N . PHE A 1 354 ? 117.892 129.810 142.120 1.00 28.12 354 PHE A N 1
ATOM 4503 C CA . PHE A 1 354 ? 117.686 130.375 143.451 1.00 28.12 354 PHE A CA 1
ATOM 4504 C C . PHE A 1 354 ? 116.417 131.208 143.587 1.00 28.12 354 PHE A C 1
ATOM 4505 O O . PHE A 1 354 ? 116.443 132.426 143.381 1.00 28.12 354 PHE A O 1
ATOM 4522 N N . GLU A 1 355 ? 115.315 130.551 143.934 1.00 33.98 355 GLU A N 1
ATOM 4523 C CA . GLU A 1 355 ? 114.121 131.241 144.400 1.00 33.98 355 GLU A CA 1
ATOM 4524 C C . GLU A 1 355 ? 113.361 130.316 145.336 1.00 33.98 355 GLU A C 1
ATOM 4525 O O . GLU A 1 355 ? 112.624 129.437 144.878 1.00 33.98 355 GLU A O 1
ATOM 4537 N N . ARG A 1 356 ? 113.531 130.498 146.641 1.00 35.65 356 ARG A N 1
ATOM 4538 C CA . ARG A 1 356 ? 112.807 129.700 147.615 1.00 35.65 356 ARG A CA 1
ATOM 4539 C C . ARG A 1 356 ? 111.872 130.579 148.435 1.00 35.65 356 ARG A C 1
ATOM 4540 O O . ARG A 1 356 ? 112.212 131.694 148.837 1.00 35.65 356 ARG A O 1
ATOM 4561 N N . SER A 1 357 ? 110.677 130.050 148.678 1.00 34.57 357 SER A N 1
ATOM 4562 C CA . SER A 1 357 ? 109.632 130.734 149.420 1.00 34.57 357 SER A CA 1
ATOM 4563 C C . SER A 1 357 ? 109.132 129.815 150.528 1.00 34.57 357 SER A C 1
ATOM 4564 O O . SER A 1 357 ? 109.706 128.754 150.793 1.00 34.57 357 SER A O 1
ATOM 4572 N N . ASN A 1 358 ? 108.047 130.232 151.177 1.00 37.47 358 ASN A N 1
ATOM 4573 C CA . ASN A 1 358 ? 107.473 129.477 152.283 1.00 37.47 358 ASN A CA 1
ATOM 4574 C C . ASN A 1 358 ? 106.036 129.086 151.964 1.00 37.47 358 ASN A C 1
ATOM 4575 O O . ASN A 1 358 ? 105.143 129.243 152.803 1.00 37.47 358 ASN A O 1
ATOM 4586 N N . ILE A 1 359 ? 105.807 128.580 150.754 1.00 33.04 359 ILE A N 1
ATOM 4587 C CA . ILE A 1 359 ? 104.476 128.217 150.291 1.00 33.04 359 ILE A CA 1
ATOM 4588 C C . ILE A 1 359 ? 104.475 126.746 149.899 1.00 33.04 359 ILE A C 1
ATOM 4589 O O . ILE A 1 359 ? 105.522 126.134 149.677 1.00 33.04 359 ILE A O 1
ATOM 4605 N N . SER A 1 360 ? 103.272 126.178 149.817 1.00 34.91 360 SER A N 1
ATOM 4606 C CA . SER A 1 360 ? 103.121 124.748 149.580 1.00 34.91 360 SER A CA 1
ATOM 4607 C C . SER A 1 360 ? 103.742 124.333 148.253 1.00 34.91 360 SER A C 1
ATOM 4608 O O . SER A 1 360 ? 104.708 123.565 148.230 1.00 34.91 360 SER A O 1
ATOM 4616 N N . ILE A 1 361 ? 103.202 124.837 147.147 1.00 29.68 361 ILE A N 1
ATOM 4617 C CA . ILE A 1 361 ? 103.706 124.537 145.812 1.00 29.68 361 ILE A CA 1
ATOM 4618 C C . ILE A 1 361 ? 104.239 125.829 145.213 1.00 29.68 361 ILE A C 1
ATOM 4619 O O . ILE A 1 361 ? 103.508 126.822 145.109 1.00 29.68 361 ILE A O 1
ATOM 4635 N N . ASP A 1 362 ? 105.509 125.813 144.818 1.00 29.40 362 ASP A N 1
ATOM 4636 C CA . ASP A 1 362 ? 106.160 126.948 144.170 1.00 29.40 362 ASP A CA 1
ATOM 4637 C C . ASP A 1 362 ? 106.865 126.399 142.935 1.00 29.40 362 ASP A C 1
ATOM 4638 O O . ASP A 1 362 ? 108.038 126.020 142.995 1.00 29.40 362 ASP A O 1
ATOM 4647 N N . MET A 1 363 ? 106.144 126.360 141.820 1.00 24.92 363 MET A N 1
ATOM 4648 C CA . MET A 1 363 ? 106.612 125.791 140.569 1.00 24.92 363 MET A CA 1
ATOM 4649 C C . MET A 1 363 ? 107.058 126.907 139.640 1.00 24.92 363 MET A C 1
ATOM 4650 O O . MET A 1 363 ? 106.394 127.938 139.539 1.00 24.92 363 MET A O 1
ATOM 4664 N N . SER A 1 364 ? 108.188 126.711 138.976 1.00 22.88 364 SER A N 1
ATOM 4665 C CA . SER A 1 364 ? 108.650 127.629 137.949 1.00 22.88 364 SER A CA 1
ATOM 4666 C C . SER A 1 364 ? 108.935 126.857 136.670 1.00 22.88 364 SER A C 1
ATOM 4667 O O . SER A 1 364 ? 109.596 125.816 136.690 1.00 22.88 364 SER A O 1
ATOM 4675 N N . VAL A 1 365 ? 108.420 127.363 135.557 1.00 21.62 365 VAL A N 1
ATOM 4676 C CA . VAL A 1 365 ? 108.700 126.800 134.243 1.00 21.62 365 VAL A CA 1
ATOM 4677 C C . VAL A 1 365 ? 109.448 127.868 133.465 1.00 21.62 365 VAL A C 1
ATOM 4678 O O . VAL A 1 365 ? 108.889 128.930 133.164 1.00 21.62 365 VAL A O 1
ATOM 4691 N N . TYR A 1 366 ? 110.706 127.592 133.144 1.00 21.45 366 TYR A N 1
ATOM 4692 C CA . TYR A 1 366 ? 111.568 128.557 132.486 1.00 21.45 366 TYR A CA 1
ATOM 4693 C C . TYR A 1 366 ? 111.570 128.336 130.982 1.00 21.45 366 TYR A C 1
ATOM 4694 O O . TYR A 1 366 ? 111.538 127.203 130.496 1.00 21.45 366 TYR A O 1
ATOM 4712 N N . PHE A 1 367 ? 111.598 129.443 130.246 1.00 23.32 367 PHE A N 1
ATOM 4713 C CA . PHE A 1 367 ? 111.706 129.431 128.790 1.00 23.32 367 PHE A CA 1
ATOM 4714 C C . PHE A 1 367 ? 112.921 130.292 128.465 1.00 23.32 367 PHE A C 1
ATOM 4715 O O . PHE A 1 367 ? 112.800 131.481 128.163 1.00 23.32 367 PHE A O 1
ATOM 4732 N N . ALA A 1 368 ? 114.100 129.678 128.530 1.00 23.30 368 ALA A N 1
ATOM 4733 C CA . ALA A 1 368 ? 115.363 130.386 128.396 1.00 23.30 368 ALA A CA 1
ATOM 4734 C C . ALA A 1 368 ? 115.979 130.235 127.014 1.00 23.30 368 ALA A C 1
ATOM 4735 O O . ALA A 1 368 ? 117.079 130.744 126.779 1.00 23.30 368 ALA A O 1
ATOM 4742 N N . TYR A 1 369 ? 115.305 129.546 126.099 1.00 24.54 369 TYR A N 1
ATOM 4743 C CA . TYR A 1 369 ? 115.810 129.332 124.753 1.00 24.54 369 TYR A CA 1
ATOM 4744 C C . TYR A 1 369 ? 114.706 129.656 123.759 1.00 24.54 369 TYR A C 1
ATOM 4745 O O . TYR A 1 369 ? 113.725 128.913 123.652 1.00 24.54 369 TYR A O 1
ATOM 4763 N N . ASN A 1 370 ? 114.869 130.765 123.042 1.00 25.18 370 ASN A N 1
ATOM 4764 C CA . ASN A 1 370 ? 113.892 131.181 122.046 1.00 25.18 370 ASN A CA 1
ATOM 4765 C C . ASN A 1 370 ? 114.098 130.494 120.707 1.00 25.18 370 ASN A C 1
ATOM 4766 O O . ASN A 1 370 ? 113.200 130.522 119.859 1.00 25.18 370 ASN A O 1
ATOM 4777 N N . TYR A 1 371 ? 115.257 129.879 120.499 1.00 24.98 371 TYR A N 1
ATOM 4778 C CA . TYR A 1 371 ? 115.526 129.152 119.265 1.00 24.98 371 TYR A CA 1
ATOM 4779 C C . TYR A 1 371 ? 114.793 127.820 119.304 1.00 24.98 371 TYR A C 1
ATOM 4780 O O . TYR A 1 371 ? 115.124 126.943 120.108 1.00 24.98 371 TYR A O 1
ATOM 4798 N N . ILE A 1 372 ? 113.795 127.668 118.440 1.00 24.40 372 ILE A N 1
ATOM 4799 C CA . ILE A 1 372 ? 112.996 126.455 118.350 1.00 24.40 372 ILE A CA 1
ATOM 4800 C C . ILE A 1 372 ? 113.491 125.649 117.162 1.00 24.40 372 ILE A C 1
ATOM 4801 O O . ILE A 1 372 ? 113.594 126.175 116.047 1.00 24.40 372 ILE A O 1
ATOM 4817 N N . GLN A 1 373 ? 113.824 124.386 117.410 1.00 23.43 373 GLN A N 1
ATOM 4818 C CA . GLN A 1 373 ? 114.085 123.450 116.328 1.00 23.43 373 GLN A CA 1
ATOM 4819 C C . GLN A 1 373 ? 112.781 123.113 115.622 1.00 23.43 373 GLN A C 1
ATOM 4820 O O . GLN A 1 373 ? 111.791 122.762 116.267 1.00 23.43 373 GLN A O 1
ATOM 4834 N N . VAL A 1 374 ? 112.774 123.229 114.300 1.00 24.07 374 VAL A N 1
ATOM 4835 C CA . VAL A 1 374 ? 111.617 122.890 113.483 1.00 24.07 374 VAL A CA 1
ATOM 4836 C C . VAL A 1 374 ? 112.098 121.977 112.368 1.00 24.07 374 VAL A C 1
ATOM 4837 O O . VAL A 1 374 ? 112.847 122.411 111.486 1.00 24.07 374 VAL A O 1
ATOM 4850 N N . ALA A 1 375 ? 111.675 120.719 112.411 1.00 24.70 375 ALA A N 1
ATOM 4851 C CA . ALA A 1 375 ? 112.012 119.730 111.394 1.00 24.70 375 ALA A CA 1
ATOM 4852 C C . ALA A 1 375 ? 110.758 119.456 110.579 1.00 24.70 375 ALA A C 1
ATOM 4853 O O . ALA A 1 375 ? 109.827 118.812 111.069 1.00 24.70 375 ALA A O 1
ATOM 4860 N N . THR A 1 376 ? 110.729 119.941 109.341 1.00 28.26 376 THR A N 1
ATOM 4861 C CA . THR A 1 376 ? 109.573 119.797 108.465 1.00 28.26 376 THR A CA 1
ATOM 4862 C C . THR A 1 376 ? 109.933 118.856 107.326 1.00 28.26 376 THR A C 1
ATOM 4863 O O . THR A 1 376 ? 110.924 119.082 106.626 1.00 28.26 376 THR A O 1
ATOM 4874 N N . GLU A 1 377 ? 109.135 117.809 107.138 1.00 32.16 377 GLU A N 1
ATOM 4875 C CA . GLU A 1 377 ? 109.332 116.903 106.017 1.00 32.16 377 GLU A CA 1
ATOM 4876 C C . GLU A 1 377 ? 108.440 117.349 104.868 1.00 32.16 377 GLU A C 1
ATOM 4877 O O . GLU A 1 377 ? 107.238 117.569 105.053 1.00 32.16 377 GLU A O 1
ATOM 4889 N N . TYR A 1 378 ? 109.036 117.491 103.690 1.00 35.26 378 TYR A N 1
ATOM 4890 C CA . TYR A 1 378 ? 108.371 118.060 102.531 1.00 35.26 378 TYR A CA 1
ATOM 4891 C C . TYR A 1 378 ? 108.506 117.110 101.353 1.00 35.26 378 TYR A C 1
ATOM 4892 O O . TYR A 1 378 ? 109.451 116.322 101.267 1.00 35.26 378 TYR A O 1
ATOM 4910 N N . LEU A 1 379 ? 107.544 117.209 100.438 1.00 43.58 379 LEU A N 1
ATOM 4911 C CA . LEU A 1 379 ? 107.556 116.415 99.216 1.00 43.58 379 LEU A CA 1
ATOM 4912 C C . LEU A 1 379 ? 108.755 116.824 98.373 1.00 43.58 379 LEU A C 1
ATOM 4913 O O . LEU A 1 379 ? 108.776 117.916 97.797 1.00 43.58 379 LEU A O 1
ATOM 4929 N N . THR A 1 380 ? 109.756 115.950 98.295 1.00 47.35 380 THR A N 1
ATOM 4930 C CA . THR A 1 380 ? 110.979 116.269 97.574 1.00 47.35 380 THR A CA 1
ATOM 4931 C C . THR A 1 380 ? 110.863 116.030 96.075 1.00 47.35 380 THR A C 1
ATOM 4932 O O . THR A 1 380 ? 111.809 116.337 95.343 1.00 47.35 380 THR A O 1
ATOM 4943 N N . TYR A 1 381 ? 109.738 115.497 95.604 1.00 62.35 381 TYR A N 1
ATOM 4944 C CA . TYR A 1 381 ? 109.536 115.198 94.189 1.00 62.35 381 TYR A CA 1
ATOM 4945 C C . TYR A 1 381 ? 108.146 115.680 93.797 1.00 62.35 381 TYR A C 1
ATOM 4946 O O . TYR A 1 381 ? 107.159 114.966 93.996 1.00 62.35 381 TYR A O 1
ATOM 4964 N N . THR A 1 382 ? 108.071 116.886 93.244 1.00 66.87 382 THR A N 1
ATOM 4965 C CA . THR A 1 382 ? 106.804 117.485 92.857 1.00 66.87 382 THR A CA 1
ATOM 4966 C C . THR A 1 382 ? 106.468 117.094 91.419 1.00 66.87 382 THR A C 1
ATOM 4967 O O . THR A 1 382 ? 107.203 116.350 90.765 1.00 66.87 382 THR A O 1
ATOM 4978 N N . LEU A 1 383 ? 105.339 117.592 90.911 1.00 71.91 383 LEU A N 1
ATOM 4979 C CA . LEU A 1 383 ? 104.986 117.366 89.516 1.00 71.91 383 LEU A CA 1
ATOM 4980 C C . LEU A 1 383 ? 105.841 118.189 88.566 1.00 71.91 383 LEU A C 1
ATOM 4981 O O . LEU A 1 383 ? 106.176 117.707 87.479 1.00 71.91 383 LEU A O 1
ATOM 4997 N N . ARG A 1 384 ? 106.201 119.415 88.947 1.00 75.04 384 ARG A N 1
ATOM 4998 C CA . ARG A 1 384 ? 107.123 120.197 88.132 1.00 75.04 384 ARG A CA 1
ATOM 4999 C C . ARG A 1 384 ? 108.453 119.471 87.985 1.00 75.04 384 ARG A C 1
ATOM 5000 O O . ARG A 1 384 ? 109.005 119.379 86.883 1.00 75.04 384 ARG A O 1
ATOM 5021 N N . GLY A 1 385 ? 108.978 118.944 89.088 1.00 73.35 385 GLY A N 1
ATOM 5022 C CA . GLY A 1 385 ? 110.214 118.193 89.053 1.00 73.35 385 GLY A CA 1
ATOM 5023 C C . GLY A 1 385 ? 110.103 116.957 88.187 1.00 73.35 385 GLY A C 1
ATOM 5024 O O . GLY A 1 385 ? 111.002 116.665 87.395 1.00 73.35 385 GLY A O 1
ATOM 5028 N N . LEU A 1 386 ? 108.997 116.222 88.328 1.00 72.61 386 LEU A N 1
ATOM 5029 C CA . LEU A 1 386 ? 108.790 115.036 87.503 1.00 72.61 386 LEU A CA 1
ATOM 5030 C C . LEU A 1 386 ? 108.783 115.394 86.024 1.00 72.61 386 LEU A C 1
ATOM 5031 O O . LEU A 1 386 ? 109.467 114.756 85.217 1.00 72.61 386 LEU A O 1
ATOM 5047 N N . LEU A 1 387 ? 108.003 116.408 85.646 1.00 75.88 387 LEU A N 1
ATOM 5048 C CA . LEU A 1 387 ? 107.897 116.765 84.236 1.00 75.88 387 LEU A CA 1
ATOM 5049 C C . LEU A 1 387 ? 109.232 117.255 83.693 1.00 75.88 387 LEU A C 1
ATOM 5050 O O . LEU A 1 387 ? 109.619 116.909 82.570 1.00 75.88 387 LEU A O 1
ATOM 5066 N N . SER A 1 388 ? 109.957 118.058 84.476 1.00 78.09 388 SER A N 1
ATOM 5067 C CA . SER A 1 388 ? 111.266 118.524 84.037 1.00 78.09 388 SER A CA 1
ATOM 5068 C C . SER A 1 388 ? 112.242 117.368 83.870 1.00 78.09 388 SER A C 1
ATOM 5069 O O . SER A 1 388 ? 113.015 117.347 82.906 1.00 78.09 388 SER A O 1
ATOM 5077 N N . ASP A 1 389 ? 112.225 116.400 84.790 1.00 77.60 389 ASP A N 1
ATOM 5078 C CA . ASP A 1 389 ? 113.099 115.241 84.664 1.00 77.60 389 ASP A CA 1
ATOM 5079 C C . ASP A 1 389 ? 112.738 114.385 83.459 1.00 77.60 389 ASP A C 1
ATOM 5080 O O . ASP A 1 389 ? 113.635 113.867 82.787 1.00 77.60 389 ASP A O 1
ATOM 5089 N N . ILE A 1 390 ? 111.447 114.215 83.173 1.00 81.04 390 ILE A N 1
ATOM 5090 C CA . ILE A 1 390 ? 111.054 113.467 81.982 1.00 81.04 390 ILE A CA 1
ATOM 5091 C C . ILE A 1 390 ? 111.521 114.190 80.725 1.00 81.04 390 ILE A C 1
ATOM 5092 O O . ILE A 1 390 ? 112.053 113.568 79.794 1.00 81.04 390 ILE A O 1
ATOM 5108 N N . GLY A 1 391 ? 111.328 115.509 80.671 1.00 85.27 391 GLY A N 1
ATOM 5109 C CA . GLY A 1 391 ? 111.810 116.276 79.538 1.00 85.27 391 GLY A CA 1
ATOM 5110 C C . GLY A 1 391 ? 113.309 116.201 79.353 1.00 85.27 391 GLY A C 1
ATOM 5111 O O . GLY A 1 391 ? 113.780 116.113 78.215 1.00 85.27 391 GLY A O 1
ATOM 5115 N N . GLY A 1 392 ? 114.068 116.233 80.447 1.00 86.05 392 GLY A N 1
ATOM 5116 C CA . GLY A 1 392 ? 115.504 116.062 80.387 1.00 86.05 392 GLY A CA 1
ATOM 5117 C C . GLY A 1 392 ? 115.968 114.685 79.977 1.00 86.05 392 GLY A C 1
ATOM 5118 O O . GLY A 1 392 ? 116.920 114.571 79.201 1.00 86.05 392 GLY A O 1
ATOM 5122 N N . VAL A 1 393 ? 115.313 113.626 80.465 1.00 86.48 393 VAL A N 1
ATOM 5123 C CA . VAL A 1 393 ? 115.724 112.265 80.133 1.00 86.48 393 VAL A CA 1
ATOM 5124 C C . VAL A 1 393 ? 115.301 111.854 78.732 1.00 86.48 393 VAL A C 1
ATOM 5125 O O . VAL A 1 393 ? 115.941 110.970 78.141 1.00 86.48 393 VAL A O 1
ATOM 5138 N N . LEU A 1 394 ? 114.250 112.459 78.174 1.00 89.34 394 LEU A N 1
ATOM 5139 C CA . LEU A 1 394 ? 113.919 112.220 76.776 1.00 89.34 394 LEU A CA 1
ATOM 5140 C C . LEU A 1 394 ? 114.629 113.180 75.832 1.00 89.34 394 LEU A C 1
ATOM 5141 O O . LEU A 1 394 ? 114.783 112.858 74.649 1.00 89.34 394 LEU A O 1
ATOM 5157 N N . GLY A 1 395 ? 115.062 114.344 76.325 1.00 90.24 395 GLY A N 1
ATOM 5158 C CA . GLY A 1 395 ? 115.898 115.224 75.529 1.00 90.24 395 GLY A CA 1
ATOM 5159 C C . GLY A 1 395 ? 117.367 114.867 75.555 1.00 90.24 395 GLY A C 1
ATOM 5160 O O . GLY A 1 395 ? 118.129 115.362 74.719 1.00 90.24 395 GLY A O 1
ATOM 5164 N N . LEU A 1 396 ? 117.779 114.023 76.500 1.00 92.13 396 LEU A N 1
ATOM 5165 C CA . LEU A 1 396 ? 119.155 113.551 76.588 1.00 92.13 396 LEU A CA 1
ATOM 5166 C C . LEU A 1 396 ? 119.351 112.255 75.809 1.00 92.13 396 LEU A C 1
ATOM 5167 O O . LEU A 1 396 ? 120.468 111.944 75.385 1.00 92.13 396 LEU A O 1
ATOM 5183 N N . PHE A 1 397 ? 118.279 111.489 75.620 1.00 96.97 397 PHE A N 1
ATOM 5184 C CA . PHE A 1 397 ? 118.339 110.210 74.930 1.00 96.97 397 PHE A CA 1
ATOM 5185 C C . PHE A 1 397 ? 117.701 110.253 73.548 1.00 96.97 397 PHE A C 1
ATOM 5186 O O . PHE A 1 397 ? 117.939 109.350 72.740 1.00 96.97 397 PHE A O 1
ATOM 5194 N N . LEU A 1 398 ? 116.898 111.275 73.257 1.00 100.68 398 LEU A N 1
ATOM 5195 C CA . LEU A 1 398 ? 116.230 111.362 71.964 1.00 100.68 398 LEU A CA 1
ATOM 5196 C C . LEU A 1 398 ? 116.501 112.700 71.290 1.00 100.68 398 LEU A C 1
ATOM 5197 O O . LEU A 1 398 ? 116.644 112.767 70.065 1.00 100.68 398 LEU A O 1
ATOM 5202 N N . GLY A 1 399 ? 116.574 113.769 72.079 1.00 99.50 399 GLY A N 1
ATOM 5203 C CA . GLY A 1 399 ? 116.782 115.102 71.555 1.00 99.50 399 GLY A CA 1
ATOM 5204 C C . GLY A 1 399 ? 115.522 115.864 71.213 1.00 99.50 399 GLY A C 1
ATOM 5205 O O . GLY A 1 399 ? 115.610 117.054 70.885 1.00 99.50 399 GLY A O 1
ATOM 5206 N N . ILE A 1 400 ? 114.359 115.227 71.278 1.00 99.00 400 ILE A N 1
ATOM 5207 C CA . ILE A 1 400 ? 113.089 115.898 71.031 1.00 99.00 400 ILE A CA 1
ATOM 5208 C C . ILE A 1 400 ? 112.785 116.805 72.215 1.00 99.00 400 ILE A C 1
ATOM 5209 O O . ILE A 1 400 ? 112.859 116.376 73.373 1.00 99.00 400 ILE A O 1
ATOM 5214 N N . CYS A 1 401 ? 112.441 118.062 71.928 1.00 103.65 401 CYS A N 1
ATOM 5215 C CA . CYS A 1 401 ? 112.274 119.056 72.988 1.00 103.65 401 CYS A CA 1
ATOM 5216 C C . CYS A 1 401 ? 111.029 119.892 72.687 1.00 103.65 401 CYS A C 1
ATOM 5217 O O . CYS A 1 401 ? 111.095 120.847 71.909 1.00 103.65 401 CYS A O 1
ATOM 5220 N N . ILE A 1 402 ? 109.911 119.521 73.315 1.00 110.48 402 ILE A N 1
ATOM 5221 C CA . ILE A 1 402 ? 108.648 120.256 73.264 1.00 110.48 402 ILE A CA 1
ATOM 5222 C C . ILE A 1 402 ? 108.403 120.882 71.896 1.00 110.48 402 ILE A C 1
ATOM 5223 O O . ILE A 1 402 ? 107.452 120.515 71.197 1.00 110.48 402 ILE A O 1
ATOM 5228 N N . LEU A 1 403 ? 109.254 121.835 71.507 1.00 115.76 403 LEU A N 1
ATOM 5229 C CA . LEU A 1 403 ? 109.084 122.493 70.216 1.00 115.76 403 LEU A CA 1
ATOM 5230 C C . LEU A 1 403 ? 109.092 121.476 69.082 1.00 115.76 403 LEU A C 1
ATOM 5231 O O . LEU A 1 403 ? 108.286 121.563 68.148 1.00 115.76 403 LEU A O 1
ATOM 5236 N N . SER A 1 404 ? 110.001 120.501 69.146 1.00 118.57 404 SER A N 1
ATOM 5237 C CA . SER A 1 404 ? 109.975 119.415 68.174 1.00 118.57 404 SER A CA 1
ATOM 5238 C C . SER A 1 404 ? 108.669 118.637 68.264 1.00 118.57 404 SER A C 1
ATOM 5239 O O . SER A 1 404 ? 108.156 118.151 67.251 1.00 118.57 404 SER A O 1
ATOM 5242 N N . VAL A 1 405 ? 108.111 118.516 69.471 1.00 123.71 405 VAL A N 1
ATOM 5243 C CA . VAL A 1 405 ? 106.827 117.839 69.629 1.00 123.71 405 VAL A CA 1
ATOM 5244 C C . VAL A 1 405 ? 105.728 118.603 68.901 1.00 123.71 405 VAL A C 1
ATOM 5245 O O . VAL A 1 405 ? 104.884 118.008 68.220 1.00 123.71 405 VAL A O 1
ATOM 5249 N N . ILE A 1 406 ? 105.718 119.931 69.031 1.00 128.00 406 ILE A N 1
ATOM 5250 C CA . ILE A 1 406 ? 104.713 120.731 68.339 1.00 128.00 406 ILE A CA 1
ATOM 5251 C C . ILE A 1 406 ? 104.914 120.653 66.830 1.00 128.00 406 ILE A C 1
ATOM 5252 O O . ILE A 1 406 ? 103.946 120.612 66.061 1.00 128.00 406 ILE A O 1
ATOM 5257 N N . GLU A 1 407 ? 106.170 120.636 66.381 1.00 130.74 407 GLU A N 1
ATOM 5258 C CA . GLU A 1 407 ? 106.441 120.501 64.954 1.00 130.74 407 GLU A CA 1
ATOM 5259 C C . GLU A 1 407 ? 105.924 119.168 64.427 1.00 130.74 407 GLU A C 1
ATOM 5260 O O . GLU A 1 407 ? 105.326 119.101 63.347 1.00 130.74 407 GLU A O 1
ATOM 5266 N N . VAL A 1 408 ? 106.145 118.091 65.184 1.00 132.40 408 VAL A N 1
ATOM 5267 C CA . VAL A 1 408 ? 105.648 116.778 64.785 1.00 132.40 408 VAL A CA 1
ATOM 5268 C C . VAL A 1 408 ? 104.127 116.759 64.771 1.00 132.40 408 VAL A C 1
ATOM 5269 O O . VAL A 1 408 ? 103.513 116.158 63.881 1.00 132.40 408 VAL A O 1
ATOM 5273 N N . PHE A 1 409 ? 103.493 117.399 65.756 1.00 133.40 409 PHE A N 1
ATOM 5274 C CA . PHE A 1 409 ? 102.036 117.477 65.767 1.00 133.40 409 PHE A CA 1
ATOM 5275 C C . PHE A 1 409 ? 101.517 118.206 64.534 1.00 133.40 409 PHE A C 1
ATOM 5276 O O . PHE A 1 409 ? 100.548 117.764 63.905 1.00 133.40 409 PHE A O 1
ATOM 5284 N N . GLU A 1 410 ? 102.148 119.326 64.176 1.00 140.73 410 GLU A N 1
ATOM 5285 C CA . GLU A 1 410 ? 101.736 120.057 62.982 1.00 140.73 410 GLU A CA 1
ATOM 5286 C C . GLU A 1 410 ? 101.935 119.215 61.727 1.00 140.73 410 GLU A C 1
ATOM 5287 O O . GLU A 1 410 ? 101.084 119.212 60.831 1.00 140.73 410 GLU A O 1
ATOM 5293 N N . VAL A 1 411 ? 103.056 118.495 61.646 1.00 138.94 411 VAL A N 1
ATOM 5294 C CA . VAL A 1 411 ? 103.311 117.643 60.487 1.00 138.94 411 VAL A CA 1
ATOM 5295 C C . VAL A 1 411 ? 102.238 116.568 60.376 1.00 138.94 411 VAL A C 1
ATOM 5296 O O . VAL A 1 411 ? 101.728 116.281 59.287 1.00 138.94 411 VAL A O 1
ATOM 5300 N N . VAL A 1 412 ? 101.881 115.954 61.507 1.00 137.97 412 VAL A N 1
ATOM 5301 C CA . VAL A 1 412 ? 100.835 114.937 61.499 1.00 137.97 412 VAL A CA 1
ATOM 5302 C C . VAL A 1 412 ? 99.506 115.537 61.059 1.00 137.97 412 VAL A C 1
ATOM 5303 O O . VAL A 1 412 ? 98.783 114.939 60.253 1.00 137.97 412 VAL A O 1
ATOM 5307 N N . ILE A 1 413 ? 99.158 116.720 61.576 1.00 141.55 413 ILE A N 1
ATOM 5308 C CA . ILE A 1 413 ? 97.948 117.410 61.138 1.00 141.55 413 ILE A CA 1
ATOM 5309 C C . ILE A 1 413 ? 98.062 117.936 59.716 1.00 141.55 413 ILE A C 1
ATOM 5310 O O . ILE A 1 413 ? 97.030 118.171 59.068 1.00 141.55 413 ILE A O 1
ATOM 5315 N N . PHE A 1 414 ? 99.275 118.124 59.206 1.00 143.92 414 PHE A N 1
ATOM 5316 C CA . PHE A 1 414 ? 99.477 118.595 57.842 1.00 143.92 414 PHE A CA 1
ATOM 5317 C C . PHE A 1 414 ? 98.838 119.963 57.630 1.00 143.92 414 PHE A C 1
ATOM 5318 O O . PHE A 1 414 ? 99.516 120.990 57.674 1.00 143.92 414 PHE A O 1
ATOM 5326 N N . ARG B 1 53 ? 96.195 129.181 55.005 1.00 154.01 53 ARG B N 1
ATOM 5327 C CA . ARG B 1 53 ? 96.128 129.841 56.302 1.00 154.01 53 ARG B CA 1
ATOM 5328 C C . ARG B 1 53 ? 96.541 128.897 57.425 1.00 154.01 53 ARG B C 1
ATOM 5329 O O . ARG B 1 53 ? 97.040 129.330 58.462 1.00 154.01 53 ARG B O 1
ATOM 5337 N N . TRP B 1 54 ? 96.329 127.602 57.206 1.00 153.97 54 TRP B N 1
ATOM 5338 C CA . TRP B 1 54 ? 96.551 126.597 58.238 1.00 153.97 54 TRP B CA 1
ATOM 5339 C C . TRP B 1 54 ? 98.024 126.440 58.602 1.00 153.97 54 TRP B C 1
ATOM 5340 O O . TRP B 1 54 ? 98.383 126.491 59.783 1.00 153.97 54 TRP B O 1
ATOM 5351 N N . GLN B 1 55 ? 98.888 126.277 57.597 1.00 153.98 55 GLN B N 1
ATOM 5352 C CA . GLN B 1 55 ? 100.234 125.769 57.852 1.00 153.98 55 GLN B CA 1
ATOM 5353 C C . GLN B 1 55 ? 101.087 126.762 58.637 1.00 153.98 55 GLN B C 1
ATOM 5354 O O . GLN B 1 55 ? 101.508 126.479 59.766 1.00 153.98 55 GLN B O 1
ATOM 5360 N N . ARG B 1 56 ? 101.355 127.935 58.058 1.00 152.04 56 ARG B N 1
ATOM 5361 C CA . ARG B 1 56 ? 102.265 128.865 58.718 1.00 152.04 56 ARG B CA 1
ATOM 5362 C C . ARG B 1 56 ? 101.616 129.511 59.935 1.00 152.04 56 ARG B C 1
ATOM 5363 O O . ARG B 1 56 ? 102.304 129.853 60.901 1.00 152.04 56 ARG B O 1
ATOM 5371 N N . ALA B 1 57 ? 100.291 129.668 59.922 1.00 150.29 57 ALA B N 1
ATOM 5372 C CA . ALA B 1 57 ? 99.615 130.157 61.120 1.00 150.29 57 ALA B CA 1
ATOM 5373 C C . ALA B 1 57 ? 99.779 129.182 62.279 1.00 150.29 57 ALA B C 1
ATOM 5374 O O . ALA B 1 57 ? 100.078 129.593 63.409 1.00 150.29 57 ALA B O 1
ATOM 5376 N N . LEU B 1 58 ? 99.600 127.884 62.019 1.00 146.46 58 LEU B N 1
ATOM 5377 C CA . LEU B 1 58 ? 99.797 126.890 63.067 1.00 146.46 58 LEU B CA 1
ATOM 5378 C C . LEU B 1 58 ? 101.250 126.848 63.519 1.00 146.46 58 LEU B C 1
ATOM 5379 O O . LEU B 1 58 ? 101.532 126.693 64.713 1.00 146.46 58 LEU B O 1
ATOM 5384 N N . TRP B 1 59 ? 102.188 126.971 62.578 1.00 142.92 59 TRP B N 1
ATOM 5385 C CA . TRP B 1 59 ? 103.601 127.000 62.943 1.00 142.92 59 TRP B CA 1
ATOM 5386 C C . TRP B 1 59 ? 103.901 128.182 63.858 1.00 142.92 59 TRP B C 1
ATOM 5387 O O . TRP B 1 59 ? 104.599 128.048 64.869 1.00 142.92 59 TRP B O 1
ATOM 5398 N N . PHE B 1 60 ? 103.370 129.356 63.512 1.00 143.38 60 PHE B N 1
ATOM 5399 C CA . PHE B 1 60 ? 103.554 130.545 64.334 1.00 143.38 60 PHE B CA 1
ATOM 5400 C C . PHE B 1 60 ? 102.973 130.337 65.726 1.00 143.38 60 PHE B C 1
ATOM 5401 O O . PHE B 1 60 ? 103.598 130.680 66.734 1.00 143.38 60 PHE B O 1
ATOM 5409 N N . ALA B 1 61 ? 101.764 129.776 65.797 1.00 144.09 61 ALA B N 1
ATOM 5410 C CA . ALA B 1 61 ? 101.136 129.545 67.094 1.00 144.09 61 ALA B CA 1
ATOM 5411 C C . ALA B 1 61 ? 101.971 128.595 67.945 1.00 144.09 61 ALA B C 1
ATOM 5412 O O . ALA B 1 61 ? 102.257 128.876 69.116 1.00 144.09 61 ALA B O 1
ATOM 5419 N N . GLY B 1 62 ? 102.388 127.471 67.364 1.00 141.21 62 GLY B N 1
ATOM 5420 C CA . GLY B 1 62 ? 103.145 126.465 68.077 1.00 141.21 62 GLY B CA 1
ATOM 5421 C C . GLY B 1 62 ? 104.567 126.844 68.405 1.00 141.21 62 GLY B C 1
ATOM 5422 O O . GLY B 1 62 ? 105.176 126.227 69.283 1.00 141.21 62 GLY B O 1
ATOM 5426 N N . VAL B 1 63 ? 105.123 127.843 67.722 1.00 136.94 63 VAL B N 1
ATOM 5427 C CA . VAL B 1 63 ? 106.424 128.376 68.081 1.00 136.94 63 VAL B CA 1
ATOM 5428 C C . VAL B 1 63 ? 106.325 129.484 69.124 1.00 136.94 63 VAL B C 1
ATOM 5429 O O . VAL B 1 63 ? 107.163 129.537 70.033 1.00 136.94 63 VAL B O 1
ATOM 5433 N N . VAL B 1 64 ? 105.325 130.363 69.029 1.00 137.66 64 VAL B N 1
ATOM 5434 C CA . VAL B 1 64 ? 105.133 131.371 70.064 1.00 137.66 64 VAL B CA 1
ATOM 5435 C C . VAL B 1 64 ? 104.766 130.712 71.384 1.00 137.66 64 VAL B C 1
ATOM 5436 O O . VAL B 1 64 ? 105.146 131.201 72.452 1.00 137.66 64 VAL B O 1
ATOM 5440 N N . PHE B 1 65 ? 104.021 129.604 71.345 1.00 130.67 65 PHE B N 1
ATOM 5441 C CA . PHE B 1 65 ? 103.710 128.890 72.579 1.00 130.67 65 PHE B CA 1
ATOM 5442 C C . PHE B 1 65 ? 104.985 128.452 73.292 1.00 130.67 65 PHE B C 1
ATOM 5443 O O . PHE B 1 65 ? 105.150 128.679 74.496 1.00 130.67 65 PHE B O 1
ATOM 5451 N N . CYS B 1 66 ? 105.904 127.825 72.555 1.00 123.60 66 CYS B N 1
ATOM 5452 C CA . CYS B 1 66 ? 107.161 127.387 73.153 1.00 123.60 66 CYS B CA 1
ATOM 5453 C C . CYS B 1 66 ? 107.989 128.577 73.621 1.00 123.60 66 CYS B C 1
ATOM 5454 O O . CYS B 1 66 ? 108.575 128.551 74.710 1.00 123.60 66 CYS B O 1
ATOM 5457 N N . PHE B 1 67 ? 108.045 129.636 72.811 1.00 123.56 67 PHE B N 1
ATOM 5458 C CA . PHE B 1 67 ? 108.827 130.807 73.193 1.00 123.56 67 PHE B CA 1
ATOM 5459 C C . PHE B 1 67 ? 108.306 131.420 74.487 1.00 123.56 67 PHE B C 1
ATOM 5460 O O . PHE B 1 67 ? 109.092 131.781 75.369 1.00 123.56 67 PHE B O 1
ATOM 5468 N N . GLY B 1 68 ? 106.986 131.540 74.622 1.00 118.61 68 GLY B N 1
ATOM 5469 C CA . GLY B 1 68 ? 106.387 132.103 75.816 1.00 118.61 68 GLY B CA 1
ATOM 5470 C C . GLY B 1 68 ? 106.364 131.190 77.020 1.00 118.61 68 GLY B C 1
ATOM 5471 O O . GLY B 1 68 ? 106.274 131.684 78.147 1.00 118.61 68 GLY B O 1
ATOM 5472 N N . ILE B 1 69 ? 106.438 129.875 76.815 1.00 114.09 69 ILE B N 1
ATOM 5473 C CA . ILE B 1 69 ? 106.560 128.932 77.916 1.00 114.09 69 ILE B CA 1
ATOM 5474 C C . ILE B 1 69 ? 108.006 128.766 78.358 1.00 114.09 69 ILE B C 1
ATOM 5475 O O . ILE B 1 69 ? 108.263 128.256 79.448 1.00 114.09 69 ILE B O 1
ATOM 5480 N N . SER B 1 70 ? 108.958 129.187 77.529 1.00 106.16 70 SER B N 1
ATOM 5481 C CA . SER B 1 70 ? 110.363 129.208 77.912 1.00 106.16 70 SER B CA 1
ATOM 5482 C C . SER B 1 70 ? 110.769 130.533 78.534 1.00 106.16 70 SER B C 1
ATOM 5483 O O . SER B 1 70 ? 111.505 130.544 79.527 1.00 106.16 70 SER B O 1
ATOM 5486 N N . ALA B 1 71 ? 110.311 131.656 77.977 1.00 102.41 71 ALA B N 1
ATOM 5487 C CA . ALA B 1 71 ? 110.656 132.960 78.535 1.00 102.41 71 ALA B CA 1
ATOM 5488 C C . ALA B 1 71 ? 110.077 133.128 79.933 1.00 102.41 71 ALA B C 1
ATOM 5489 O O . ALA B 1 71 ? 110.736 133.662 80.832 1.00 102.41 71 ALA B O 1
ATOM 5491 N N . HIS B 1 72 ? 108.839 132.678 80.138 1.00 96.92 72 HIS B N 1
ATOM 5492 C CA . HIS B 1 72 ? 108.238 132.782 81.462 1.00 96.92 72 HIS B CA 1
ATOM 5493 C C . HIS B 1 72 ? 109.016 131.977 82.495 1.00 96.92 72 HIS B C 1
ATOM 5494 O O . HIS B 1 72 ? 109.268 132.468 83.603 1.00 96.92 72 HIS B O 1
ATOM 5501 N N . GLN B 1 73 ? 109.430 130.755 82.151 1.00 89.33 73 GLN B N 1
ATOM 5502 C CA . GLN B 1 73 ? 110.144 129.934 83.121 1.00 89.33 73 GLN B CA 1
ATOM 5503 C C . GLN B 1 73 ? 111.574 130.419 83.328 1.00 89.33 73 GLN B C 1
ATOM 5504 O O . GLN B 1 73 ? 112.106 130.304 84.437 1.00 89.33 73 GLN B O 1
ATOM 5510 N N . ILE B 1 74 ? 112.209 130.976 82.294 1.00 86.34 74 ILE B N 1
ATOM 5511 C CA . ILE B 1 74 ? 113.523 131.581 82.487 1.00 86.34 74 ILE B CA 1
ATOM 5512 C C . ILE B 1 74 ? 113.417 132.802 83.391 1.00 86.34 74 ILE B C 1
ATOM 5513 O O . ILE B 1 74 ? 114.281 133.035 84.245 1.00 86.34 74 ILE B O 1
ATOM 5518 N N . ALA B 1 75 ? 112.360 133.601 83.223 1.00 86.06 75 ALA B N 1
ATOM 5519 C CA . ALA B 1 75 ? 112.148 134.738 84.112 1.00 86.06 75 ALA B CA 1
ATOM 5520 C C . ALA B 1 75 ? 111.913 134.278 85.544 1.00 86.06 75 ALA B C 1
ATOM 5521 O O . ALA B 1 75 ? 112.437 134.876 86.490 1.00 86.06 75 ALA B O 1
ATOM 5523 N N . MET B 1 76 ? 111.128 133.216 85.726 1.00 83.14 76 MET B N 1
ATOM 5524 C CA . MET B 1 76 ? 110.904 132.658 87.053 1.00 83.14 76 MET B CA 1
ATOM 5525 C C . MET B 1 76 ? 112.174 132.108 87.689 1.00 83.14 76 MET B C 1
ATOM 5526 O O . MET B 1 76 ? 112.372 132.292 88.895 1.00 83.14 76 MET B O 1
ATOM 5531 N N . HIS B 1 77 ? 113.031 131.441 86.918 1.00 76.48 77 HIS B N 1
ATOM 5532 C CA . HIS B 1 77 ? 114.324 130.991 87.413 1.00 76.48 77 HIS B CA 1
ATOM 5533 C C . HIS B 1 77 ? 115.250 132.141 87.774 1.00 76.48 77 HIS B C 1
ATOM 5534 O O . HIS B 1 77 ? 115.948 132.063 88.790 1.00 76.48 77 HIS B O 1
ATOM 5541 N N . VAL B 1 78 ? 115.271 133.206 86.968 1.00 75.08 78 VAL B N 1
ATOM 5542 C CA . VAL B 1 78 ? 116.056 134.392 87.298 1.00 75.08 78 VAL B CA 1
ATOM 5543 C C . VAL B 1 78 ? 115.366 135.274 88.327 1.00 75.08 78 VAL B C 1
ATOM 5544 O O . VAL B 1 78 ? 116.046 136.039 89.027 1.00 75.08 78 VAL B O 1
ATOM 5548 N N . LEU B 1 79 ? 114.042 135.195 88.443 1.00 74.06 79 LEU B N 1
ATOM 5549 C CA . LEU B 1 79 ? 113.310 135.888 89.493 1.00 74.06 79 LEU B CA 1
ATOM 5550 C C . LEU B 1 79 ? 113.343 135.134 90.813 1.00 74.06 79 LEU B C 1
ATOM 5551 O O . LEU B 1 79 ? 113.054 135.724 91.858 1.00 74.06 79 LEU B O 1
ATOM 5556 N N . ASP B 1 80 ? 113.687 133.847 90.788 1.00 68.70 80 ASP B N 1
ATOM 5557 C CA . ASP B 1 80 ? 113.924 133.066 91.993 1.00 68.70 80 ASP B CA 1
ATOM 5558 C C . ASP B 1 80 ? 115.378 133.149 92.439 1.00 68.70 80 ASP B C 1
ATOM 5559 O O . ASP B 1 80 ? 115.724 132.643 93.510 1.00 68.70 80 ASP B O 1
ATOM 5564 N N . TYR B 1 81 ? 116.233 133.785 91.638 1.00 64.98 81 TYR B N 1
ATOM 5565 C CA . TYR B 1 81 ? 117.625 134.011 91.990 1.00 64.98 81 TYR B CA 1
ATOM 5566 C C . TYR B 1 81 ? 117.880 135.367 92.624 1.00 64.98 81 TYR B C 1
ATOM 5567 O O . TYR B 1 81 ? 118.722 135.456 93.524 1.00 64.98 81 TYR B O 1
ATOM 5576 N N . LEU B 1 82 ? 117.184 136.418 92.188 1.00 63.48 82 LEU B N 1
ATOM 5577 C CA . LEU B 1 82 ? 117.369 137.730 92.798 1.00 63.48 82 LEU B CA 1
ATOM 5578 C C . LEU B 1 82 ? 116.959 137.711 94.264 1.00 63.48 82 LEU B C 1
ATOM 5579 O O . LEU B 1 82 ? 117.645 138.289 95.115 1.00 63.48 82 LEU B O 1
ATOM 5584 N N . SER B 1 83 ? 115.844 137.053 94.577 1.00 58.60 83 SER B N 1
ATOM 5585 C CA . SER B 1 83 ? 115.410 136.868 95.961 1.00 58.60 83 SER B CA 1
ATOM 5586 C C . SER B 1 83 ? 116.179 135.693 96.562 1.00 58.60 83 SER B C 1
ATOM 5587 O O . SER B 1 83 ? 115.762 134.535 96.513 1.00 58.60 83 SER B O 1
ATOM 5595 N N . GLU B 1 84 ? 117.334 136.024 97.139 1.00 48.51 84 GLU B N 1
ATOM 5596 C CA . GLU B 1 84 ? 118.275 135.033 97.644 1.00 48.51 84 GLU B CA 1
ATOM 5597 C C . GLU B 1 84 ? 117.562 133.985 98.491 1.00 48.51 84 GLU B C 1
ATOM 5598 O O . GLU B 1 84 ? 117.118 134.292 99.605 1.00 48.51 84 GLU B O 1
ATOM 5610 N N . PRO B 1 85 ? 117.430 132.749 98.014 1.00 49.77 85 PRO B N 1
ATOM 5611 C CA . PRO B 1 85 ? 116.892 131.691 98.868 1.00 49.77 85 PRO B CA 1
ATOM 5612 C C . PRO B 1 85 ? 117.999 131.017 99.658 1.00 49.77 85 PRO B C 1
ATOM 5613 O O . PRO B 1 85 ? 119.117 130.828 99.174 1.00 49.77 85 PRO B O 1
ATOM 5624 N N . VAL B 1 86 ? 117.673 130.652 100.895 1.00 40.40 86 VAL B N 1
ATOM 5625 C CA . VAL B 1 86 ? 118.641 130.062 101.806 1.00 40.40 86 VAL B CA 1
ATOM 5626 C C . VAL B 1 86 ? 118.089 128.751 102.343 1.00 40.40 86 VAL B C 1
ATOM 5627 O O . VAL B 1 86 ? 116.928 128.660 102.752 1.00 40.40 86 VAL B O 1
ATOM 5640 N N . ALA B 1 87 ? 118.938 127.729 102.331 1.00 36.26 87 ALA B N 1
ATOM 5641 C CA . ALA B 1 87 ? 118.609 126.417 102.866 1.00 36.26 87 ALA B CA 1
ATOM 5642 C C . ALA B 1 87 ? 119.590 126.068 103.974 1.00 36.26 87 ALA B C 1
ATOM 5643 O O . ALA B 1 87 ? 120.782 126.366 103.881 1.00 36.26 87 ALA B O 1
ATOM 5650 N N . VAL B 1 88 ? 119.083 125.434 105.027 1.00 30.07 88 VAL B N 1
ATOM 5651 C CA . VAL B 1 88 ? 119.860 125.148 106.227 1.00 30.07 88 VAL B CA 1
ATOM 5652 C C . VAL B 1 88 ? 120.376 123.719 106.152 1.00 30.07 88 VAL B C 1
ATOM 5653 O O . VAL B 1 88 ? 119.589 122.770 106.056 1.00 30.07 88 VAL B O 1
ATOM 5666 N N . ARG B 1 89 ? 121.696 123.571 106.195 1.00 30.04 89 ARG B N 1
ATOM 5667 C CA . ARG B 1 89 ? 122.353 122.279 106.333 1.00 30.04 89 ARG B CA 1
ATOM 5668 C C . ARG B 1 89 ? 122.897 122.176 107.750 1.00 30.04 89 ARG B C 1
ATOM 5669 O O . ARG B 1 89 ? 123.544 123.108 108.240 1.00 30.04 89 ARG B O 1
ATOM 5690 N N . ILE B 1 90 ? 122.625 121.056 108.406 1.00 25.62 90 ILE B N 1
ATOM 5691 C CA . ILE B 1 90 ? 123.003 120.863 109.791 1.00 25.62 90 ILE B CA 1
ATOM 5692 C C . ILE B 1 90 ? 124.027 119.741 109.872 1.00 25.62 90 ILE B C 1
ATOM 5693 O O . ILE B 1 90 ? 123.957 118.738 109.159 1.00 25.62 90 ILE B O 1
ATOM 5709 N N . ASP B 1 91 ? 125.000 119.921 110.760 1.00 25.26 91 ASP B N 1
ATOM 5710 C CA . ASP B 1 91 ? 126.064 118.952 110.964 1.00 25.26 91 ASP B CA 1
ATOM 5711 C C . ASP B 1 91 ? 126.321 118.821 112.456 1.00 25.26 91 ASP B C 1
ATOM 5712 O O . ASP B 1 91 ? 125.996 119.717 113.236 1.00 25.26 91 ASP B O 1
ATOM 5721 N N . PHE B 1 92 ? 126.891 117.686 112.847 1.00 24.44 92 PHE B N 1
ATOM 5722 C CA . PHE B 1 92 ? 127.289 117.429 114.228 1.00 24.44 92 PHE B CA 1
ATOM 5723 C C . PHE B 1 92 ? 128.795 117.198 114.216 1.00 24.44 92 PHE B C 1
ATOM 5724 O O . PHE B 1 92 ? 129.257 116.082 113.963 1.00 24.44 92 PHE B O 1
ATOM 5741 N N . VAL B 1 93 ? 129.556 118.254 114.482 1.00 24.25 93 VAL B N 1
ATOM 5742 C CA . VAL B 1 93 ? 131.010 118.230 114.367 1.00 24.25 93 VAL B CA 1
ATOM 5743 C C . VAL B 1 93 ? 131.591 117.783 115.700 1.00 24.25 93 VAL B C 1
ATOM 5744 O O . VAL B 1 93 ? 131.298 118.379 116.742 1.00 24.25 93 VAL B O 1
ATOM 5757 N N . ALA B 1 94 ? 132.415 116.739 115.670 1.00 24.79 94 ALA B N 1
ATOM 5758 C CA . ALA B 1 94 ? 133.077 116.264 116.878 1.00 24.79 94 ALA B CA 1
ATOM 5759 C C . ALA B 1 94 ? 134.289 117.137 117.175 1.00 24.79 94 ALA B C 1
ATOM 5760 O O . ALA B 1 94 ? 135.195 117.259 116.344 1.00 24.79 94 ALA B O 1
ATOM 5767 N N . GLN B 1 95 ? 134.305 117.746 118.357 1.00 27.22 95 GLN B N 1
ATOM 5768 C CA . GLN B 1 95 ? 135.379 118.643 118.753 1.00 27.22 95 GLN B CA 1
ATOM 5769 C C . GLN B 1 95 ? 136.432 117.901 119.565 1.00 27.22 95 GLN B C 1
ATOM 5770 O O . GLN B 1 95 ? 136.111 117.171 120.506 1.00 27.22 95 GLN B O 1
ATOM 5784 N N . ASN B 1 96 ? 137.697 118.093 119.193 1.00 30.58 96 ASN B N 1
ATOM 5785 C CA . ASN B 1 96 ? 138.802 117.607 120.008 1.00 30.58 96 ASN B CA 1
ATOM 5786 C C . ASN B 1 96 ? 139.145 118.589 121.119 1.00 30.58 96 ASN B C 1
ATOM 5787 O O . ASN B 1 96 ? 139.472 118.176 122.235 1.00 30.58 96 ASN B O 1
ATOM 5798 N N . GLU B 1 97 ? 139.075 119.884 120.825 1.00 27.55 97 GLU B N 1
ATOM 5799 C CA . GLU B 1 97 ? 139.268 120.944 121.803 1.00 27.55 97 GLU B CA 1
ATOM 5800 C C . GLU B 1 97 ? 138.054 121.857 121.757 1.00 27.55 97 GLU B C 1
ATOM 5801 O O . GLU B 1 97 ? 137.718 122.390 120.694 1.00 27.55 97 GLU B O 1
ATOM 5813 N N . LEU B 1 98 ? 137.403 122.040 122.898 1.00 26.27 98 LEU B N 1
ATOM 5814 C CA . LEU B 1 98 ? 136.190 122.839 122.952 1.00 26.27 98 LEU B CA 1
ATOM 5815 C C . LEU B 1 98 ? 136.503 124.267 123.387 1.00 26.27 98 LEU B C 1
ATOM 5816 O O . LEU B 1 98 ? 137.454 124.528 124.126 1.00 26.27 98 LEU B O 1
ATOM 5832 N N . ARG B 1 99 ? 135.680 125.196 122.907 1.00 30.32 99 ARG B N 1
ATOM 5833 C CA . ARG B 1 99 ? 135.862 126.628 123.129 1.00 30.32 99 ARG B CA 1
ATOM 5834 C C . ARG B 1 99 ? 134.919 127.060 124.248 1.00 30.32 99 ARG B C 1
ATOM 5835 O O . ARG B 1 99 ? 133.728 127.287 124.035 1.00 30.32 99 ARG B O 1
ATOM 5856 N N . ILE B 1 100 ? 135.467 127.176 125.454 1.00 25.18 100 ILE B N 1
ATOM 5857 C CA . ILE B 1 100 ? 134.690 127.577 126.624 1.00 25.18 100 ILE B CA 1
ATOM 5858 C C . ILE B 1 100 ? 134.175 128.996 126.414 1.00 25.18 100 ILE B C 1
ATOM 5859 O O . ILE B 1 100 ? 134.957 129.879 126.034 1.00 25.18 100 ILE B O 1
ATOM 5875 N N . PRO B 1 101 ? 132.896 129.275 126.640 1.00 22.79 101 PRO B N 1
ATOM 5876 C CA . PRO B 1 101 ? 132.451 130.668 126.712 1.00 22.79 101 PRO B CA 1
ATOM 5877 C C . PRO B 1 101 ? 133.043 131.347 127.939 1.00 22.79 101 PRO B C 1
ATOM 5878 O O . PRO B 1 101 ? 133.178 130.750 129.007 1.00 22.79 101 PRO B O 1
ATOM 5889 N N . GLU B 1 102 ? 133.394 132.618 127.781 1.00 25.09 102 GLU B N 1
ATOM 5890 C CA . GLU B 1 102 ? 134.095 133.315 128.858 1.00 25.09 102 GLU B CA 1
ATOM 5891 C C . GLU B 1 102 ? 133.093 133.904 129.840 1.00 25.09 102 GLU B C 1
ATOM 5892 O O . GLU B 1 102 ? 132.359 134.843 129.549 1.00 25.09 102 GLU B O 1
ATOM 5904 N N . ILE B 1 103 ? 133.047 133.300 131.026 1.00 23.08 103 ILE B N 1
ATOM 5905 C CA . ILE B 1 103 ? 131.953 133.473 131.973 1.00 23.08 103 ILE B CA 1
ATOM 5906 C C . ILE B 1 103 ? 132.094 134.792 132.715 1.00 23.08 103 ILE B C 1
ATOM 5907 O O . ILE B 1 103 ? 133.205 135.214 133.051 1.00 23.08 103 ILE B O 1
ATOM 5923 N N . THR B 1 104 ? 130.969 135.455 132.964 1.00 22.07 104 THR B N 1
ATOM 5924 C CA . THR B 1 104 ? 130.895 136.562 133.905 1.00 22.07 104 THR B CA 1
ATOM 5925 C C . THR B 1 104 ? 129.974 136.149 135.042 1.00 22.07 104 THR B C 1
ATOM 5926 O O . THR B 1 104 ? 128.817 135.783 134.809 1.00 22.07 104 THR B O 1
ATOM 5937 N N . VAL B 1 105 ? 130.493 136.189 136.264 1.00 23.01 105 VAL B N 1
ATOM 5938 C CA . VAL B 1 105 ? 129.735 135.850 137.461 1.00 23.01 105 VAL B CA 1
ATOM 5939 C C . VAL B 1 105 ? 129.565 137.128 138.265 1.00 23.01 105 VAL B C 1
ATOM 5940 O O . VAL B 1 105 ? 130.552 137.785 138.615 1.00 23.01 105 VAL B O 1
ATOM 5953 N N . CYS B 1 106 ? 128.323 137.472 138.559 1.00 23.75 106 CYS B N 1
ATOM 5954 C CA . CYS B 1 106 ? 127.951 138.719 139.205 1.00 23.75 106 CYS B CA 1
ATOM 5955 C C . CYS B 1 106 ? 127.231 138.420 140.504 1.00 23.75 106 CYS B C 1
ATOM 5956 O O . CYS B 1 106 ? 126.688 137.328 140.691 1.00 23.75 106 CYS B O 1
ATOM 5963 N N . PRO B 1 107 ? 127.210 139.366 141.431 1.00 25.52 107 PRO B N 1
ATOM 5964 C CA . PRO B 1 107 ? 126.229 139.285 142.514 1.00 25.52 107 PRO B CA 1
ATOM 5965 C C . PRO B 1 107 ? 124.848 139.621 141.981 1.00 25.52 107 PRO B C 1
ATOM 5966 O O . PRO B 1 107 ? 124.729 140.120 140.858 1.00 25.52 107 PRO B O 1
ATOM 5977 N N . ARG B 1 108 ? 123.800 139.357 142.748 1.00 26.53 108 ARG B N 1
ATOM 5978 C CA . ARG B 1 108 ? 122.474 139.766 142.322 1.00 26.53 108 ARG B CA 1
ATOM 5979 C C . ARG B 1 108 ? 122.401 141.287 142.292 1.00 26.53 108 ARG B C 1
ATOM 5980 O O . ARG B 1 108 ? 123.221 141.978 142.901 1.00 26.53 108 ARG B O 1
ATOM 6001 N N . ILE B 1 109 ? 121.419 141.808 141.554 1.00 26.31 109 ILE B N 1
ATOM 6002 C CA . ILE B 1 109 ? 121.340 143.247 141.336 1.00 26.31 109 ILE B CA 1
ATOM 6003 C C . ILE B 1 109 ? 121.367 143.967 142.673 1.00 26.31 109 ILE B C 1
ATOM 6004 O O . ILE B 1 109 ? 120.943 143.423 143.698 1.00 26.31 109 ILE B O 1
ATOM 6020 N N . PHE B 1 110 ? 121.878 145.199 142.662 1.00 27.38 110 PHE B N 1
ATOM 6021 C CA . PHE B 1 110 ? 122.135 145.979 143.868 1.00 27.38 110 PHE B CA 1
ATOM 6022 C C . PHE B 1 110 ? 121.041 145.815 144.916 1.00 27.38 110 PHE B C 1
ATOM 6023 O O . PHE B 1 110 ? 121.329 145.502 146.075 1.00 27.38 110 PHE B O 1
ATOM 6031 N N . GLN B 1 111 ? 119.785 146.024 144.526 1.00 37.17 111 GLN B N 1
ATOM 6032 C CA . GLN B 1 111 ? 118.683 145.930 145.474 1.00 37.17 111 GLN B CA 1
ATOM 6033 C C . GLN B 1 111 ? 118.426 144.508 145.951 1.00 37.17 111 GLN B C 1
ATOM 6034 O O . GLN B 1 111 ? 117.674 144.324 146.914 1.00 37.17 111 GLN B O 1
ATOM 6040 N N . GLN B 1 112 ? 119.022 143.504 145.311 1.00 28.66 112 GLN B N 1
ATOM 6041 C CA . GLN B 1 112 ? 118.887 142.122 145.744 1.00 28.66 112 GLN B CA 1
ATOM 6042 C C . GLN B 1 112 ? 120.144 141.588 146.416 1.00 28.66 112 GLN B C 1
ATOM 6043 O O . GLN B 1 112 ? 120.116 140.479 146.956 1.00 28.66 112 GLN B O 1
ATOM 6049 N N . ASN B 1 113 ? 121.239 142.341 146.395 1.00 31.72 113 ASN B N 1
ATOM 6050 C CA . ASN B 1 113 ? 122.418 141.960 147.156 1.00 31.72 113 ASN B CA 1
ATOM 6051 C C . ASN B 1 113 ? 122.108 141.929 148.646 1.00 31.72 113 ASN B C 1
ATOM 6052 O O . ASN B 1 113 ? 121.487 142.842 149.197 1.00 31.72 113 ASN B O 1
ATOM 6057 N N . THR B 1 114 ? 122.550 140.861 149.299 1.00 40.03 114 THR B N 1
ATOM 6058 C CA . THR B 1 114 ? 122.408 140.727 150.740 1.00 40.03 114 THR B CA 1
ATOM 6059 C C . THR B 1 114 ? 123.548 141.390 151.500 1.00 40.03 114 THR B C 1
ATOM 6060 O O . THR B 1 114 ? 123.432 141.593 152.713 1.00 40.03 114 THR B O 1
ATOM 6071 N N . ILE B 1 115 ? 124.634 141.747 150.818 1.00 38.96 115 ILE B N 1
ATOM 6072 C CA . ILE B 1 115 ? 125.822 142.434 151.299 1.00 38.96 115 ILE B CA 1
ATOM 6073 C C . ILE B 1 115 ? 125.765 143.927 151.005 1.00 38.96 115 ILE B C 1
ATOM 6074 O O . ILE B 1 115 ? 125.967 144.746 151.904 1.00 38.96 115 ILE B O 1
ATOM 6090 N N . PHE B 1 116 ? 125.497 144.304 149.755 1.00 35.22 116 PHE B N 1
ATOM 6091 C CA . PHE B 1 116 ? 125.394 145.719 149.422 1.00 35.22 116 PHE B CA 1
ATOM 6092 C C . PHE B 1 116 ? 124.247 146.374 150.180 1.00 35.22 116 PHE B C 1
ATOM 6093 O O . PHE B 1 116 ? 124.415 147.435 150.798 1.00 35.22 116 PHE B O 1
ATOM 6110 N N . THR B 1 117 ? 123.069 145.749 150.147 1.00 38.34 117 THR B N 1
ATOM 6111 C CA . THR B 1 117 ? 121.923 146.313 150.845 1.00 38.34 117 THR B CA 1
ATOM 6112 C C . THR B 1 117 ? 122.177 146.413 152.340 1.00 38.34 117 THR B C 1
ATOM 6113 O O . THR B 1 117 ? 121.598 147.275 153.003 1.00 38.34 117 THR B O 1
ATOM 6124 N N . ASP B 1 118 ? 123.053 145.570 152.886 1.00 42.85 118 ASP B N 1
ATOM 6125 C CA . ASP B 1 118 ? 123.368 145.641 154.307 1.00 42.85 118 ASP B CA 1
ATOM 6126 C C . ASP B 1 118 ? 124.017 146.975 154.655 1.00 42.85 118 ASP B C 1
ATOM 6127 O O . ASP B 1 118 ? 123.543 147.680 155.550 1.00 42.85 118 ASP B O 1
ATOM 6136 N N . MET B 1 119 ? 125.084 147.349 153.945 1.00 41.57 119 MET B N 1
ATOM 6137 C CA . MET B 1 119 ? 125.702 148.648 154.197 1.00 41.57 119 MET B CA 1
ATOM 6138 C C . MET B 1 119 ? 124.759 149.785 153.832 1.00 41.57 119 MET B C 1
ATOM 6139 O O . MET B 1 119 ? 124.702 150.806 154.530 1.00 41.57 119 MET B O 1
ATOM 6153 N N . VAL B 1 120 ? 124.013 149.633 152.737 1.00 40.96 120 VAL B N 1
ATOM 6154 C CA . VAL B 1 120 ? 123.092 150.692 152.343 1.00 40.96 120 VAL B CA 1
ATOM 6155 C C . VAL B 1 120 ? 122.077 150.957 153.449 1.00 40.96 120 VAL B C 1
ATOM 6156 O O . VAL B 1 120 ? 121.730 152.113 153.718 1.00 40.96 120 VAL B O 1
ATOM 6169 N N . GLU B 1 121 ? 121.588 149.904 154.108 1.00 44.10 121 GLU B N 1
ATOM 6170 C CA . GLU B 1 121 ? 120.639 150.073 155.201 1.00 44.10 121 GLU B CA 1
ATOM 6171 C C . GLU B 1 121 ? 121.329 150.522 156.482 1.00 44.10 121 GLU B C 1
ATOM 6172 O O . GLU B 1 121 ? 120.701 151.168 157.329 1.00 44.10 121 GLU B O 1
ATOM 6184 N N . LYS B 1 122 ? 122.610 150.192 156.644 1.00 46.34 122 LYS B N 1
ATOM 6185 C CA . LYS B 1 122 ? 123.375 150.650 157.796 1.00 46.34 122 LYS B CA 1
ATOM 6186 C C . LYS B 1 122 ? 123.729 152.127 157.723 1.00 46.34 122 LYS B C 1
ATOM 6187 O O . LYS B 1 122 ? 123.996 152.734 158.766 1.00 46.34 122 LYS B O 1
ATOM 6206 N N . GLN B 1 123 ? 123.734 152.720 156.528 1.00 45.67 123 GLN B N 1
ATOM 6207 C CA . GLN B 1 123 ? 124.062 154.132 156.363 1.00 45.67 123 GLN B CA 1
ATOM 6208 C C . GLN B 1 123 ? 122.818 155.015 156.370 1.00 45.67 123 GLN B C 1
ATOM 6209 O O . GLN B 1 123 ? 122.895 156.188 155.993 1.00 45.67 123 GLN B O 1
ATOM 6223 N N . GLY B 1 124 ? 121.675 154.481 156.795 1.00 45.21 124 GLY B N 1
ATOM 6224 C CA . GLY B 1 124 ? 120.434 155.222 156.771 1.00 45.21 124 GLY B CA 1
ATOM 6225 C C . GLY B 1 124 ? 119.757 155.277 155.420 1.00 45.21 124 GLY B C 1
ATOM 6226 O O . GLY B 1 124 ? 118.720 155.940 155.292 1.00 45.21 124 GLY B O 1
ATOM 6230 N N . ILE B 1 125 ? 120.305 154.602 154.418 1.00 43.41 125 ILE B N 1
ATOM 6231 C CA . ILE B 1 125 ? 119.737 154.576 153.088 1.00 43.41 125 ILE B CA 1
ATOM 6232 C C . ILE B 1 125 ? 118.969 153.268 152.932 1.00 43.41 125 ILE B C 1
ATOM 6233 O O . ILE B 1 125 ? 119.110 152.343 153.726 1.00 43.41 125 ILE B O 1
ATOM 6249 N N . ASP B 1 126 ? 118.126 153.189 151.907 1.00 45.09 126 ASP B N 1
ATOM 6250 C CA . ASP B 1 126 ? 117.319 152.005 151.650 1.00 45.09 126 ASP B CA 1
ATOM 6251 C C . ASP B 1 126 ? 117.641 151.443 150.270 1.00 45.09 126 ASP B C 1
ATOM 6252 O O . ASP B 1 126 ? 118.207 152.123 149.410 1.00 45.09 126 ASP B O 1
ATOM 6261 N N . LYS B 1 127 ? 117.274 150.178 150.066 1.00 43.54 127 LYS B N 1
ATOM 6262 C CA . LYS B 1 127 ? 117.578 149.493 148.813 1.00 43.54 127 LYS B CA 1
ATOM 6263 C C . LYS B 1 127 ? 116.653 150.007 147.717 1.00 43.54 127 LYS B C 1
ATOM 6264 O O . LYS B 1 127 ? 115.733 149.305 147.288 1.00 43.54 127 LYS B O 1
ATOM 6283 N N . MET B 1 128 ? 116.989 151.176 147.178 1.00 45.76 128 MET B N 1
ATOM 6284 C CA . MET B 1 128 ? 116.163 151.970 146.273 1.00 45.76 128 MET B CA 1
ATOM 6285 C C . MET B 1 128 ? 116.915 153.269 146.039 1.00 45.76 128 MET B C 1
ATOM 6286 O O . MET B 1 128 ? 117.227 153.629 144.899 1.00 45.76 128 MET B O 1
ATOM 6300 N N . LYS B 1 129 ? 117.215 153.968 147.129 1.00 41.38 129 LYS B N 1
ATOM 6301 C CA . LYS B 1 129 ? 118.009 155.192 147.107 1.00 41.38 129 LYS B CA 1
ATOM 6302 C C . LYS B 1 129 ? 119.480 154.894 147.358 1.00 41.38 129 LYS B C 1
ATOM 6303 O O . LYS B 1 129 ? 120.218 155.740 147.865 1.00 41.38 129 LYS B O 1
ATOM 6322 N N . PHE B 1 130 ? 119.934 153.694 146.995 1.00 35.79 130 PHE B N 1
ATOM 6323 C CA . PHE B 1 130 ? 121.302 153.285 147.283 1.00 35.79 130 PHE B CA 1
ATOM 6324 C C . PHE B 1 130 ? 122.333 154.188 146.625 1.00 35.79 130 PHE B C 1
ATOM 6325 O O . PHE B 1 130 ? 123.498 154.166 147.033 1.00 35.79 130 PHE B O 1
ATOM 6342 N N . LEU B 1 131 ? 121.939 154.971 145.624 1.00 35.01 131 LEU B N 1
ATOM 6343 C CA . LEU B 1 131 ? 122.826 155.936 144.995 1.00 35.01 131 LEU B CA 1
ATOM 6344 C C . LEU B 1 131 ? 122.942 157.223 145.799 1.00 35.01 131 LEU B C 1
ATOM 6345 O O . LEU B 1 131 ? 123.706 158.111 145.415 1.00 35.01 131 LEU B O 1
ATOM 6361 N N . ASP B 1 132 ? 122.207 157.345 146.902 1.00 40.16 132 ASP B N 1
ATOM 6362 C CA . ASP B 1 132 ? 122.314 158.502 147.778 1.00 40.16 132 ASP B CA 1
ATOM 6363 C C . ASP B 1 132 ? 123.575 158.475 148.629 1.00 40.16 132 ASP B C 1
ATOM 6364 O O . ASP B 1 132 ? 123.875 159.466 149.299 1.00 40.16 132 ASP B O 1
ATOM 6373 N N . LEU B 1 133 ? 124.316 157.366 148.628 1.00 39.74 133 LEU B N 1
ATOM 6374 C CA . LEU B 1 133 ? 125.601 157.324 149.311 1.00 39.74 133 LEU B CA 1
ATOM 6375 C C . LEU B 1 133 ? 126.625 158.256 148.681 1.00 39.74 133 LEU B C 1
ATOM 6376 O O . LEU B 1 133 ? 127.633 158.570 149.321 1.00 39.74 133 LEU B O 1
ATOM 6392 N N . ILE B 1 134 ? 126.391 158.705 147.446 1.00 37.95 134 ILE B N 1
ATOM 6393 C CA . ILE B 1 134 ? 127.410 159.444 146.713 1.00 37.95 134 ILE B CA 1
ATOM 6394 C C . ILE B 1 134 ? 127.495 160.903 147.141 1.00 37.95 134 ILE B C 1
ATOM 6395 O O . ILE B 1 134 ? 128.540 161.534 146.944 1.00 37.95 134 ILE B O 1
ATOM 6411 N N . ASP B 1 135 ? 126.438 161.466 147.724 1.00 42.94 135 ASP B N 1
ATOM 6412 C CA . ASP B 1 135 ? 126.497 162.838 148.233 1.00 42.94 135 ASP B CA 1
ATOM 6413 C C . ASP B 1 135 ? 127.085 162.845 149.645 1.00 42.94 135 ASP B C 1
ATOM 6414 O O . ASP B 1 135 ? 126.513 163.374 150.597 1.00 42.94 135 ASP B O 1
ATOM 6423 N N . ARG B 1 136 ? 128.263 162.237 149.758 1.00 45.60 136 ARG B N 1
ATOM 6424 C CA . ARG B 1 136 ? 128.935 162.080 151.039 1.00 45.60 136 ARG B CA 1
ATOM 6425 C C . ARG B 1 136 ? 130.433 162.122 150.788 1.00 45.60 136 ARG B C 1
ATOM 6426 O O . ARG B 1 136 ? 130.911 161.492 149.839 1.00 45.60 136 ARG B O 1
ATOM 6447 N N . PRO B 1 137 ? 131.199 162.851 151.606 1.00 48.46 137 PRO B N 1
ATOM 6448 C CA . PRO B 1 137 ? 132.639 162.962 151.328 1.00 48.46 137 PRO B CA 1
ATOM 6449 C C . PRO B 1 137 ? 133.357 161.625 151.301 1.00 48.46 137 PRO B C 1
ATOM 6450 O O . PRO B 1 137 ? 134.360 161.492 150.589 1.00 48.46 137 PRO B O 1
ATOM 6461 N N . GLU B 1 138 ? 132.880 160.633 152.048 1.00 50.69 138 GLU B N 1
ATOM 6462 C CA . GLU B 1 138 ? 133.572 159.360 152.189 1.00 50.69 138 GLU B CA 1
ATOM 6463 C C . GLU B 1 138 ? 133.128 158.315 151.174 1.00 50.69 138 GLU B C 1
ATOM 6464 O O . GLU B 1 138 ? 133.662 157.202 151.184 1.00 50.69 138 GLU B O 1
ATOM 6476 N N . TYR B 1 139 ? 132.175 158.636 150.300 1.00 43.53 139 TYR B N 1
ATOM 6477 C CA . TYR B 1 139 ? 131.625 157.674 149.349 1.00 43.53 139 TYR B CA 1
ATOM 6478 C C . TYR B 1 139 ? 131.585 158.297 147.961 1.00 43.53 139 TYR B C 1
ATOM 6479 O O . TYR B 1 139 ? 130.825 159.242 147.722 1.00 43.53 139 TYR B O 1
ATOM 6497 N N . ASP B 1 140 ? 132.402 157.772 147.052 1.00 38.20 140 ASP B N 1
ATOM 6498 C CA . ASP B 1 140 ? 132.354 158.125 145.644 1.00 38.20 140 ASP B CA 1
ATOM 6499 C C . ASP B 1 140 ? 131.546 157.077 144.882 1.00 38.20 140 ASP B C 1
ATOM 6500 O O . ASP B 1 140 ? 131.036 156.110 145.452 1.00 38.20 140 ASP B O 1
ATOM 6509 N N . ILE B 1 141 ? 131.427 157.277 143.568 1.00 31.68 141 ILE B N 1
ATOM 6510 C CA . ILE B 1 141 ? 130.691 156.327 142.740 1.00 31.68 141 ILE B CA 1
ATOM 6511 C C . ILE B 1 141 ? 131.352 154.957 142.769 1.00 31.68 141 ILE B C 1
ATOM 6512 O O . ILE B 1 141 ? 130.665 153.930 142.806 1.00 31.68 141 ILE B O 1
ATOM 6528 N N . MET B 1 142 ? 132.685 154.910 142.754 1.00 30.96 142 MET B N 1
ATOM 6529 C CA . MET B 1 142 ? 133.374 153.631 142.645 1.00 30.96 142 MET B CA 1
ATOM 6530 C C . MET B 1 142 ? 133.270 152.845 143.943 1.00 30.96 142 MET B C 1
ATOM 6531 O O . MET B 1 142 ? 133.272 151.609 143.931 1.00 30.96 142 MET B O 1
ATOM 6545 N N . ALA B 1 143 ? 133.175 153.545 145.075 1.00 32.96 143 ALA B N 1
ATOM 6546 C CA . ALA B 1 143 ? 132.990 152.866 146.351 1.00 32.96 143 ALA B CA 1
ATOM 6547 C C . ALA B 1 143 ? 131.654 152.139 146.397 1.00 32.96 143 ALA B C 1
ATOM 6548 O O . ALA B 1 143 ? 131.557 151.038 146.950 1.00 32.96 143 ALA B O 1
ATOM 6555 N N . VAL B 1 144 ? 130.609 152.739 145.821 1.00 32.72 144 VAL B N 1
ATOM 6556 C CA . VAL B 1 144 ? 129.295 152.110 145.823 1.00 32.72 144 VAL B CA 1
ATOM 6557 C C . VAL B 1 144 ? 129.307 150.792 145.059 1.00 32.72 144 VAL B C 1
ATOM 6558 O O . VAL B 1 144 ? 128.738 149.803 145.533 1.00 32.72 144 VAL B O 1
ATOM 6571 N N . TRP B 1 145 ? 129.935 150.747 143.884 1.00 27.72 145 TRP B N 1
ATOM 6572 C CA . TRP B 1 145 ? 130.129 149.489 143.175 1.00 27.72 145 TRP B CA 1
ATOM 6573 C C . TRP B 1 145 ? 131.096 148.553 143.885 1.00 27.72 145 TRP B C 1
ATOM 6574 O O . TRP B 1 145 ? 130.973 147.333 143.737 1.00 27.72 145 TRP B O 1
ATOM 6595 N N . ASN B 1 146 ? 132.045 149.089 144.650 1.00 29.38 146 ASN B N 1
ATOM 6596 C CA . ASN B 1 146 ? 132.938 148.249 145.431 1.00 29.38 146 ASN B CA 1
ATOM 6597 C C . ASN B 1 146 ? 132.241 147.632 146.635 1.00 29.38 146 ASN B C 1
ATOM 6598 O O . ASN B 1 146 ? 132.772 146.685 147.224 1.00 29.38 146 ASN B O 1
ATOM 6609 N N . LEU B 1 147 ? 131.069 148.146 147.014 1.00 33.79 147 LEU B N 1
ATOM 6610 C CA . LEU B 1 147 ? 130.325 147.580 148.132 1.00 33.79 147 LEU B CA 1
ATOM 6611 C C . LEU B 1 147 ? 129.624 146.282 147.759 1.00 33.79 147 LEU B C 1
ATOM 6612 O O . LEU B 1 147 ? 129.437 145.422 148.625 1.00 33.79 147 LEU B O 1
ATOM 6628 N N . SER B 1 148 ? 129.235 146.121 146.497 1.00 28.65 148 SER B N 1
ATOM 6629 C CA . SER B 1 148 ? 128.555 144.920 146.034 1.00 28.65 148 SER B CA 1
ATOM 6630 C C . SER B 1 148 ? 129.481 143.718 145.926 1.00 28.65 148 SER B C 1
ATOM 6631 O O . SER B 1 148 ? 128.999 142.605 145.693 1.00 28.65 148 SER B O 1
ATOM 6639 N N . ARG B 1 149 ? 130.786 143.918 146.077 1.00 29.59 149 ARG B N 1
ATOM 6640 C CA . ARG B 1 149 ? 131.748 142.825 146.032 1.00 29.59 149 ARG B CA 1
ATOM 6641 C C . ARG B 1 149 ? 131.324 141.672 146.931 1.00 29.59 149 ARG B C 1
ATOM 6642 O O . ARG B 1 149 ? 131.117 141.851 148.135 1.00 29.59 149 ARG B O 1
ATOM 6663 N N . ILE B 1 150 ? 131.200 140.486 146.339 1.00 29.46 150 ILE B N 1
ATOM 6664 C CA . ILE B 1 150 ? 130.970 139.249 147.074 1.00 29.46 150 ILE B CA 1
ATOM 6665 C C . ILE B 1 150 ? 132.062 138.224 146.799 1.00 29.46 150 ILE B C 1
ATOM 6666 O O . ILE B 1 150 ? 131.996 137.101 147.307 1.00 29.46 150 ILE B O 1
ATOM 6682 N N . PHE B 1 151 ? 133.068 138.584 146.004 1.00 28.43 151 PHE B N 1
ATOM 6683 C CA . PHE B 1 151 ? 134.129 137.675 145.570 1.00 28.43 151 PHE B CA 1
ATOM 6684 C C . PHE B 1 151 ? 135.448 138.156 146.161 1.00 28.43 151 PHE B C 1
ATOM 6685 O O . PHE B 1 151 ? 136.050 139.115 145.675 1.00 28.43 151 PHE B O 1
ATOM 6702 N N . SER B 1 152 ? 135.896 137.481 147.214 1.00 35.52 152 SER B N 1
ATOM 6703 C CA . SER B 1 152 ? 137.188 137.797 147.803 1.00 35.52 152 SER B CA 1
ATOM 6704 C C . SER B 1 152 ? 138.296 137.652 146.767 1.00 35.52 152 SER B C 1
ATOM 6705 O O . SER B 1 152 ? 138.105 137.081 145.690 1.00 35.52 152 SER B O 1
ATOM 6713 N N . ASP B 1 153 ? 139.469 138.182 147.104 1.00 36.87 153 ASP B N 1
ATOM 6714 C CA . ASP B 1 153 ? 140.604 138.194 146.190 1.00 36.87 153 ASP B CA 1
ATOM 6715 C C . ASP B 1 153 ? 141.096 136.783 145.889 1.00 36.87 153 ASP B C 1
ATOM 6716 O O . ASP B 1 153 ? 141.876 136.579 144.953 1.00 36.87 153 ASP B O 1
ATOM 6725 N N . ASN B 1 154 ? 140.648 135.802 146.672 1.00 37.49 154 ASN B N 1
ATOM 6726 C CA . ASN B 1 154 ? 141.115 134.428 146.525 1.00 37.49 154 ASN B CA 1
ATOM 6727 C C . ASN B 1 154 ? 140.360 133.679 145.431 1.00 37.49 154 ASN B C 1
ATOM 6728 O O . ASN B 1 154 ? 140.486 132.456 145.315 1.00 37.49 154 ASN B O 1
ATOM 6739 N N . VAL B 1 155 ? 139.577 134.389 144.626 1.00 31.05 155 VAL B N 1
ATOM 6740 C CA . VAL B 1 155 ? 138.828 133.754 143.548 1.00 31.05 155 VAL B CA 1
ATOM 6741 C C . VAL B 1 155 ? 139.801 133.246 142.494 1.00 31.05 155 VAL B C 1
ATOM 6742 O O . VAL B 1 155 ? 140.752 133.940 142.115 1.00 31.05 155 VAL B O 1
ATOM 6755 N N . SER B 1 156 ? 139.566 132.027 142.016 1.00 29.46 156 SER B N 1
ATOM 6756 C CA . SER B 1 156 ? 140.442 131.398 141.039 1.00 29.46 156 SER B CA 1
ATOM 6757 C C . SER B 1 156 ? 139.622 130.421 140.208 1.00 29.46 156 SER B C 1
ATOM 6758 O O . SER B 1 156 ? 138.471 130.115 140.530 1.00 29.46 156 SER B O 1
ATOM 6766 N N . CYS B 1 157 ? 140.221 129.937 139.124 1.00 28.57 157 CYS B N 1
ATOM 6767 C CA . CYS B 1 157 ? 139.579 128.935 138.287 1.00 28.57 157 CYS B CA 1
ATOM 6768 C C . CYS B 1 157 ? 140.645 127.994 137.748 1.00 28.57 157 CYS B C 1
ATOM 6769 O O . CYS B 1 157 ? 141.773 128.406 137.470 1.00 28.57 157 CYS B O 1
ATOM 6777 N N . SER B 1 158 ? 140.269 126.725 137.610 1.00 26.73 158 SER B N 1
ATOM 6778 C CA . SER B 1 158 ? 141.163 125.695 137.101 1.00 26.73 158 SER B CA 1
ATOM 6779 C C . SER B 1 158 ? 140.402 124.833 136.105 1.00 26.73 158 SER B C 1
ATOM 6780 O O . SER B 1 158 ? 139.171 124.805 136.089 1.00 26.73 158 SER B O 1
ATOM 6788 N N . ALA B 1 159 ? 141.149 124.132 135.258 1.00 25.51 159 ALA B N 1
ATOM 6789 C CA . ALA B 1 159 ? 140.575 123.271 134.233 1.00 25.51 159 ALA B CA 1
ATOM 6790 C C . ALA B 1 159 ? 140.846 121.817 134.589 1.00 25.51 159 ALA B C 1
ATOM 6791 O O . ALA B 1 159 ? 142.006 121.404 134.688 1.00 25.51 159 ALA B O 1
ATOM 6798 N N . HIS B 1 160 ? 139.779 121.048 134.783 1.00 24.44 160 HIS B N 1
ATOM 6799 C CA . HIS B 1 160 ? 139.864 119.613 135.003 1.00 24.44 160 HIS B CA 1
ATOM 6800 C C . HIS B 1 160 ? 139.471 118.926 133.705 1.00 24.44 160 HIS B C 1
ATOM 6801 O O . HIS B 1 160 ? 138.282 118.737 133.437 1.00 24.44 160 HIS B O 1
ATOM 6815 N N . GLU B 1 161 ? 140.466 118.571 132.896 1.00 26.15 161 GLU B N 1
ATOM 6816 C CA . GLU B 1 161 ? 140.224 118.011 131.565 1.00 26.15 161 GLU B CA 1
ATOM 6817 C C . GLU B 1 161 ? 140.842 116.616 131.521 1.00 26.15 161 GLU B C 1
ATOM 6818 O O . GLU B 1 161 ? 141.998 116.445 131.127 1.00 26.15 161 GLU B O 1
ATOM 6824 N N . GLY B 1 162 ? 140.059 115.622 131.931 1.00 25.47 162 GLY B N 1
ATOM 6825 C CA . GLY B 1 162 ? 140.453 114.235 131.916 1.00 25.47 162 GLY B CA 1
ATOM 6826 C C . GLY B 1 162 ? 140.332 113.620 133.287 1.00 25.47 162 GLY B C 1
ATOM 6827 O O . GLY B 1 162 ? 139.834 114.234 134.236 1.00 25.47 162 GLY B O 1
ATOM 6831 N N . SER B 1 163 ? 140.795 112.377 133.392 1.00 25.09 163 SER B N 1
ATOM 6832 C CA . SER B 1 163 ? 140.770 111.638 134.644 1.00 25.09 163 SER B CA 1
ATOM 6833 C C . SER B 1 163 ? 141.771 110.499 134.546 1.00 25.09 163 SER B C 1
ATOM 6834 O O . SER B 1 163 ? 141.913 109.884 133.487 1.00 25.09 163 SER B O 1
ATOM 6837 N N . SER B 1 164 ? 142.461 110.228 135.647 1.00 26.41 164 SER B N 1
ATOM 6838 C CA . SER B 1 164 ? 143.413 109.132 135.729 1.00 26.41 164 SER B CA 1
ATOM 6839 C C . SER B 1 164 ? 142.789 107.954 136.463 1.00 26.41 164 SER B C 1
ATOM 6840 O O . SER B 1 164 ? 141.797 108.087 137.184 1.00 26.41 164 SER B O 1
ATOM 6843 N N . ILE B 1 165 ? 143.388 106.784 136.264 1.00 25.99 165 ILE B N 1
ATOM 6844 C CA . ILE B 1 165 ? 142.960 105.574 136.950 1.00 25.99 165 ILE B CA 1
ATOM 6845 C C . ILE B 1 165 ? 143.652 105.524 138.303 1.00 25.99 165 ILE B C 1
ATOM 6846 O O . ILE B 1 165 ? 143.219 104.807 139.212 1.00 25.99 165 ILE B O 1
ATOM 6851 N N . ILE B 1 166 ? 144.733 106.289 138.442 1.00 25.23 166 ILE B N 1
ATOM 6852 C CA . ILE B 1 166 ? 145.505 106.321 139.677 1.00 25.23 166 ILE B CA 1
ATOM 6853 C C . ILE B 1 166 ? 145.308 107.658 140.377 1.00 25.23 166 ILE B C 1
ATOM 6854 O O . ILE B 1 166 ? 144.780 107.716 141.493 1.00 25.23 166 ILE B O 1
ATOM 6859 N N . SER B 1 167 ? 145.728 108.740 139.725 1.00 24.24 167 SER B N 1
ATOM 6860 C CA . SER B 1 167 ? 145.701 110.064 140.335 1.00 24.24 167 SER B CA 1
ATOM 6861 C C . SER B 1 167 ? 144.277 110.570 140.520 1.00 24.24 167 SER B C 1
ATOM 6862 O O . SER B 1 167 ? 143.926 111.074 141.591 1.00 24.24 167 SER B O 1
ATOM 6865 N N . GLY B 1 168 ? 143.449 110.442 139.482 1.00 25.78 168 GLY B N 1
ATOM 6866 C CA . GLY B 1 168 ? 142.092 110.947 139.500 1.00 25.78 168 GLY B CA 1
ATOM 6867 C C . GLY B 1 168 ? 141.865 111.944 138.374 1.00 25.78 168 GLY B C 1
ATOM 6868 O O . GLY B 1 168 ? 142.134 111.652 137.205 1.00 25.78 168 GLY B O 1
ATOM 6869 N N . SER B 1 169 ? 141.375 113.123 138.739 1.00 26.01 169 SER B N 1
ATOM 6870 C CA . SER B 1 169 ? 141.131 114.169 137.760 1.00 26.01 169 SER B CA 1
ATOM 6871 C C . SER B 1 169 ? 142.407 114.956 137.488 1.00 26.01 169 SER B C 1
ATOM 6872 O O . SER B 1 169 ? 143.202 115.225 138.392 1.00 26.01 169 SER B O 1
ATOM 6875 N N . TYR B 1 170 ? 142.595 115.322 136.224 1.00 27.91 170 TYR B N 1
ATOM 6876 C CA . TYR B 1 170 ? 143.760 116.088 135.799 1.00 27.91 170 TYR B CA 1
ATOM 6877 C C . TYR B 1 170 ? 143.502 117.566 136.056 1.00 27.91 170 TYR B C 1
ATOM 6878 O O . TYR B 1 170 ? 142.676 118.180 135.375 1.00 27.91 170 TYR B O 1
ATOM 6896 N N . VAL B 1 171 ? 144.216 118.137 137.021 1.00 27.46 171 VAL B N 1
ATOM 6897 C CA . VAL B 1 171 ? 144.024 119.523 137.429 1.00 27.46 171 VAL B CA 1
ATOM 6898 C C . VAL B 1 171 ? 145.037 120.393 136.700 1.00 27.46 171 VAL B C 1
ATOM 6899 O O . VAL B 1 171 ? 146.239 120.098 136.703 1.00 27.46 171 VAL B O 1
ATOM 6912 N N . ASP B 1 172 ? 144.553 121.463 136.076 1.00 29.47 172 ASP B N 1
ATOM 6913 C CA . ASP B 1 172 ? 145.400 122.437 135.387 1.00 29.47 172 ASP B CA 1
ATOM 6914 C C . ASP B 1 172 ? 145.116 123.814 135.971 1.00 29.47 172 ASP B C 1
ATOM 6915 O O . ASP B 1 172 ? 144.260 124.549 135.449 1.00 29.47 172 ASP B O 1
ATOM 6924 N N . PRO B 1 173 ? 145.799 124.211 137.049 1.00 29.23 173 PRO B N 1
ATOM 6925 C CA . PRO B 1 173 ? 145.416 125.452 137.736 1.00 29.23 173 PRO B CA 1
ATOM 6926 C C . PRO B 1 173 ? 145.747 126.714 136.965 1.00 29.23 173 PRO B C 1
ATOM 6927 O O . PRO B 1 173 ? 145.070 127.731 137.161 1.00 29.23 173 PRO B O 1
ATOM 6938 N N . ASN B 1 174 ? 146.757 126.690 136.098 1.00 31.36 174 ASN B N 1
ATOM 6939 C CA . ASN B 1 174 ? 147.228 127.894 135.414 1.00 31.36 174 ASN B CA 1
ATOM 6940 C C . ASN B 1 174 ? 146.520 128.005 134.067 1.00 31.36 174 ASN B C 1
ATOM 6941 O O . ASN B 1 174 ? 146.941 127.423 133.068 1.00 31.36 174 ASN B O 1
ATOM 6952 N N . MET B 1 175 ? 145.431 128.764 134.050 1.00 30.35 175 MET B N 1
ATOM 6953 C CA . MET B 1 175 ? 144.781 129.167 132.809 1.00 30.35 175 MET B CA 1
ATOM 6954 C C . MET B 1 175 ? 144.332 130.611 132.998 1.00 30.35 175 MET B C 1
ATOM 6955 O O . MET B 1 175 ? 144.743 131.293 133.944 1.00 30.35 175 MET B O 1
ATOM 6969 N N . SER B 1 176 ? 143.486 131.094 132.096 1.00 29.93 176 SER B N 1
ATOM 6970 C CA . SER B 1 176 ? 142.976 132.453 132.209 1.00 29.93 176 SER B CA 1
ATOM 6971 C C . SER B 1 176 ? 142.292 132.643 133.557 1.00 29.93 176 SER B C 1
ATOM 6972 O O . SER B 1 176 ? 141.258 132.027 133.830 1.00 29.93 176 SER B O 1
ATOM 6980 N N . GLN B 1 177 ? 142.873 133.508 134.403 1.00 29.18 177 GLN B N 1
ATOM 6981 C CA . GLN B 1 177 ? 142.335 133.717 135.738 1.00 29.18 177 GLN B CA 1
ATOM 6982 C C . GLN B 1 177 ? 141.308 134.845 135.752 1.00 29.18 177 GLN B C 1
ATOM 6983 O O . GLN B 1 177 ? 141.350 135.746 134.909 1.00 29.18 177 GLN B O 1
ATOM 6997 N N . PRO B 1 178 ? 140.379 134.808 136.704 1.00 27.49 178 PRO B N 1
ATOM 6998 C CA . PRO B 1 178 ? 139.332 135.831 136.752 1.00 27.49 178 PRO B CA 1
ATOM 6999 C C . PRO B 1 178 ? 139.882 137.213 137.064 1.00 27.49 178 PRO B C 1
ATOM 7000 O O . PRO B 1 178 ? 140.912 137.366 137.726 1.00 27.49 178 PRO B O 1
ATOM 7011 N N . HIS B 1 179 ? 139.171 138.230 136.582 1.00 26.40 179 HIS B N 1
ATOM 7012 C CA . HIS B 1 179 ? 139.493 139.614 136.887 1.00 26.40 179 HIS B CA 1
ATOM 7013 C C . HIS B 1 179 ? 138.212 140.374 137.204 1.00 26.40 179 HIS B C 1
ATOM 7014 O O . HIS B 1 179 ? 137.105 139.917 136.914 1.00 26.40 179 HIS B O 1
ATOM 7028 N N . LEU B 1 180 ? 138.382 141.554 137.797 1.00 26.64 180 LEU B N 1
ATOM 7029 C CA . LEU B 1 180 ? 137.270 142.324 138.356 1.00 26.64 180 LEU B CA 1
ATOM 7030 C C . LEU B 1 180 ? 136.706 143.236 137.276 1.00 26.64 180 LEU B C 1
ATOM 7031 O O . LEU B 1 180 ? 137.389 144.116 136.753 1.00 26.64 180 LEU B O 1
ATOM 7047 N N . VAL B 1 181 ? 135.441 143.025 136.945 1.00 24.22 181 VAL B N 1
ATOM 7048 C CA . VAL B 1 181 ? 134.725 143.863 135.991 1.00 24.22 181 VAL B CA 1
ATOM 7049 C C . VAL B 1 181 ? 133.579 144.558 136.709 1.00 24.22 181 VAL B C 1
ATOM 7050 O O . VAL B 1 181 ? 132.967 143.997 137.625 1.00 24.22 181 VAL B O 1
ATOM 7063 N N . TYR B 1 182 ? 133.289 145.788 136.297 1.00 25.44 182 TYR B N 1
ATOM 7064 C CA . TYR B 1 182 ? 132.182 146.562 136.841 1.00 25.44 182 TYR B CA 1
ATOM 7065 C C . TYR B 1 182 ? 130.971 146.407 135.932 1.00 25.44 182 TYR B C 1
ATOM 7066 O O . TYR B 1 182 ? 131.066 146.625 134.721 1.00 25.44 182 TYR B O 1
ATOM 7084 N N . THR B 1 183 ? 129.837 146.040 136.523 1.00 22.79 183 THR B N 1
ATOM 7085 C CA . THR B 1 183 ? 128.637 145.700 135.776 1.00 22.79 183 THR B CA 1
ATOM 7086 C C . THR B 1 183 ? 127.450 146.423 136.394 1.00 22.79 183 THR B C 1
ATOM 7087 O O . THR B 1 183 ? 127.547 146.985 137.486 1.00 22.79 183 THR B O 1
ATOM 7098 N N . THR B 1 184 ? 126.328 146.411 135.676 1.00 23.78 184 THR B N 1
ATOM 7099 C CA . THR B 1 184 ? 125.083 146.970 136.184 1.00 23.78 184 THR B CA 1
ATOM 7100 C C . THR B 1 184 ? 124.648 146.250 137.455 1.00 23.78 184 THR B C 1
ATOM 7101 O O . THR B 1 184 ? 123.919 146.815 138.277 1.00 23.78 184 THR B O 1
ATOM 7112 N N . SER B 1 185 ? 125.084 144.999 137.621 1.00 23.81 185 SER B N 1
ATOM 7113 C CA . SER B 1 185 ? 124.787 144.241 138.829 1.00 23.81 185 SER B CA 1
ATOM 7114 C C . SER B 1 185 ? 125.719 144.586 139.981 1.00 23.81 185 SER B C 1
ATOM 7115 O O . SER B 1 185 ? 125.452 144.181 141.116 1.00 23.81 185 SER B O 1
ATOM 7123 N N . GLY B 1 186 ? 126.800 145.314 139.715 1.00 24.54 186 GLY B N 1
ATOM 7124 C CA . GLY B 1 186 ? 127.757 145.668 140.744 1.00 24.54 186 GLY B CA 1
ATOM 7125 C C . GLY B 1 186 ? 129.175 145.355 140.324 1.00 24.54 186 GLY B C 1
ATOM 7126 O O . GLY B 1 186 ? 129.500 145.432 139.137 1.00 24.54 186 GLY B O 1
ATOM 7130 N N . GLN B 1 187 ? 130.031 145.002 141.278 1.00 25.61 187 GLN B N 1
ATOM 7131 C CA . GLN B 1 187 ? 131.388 144.558 140.983 1.00 25.61 187 GLN B CA 1
ATOM 7132 C C . GLN B 1 187 ? 131.353 143.045 140.810 1.00 25.61 187 GLN B C 1
ATOM 7133 O O . GLN B 1 187 ? 131.080 142.310 141.764 1.00 25.61 187 GLN B O 1
ATOM 7147 N N . CYS B 1 188 ? 131.633 142.588 139.599 1.00 23.55 188 CYS B N 1
ATOM 7148 C CA . CYS B 1 188 ? 131.519 141.189 139.227 1.00 23.55 188 CYS B CA 1
ATOM 7149 C C . CYS B 1 188 ? 132.904 140.585 139.034 1.00 23.55 188 CYS B C 1
ATOM 7150 O O . CYS B 1 188 ? 133.930 141.248 139.201 1.00 23.55 188 CYS B O 1
ATOM 7157 N N . ILE B 1 189 ? 132.923 139.303 138.683 1.00 25.43 189 ILE B N 1
ATOM 7158 C CA . ILE B 1 189 ? 134.152 138.573 138.412 1.00 25.43 189 ILE B CA 1
ATOM 7159 C C . ILE B 1 189 ? 133.993 137.905 137.053 1.00 25.43 189 ILE B C 1
ATOM 7160 O O . ILE B 1 189 ? 133.004 137.206 136.809 1.00 25.43 189 ILE B O 1
ATOM 7176 N N . ASN B 1 190 ? 134.956 138.131 136.164 1.00 24.72 190 ASN B N 1
ATOM 7177 C CA . ASN B 1 190 ? 134.875 137.682 134.779 1.00 24.72 190 ASN B CA 1
ATOM 7178 C C . ASN B 1 190 ? 135.908 136.594 134.534 1.00 24.72 190 ASN B C 1
ATOM 7179 O O . ASN B 1 190 ? 137.092 136.784 134.823 1.00 24.72 190 ASN B O 1
ATOM 7190 N N . ILE B 1 191 ? 135.457 135.465 133.996 1.00 25.73 191 ILE B N 1
ATOM 7191 C CA . ILE B 1 191 ? 136.328 134.346 133.644 1.00 25.73 191 ILE B CA 1
ATOM 7192 C C . ILE B 1 191 ? 136.680 134.488 132.169 1.00 25.73 191 ILE B C 1
ATOM 7193 O O . ILE B 1 191 ? 135.804 134.276 131.313 1.00 25.73 191 ILE B O 1
ATOM 7209 N N . PRO B 1 192 ? 137.918 134.847 131.814 1.00 26.95 192 PRO B N 1
ATOM 7210 C CA . PRO B 1 192 ? 138.256 134.977 130.388 1.00 26.95 192 PRO B CA 1
ATOM 7211 C C . PRO B 1 192 ? 138.120 133.680 129.611 1.00 26.95 192 PRO B C 1
ATOM 7212 O O . PRO B 1 192 ? 137.776 133.730 128.425 1.00 26.95 192 PRO B O 1
ATOM 7223 N N . ALA B 1 193 ? 138.398 132.530 130.229 1.00 27.43 193 ALA B N 1
ATOM 7224 C CA . ALA B 1 193 ? 138.238 131.229 129.586 1.00 27.43 193 ALA B CA 1
ATOM 7225 C C . ALA B 1 193 ? 138.659 131.281 128.123 1.00 27.43 193 ALA B C 1
ATOM 7226 O O . ALA B 1 193 ? 137.846 131.025 127.229 1.00 27.43 193 ALA B O 1
ATOM 7233 N N . SER B 1 194 ? 139.920 131.625 127.869 1.00 30.33 194 SER B N 1
ATOM 7234 C CA . SER B 1 194 ? 140.404 131.863 126.515 1.00 30.33 194 SER B CA 1
ATOM 7235 C C . SER B 1 194 ? 140.971 130.599 125.876 1.00 30.33 194 SER B C 1
ATOM 7236 O O . SER B 1 194 ? 140.593 130.243 124.757 1.00 30.33 194 SER B O 1
ATOM 7244 N N . ARG B 1 195 ? 141.873 129.911 126.571 1.00 29.62 195 ARG B N 1
ATOM 7245 C CA . ARG B 1 195 ? 142.523 128.748 125.993 1.00 29.62 195 ARG B CA 1
ATOM 7246 C C . ARG B 1 195 ? 141.502 127.638 125.742 1.00 29.62 195 ARG B C 1
ATOM 7247 O O . ARG B 1 195 ? 140.611 127.408 126.563 1.00 29.62 195 ARG B O 1
ATOM 7268 N N . PRO B 1 196 ? 141.601 126.937 124.610 1.00 28.07 196 PRO B N 1
ATOM 7269 C CA . PRO B 1 196 ? 140.671 125.831 124.354 1.00 28.07 196 PRO B CA 1
ATOM 7270 C C . PRO B 1 196 ? 140.861 124.696 125.347 1.00 28.07 196 PRO B C 1
ATOM 7271 O O . PRO B 1 196 ? 141.977 124.394 125.775 1.00 28.07 196 PRO B O 1
ATOM 7282 N N . LEU B 1 197 ? 139.748 124.061 125.706 1.00 24.75 197 LEU B N 1
ATOM 7283 C CA . LEU B 1 197 ? 139.742 122.988 126.694 1.00 24.75 197 LEU B CA 1
ATOM 7284 C C . LEU B 1 197 ? 139.763 121.650 125.966 1.00 24.75 197 LEU B C 1
ATOM 7285 O O . LEU B 1 197 ? 138.789 121.280 125.304 1.00 24.75 197 LEU B O 1
ATOM 7301 N N . ILE B 1 198 ? 140.871 120.920 126.091 1.00 25.35 198 ILE B N 1
ATOM 7302 C CA . ILE B 1 198 ? 140.970 119.613 125.452 1.00 25.35 198 ILE B CA 1
ATOM 7303 C C . ILE B 1 198 ? 139.912 118.704 126.056 1.00 25.35 198 ILE B C 1
ATOM 7304 O O . ILE B 1 198 ? 139.762 118.631 127.282 1.00 25.35 198 ILE B O 1
ATOM 7320 N N . TYR B 1 199 ? 139.173 118.005 125.200 1.00 24.36 199 TYR B N 1
ATOM 7321 C CA . TYR B 1 199 ? 138.022 117.225 125.641 1.00 24.36 199 TYR B CA 1
ATOM 7322 C C . TYR B 1 199 ? 138.455 115.798 125.948 1.00 24.36 199 TYR B C 1
ATOM 7323 O O . TYR B 1 199 ? 138.779 115.029 125.037 1.00 24.36 199 TYR B O 1
ATOM 7341 N N . ARG B 1 200 ? 138.455 115.442 127.231 1.00 25.30 200 ARG B N 1
ATOM 7342 C CA . ARG B 1 200 ? 138.639 114.066 127.682 1.00 25.30 200 ARG B CA 1
ATOM 7343 C C . ARG B 1 200 ? 137.354 113.615 128.362 1.00 25.30 200 ARG B C 1
ATOM 7344 O O . ARG B 1 200 ? 137.082 114.006 129.502 1.00 25.30 200 ARG B O 1
ATOM 7365 N N . GLY B 1 201 ? 136.570 112.794 127.672 1.00 22.60 201 GLY B N 1
ATOM 7366 C CA . GLY B 1 201 ? 135.372 112.237 128.272 1.00 22.60 201 GLY B CA 1
ATOM 7367 C C . GLY B 1 201 ? 134.420 113.299 128.810 1.00 22.60 201 GLY B C 1
ATOM 7368 O O . GLY B 1 201 ? 134.575 114.498 128.599 1.00 22.60 201 GLY B O 1
ATOM 7372 N N . VAL B 1 202 ? 133.406 112.808 129.529 1.00 21.85 202 VAL B N 1
ATOM 7373 C CA . VAL B 1 202 ? 132.411 113.693 130.132 1.00 21.85 202 VAL B CA 1
ATOM 7374 C C . VAL B 1 202 ? 132.967 114.508 131.285 1.00 21.85 202 VAL B C 1
ATOM 7375 O O . VAL B 1 202 ? 132.414 115.568 131.603 1.00 21.85 202 VAL B O 1
ATOM 7388 N N . ASN B 1 203 ? 134.039 114.052 131.922 1.00 22.25 203 ASN B N 1
ATOM 7389 C CA . ASN B 1 203 ? 134.613 114.750 133.071 1.00 22.25 203 ASN B CA 1
ATOM 7390 C C . ASN B 1 203 ? 135.628 115.792 132.607 1.00 22.25 203 ASN B C 1
ATOM 7391 O O . ASN B 1 203 ? 136.777 115.833 133.042 1.00 22.25 203 ASN B O 1
ATOM 7402 N N . THR B 1 204 ? 135.168 116.646 131.697 1.00 23.12 204 THR B N 1
ATOM 7403 C CA . THR B 1 204 ? 135.931 117.786 131.203 1.00 23.12 204 THR B CA 1
ATOM 7404 C C . THR B 1 204 ? 135.177 119.040 131.621 1.00 23.12 204 THR B C 1
ATOM 7405 O O . THR B 1 204 ? 134.130 119.358 131.048 1.00 23.12 204 THR B O 1
ATOM 7416 N N . PHE B 1 205 ? 135.701 119.748 132.616 1.00 22.21 205 PHE B N 1
ATOM 7417 C CA . PHE B 1 205 ? 135.002 120.893 133.174 1.00 22.21 205 PHE B CA 1
ATOM 7418 C C . PHE B 1 205 ? 136.013 121.933 133.637 1.00 22.21 205 PHE B C 1
ATOM 7419 O O . PHE B 1 205 ? 137.226 121.713 133.613 1.00 22.21 205 PHE B O 1
ATOM 7436 N N . VAL B 1 206 ? 135.490 123.090 134.028 1.00 23.63 206 VAL B N 1
ATOM 7437 C CA . VAL B 1 206 ? 136.269 124.158 134.640 1.00 23.63 206 VAL B CA 1
ATOM 7438 C C . VAL B 1 206 ? 135.638 124.448 135.993 1.00 23.63 206 VAL B C 1
ATOM 7439 O O . VAL B 1 206 ? 134.416 124.620 136.090 1.00 23.63 206 VAL B O 1
ATOM 7452 N N . ARG B 1 207 ? 136.461 124.489 137.035 1.00 25.82 207 ARG B N 1
ATOM 7453 C CA . ARG B 1 207 ? 135.994 124.772 138.383 1.00 25.82 207 ARG B CA 1
ATOM 7454 C C . ARG B 1 207 ? 136.437 126.167 138.799 1.00 25.82 207 ARG B C 1
ATOM 7455 O O . ARG B 1 207 ? 137.634 126.468 138.811 1.00 25.82 207 ARG B O 1
ATOM 7476 N N . ILE B 1 208 ? 135.465 127.008 139.137 1.00 26.31 208 ILE B N 1
ATOM 7477 C CA . ILE B 1 208 ? 135.694 128.345 139.667 1.00 26.31 208 ILE B CA 1
ATOM 7478 C C . ILE B 1 208 ? 135.447 128.274 141.167 1.00 26.31 208 ILE B C 1
ATOM 7479 O O . ILE B 1 208 ? 134.343 127.935 141.611 1.00 26.31 208 ILE B O 1
ATOM 7495 N N . THR B 1 209 ? 136.472 128.590 141.952 1.00 29.84 209 THR B N 1
ATOM 7496 C CA . THR B 1 209 ? 136.415 128.474 143.401 1.00 29.84 209 THR B CA 1
ATOM 7497 C C . THR B 1 209 ? 136.789 129.806 144.029 1.00 29.84 209 THR B C 1
ATOM 7498 O O . THR B 1 209 ? 137.805 130.405 143.662 1.00 29.84 209 THR B O 1
ATOM 7509 N N . ASP B 1 210 ? 135.968 130.264 144.969 1.00 33.54 210 ASP B N 1
ATOM 7510 C CA . ASP B 1 210 ? 136.250 131.457 145.764 1.00 33.54 210 ASP B CA 1
ATOM 7511 C C . ASP B 1 210 ? 136.301 131.020 147.223 1.00 33.54 210 ASP B C 1
ATOM 7512 O O . ASP B 1 210 ? 135.269 130.965 147.898 1.00 33.54 210 ASP B O 1
ATOM 7521 N N . SER B 1 211 ? 137.503 130.710 147.705 1.00 37.88 211 SER B N 1
ATOM 7522 C CA . SER B 1 211 ? 137.693 130.163 149.047 1.00 37.88 211 SER B CA 1
ATOM 7523 C C . SER B 1 211 ? 137.924 131.314 150.016 1.00 37.88 211 SER B C 1
ATOM 7524 O O . SER B 1 211 ? 139.050 131.582 150.439 1.00 37.88 211 SER B O 1
ATOM 7532 N N . GLN B 1 212 ? 136.844 132.002 150.378 1.00 43.17 212 GLN B N 1
ATOM 7533 C CA . GLN B 1 212 ? 136.935 133.103 151.329 1.00 43.17 212 GLN B CA 1
ATOM 7534 C C . GLN B 1 212 ? 136.530 132.620 152.716 1.00 43.17 212 GLN B C 1
ATOM 7535 O O . GLN B 1 212 ? 135.836 131.603 152.842 1.00 43.17 212 GLN B O 1
ATOM 7549 N N . PRO B 1 213 ? 136.943 133.315 153.779 1.00 53.24 213 PRO B N 1
ATOM 7550 C CA . PRO B 1 213 ? 136.580 132.874 155.131 1.00 53.24 213 PRO B CA 1
ATOM 7551 C C . PRO B 1 213 ? 135.219 133.387 155.568 1.00 53.24 213 PRO B C 1
ATOM 7552 O O . PRO B 1 213 ? 135.004 134.601 155.645 1.00 53.24 213 PRO B O 1
ATOM 7563 N N . ARG B 1 214 ? 134.290 132.474 155.859 1.00 55.08 214 ARG B N 1
ATOM 7564 C CA . ARG B 1 214 ? 132.977 132.851 156.381 1.00 55.08 214 ARG B CA 1
ATOM 7565 C C . ARG B 1 214 ? 133.074 132.962 157.900 1.00 55.08 214 ARG B C 1
ATOM 7566 O O . ARG B 1 214 ? 132.432 132.231 158.659 1.00 55.08 214 ARG B O 1
ATOM 7587 N N . ASN B 1 215 ? 133.902 133.905 158.347 1.00 62.60 215 ASN B N 1
ATOM 7588 C CA . ASN B 1 215 ? 133.990 134.260 159.761 1.00 62.60 215 ASN B CA 1
ATOM 7589 C C . ASN B 1 215 ? 132.859 135.247 160.029 1.00 62.60 215 ASN B C 1
ATOM 7590 O O . ASN B 1 215 ? 132.929 136.429 159.688 1.00 62.60 215 ASN B O 1
ATOM 7601 N N . LEU B 1 216 ? 131.793 134.741 160.649 1.00 63.35 216 LEU B N 1
ATOM 7602 C CA . LEU B 1 216 ? 130.539 135.481 160.698 1.00 63.35 216 LEU B CA 1
ATOM 7603 C C . LEU B 1 216 ? 130.724 136.846 161.346 1.00 63.35 216 LEU B C 1
ATOM 7604 O O . LEU B 1 216 ? 130.905 136.952 162.563 1.00 63.35 216 LEU B O 1
ATOM 7620 N N . ASP B 1 217 ? 130.679 137.894 160.524 1.00 63.01 217 ASP B N 1
ATOM 7621 C CA . ASP B 1 217 ? 130.622 139.275 160.982 1.00 63.01 217 ASP B CA 1
ATOM 7622 C C . ASP B 1 217 ? 129.418 139.997 160.392 1.00 63.01 217 ASP B C 1
ATOM 7623 O O . ASP B 1 217 ? 128.682 140.682 161.108 1.00 63.01 217 ASP B O 1
ATOM 7632 N N . GLU B 1 218 ? 129.205 139.853 159.086 1.00 56.06 218 GLU B N 1
ATOM 7633 C CA . GLU B 1 218 ? 128.110 140.481 158.367 1.00 56.06 218 GLU B CA 1
ATOM 7634 C C . GLU B 1 218 ? 127.432 139.437 157.488 1.00 56.06 218 GLU B C 1
ATOM 7635 O O . GLU B 1 218 ? 128.027 138.417 157.131 1.00 56.06 218 GLU B O 1
ATOM 7647 N N . VAL B 1 219 ? 126.172 139.699 157.143 1.00 49.36 219 VAL B N 1
ATOM 7648 C CA . VAL B 1 219 ? 125.390 138.765 156.339 1.00 49.36 219 VAL B CA 1
ATOM 7649 C C . VAL B 1 219 ? 126.104 138.557 155.010 1.00 49.36 219 VAL B C 1
ATOM 7650 O O . VAL B 1 219 ? 126.680 139.495 154.449 1.00 49.36 219 VAL B O 1
ATOM 7663 N N . ARG B 1 220 ? 126.074 137.334 154.502 1.00 49.49 220 ARG B N 1
ATOM 7664 C CA . ARG B 1 220 ? 126.825 136.928 153.325 1.00 49.49 220 ARG B CA 1
ATOM 7665 C C . ARG B 1 220 ? 125.892 136.345 152.271 1.00 49.49 220 ARG B C 1
ATOM 7666 O O . ARG B 1 220 ? 124.774 135.917 152.574 1.00 49.49 220 ARG B O 1
ATOM 7687 N N . PRO B 1 221 ? 126.318 136.311 151.009 1.00 38.72 221 PRO B N 1
ATOM 7688 C CA . PRO B 1 221 ? 125.359 136.222 149.906 1.00 38.72 221 PRO B CA 1
ATOM 7689 C C . PRO B 1 221 ? 124.689 134.860 149.807 1.00 38.72 221 PRO B C 1
ATOM 7690 O O . PRO B 1 221 ? 125.063 133.893 150.472 1.00 38.72 221 PRO B O 1
ATOM 7701 N N . GLU B 1 222 ? 123.674 134.808 148.942 1.00 34.35 222 GLU B N 1
ATOM 7702 C CA . GLU B 1 222 ? 122.861 133.618 148.755 1.00 34.35 222 GLU B CA 1
ATOM 7703 C C . GLU B 1 222 ? 122.778 133.151 147.311 1.00 34.35 222 GLU B C 1
ATOM 7704 O O . GLU B 1 222 ? 122.431 131.987 147.080 1.00 34.35 222 GLU B O 1
ATOM 7716 N N . ALA B 1 223 ? 123.082 134.008 146.338 1.00 26.93 223 ALA B N 1
ATOM 7717 C CA . ALA B 1 223 ? 122.920 133.655 144.937 1.00 26.93 223 ALA B CA 1
ATOM 7718 C C . ALA B 1 223 ? 123.897 134.454 144.093 1.00 26.93 223 ALA B C 1
ATOM 7719 O O . ALA B 1 223 ? 124.437 135.472 144.534 1.00 26.93 223 ALA B O 1
ATOM 7726 N N . ILE B 1 224 ? 124.117 133.978 142.870 1.00 25.34 224 ILE B N 1
ATOM 7727 C CA . ILE B 1 224 ? 125.001 134.636 141.918 1.00 25.34 224 ILE B CA 1
ATOM 7728 C C . ILE B 1 224 ? 124.399 134.534 140.524 1.00 25.34 224 ILE B C 1
ATOM 7729 O O . ILE B 1 224 ? 123.685 133.575 140.208 1.00 25.34 224 ILE B O 1
ATOM 7745 N N . GLN B 1 225 ? 124.696 135.530 139.696 1.00 22.39 225 GLN B N 1
ATOM 7746 C CA . GLN B 1 225 ? 124.219 135.609 138.323 1.00 22.39 225 GLN B CA 1
ATOM 7747 C C . GLN B 1 225 ? 125.335 135.147 137.391 1.00 22.39 225 GLN B C 1
ATOM 7748 O O . GLN B 1 225 ? 126.352 135.831 137.254 1.00 22.39 225 GLN B O 1
ATOM 7762 N N . ILE B 1 226 ? 125.153 133.993 136.761 1.00 22.74 226 ILE B N 1
ATOM 7763 C CA . ILE B 1 226 ? 126.129 133.444 135.826 1.00 22.74 226 ILE B CA 1
ATOM 7764 C C . ILE B 1 226 ? 125.759 133.901 134.425 1.00 22.74 226 ILE B C 1
ATOM 7765 O O . ILE B 1 226 ? 124.582 134.055 134.098 1.00 22.74 226 ILE B O 1
ATOM 7781 N N . TYR B 1 227 ? 126.765 134.119 133.581 1.00 20.36 227 TYR B N 1
ATOM 7782 C CA . TYR B 1 227 ? 126.497 134.536 132.207 1.00 20.36 227 TYR B CA 1
ATOM 7783 C C . TYR B 1 227 ? 127.590 133.986 131.302 1.00 20.36 227 TYR B C 1
ATOM 7784 O O . TYR B 1 227 ? 128.761 134.341 131.455 1.00 20.36 227 TYR B O 1
ATOM 7802 N N . PHE B 1 228 ? 127.204 133.128 130.361 1.00 20.93 228 PHE B N 1
ATOM 7803 C CA . PHE B 1 228 ? 128.131 132.543 129.400 1.00 20.93 228 PHE B CA 1
ATOM 7804 C C . PHE B 1 228 ? 128.020 133.301 128.083 1.00 20.93 228 PHE B C 1
ATOM 7805 O O . PHE B 1 228 ? 126.916 133.479 127.557 1.00 20.93 228 PHE B O 1
ATOM 7822 N N . HIS B 1 229 ? 129.155 133.749 127.551 1.00 21.52 229 HIS B N 1
ATOM 7823 C CA . HIS B 1 229 ? 129.154 134.596 126.367 1.00 21.52 229 HIS B CA 1
ATOM 7824 C C . HIS B 1 229 ? 130.546 134.570 125.740 1.00 21.52 229 HIS B C 1
ATOM 7825 O O . HIS B 1 229 ? 131.394 133.746 126.096 1.00 21.52 229 HIS B O 1
ATOM 7839 N N . GLU B 1 230 ? 130.781 135.474 124.790 1.00 26.13 230 GLU B N 1
ATOM 7840 C CA . GLU B 1 230 ? 132.017 135.539 124.020 1.00 26.13 230 GLU B CA 1
ATOM 7841 C C . GLU B 1 230 ? 132.840 136.753 124.448 1.00 26.13 230 GLU B C 1
ATOM 7842 O O . GLU B 1 230 ? 132.448 137.522 125.327 1.00 26.13 230 GLU B O 1
ATOM 7854 N N . HIS B 1 231 ? 133.995 136.929 123.807 1.00 31.06 231 HIS B N 1
ATOM 7855 C CA . HIS B 1 231 ? 135.046 137.796 124.324 1.00 31.06 231 HIS B CA 1
ATOM 7856 C C . HIS B 1 231 ? 135.115 139.128 123.584 1.00 31.06 231 HIS B C 1
ATOM 7857 O O . HIS B 1 231 ? 134.761 139.218 122.404 1.00 31.06 231 HIS B O 1
ATOM 7871 N N . HIS B 1 232 ? 135.569 140.159 124.303 1.00 35.65 232 HIS B N 1
ATOM 7872 C CA . HIS B 1 232 ? 135.838 141.503 123.793 1.00 35.65 232 HIS B CA 1
ATOM 7873 C C . HIS B 1 232 ? 134.560 142.239 123.422 1.00 35.65 232 HIS B C 1
ATOM 7874 O O . HIS B 1 232 ? 134.601 143.415 123.046 1.00 35.65 232 HIS B O 1
ATOM 7888 N N . HIS B 1 233 ? 133.422 141.565 123.531 1.00 30.47 233 HIS B N 1
ATOM 7889 C CA . HIS B 1 233 ? 132.122 142.217 123.465 1.00 30.47 233 HIS B CA 1
ATOM 7890 C C . HIS B 1 233 ? 131.796 142.689 124.875 1.00 30.47 233 HIS B C 1
ATOM 7891 O O . HIS B 1 233 ? 131.037 142.036 125.599 1.00 30.47 233 HIS B O 1
ATOM 7905 N N . ALA B 1 234 ? 132.380 143.822 125.268 1.00 28.23 234 ALA B N 1
ATOM 7906 C CA . ALA B 1 234 ? 132.382 144.263 126.655 1.00 28.23 234 ALA B CA 1
ATOM 7907 C C . ALA B 1 234 ? 131.061 144.896 127.066 1.00 28.23 234 ALA B C 1
ATOM 7908 O O . ALA B 1 234 ? 131.009 145.601 128.078 1.00 28.23 234 ALA B O 1
ATOM 7915 N N . HIS B 1 235 ? 130.000 144.678 126.296 1.00 27.11 235 HIS B N 1
ATOM 7916 C CA . HIS B 1 235 ? 128.654 145.013 126.727 1.00 27.11 235 HIS B CA 1
ATOM 7917 C C . HIS B 1 235 ? 127.910 143.800 127.260 1.00 27.11 235 HIS B C 1
ATOM 7918 O O . HIS B 1 235 ? 126.912 143.959 127.968 1.00 27.11 235 HIS B O 1
ATOM 7932 N N . LEU B 1 236 ? 128.374 142.597 126.936 1.00 25.89 236 LEU B N 1
ATOM 7933 C CA . LEU B 1 236 ? 127.797 141.377 127.481 1.00 25.89 236 LEU B CA 1
ATOM 7934 C C . LEU B 1 236 ? 128.093 141.290 128.972 1.00 25.89 236 LEU B C 1
ATOM 7935 O O . LEU B 1 236 ? 127.201 141.005 129.776 1.00 25.89 236 LEU B O 1
ATOM 7951 N N . SER B 1 237 ? 129.345 141.540 129.351 1.00 24.88 237 SER B N 1
ATOM 7952 C CA . SER B 1 237 ? 129.716 141.503 130.759 1.00 24.88 237 SER B CA 1
ATOM 7953 C C . SER B 1 237 ? 129.042 142.627 131.540 1.00 24.88 237 SER B C 1
ATOM 7954 O O . SER B 1 237 ? 128.429 142.395 132.587 1.00 24.88 237 SER B O 1
ATOM 7962 N N . ARG B 1 238 ? 129.138 143.854 131.035 1.00 24.34 238 ARG B N 1
ATOM 7963 C CA . ARG B 1 238 ? 128.908 145.046 131.840 1.00 24.34 238 ARG B CA 1
ATOM 7964 C C . ARG B 1 238 ? 127.495 145.603 131.731 1.00 24.34 238 ARG B C 1
ATOM 7965 O O . ARG B 1 238 ? 127.148 146.501 132.502 1.00 24.34 238 ARG B O 1
ATOM 7986 N N . TYR B 1 239 ? 126.678 145.115 130.801 1.00 24.49 239 TYR B N 1
ATOM 7987 C CA . TYR B 1 239 ? 125.309 145.602 130.676 1.00 24.49 239 TYR B CA 1
ATOM 7988 C C . TYR B 1 239 ? 124.295 144.481 130.856 1.00 24.49 239 TYR B C 1
ATOM 7989 O O . TYR B 1 239 ? 123.308 144.638 131.580 1.00 24.49 239 TYR B O 1
ATOM 8007 N N . LEU B 1 240 ? 124.534 143.346 130.203 1.00 23.50 240 LEU B N 1
ATOM 8008 C CA . LEU B 1 240 ? 123.530 142.305 130.057 1.00 23.50 240 LEU B CA 1
ATOM 8009 C C . LEU B 1 240 ? 123.775 141.101 130.957 1.00 23.50 240 LEU B C 1
ATOM 8010 O O . LEU B 1 240 ? 123.167 140.049 130.739 1.00 23.50 240 LEU B O 1
ATOM 8026 N N . THR B 1 241 ? 124.650 141.219 131.956 1.00 22.85 241 THR B N 1
ATOM 8027 C CA . THR B 1 241 ? 124.864 140.093 132.858 1.00 22.85 241 THR B CA 1
ATOM 8028 C C . THR B 1 241 ? 123.691 139.894 133.805 1.00 22.85 241 THR B C 1
ATOM 8029 O O . THR B 1 241 ? 123.336 138.751 134.107 1.00 22.85 241 THR B O 1
ATOM 8040 N N . GLY B 1 242 ? 123.083 140.978 134.275 1.00 24.05 242 GLY B N 1
ATOM 8041 C CA . GLY B 1 242 ? 121.925 140.905 135.135 1.00 24.05 242 GLY B CA 1
ATOM 8042 C C . GLY B 1 242 ? 120.632 140.632 134.412 1.00 24.05 242 GLY B C 1
ATOM 8043 O O . GLY B 1 242 ? 119.574 140.574 135.045 1.00 24.05 242 GLY B O 1
ATOM 8047 N N . LEU B 1 243 ? 120.686 140.468 133.093 1.00 23.67 243 LEU B N 1
ATOM 8048 C CA . LEU B 1 243 ? 119.517 140.176 132.276 1.00 23.67 243 LEU B CA 1
ATOM 8049 C C . LEU B 1 243 ? 119.546 138.762 131.720 1.00 23.67 243 LEU B C 1
ATOM 8050 O O . LEU B 1 243 ? 118.559 138.029 131.849 1.00 23.67 243 LEU B O 1
ATOM 8066 N N . ARG B 1 244 ? 120.657 138.358 131.105 1.00 22.93 244 ARG B N 1
ATOM 8067 C CA . ARG B 1 244 ? 120.752 137.060 130.450 1.00 22.93 244 ARG B CA 1
ATOM 8068 C C . ARG B 1 244 ? 121.288 135.965 131.360 1.00 22.93 244 ARG B C 1
ATOM 8069 O O . ARG B 1 244 ? 121.361 134.810 130.928 1.00 22.93 244 ARG B O 1
ATOM 8090 N N . GLY B 1 245 ? 121.665 136.287 132.593 1.00 20.98 245 GLY B N 1
ATOM 8091 C CA . GLY B 1 245 ? 122.341 135.314 133.423 1.00 20.98 245 GLY B CA 1
ATOM 8092 C C . GLY B 1 245 ? 121.383 134.467 134.239 1.00 20.98 245 GLY B C 1
ATOM 8093 O O . GLY B 1 245 ? 120.244 134.846 134.511 1.00 20.98 245 GLY B O 1
ATOM 8097 N N . TYR B 1 246 ? 121.871 133.295 134.636 1.00 21.63 246 TYR B N 1
ATOM 8098 C CA . TYR B 1 246 ? 121.144 132.384 135.506 1.00 21.63 246 TYR B CA 1
ATOM 8099 C C . TYR B 1 246 ? 121.404 132.771 136.954 1.00 21.63 246 TYR B C 1
ATOM 8100 O O . TYR B 1 246 ? 122.559 132.921 137.358 1.00 21.63 246 TYR B O 1
ATOM 8118 N N . ILE B 1 247 ? 120.341 132.928 137.732 1.00 23.48 247 ILE B N 1
ATOM 8119 C CA . ILE B 1 247 ? 120.453 133.234 139.153 1.00 23.48 247 ILE B CA 1
ATOM 8120 C C . ILE B 1 247 ? 120.457 131.906 139.896 1.00 23.48 247 ILE B C 1
ATOM 8121 O O . ILE B 1 247 ? 119.421 131.242 140.003 1.00 23.48 247 ILE B O 1
ATOM 8137 N N . VAL B 1 248 ? 121.618 131.513 140.413 1.00 24.38 248 VAL B N 1
ATOM 8138 C CA . VAL B 1 248 ? 121.773 130.195 141.024 1.00 24.38 248 VAL B CA 1
ATOM 8139 C C . VAL B 1 248 ? 122.311 130.332 142.443 1.00 24.38 248 VAL B C 1
ATOM 8140 O O . VAL B 1 248 ? 123.066 131.271 142.731 1.00 24.38 248 VAL B O 1
ATOM 8153 N N . PRO B 1 249 ? 121.965 129.421 143.351 1.00 26.98 249 PRO B N 1
ATOM 8154 C CA . PRO B 1 249 ? 122.514 129.488 144.710 1.00 26.98 249 PRO B CA 1
ATOM 8155 C C . PRO B 1 249 ? 123.949 129.036 144.940 1.00 26.98 249 PRO B C 1
ATOM 8156 O O . PRO B 1 249 ? 124.446 128.113 144.289 1.00 26.98 249 PRO B O 1
ATOM 8167 N N . ILE B 1 250 ? 124.613 129.700 145.882 1.00 29.21 250 ILE B N 1
ATOM 8168 C CA . ILE B 1 250 ? 125.978 129.346 146.250 1.00 29.21 250 ILE B CA 1
ATOM 8169 C C . ILE B 1 250 ? 125.985 128.758 147.654 1.00 29.21 250 ILE B C 1
ATOM 8170 O O . ILE B 1 250 ? 127.032 128.695 148.308 1.00 29.21 250 ILE B O 1
ATOM 8186 N N . ALA B 1 251 ? 124.815 128.325 148.129 1.00 32.22 251 ALA B N 1
ATOM 8187 C CA . ALA B 1 251 ? 124.745 127.681 149.435 1.00 32.22 251 ALA B CA 1
ATOM 8188 C C . ALA B 1 251 ? 125.581 126.410 149.456 1.00 32.22 251 ALA B C 1
ATOM 8189 O O . ALA B 1 251 ? 126.320 126.154 150.413 1.00 32.22 251 ALA B O 1
ATOM 8196 N N . ASN B 1 252 ? 125.480 125.607 148.406 1.00 34.22 252 ASN B N 1
ATOM 8197 C CA . ASN B 1 252 ? 126.277 124.407 148.224 1.00 34.22 252 ASN B CA 1
ATOM 8198 C C . ASN B 1 252 ? 126.806 124.360 146.797 1.00 34.22 252 ASN B C 1
ATOM 8199 O O . ASN B 1 252 ? 126.221 124.962 145.889 1.00 34.22 252 ASN B O 1
ATOM 8210 N N . PRO B 1 253 ? 127.914 123.660 146.562 1.00 32.60 253 PRO B N 1
ATOM 8211 C CA . PRO B 1 253 ? 128.483 123.621 145.212 1.00 32.60 253 PRO B CA 1
ATOM 8212 C C . PRO B 1 253 ? 127.483 123.108 144.187 1.00 32.60 253 PRO B C 1
ATOM 8213 O O . PRO B 1 253 ? 126.676 122.217 144.460 1.00 32.60 253 PRO B O 1
ATOM 8224 N N . PHE B 1 254 ? 127.546 123.691 142.997 1.00 25.97 254 PHE B N 1
ATOM 8225 C CA . PHE B 1 254 ? 126.669 123.376 141.882 1.00 25.97 254 PHE B CA 1
ATOM 8226 C C . PHE B 1 254 ? 127.510 123.186 140.627 1.00 25.97 254 PHE B C 1
ATOM 8227 O O . PHE B 1 254 ? 128.657 123.631 140.548 1.00 25.97 254 PHE B O 1
ATOM 8244 N N . ALA B 1 255 ? 126.929 122.511 139.638 1.00 22.98 255 ALA B N 1
ATOM 8245 C CA . ALA B 1 255 ? 127.639 122.234 138.400 1.00 22.98 255 ALA B CA 1
ATOM 8246 C C . ALA B 1 255 ? 126.743 122.552 137.215 1.00 22.98 255 ALA B C 1
ATOM 8247 O O . ALA B 1 255 ? 125.537 122.301 137.252 1.00 22.98 255 ALA B O 1
ATOM 8254 N N . PHE B 1 256 ? 127.345 123.110 136.170 1.00 22.26 256 PHE B N 1
ATOM 8255 C CA . PHE B 1 256 ? 126.682 123.358 134.903 1.00 22.26 256 PHE B CA 1
ATOM 8256 C C . PHE B 1 256 ? 127.214 122.391 133.857 1.00 22.26 256 PHE B C 1
ATOM 8257 O O . PHE B 1 256 ? 128.322 121.862 133.976 1.00 22.26 256 PHE B O 1
ATOM 8274 N N . SER B 1 257 ? 126.407 122.160 132.829 1.00 21.73 257 SER B N 1
ATOM 8275 C CA . SER B 1 257 ? 126.822 121.426 131.645 1.00 21.73 257 SER B CA 1
ATOM 8276 C C . SER B 1 257 ? 126.410 122.224 130.418 1.00 21.73 257 SER B C 1
ATOM 8277 O O . SER B 1 257 ? 125.241 122.587 130.273 1.00 21.73 257 SER B O 1
ATOM 8285 N N . ILE B 1 258 ? 127.363 122.497 129.535 1.00 22.54 258 ILE B N 1
ATOM 8286 C CA . ILE B 1 258 ? 127.127 123.343 128.373 1.00 22.54 258 ILE B CA 1
ATOM 8287 C C . ILE B 1 258 ? 127.242 122.494 127.117 1.00 22.54 258 ILE B C 1
ATOM 8288 O O . ILE B 1 258 ? 128.269 121.844 126.891 1.00 22.54 258 ILE B O 1
ATOM 8304 N N . ARG B 1 259 ? 126.185 122.497 126.311 1.00 23.68 259 ARG B N 1
ATOM 8305 C CA . ARG B 1 259 ? 126.236 121.994 124.948 1.00 23.68 259 ARG B CA 1
ATOM 8306 C C . ARG B 1 259 ? 126.179 123.178 123.996 1.00 23.68 259 ARG B C 1
ATOM 8307 O O . ARG B 1 259 ? 125.504 124.174 124.261 1.00 23.68 259 ARG B O 1
ATOM 8328 N N . PHE B 1 260 ? 126.908 123.076 122.894 1.00 23.44 260 PHE B N 1
ATOM 8329 C CA . PHE B 1 260 ? 127.061 124.186 121.971 1.00 23.44 260 PHE B CA 1
ATOM 8330 C C . PHE B 1 260 ? 126.254 123.951 120.704 1.00 23.44 260 PHE B C 1
ATOM 8331 O O . PHE B 1 260 ? 126.305 122.877 120.100 1.00 23.44 260 PHE B O 1
ATOM 8348 N N . THR B 1 261 ? 125.499 124.973 120.316 1.00 23.83 261 THR B N 1
ATOM 8349 C CA . THR B 1 261 ? 124.891 125.047 119.000 1.00 23.83 261 THR B CA 1
ATOM 8350 C C . THR B 1 261 ? 125.414 126.299 118.316 1.00 23.83 261 THR B C 1
ATOM 8351 O O . THR B 1 261 ? 125.647 127.321 118.960 1.00 23.83 261 THR B O 1
ATOM 8362 N N . GLN B 1 262 ? 125.618 126.207 117.010 1.00 24.12 262 GLN B N 1
ATOM 8363 C CA . GLN B 1 262 ? 126.150 127.317 116.234 1.00 24.12 262 GLN B CA 1
ATOM 8364 C C . GLN B 1 262 ? 125.268 127.533 115.019 1.00 24.12 262 GLN B C 1
ATOM 8365 O O . GLN B 1 262 ? 125.228 126.687 114.122 1.00 24.12 262 GLN B O 1
ATOM 8379 N N . ILE B 1 263 ? 124.573 128.664 114.985 1.00 25.46 263 ILE B N 1
ATOM 8380 C CA . ILE B 1 263 ? 123.691 129.014 113.879 1.00 25.46 263 ILE B CA 1
ATOM 8381 C C . ILE B 1 263 ? 124.428 130.016 113.005 1.00 25.46 263 ILE B C 1
ATOM 8382 O O . ILE B 1 263 ? 124.758 131.117 113.456 1.00 25.46 263 ILE B O 1
ATOM 8398 N N . ASN B 1 264 ? 124.695 129.630 111.763 1.00 27.08 264 ASN B N 1
ATOM 8399 C CA . ASN B 1 264 ? 125.412 130.462 110.804 1.00 27.08 264 ASN B CA 1
ATOM 8400 C C . ASN B 1 264 ? 124.407 130.992 109.791 1.00 27.08 264 ASN B C 1
ATOM 8401 O O . ASN B 1 264 ? 123.689 130.215 109.153 1.00 27.08 264 ASN B O 1
ATOM 8412 N N . TYR B 1 265 ? 124.355 132.312 109.652 1.00 29.67 265 TYR B N 1
ATOM 8413 C CA . TYR B 1 265 ? 123.434 132.960 108.732 1.00 29.67 265 TYR B CA 1
ATOM 8414 C C . TYR B 1 265 ? 124.173 133.413 107.482 1.00 29.67 265 TYR B C 1
ATOM 8415 O O . TYR B 1 265 ? 125.320 133.864 107.551 1.00 29.67 265 TYR B O 1
ATOM 8433 N N . ALA B 1 266 ? 123.508 133.287 106.338 1.00 34.01 266 ALA B N 1
ATOM 8434 C CA . ALA B 1 266 ? 124.093 133.696 105.071 1.00 34.01 266 ALA B CA 1
ATOM 8435 C C . ALA B 1 266 ? 124.048 135.210 104.927 1.00 34.01 266 ALA B C 1
ATOM 8436 O O . ALA B 1 266 ? 123.030 135.847 105.212 1.00 34.01 266 ALA B O 1
ATOM 8438 N N . ASN B 1 267 ? 125.163 135.787 104.480 1.00 35.53 267 ASN B N 1
ATOM 8439 C CA . ASN B 1 267 ? 125.274 137.233 104.297 1.00 35.53 267 ASN B CA 1
ATOM 8440 C C . ASN B 1 267 ? 124.657 137.648 102.959 1.00 35.53 267 ASN B C 1
ATOM 8441 O O . ASN B 1 267 ? 125.305 138.217 102.081 1.00 35.53 267 ASN B O 1
ATOM 8452 N N . ARG B 1 268 ? 123.369 137.349 102.816 1.00 39.76 268 ARG B N 1
ATOM 8453 C CA . ARG B 1 268 ? 122.647 137.674 101.596 1.00 39.76 268 ARG B CA 1
ATOM 8454 C C . ARG B 1 268 ? 122.239 139.142 101.592 1.00 39.76 268 ARG B C 1
ATOM 8455 O O . ARG B 1 268 ? 122.108 139.770 102.646 1.00 39.76 268 ARG B O 1
ATOM 8476 N N . THR B 1 269 ? 122.036 139.684 100.392 1.00 44.25 269 THR B N 1
ATOM 8477 C CA . THR B 1 269 ? 121.879 141.122 100.199 1.00 44.25 269 THR B CA 1
ATOM 8478 C C . THR B 1 269 ? 120.667 141.685 100.931 1.00 44.25 269 THR B C 1
ATOM 8479 O O . THR B 1 269 ? 120.610 142.888 101.202 1.00 44.25 269 THR B O 1
ATOM 8490 N N . ASP B 1 270 ? 119.691 140.833 101.256 1.00 43.12 270 ASP B N 1
ATOM 8491 C CA . ASP B 1 270 ? 118.478 141.279 101.932 1.00 43.12 270 ASP B CA 1
ATOM 8492 C C . ASP B 1 270 ? 118.453 140.853 103.396 1.00 43.12 270 ASP B C 1
ATOM 8493 O O . ASP B 1 270 ? 117.421 140.995 104.060 1.00 43.12 270 ASP B O 1
ATOM 8502 N N . SER B 1 271 ? 119.564 140.334 103.910 1.00 39.36 271 SER B N 1
ATOM 8503 C CA . SER B 1 271 ? 119.686 139.981 105.318 1.00 39.36 271 SER B CA 1
ATOM 8504 C C . SER B 1 271 ? 121.163 139.889 105.677 1.00 39.36 271 SER B C 1
ATOM 8505 O O . SER B 1 271 ? 121.672 138.794 105.948 1.00 39.36 271 SER B O 1
ATOM 8513 N N . PRO B 1 272 ? 121.881 141.014 105.691 1.00 37.55 272 PRO B N 1
ATOM 8514 C CA . PRO B 1 272 ? 123.338 140.984 105.905 1.00 37.55 272 PRO B CA 1
ATOM 8515 C C . PRO B 1 272 ? 123.875 140.759 107.313 1.00 37.55 272 PRO B C 1
ATOM 8516 O O . PRO B 1 272 ? 123.376 141.334 108.284 1.00 37.55 272 PRO B O 1
ATOM 8527 N N . CYS B 1 273 ? 124.895 139.906 107.417 1.00 35.39 273 CYS B N 1
ATOM 8528 C CA . CYS B 1 273 ? 125.635 139.761 108.662 1.00 35.39 273 CYS B CA 1
ATOM 8529 C C . CYS B 1 273 ? 126.446 141.010 108.964 1.00 35.39 273 CYS B C 1
ATOM 8530 O O . CYS B 1 273 ? 126.598 141.898 108.122 1.00 35.39 273 CYS B O 1
ATOM 8537 N N . VAL B 1 274 ? 126.983 141.055 110.181 1.00 33.30 274 VAL B N 1
ATOM 8538 C CA . VAL B 1 274 ? 127.997 142.034 110.554 1.00 33.30 274 VAL B CA 1
ATOM 8539 C C . VAL B 1 274 ? 129.233 141.389 111.162 1.00 33.30 274 VAL B C 1
ATOM 8540 O O . VAL B 1 274 ? 130.317 141.986 111.081 1.00 33.30 274 VAL B O 1
ATOM 8553 N N . ASP B 1 275 ? 129.110 140.179 111.719 1.00 31.94 275 ASP B N 1
ATOM 8554 C CA . ASP B 1 275 ? 130.131 139.418 112.447 1.00 31.94 275 ASP B CA 1
ATOM 8555 C C . ASP B 1 275 ? 130.097 139.826 113.915 1.00 31.94 275 ASP B C 1
ATOM 8556 O O . ASP B 1 275 ? 129.714 140.953 114.243 1.00 31.94 275 ASP B O 1
ATOM 8565 N N . SER B 1 276 ? 130.466 138.905 114.808 1.00 30.87 276 SER B N 1
ATOM 8566 C CA . SER B 1 276 ? 130.257 139.126 116.235 1.00 30.87 276 SER B CA 1
ATOM 8567 C C . SER B 1 276 ? 130.932 140.398 116.728 1.00 30.87 276 SER B C 1
ATOM 8568 O O . SER B 1 276 ? 130.347 141.143 117.524 1.00 30.87 276 SER B O 1
ATOM 8576 N N . GLU B 1 277 ? 132.156 140.665 116.277 1.00 32.14 277 GLU B N 1
ATOM 8577 C CA . GLU B 1 277 ? 132.872 141.844 116.749 1.00 32.14 277 GLU B CA 1
ATOM 8578 C C . GLU B 1 277 ? 132.154 143.132 116.362 1.00 32.14 277 GLU B C 1
ATOM 8579 O O . GLU B 1 277 ? 131.947 144.011 117.209 1.00 32.14 277 GLU B O 1
ATOM 8591 N N . GLU B 1 278 ? 131.766 143.263 115.092 1.00 31.13 278 GLU B N 1
ATOM 8592 C CA . GLU B 1 278 ? 131.074 144.472 114.661 1.00 31.13 278 GLU B CA 1
ATOM 8593 C C . GLU B 1 278 ? 129.705 144.576 115.318 1.00 31.13 278 GLU B C 1
ATOM 8594 O O . GLU B 1 278 ? 129.249 145.677 115.644 1.00 31.13 278 GLU B O 1
ATOM 8606 N N . TYR B 1 279 ? 129.028 143.442 115.513 1.00 29.90 279 TYR B N 1
ATOM 8607 C CA . TYR B 1 279 ? 127.736 143.474 116.187 1.00 29.90 279 TYR B CA 1
ATOM 8608 C C . TYR B 1 279 ? 127.880 144.011 117.601 1.00 29.90 279 TYR B C 1
ATOM 8609 O O . TYR B 1 279 ? 127.089 144.849 118.042 1.00 29.90 279 TYR B O 1
ATOM 8627 N N . ALA B 1 280 ? 128.885 143.528 118.334 1.00 28.30 280 ALA B N 1
ATOM 8628 C CA . ALA B 1 280 ? 129.099 144.011 119.693 1.00 28.30 280 ALA B CA 1
ATOM 8629 C C . ALA B 1 280 ? 129.466 145.486 119.700 1.00 28.30 280 ALA B C 1
ATOM 8630 O O . ALA B 1 280 ? 128.989 146.247 120.550 1.00 28.30 280 ALA B O 1
ATOM 8637 N N . ALA B 1 281 ? 130.323 145.910 118.769 1.00 28.49 281 ALA B N 1
ATOM 8638 C CA . ALA B 1 281 ? 130.669 147.325 118.696 1.00 28.49 281 ALA B CA 1
ATOM 8639 C C . ALA B 1 281 ? 129.428 148.180 118.478 1.00 28.49 281 ALA B C 1
ATOM 8640 O O . ALA B 1 281 ? 129.209 149.163 119.198 1.00 28.49 281 ALA B O 1
ATOM 8647 N N . CYS B 1 282 ? 128.596 147.814 117.499 1.00 31.01 282 CYS B N 1
ATOM 8648 C CA . CYS B 1 282 ? 127.366 148.557 117.254 1.00 31.01 282 CYS B CA 1
ATOM 8649 C C . CYS B 1 282 ? 126.447 148.550 118.462 1.00 31.01 282 CYS B C 1
ATOM 8650 O O . CYS B 1 282 ? 125.892 149.594 118.820 1.00 31.01 282 CYS B O 1
ATOM 8657 N N . VAL B 1 283 ? 126.250 147.389 119.085 1.00 28.25 283 VAL B N 1
ATOM 8658 C CA . VAL B 1 283 ? 125.312 147.301 120.196 1.00 28.25 283 VAL B CA 1
ATOM 8659 C C . VAL B 1 283 ? 125.776 148.171 121.351 1.00 28.25 283 VAL B C 1
ATOM 8660 O O . VAL B 1 283 ? 124.983 148.915 121.937 1.00 28.25 283 VAL B O 1
ATOM 8673 N N . GLU B 1 284 ? 127.062 148.104 121.698 1.00 28.55 284 GLU B N 1
ATOM 8674 C CA . GLU B 1 284 ? 127.551 148.908 122.809 1.00 28.55 284 GLU B CA 1
ATOM 8675 C C . GLU B 1 284 ? 127.510 150.394 122.483 1.00 28.55 284 GLU B C 1
ATOM 8676 O O . GLU B 1 284 ? 127.134 151.203 123.341 1.00 28.55 284 GLU B O 1
ATOM 8688 N N . ASP B 1 285 ? 127.880 150.778 121.256 1.00 28.48 285 ASP B N 1
ATOM 8689 C CA . ASP B 1 285 ? 127.809 152.185 120.883 1.00 28.48 285 ASP B CA 1
ATOM 8690 C C . ASP B 1 285 ? 126.380 152.702 120.966 1.00 28.48 285 ASP B C 1
ATOM 8691 O O . ASP B 1 285 ? 126.138 153.786 121.510 1.00 28.48 285 ASP B O 1
ATOM 8700 N N . PHE B 1 286 ? 125.420 151.941 120.437 1.00 29.49 286 PHE B N 1
ATOM 8701 C CA . PHE B 1 286 ? 124.026 152.359 120.512 1.00 29.49 286 PHE B CA 1
ATOM 8702 C C . PHE B 1 286 ? 123.553 152.437 121.953 1.00 29.49 286 PHE B C 1
ATOM 8703 O O . PHE B 1 286 ? 122.874 153.394 122.336 1.00 29.49 286 PHE B O 1
ATOM 8720 N N . ILE B 1 287 ? 123.896 151.442 122.768 1.00 27.07 287 ILE B N 1
ATOM 8721 C CA . ILE B 1 287 ? 123.447 151.399 124.152 1.00 27.07 287 ILE B CA 1
ATOM 8722 C C . ILE B 1 287 ? 123.932 152.657 124.853 1.00 27.07 287 ILE B C 1
ATOM 8723 O O . ILE B 1 287 ? 123.143 153.373 125.479 1.00 27.07 287 ILE B O 1
ATOM 8739 N N . GLU B 1 288 ? 125.227 152.957 124.727 1.00 28.28 288 GLU B N 1
ATOM 8740 C CA . GLU B 1 288 ? 125.773 154.107 125.437 1.00 28.28 288 GLU B CA 1
ATOM 8741 C C . GLU B 1 288 ? 125.222 155.420 124.900 1.00 28.28 288 GLU B C 1
ATOM 8742 O O . GLU B 1 288 ? 124.815 156.284 125.685 1.00 28.28 288 GLU B O 1
ATOM 8754 N N . GLN B 1 289 ? 125.187 155.594 123.577 1.00 31.84 289 GLN B N 1
ATOM 8755 C CA . GLN B 1 289 ? 124.679 156.838 123.014 1.00 31.84 289 GLN B CA 1
ATOM 8756 C C . GLN B 1 289 ? 123.228 157.076 123.401 1.00 31.84 289 GLN B C 1
ATOM 8757 O O . GLN B 1 289 ? 122.861 158.206 123.750 1.00 31.84 289 GLN B O 1
ATOM 8771 N N . ARG B 1 290 ? 122.397 156.033 123.353 1.00 30.83 290 ARG B N 1
ATOM 8772 C CA . ARG B 1 290 ? 121.011 156.152 123.775 1.00 30.83 290 ARG B CA 1
ATOM 8773 C C . ARG B 1 290 ? 120.915 156.476 125.256 1.00 30.83 290 ARG B C 1
ATOM 8774 O O . ARG B 1 290 ? 120.087 157.303 125.651 1.00 30.83 290 ARG B O 1
ATOM 8795 N N . ILE B 1 291 ? 121.761 155.858 126.084 1.00 27.91 291 ILE B N 1
ATOM 8796 C CA . ILE B 1 291 ? 121.740 156.147 127.514 1.00 27.91 291 ILE B CA 1
ATOM 8797 C C . ILE B 1 291 ? 122.046 157.617 127.752 1.00 27.91 291 ILE B C 1
ATOM 8798 O O . ILE B 1 291 ? 121.440 158.266 128.612 1.00 27.91 291 ILE B O 1
ATOM 8814 N N . TYR B 1 292 ? 122.995 158.166 126.995 1.00 31.05 292 TYR B N 1
ATOM 8815 C CA . TYR B 1 292 ? 123.347 159.568 127.169 1.00 31.05 292 TYR B CA 1
ATOM 8816 C C . TYR B 1 292 ? 122.257 160.511 126.675 1.00 31.05 292 TYR B C 1
ATOM 8817 O O . TYR B 1 292 ? 121.955 161.492 127.362 1.00 31.05 292 TYR B O 1
ATOM 8835 N N . GLU B 1 293 ? 121.658 160.245 125.510 1.00 32.07 293 GLU B N 1
ATOM 8836 C CA . GLU B 1 293 ? 120.613 161.145 125.022 1.00 32.07 293 GLU B CA 1
ATOM 8837 C C . GLU B 1 293 ? 119.333 160.980 125.832 1.00 32.07 293 GLU B C 1
ATOM 8838 O O . GLU B 1 293 ? 118.429 161.819 125.759 1.00 32.07 293 GLU B O 1
ATOM 8850 N N . LYS B 1 294 ? 119.236 159.898 126.609 1.00 30.42 294 LYS B N 1
ATOM 8851 C CA . LYS B 1 294 ? 118.047 159.668 127.419 1.00 30.42 294 LYS B CA 1
ATOM 8852 C C . LYS B 1 294 ? 118.206 160.210 128.833 1.00 30.42 294 LYS B C 1
ATOM 8853 O O . LYS B 1 294 ? 117.220 160.642 129.440 1.00 30.42 294 LYS B O 1
ATOM 8872 N N . ALA B 1 295 ? 119.425 160.198 129.370 1.00 31.79 295 ALA B N 1
ATOM 8873 C CA . ALA B 1 295 ? 119.681 160.718 130.705 1.00 31.79 295 ALA B CA 1
ATOM 8874 C C . ALA B 1 295 ? 119.943 162.217 130.656 1.00 31.79 295 ALA B C 1
ATOM 8875 O O . ALA B 1 295 ? 119.685 162.932 131.629 1.00 31.79 295 ALA B O 1
ATOM 8882 N N . GLN B 1 296 ? 120.452 162.699 129.523 1.00 34.54 296 GLN B N 1
ATOM 8883 C CA . GLN B 1 296 ? 120.766 164.112 129.352 1.00 34.54 296 GLN B CA 1
ATOM 8884 C C . GLN B 1 296 ? 121.695 164.601 130.456 1.00 34.54 296 GLN B C 1
ATOM 8885 O O . GLN B 1 296 ? 121.556 165.727 130.943 1.00 34.54 296 GLN B O 1
ATOM 8899 N N . VAL B 1 297 ? 122.643 163.756 130.856 1.00 32.99 297 VAL B N 1
ATOM 8900 C CA . VAL B 1 297 ? 123.722 164.154 131.752 1.00 32.99 297 VAL B CA 1
ATOM 8901 C C . VAL B 1 297 ? 125.019 163.595 131.186 1.00 32.99 297 VAL B C 1
ATOM 8902 O O . VAL B 1 297 ? 125.123 162.395 130.907 1.00 32.99 297 VAL B O 1
ATOM 8915 N N . GLN B 1 298 ? 126.010 164.461 130.998 1.00 35.21 298 GLN B N 1
ATOM 8916 C CA . GLN B 1 298 ? 127.240 164.088 130.305 1.00 35.21 298 GLN B CA 1
ATOM 8917 C C . GLN B 1 298 ? 128.194 163.470 131.322 1.00 35.21 298 GLN B C 1
ATOM 8918 O O . GLN B 1 298 ? 129.163 164.089 131.764 1.00 35.21 298 GLN B O 1
ATOM 8932 N N . CYS B 1 299 ? 127.907 162.223 131.698 1.00 33.71 299 CYS B N 1
ATOM 8933 C CA . CYS B 1 299 ? 128.758 161.465 132.608 1.00 33.71 299 CYS B CA 1
ATOM 8934 C C . CYS B 1 299 ? 128.441 159.978 132.508 1.00 33.71 299 CYS B C 1
ATOM 8935 O O . CYS B 1 299 ? 127.524 159.588 131.780 1.00 33.71 299 CYS B O 1
ATOM 8942 N N . ARG B 1 300 ? 129.158 159.141 133.255 1.00 30.01 300 ARG B N 1
ATOM 8943 C CA . ARG B 1 300 ? 129.042 157.700 133.077 1.00 30.01 300 ARG B CA 1
ATOM 8944 C C . ARG B 1 300 ? 129.242 157.014 134.418 1.00 30.01 300 ARG B C 1
ATOM 8945 O O . ARG B 1 300 ? 129.687 157.629 135.390 1.00 30.01 300 ARG B O 1
ATOM 8966 N N . LEU B 1 301 ? 128.884 155.735 134.460 1.00 28.56 301 LEU B N 1
ATOM 8967 C CA . LEU B 1 301 ? 128.954 154.905 135.650 1.00 28.56 301 LEU B CA 1
ATOM 8968 C C . LEU B 1 301 ? 129.998 153.810 135.474 1.00 28.56 301 LEU B C 1
ATOM 8969 O O . LEU B 1 301 ? 130.494 153.586 134.366 1.00 28.56 301 LEU B O 1
ATOM 8985 N N . PRO B 1 302 ? 130.358 153.101 136.551 1.00 27.59 302 PRO B N 1
ATOM 8986 C CA . PRO B 1 302 ? 131.498 152.176 136.474 1.00 27.59 302 PRO B CA 1
ATOM 8987 C C . PRO B 1 302 ? 131.383 151.119 135.386 1.00 27.59 302 PRO B C 1
ATOM 8988 O O . PRO B 1 302 ? 132.407 150.624 134.905 1.00 27.59 302 PRO B O 1
ATOM 8999 N N . TYR B 1 303 ? 130.167 150.763 134.982 1.00 24.95 303 TYR B N 1
ATOM 9000 C CA . TYR B 1 303 ? 129.992 149.747 133.952 1.00 24.95 303 TYR B CA 1
ATOM 9001 C C . TYR B 1 303 ? 130.154 150.297 132.541 1.00 24.95 303 TYR B C 1
ATOM 9002 O O . TYR B 1 303 ? 130.095 149.521 131.581 1.00 24.95 303 TYR B O 1
ATOM 9020 N N . MET B 1 304 ? 130.360 151.601 132.392 1.00 28.08 304 MET B N 1
ATOM 9021 C CA . MET B 1 304 ? 130.484 152.244 131.093 1.00 28.08 304 MET B CA 1
ATOM 9022 C C . MET B 1 304 ? 131.948 152.504 130.762 1.00 28.08 304 MET B C 1
ATOM 9023 O O . MET B 1 304 ? 132.785 152.672 131.652 1.00 28.08 304 MET B O 1
ATOM 9037 N N . ARG B 1 305 ? 132.249 152.542 129.466 1.00 29.27 305 ARG B N 1
ATOM 9038 C CA . ARG B 1 305 ? 133.608 152.816 129.033 1.00 29.27 305 ARG B CA 1
ATOM 9039 C C . ARG B 1 305 ? 134.013 154.233 129.437 1.00 29.27 305 ARG B C 1
ATOM 9040 O O . ARG B 1 305 ? 133.187 155.150 129.427 1.00 29.27 305 ARG B O 1
ATOM 9061 N N . PRO B 1 306 ? 135.284 154.443 129.789 1.00 28.71 306 PRO B N 1
ATOM 9062 C CA . PRO B 1 306 ? 135.691 155.751 130.322 1.00 28.71 306 PRO B CA 1
ATOM 9063 C C . PRO B 1 306 ? 135.750 156.837 129.260 1.00 28.71 306 PRO B C 1
ATOM 9064 O O . PRO B 1 306 ? 136.812 157.411 129.003 1.00 28.71 306 PRO B O 1
ATOM 9075 N N . LYS B 1 307 ? 134.609 157.127 128.632 1.00 31.63 307 LYS B N 1
ATOM 9076 C CA . LYS B 1 307 ? 134.556 158.240 127.691 1.00 31.63 307 LYS B CA 1
ATOM 9077 C C . LYS B 1 307 ? 134.634 159.583 128.405 1.00 31.63 307 LYS B C 1
ATOM 9078 O O . LYS B 1 307 ? 135.143 160.555 127.836 1.00 31.63 307 LYS B O 1
ATOM 9097 N N . LEU B 1 308 ? 134.139 159.663 129.641 1.00 32.18 308 LEU B N 1
ATOM 9098 C CA . LEU B 1 308 ? 134.001 160.947 130.317 1.00 32.18 308 LEU B CA 1
ATOM 9099 C C . LEU B 1 308 ? 133.777 160.725 131.814 1.00 32.18 308 LEU B C 1
ATOM 9100 O O . LEU B 1 308 ? 133.654 159.572 132.246 1.00 32.18 308 LEU B O 1
ATOM 9116 N N . PRO B 1 309 ? 133.714 161.787 132.647 1.00 33.17 309 PRO B N 1
ATOM 9117 C CA . PRO B 1 309 ? 133.831 161.578 134.098 1.00 33.17 309 PRO B CA 1
ATOM 9118 C C . PRO B 1 309 ? 132.641 160.857 134.712 1.00 33.17 309 PRO B C 1
ATOM 9119 O O . PRO B 1 309 ? 131.741 160.401 134.001 1.00 33.17 309 PRO B O 1
ATOM 9130 N N . LEU B 1 310 ? 132.643 160.738 136.041 1.00 31.40 310 LEU B N 1
ATOM 9131 C CA . LEU B 1 310 ? 131.714 159.885 136.768 1.00 31.40 310 LEU B CA 1
ATOM 9132 C C . LEU B 1 310 ? 130.630 160.663 137.514 1.00 31.40 310 LEU B C 1
ATOM 9133 O O . LEU B 1 310 ? 129.795 160.047 138.186 1.00 31.40 310 LEU B O 1
ATOM 9149 N N . CYS B 1 311 ? 130.634 161.995 137.426 1.00 39.99 311 CYS B N 1
ATOM 9150 C CA . CYS B 1 311 ? 129.597 162.841 138.019 1.00 39.99 311 CYS B CA 1
ATOM 9151 C C . CYS B 1 311 ? 129.260 162.438 139.451 1.00 39.99 311 CYS B C 1
ATOM 9152 O O . CYS B 1 311 ? 128.139 161.996 139.722 1.00 39.99 311 CYS B O 1
ATOM 9159 N N . SER B 1 312 ? 130.205 162.587 140.377 1.00 40.75 312 SER B N 1
ATOM 9160 C CA . SER B 1 312 ? 129.998 162.099 141.735 1.00 40.75 312 SER B CA 1
ATOM 9161 C C . SER B 1 312 ? 128.917 162.897 142.456 1.00 40.75 312 SER B C 1
ATOM 9162 O O . SER B 1 312 ? 129.208 163.639 143.399 1.00 40.75 312 SER B O 1
ATOM 9170 N N . THR B 1 313 ? 127.663 162.741 142.022 1.00 39.83 313 THR B N 1
ATOM 9171 C CA . THR B 1 313 ? 126.513 163.343 142.686 1.00 39.83 313 THR B CA 1
ATOM 9172 C C . THR B 1 313 ? 125.323 162.424 142.436 1.00 39.83 313 THR B C 1
ATOM 9173 O O . THR B 1 313 ? 125.132 161.978 141.295 1.00 39.83 313 THR B O 1
ATOM 9184 N N . PRO B 1 314 ? 124.520 162.120 143.459 1.00 38.73 314 PRO B N 1
ATOM 9185 C CA . PRO B 1 314 ? 123.461 161.111 143.287 1.00 38.73 314 PRO B CA 1
ATOM 9186 C C . PRO B 1 314 ? 122.424 161.460 142.236 1.00 38.73 314 PRO B C 1
ATOM 9187 O O . PRO B 1 314 ? 121.905 160.556 141.567 1.00 38.73 314 PRO B O 1
ATOM 9198 N N . THR B 1 315 ? 122.097 162.742 142.069 1.00 37.74 315 THR B N 1
ATOM 9199 C CA . THR B 1 315 ? 120.979 163.127 141.217 1.00 37.74 315 THR B CA 1
ATOM 9200 C C . THR B 1 315 ? 121.179 162.735 139.760 1.00 37.74 315 THR B C 1
ATOM 9201 O O . THR B 1 315 ? 120.233 162.245 139.134 1.00 37.74 315 THR B O 1
ATOM 9212 N N . ASP B 1 316 ? 122.373 162.934 139.206 1.00 35.88 316 ASP B N 1
ATOM 9213 C CA . ASP B 1 316 ? 122.641 162.608 137.813 1.00 35.88 316 ASP B CA 1
ATOM 9214 C C . ASP B 1 316 ? 123.253 161.225 137.636 1.00 35.88 316 ASP B C 1
ATOM 9215 O O . ASP B 1 316 ? 123.389 160.763 136.500 1.00 35.88 316 ASP B O 1
ATOM 9224 N N . ALA B 1 317 ? 123.631 160.559 138.725 1.00 33.49 317 ALA B N 1
ATOM 9225 C CA . ALA B 1 317 ? 123.940 159.137 138.686 1.00 33.49 317 ALA B CA 1
ATOM 9226 C C . ALA B 1 317 ? 122.689 158.278 138.646 1.00 33.49 317 ALA B C 1
ATOM 9227 O O . ALA B 1 317 ? 122.676 157.245 137.968 1.00 33.49 317 ALA B O 1
ATOM 9234 N N . ARG B 1 318 ? 121.634 158.695 139.347 1.00 34.45 318 ARG B N 1
ATOM 9235 C CA . ARG B 1 318 ? 120.354 158.005 139.241 1.00 34.45 318 ARG B CA 1
ATOM 9236 C C . ARG B 1 318 ? 119.807 158.092 137.824 1.00 34.45 318 ARG B C 1
ATOM 9237 O O . ARG B 1 318 ? 119.241 157.120 137.310 1.00 34.45 318 ARG B O 1
ATOM 9258 N N . LYS B 1 319 ? 119.963 159.250 137.179 1.00 32.52 319 LYS B N 1
ATOM 9259 C CA . LYS B 1 319 ? 119.524 159.392 135.795 1.00 32.52 319 LYS B CA 1
ATOM 9260 C C . LYS B 1 319 ? 120.247 158.402 134.894 1.00 32.52 319 LYS B C 1
ATOM 9261 O O . LYS B 1 319 ? 119.623 157.720 134.074 1.00 32.52 319 LYS B O 1
ATOM 9280 N N . ILE B 1 320 ? 121.570 158.304 135.039 1.00 29.58 320 ILE B N 1
ATOM 9281 C CA . ILE B 1 320 ? 122.345 157.379 134.219 1.00 29.58 320 ILE B CA 1
ATOM 9282 C C . ILE B 1 320 ? 121.920 155.943 134.488 1.00 29.58 320 ILE B C 1
ATOM 9283 O O . ILE B 1 320 ? 121.773 155.139 133.561 1.00 29.58 320 ILE B O 1
ATOM 9299 N N . PHE B 1 321 ? 121.729 155.593 135.760 1.00 28.20 321 PHE B N 1
ATOM 9300 C CA . PHE B 1 321 ? 121.387 154.218 136.102 1.00 28.20 321 PHE B CA 1
ATOM 9301 C C . PHE B 1 321 ? 120.015 153.842 135.552 1.00 28.20 321 PHE B C 1
ATOM 9302 O O . PHE B 1 321 ? 119.839 152.749 135.000 1.00 28.20 321 PHE B O 1
ATOM 9319 N N . VAL B 1 322 ? 119.039 154.746 135.662 1.00 28.50 322 VAL B N 1
ATOM 9320 C CA . VAL B 1 322 ? 117.701 154.465 135.149 1.00 28.50 322 VAL B CA 1
ATOM 9321 C C . VAL B 1 322 ? 117.711 154.407 133.627 1.00 28.50 322 VAL B C 1
ATOM 9322 O O . VAL B 1 322 ? 117.030 153.570 133.019 1.00 28.50 322 VAL B O 1
ATOM 9335 N N . ALA B 1 323 ? 118.460 155.307 132.983 1.00 27.74 323 ALA B N 1
ATOM 9336 C CA . ALA B 1 323 ? 118.560 155.270 131.531 1.00 27.74 323 ALA B CA 1
ATOM 9337 C C . ALA B 1 323 ? 119.172 153.960 131.062 1.00 27.74 323 ALA B C 1
ATOM 9338 O O . ALA B 1 323 ? 118.687 153.354 130.104 1.00 27.74 323 ALA B O 1
ATOM 9345 N N . THR B 1 324 ? 120.236 153.503 131.725 1.00 26.46 324 THR B N 1
ATOM 9346 C CA . THR B 1 324 ? 120.784 152.189 131.410 1.00 26.46 324 THR B CA 1
ATOM 9347 C C . THR B 1 324 ? 119.727 151.110 131.577 1.00 26.46 324 THR B C 1
ATOM 9348 O O . THR B 1 324 ? 119.526 150.276 130.683 1.00 26.46 324 THR B O 1
ATOM 9359 N N . ASP B 1 325 ? 119.036 151.119 132.718 1.00 28.13 325 ASP B N 1
ATOM 9360 C CA . ASP B 1 325 ? 118.052 150.084 133.003 1.00 28.13 325 ASP B CA 1
ATOM 9361 C C . ASP B 1 325 ? 117.018 149.993 131.893 1.00 28.13 325 ASP B C 1
ATOM 9362 O O . ASP B 1 325 ? 116.719 148.902 131.399 1.00 28.13 325 ASP B O 1
ATOM 9371 N N . ASP B 1 326 ? 116.468 151.131 131.477 1.00 28.64 326 ASP B N 1
ATOM 9372 C CA . ASP B 1 326 ? 115.397 151.148 130.489 1.00 28.64 326 ASP B CA 1
ATOM 9373 C C . ASP B 1 326 ? 115.903 151.175 129.048 1.00 28.64 326 ASP B C 1
ATOM 9374 O O . ASP B 1 326 ? 115.088 151.134 128.121 1.00 28.64 326 ASP B O 1
ATOM 9383 N N . VAL B 1 327 ? 117.217 151.244 128.839 1.00 27.66 327 VAL B N 1
ATOM 9384 C CA . VAL B 1 327 ? 117.782 151.150 127.498 1.00 27.66 327 VAL B CA 1
ATOM 9385 C C . VAL B 1 327 ? 118.253 149.739 127.165 1.00 27.66 327 VAL B C 1
ATOM 9386 O O . VAL B 1 327 ? 118.218 149.353 125.987 1.00 27.66 327 VAL B O 1
ATOM 9399 N N . ILE B 1 328 ? 118.691 148.958 128.157 1.00 26.02 328 ILE B N 1
ATOM 9400 C CA . ILE B 1 328 ? 119.146 147.599 127.872 1.00 26.02 328 ILE B CA 1
ATOM 9401 C C . ILE B 1 328 ? 117.996 146.606 127.765 1.00 26.02 328 ILE B C 1
ATOM 9402 O O . ILE B 1 328 ? 118.207 145.483 127.281 1.00 26.02 328 ILE B O 1
ATOM 9418 N N . GLN B 1 329 ? 116.787 146.975 128.196 1.00 27.06 329 GLN B N 1
ATOM 9419 C CA . GLN B 1 329 ? 115.645 146.083 128.020 1.00 27.06 329 GLN B CA 1
ATOM 9420 C C . GLN B 1 329 ? 115.336 145.885 126.543 1.00 27.06 329 GLN B C 1
ATOM 9421 O O . GLN B 1 329 ? 115.152 144.752 126.081 1.00 27.06 329 GLN B O 1
ATOM 9435 N N . ASN B 1 330 ? 115.279 146.980 125.785 1.00 30.49 330 ASN B N 1
ATOM 9436 C CA . ASN B 1 330 ? 114.892 146.957 124.379 1.00 30.49 330 ASN B CA 1
ATOM 9437 C C . ASN B 1 330 ? 115.957 147.671 123.539 1.00 30.49 330 ASN B C 1
ATOM 9438 O O . ASN B 1 330 ? 115.845 148.849 123.201 1.00 30.49 330 ASN B O 1
ATOM 9449 N N . PHE B 1 331 ? 116.997 146.923 123.176 1.00 28.54 331 PHE B N 1
ATOM 9450 C CA . PHE B 1 331 ? 118.007 147.394 122.242 1.00 28.54 331 PHE B CA 1
ATOM 9451 C C . PHE B 1 331 ? 118.106 146.521 121.000 1.00 28.54 331 PHE B C 1
ATOM 9452 O O . PHE B 1 331 ? 118.663 146.967 119.993 1.00 28.54 331 PHE B O 1
ATOM 9469 N N . GLU B 1 332 ? 117.583 145.293 121.044 1.00 31.61 332 GLU B N 1
ATOM 9470 C CA . GLU B 1 332 ? 117.474 144.504 119.822 1.00 31.61 332 GLU B CA 1
ATOM 9471 C C . GLU B 1 332 ? 116.501 145.154 118.849 1.00 31.61 332 GLU B C 1
ATOM 9472 O O . GLU B 1 332 ? 116.750 145.188 117.638 1.00 31.61 332 GLU B O 1
ATOM 9484 N N . LYS B 1 333 ? 115.384 145.670 119.363 1.00 35.38 333 LYS B N 1
ATOM 9485 C CA . LYS B 1 333 ? 114.413 146.361 118.524 1.00 35.38 333 LYS B CA 1
ATOM 9486 C C . LYS B 1 333 ? 114.960 147.691 118.023 1.00 35.38 333 LYS B C 1
ATOM 9487 O O . LYS B 1 333 ? 114.880 147.995 116.828 1.00 35.38 333 LYS B O 1
ATOM 9506 N N . GLU B 1 334 ? 115.524 148.494 118.925 1.00 33.95 334 GLU B N 1
ATOM 9507 C CA . GLU B 1 334 ? 115.840 149.883 118.623 1.00 33.95 334 GLU B CA 1
ATOM 9508 C C . GLU B 1 334 ? 117.244 150.085 118.070 1.00 33.95 334 GLU B C 1
ATOM 9509 O O . GLU B 1 334 ? 117.588 151.218 117.716 1.00 33.95 334 GLU B O 1
ATOM 9521 N N . SER B 1 335 ? 118.057 149.038 117.979 1.00 33.54 335 SER B N 1
ATOM 9522 C CA . SER B 1 335 ? 119.388 149.145 117.401 1.00 33.54 335 SER B CA 1
ATOM 9523 C C . SER B 1 335 ? 119.345 148.773 115.925 1.00 33.54 335 SER B C 1
ATOM 9524 O O . SER B 1 335 ? 118.836 147.715 115.545 1.00 33.54 335 SER B O 1
ATOM 9532 N N . SER B 1 336 ? 119.887 149.656 115.094 1.00 36.95 336 SER B N 1
ATOM 9533 C CA . SER B 1 336 ? 119.826 149.503 113.640 1.00 36.95 336 SER B CA 1
ATOM 9534 C C . SER B 1 336 ? 121.044 148.763 113.100 1.00 36.95 336 SER B C 1
ATOM 9535 O O . SER B 1 336 ? 121.706 149.214 112.167 1.00 36.95 336 SER B O 1
ATOM 9543 N N . CYS B 1 337 ? 121.351 147.611 113.684 1.00 36.96 337 CYS B N 1
ATOM 9544 C CA . CYS B 1 337 ? 122.347 146.688 113.158 1.00 36.96 337 CYS B CA 1
ATOM 9545 C C . CYS B 1 337 ? 121.854 145.256 113.346 1.00 36.96 337 CYS B C 1
ATOM 9546 O O . CYS B 1 337 ? 120.916 144.988 114.101 1.00 36.96 337 CYS B O 1
ATOM 9553 N N . LYS B 1 338 ? 122.507 144.334 112.644 1.00 37.27 338 LYS B N 1
ATOM 9554 C CA . LYS B 1 338 ? 121.836 143.156 112.122 1.00 37.27 338 LYS B CA 1
ATOM 9555 C C . LYS B 1 338 ? 122.437 141.874 112.680 1.00 37.27 338 LYS B C 1
ATOM 9556 O O . LYS B 1 338 ? 123.447 141.884 113.387 1.00 37.27 338 LYS B O 1
ATOM 9575 N N . ARG B 1 339 ? 121.788 140.761 112.337 1.00 36.01 339 ARG B N 1
ATOM 9576 C CA . ARG B 1 339 ? 122.124 139.453 112.885 1.00 36.01 339 ARG B CA 1
ATOM 9577 C C . ARG B 1 339 ? 123.556 139.045 112.565 1.00 36.01 339 ARG B C 1
ATOM 9578 O O . ARG B 1 339 ? 123.980 139.082 111.407 1.00 36.01 339 ARG B O 1
ATOM 9599 N N . LYS B 1 340 ? 124.303 138.663 113.594 1.00 31.50 340 LYS B N 1
ATOM 9600 C CA . LYS B 1 340 ? 125.577 137.976 113.440 1.00 31.50 340 LYS B CA 1
ATOM 9601 C C . LYS B 1 340 ? 125.402 136.707 112.620 1.00 31.50 340 LYS B C 1
ATOM 9602 O O . LYS B 1 340 ? 124.395 136.007 112.757 1.00 31.50 340 LYS B O 1
ATOM 9621 N N . CYS B 1 341 ? 126.374 136.398 111.759 1.00 33.78 341 CYS B N 1
ATOM 9622 C CA . CYS B 1 341 ? 126.389 135.068 111.163 1.00 33.78 341 CYS B CA 1
ATOM 9623 C C . CYS B 1 341 ? 126.415 134.017 112.259 1.00 33.78 341 CYS B C 1
ATOM 9624 O O . CYS B 1 341 ? 125.475 133.231 112.389 1.00 33.78 341 CYS B O 1
ATOM 9631 N N . GLU B 1 342 ? 127.474 134.006 113.062 1.00 31.24 342 GLU B N 1
ATOM 9632 C CA . GLU B 1 342 ? 127.642 133.010 114.108 1.00 31.24 342 GLU B CA 1
ATOM 9633 C C . GLU B 1 342 ? 126.865 133.433 115.344 1.00 31.24 342 GLU B C 1
ATOM 9634 O O . GLU B 1 342 ? 127.257 134.376 116.039 1.00 31.24 342 GLU B O 1
ATOM 9646 N N . GLU B 1 343 ? 125.765 132.737 115.609 1.00 26.99 343 GLU B N 1
ATOM 9647 C CA . GLU B 1 343 ? 125.038 132.842 116.866 1.00 26.99 343 GLU B CA 1
ATOM 9648 C C . GLU B 1 343 ? 125.363 131.588 117.662 1.00 26.99 343 GLU B C 1
ATOM 9649 O O . GLU B 1 343 ? 125.029 130.475 117.237 1.00 26.99 343 GLU B O 1
ATOM 9661 N N . ASN B 1 344 ? 126.034 131.766 118.793 1.00 24.32 344 ASN B N 1
ATOM 9662 C CA . ASN B 1 344 ? 126.442 130.654 119.634 1.00 24.32 344 ASN B CA 1
ATOM 9663 C C . ASN B 1 344 ? 125.454 130.484 120.777 1.00 24.32 344 ASN B C 1
ATOM 9664 O O . ASN B 1 344 ? 125.295 131.373 121.617 1.00 24.32 344 ASN B O 1
ATOM 9675 N N . LEU B 1 345 ? 124.787 129.334 120.798 1.00 23.67 345 LEU B N 1
ATOM 9676 C CA . LEU B 1 345 ? 123.789 129.010 121.803 1.00 23.67 345 LEU B CA 1
ATOM 9677 C C . LEU B 1 345 ? 124.401 128.021 122.777 1.00 23.67 345 LEU B C 1
ATOM 9678 O O . LEU B 1 345 ? 124.891 126.963 122.368 1.00 23.67 345 LEU B O 1
ATOM 9694 N N . TYR B 1 346 ? 124.370 128.367 124.057 1.00 21.84 346 TYR B N 1
ATOM 9695 C CA . TYR B 1 346 ? 124.922 127.539 125.120 1.00 21.84 346 TYR B CA 1
ATOM 9696 C C . TYR B 1 346 ? 123.741 126.912 125.852 1.00 21.84 346 TYR B C 1
ATOM 9697 O O . TYR B 1 346 ? 123.149 127.522 126.743 1.00 21.84 346 TYR B O 1
ATOM 9715 N N . ILE B 1 347 ? 123.390 125.692 125.457 1.00 23.11 347 ILE B N 1
ATOM 9716 C CA . ILE B 1 347 ? 122.358 124.940 126.154 1.00 23.11 347 ILE B CA 1
ATOM 9717 C C . ILE B 1 347 ? 122.944 124.568 127.504 1.00 23.11 347 ILE B C 1
ATOM 9718 O O . ILE B 1 347 ? 123.843 123.723 127.590 1.00 23.11 347 ILE B O 1
ATOM 9734 N N . VAL B 1 348 ? 122.454 125.213 128.558 1.00 22.13 348 VAL B N 1
ATOM 9735 C CA . VAL B 1 348 ? 123.020 125.084 129.894 1.00 22.13 348 VAL B CA 1
ATOM 9736 C C . VAL B 1 348 ? 122.082 124.223 130.731 1.00 22.13 348 VAL B C 1
ATOM 9737 O O . VAL B 1 348 ? 121.004 124.669 131.130 1.00 22.13 348 VAL B O 1
ATOM 9750 N N . GLU B 1 349 ? 122.495 122.989 130.997 1.00 23.44 349 GLU B N 1
ATOM 9751 C CA . GLU B 1 349 ? 121.794 122.098 131.903 1.00 23.44 349 GLU B CA 1
ATOM 9752 C C . GLU B 1 349 ? 122.437 122.167 133.280 1.00 23.44 349 GLU B C 1
ATOM 9753 O O . GLU B 1 349 ? 123.605 122.535 133.420 1.00 23.44 349 GLU B O 1
ATOM 9765 N N . PHE B 1 350 ? 121.663 121.805 134.295 1.00 23.49 350 PHE B N 1
ATOM 9766 C CA . PHE B 1 350 ? 122.164 121.737 135.659 1.00 23.49 350 PHE B CA 1
ATOM 9767 C C . PHE B 1 350 ? 122.474 120.287 136.002 1.00 23.49 350 PHE B C 1
ATOM 9768 O O . PHE B 1 350 ? 121.699 119.383 135.676 1.00 23.49 350 PHE B O 1
ATOM 9785 N N . MET B 1 351 ? 123.609 120.075 136.664 1.00 22.79 351 MET B N 1
ATOM 9786 C CA . MET B 1 351 ? 124.274 118.776 136.673 1.00 22.79 351 MET B CA 1
ATOM 9787 C C . MET B 1 351 ? 124.531 118.380 138.119 1.00 22.79 351 MET B C 1
ATOM 9788 O O . MET B 1 351 ? 125.528 118.803 138.708 1.00 22.79 351 MET B O 1
ATOM 9802 N N . HIS B 1 352 ? 123.634 117.584 138.696 1.00 24.48 352 HIS B N 1
ATOM 9803 C CA . HIS B 1 352 ? 123.811 117.165 140.079 1.00 24.48 352 HIS B CA 1
ATOM 9804 C C . HIS B 1 352 ? 124.865 116.069 140.164 1.00 24.48 352 HIS B C 1
ATOM 9805 O O . HIS B 1 352 ? 124.533 114.881 140.194 1.00 24.48 352 HIS B O 1
ATOM 9819 N N . LEU B 1 353 ? 126.134 116.460 140.208 1.00 23.72 353 LEU B N 1
ATOM 9820 C CA . LEU B 1 353 ? 127.256 115.538 140.279 1.00 23.72 353 LEU B CA 1
ATOM 9821 C C . LEU B 1 353 ? 127.813 115.529 141.699 1.00 23.72 353 LEU B C 1
ATOM 9822 O O . LEU B 1 353 ? 127.338 116.247 142.582 1.00 23.72 353 LEU B O 1
ATOM 9827 N N . PHE B 1 354 ? 128.833 114.703 141.919 1.00 27.35 354 PHE B N 1
ATOM 9828 C CA . PHE B 1 354 ? 129.427 114.556 143.244 1.00 27.35 354 PHE B CA 1
ATOM 9829 C C . PHE B 1 354 ? 130.715 115.342 143.452 1.00 27.35 354 PHE B C 1
ATOM 9830 O O . PHE B 1 354 ? 131.787 114.916 143.010 1.00 27.35 354 PHE B O 1
ATOM 9847 N N . GLU B 1 355 ? 130.605 116.490 144.115 1.00 33.80 355 GLU B N 1
ATOM 9848 C CA . GLU B 1 355 ? 131.767 117.141 144.703 1.00 33.80 355 GLU B CA 1
ATOM 9849 C C . GLU B 1 355 ? 131.306 118.224 145.665 1.00 33.80 355 GLU B C 1
ATOM 9850 O O . GLU B 1 355 ? 130.553 119.121 145.273 1.00 33.80 355 GLU B O 1
ATOM 9862 N N . ARG B 1 356 ? 131.719 118.148 146.924 1.00 36.68 356 ARG B N 1
ATOM 9863 C CA . ARG B 1 356 ? 131.472 119.238 147.854 1.00 36.68 356 ARG B CA 1
ATOM 9864 C C . ARG B 1 356 ? 132.740 119.610 148.609 1.00 36.68 356 ARG B C 1
ATOM 9865 O O . ARG B 1 356 ? 133.566 118.763 148.955 1.00 36.68 356 ARG B O 1
ATOM 9886 N N . SER B 1 357 ? 132.879 120.910 148.856 1.00 36.53 357 SER B N 1
ATOM 9887 C CA . SER B 1 357 ? 133.987 121.478 149.605 1.00 36.53 357 SER B CA 1
ATOM 9888 C C . SER B 1 357 ? 133.425 122.376 150.700 1.00 36.53 357 SER B C 1
ATOM 9889 O O . SER B 1 357 ? 132.220 122.386 150.969 1.00 36.53 357 SER B O 1
ATOM 9897 N N . ASN B 1 358 ? 134.313 123.138 151.335 1.00 37.76 358 ASN B N 1
ATOM 9898 C CA . ASN B 1 358 ? 133.926 124.027 152.423 1.00 37.76 358 ASN B CA 1
ATOM 9899 C C . ASN B 1 358 ? 134.261 125.470 152.069 1.00 37.76 358 ASN B C 1
ATOM 9900 O O . ASN B 1 358 ? 134.804 126.211 152.895 1.00 37.76 358 ASN B O 1
ATOM 9911 N N . ILE B 1 359 ? 133.937 125.875 150.843 1.00 34.45 359 ILE B N 1
ATOM 9912 C CA . ILE B 1 359 ? 134.264 127.200 150.338 1.00 34.45 359 ILE B CA 1
ATOM 9913 C C . ILE B 1 359 ? 132.977 127.904 149.926 1.00 34.45 359 ILE B C 1
ATOM 9914 O O . ILE B 1 359 ? 131.943 127.276 149.687 1.00 34.45 359 ILE B O 1
ATOM 9930 N N . SER B 1 360 ? 133.054 129.232 149.845 1.00 35.74 360 SER B N 1
ATOM 9931 C CA . SER B 1 360 ? 131.872 130.049 149.600 1.00 35.74 360 SER B CA 1
ATOM 9932 C C . SER B 1 360 ? 131.224 129.713 148.263 1.00 35.74 360 SER B C 1
ATOM 9933 O O . SER B 1 360 ? 130.085 129.236 148.226 1.00 35.74 360 SER B O 1
ATOM 9941 N N . ILE B 1 361 ? 131.936 129.950 147.166 1.00 30.30 361 ILE B N 1
ATOM 9942 C CA . ILE B 1 361 ? 131.442 129.669 145.823 1.00 30.30 361 ILE B CA 1
ATOM 9943 C C . ILE B 1 361 ? 132.298 128.560 145.233 1.00 30.30 361 ILE B C 1
ATOM 9944 O O . ILE B 1 361 ? 133.520 128.707 145.108 1.00 30.30 361 ILE B O 1
ATOM 9960 N N . ASP B 1 362 ? 131.657 127.452 144.872 1.00 30.11 362 ASP B N 1
ATOM 9961 C CA . ASP B 1 362 ? 132.317 126.314 144.236 1.00 30.11 362 ASP B CA 1
ATOM 9962 C C . ASP B 1 362 ? 131.472 125.942 143.024 1.00 30.11 362 ASP B C 1
ATOM 9963 O O . ASP B 1 362 ? 130.511 125.177 143.142 1.00 30.11 362 ASP B O 1
ATOM 9972 N N . MET B 1 363 ? 131.832 126.480 141.863 1.00 25.05 363 MET B N 1
ATOM 9973 C CA . MET B 1 363 ? 131.052 126.340 140.645 1.00 25.05 363 MET B CA 1
ATOM 9974 C C . MET B 1 363 ? 131.815 125.474 139.658 1.00 25.05 363 MET B C 1
ATOM 9975 O O . MET B 1 363 ? 133.030 125.609 139.515 1.00 25.05 363 MET B O 1
ATOM 9989 N N . SER B 1 364 ? 131.110 124.566 138.996 1.00 23.09 364 SER B N 1
ATOM 9990 C CA . SER B 1 364 ? 131.699 123.728 137.965 1.00 23.09 364 SER B CA 1
ATOM 9991 C C . SER B 1 364 ? 130.890 123.852 136.684 1.00 23.09 364 SER B C 1
ATOM 9992 O O . SER B 1 364 ? 129.663 123.733 136.693 1.00 23.09 364 SER B O 1
ATOM 10000 N N . VAL B 1 365 ? 131.583 124.103 135.579 1.00 22.04 365 VAL B N 1
ATOM 10001 C CA . VAL B 1 365 ? 130.964 124.139 134.261 1.00 22.04 365 VAL B CA 1
ATOM 10002 C C . VAL B 1 365 ? 131.514 122.952 133.493 1.00 22.04 365 VAL B C 1
ATOM 10003 O O . VAL B 1 365 ? 132.715 122.899 133.199 1.00 22.04 365 VAL B O 1
ATOM 10016 N N . TYR B 1 366 ? 130.645 122.001 133.173 1.00 21.49 366 TYR B N 1
ATOM 10017 C CA . TYR B 1 366 ? 131.047 120.781 132.496 1.00 21.49 366 TYR B CA 1
ATOM 10018 C C . TYR B 1 366 ? 130.868 120.917 130.993 1.00 21.49 366 TYR B C 1
ATOM 10019 O O . TYR B 1 366 ? 129.931 121.557 130.510 1.00 21.49 366 TYR B O 1
ATOM 10037 N N . PHE B 1 367 ? 131.790 120.307 130.255 1.00 23.51 367 PHE B N 1
ATOM 10038 C CA . PHE B 1 367 ? 131.733 120.236 128.798 1.00 23.51 367 PHE B CA 1
ATOM 10039 C C . PHE B 1 367 ? 131.860 118.754 128.464 1.00 23.51 367 PHE B C 1
ATOM 10040 O O . PHE B 1 367 ? 132.947 118.259 128.162 1.00 23.51 367 PHE B O 1
ATOM 10057 N N . ALA B 1 368 ? 130.733 118.049 128.520 1.00 22.72 368 ALA B N 1
ATOM 10058 C CA . ALA B 1 368 ? 130.706 116.599 128.413 1.00 22.72 368 ALA B CA 1
ATOM 10059 C C . ALA B 1 368 ? 130.264 116.118 127.040 1.00 22.72 368 ALA B C 1
ATOM 10060 O O . ALA B 1 368 ? 130.207 114.906 126.809 1.00 22.72 368 ALA B O 1
ATOM 10067 N N . TYR B 1 369 ? 129.947 117.031 126.129 1.00 23.70 369 TYR B N 1
ATOM 10068 C CA . TYR B 1 369 ? 129.524 116.683 124.783 1.00 23.70 369 TYR B CA 1
ATOM 10069 C C . TYR B 1 369 ? 130.369 117.468 123.794 1.00 23.70 369 TYR B C 1
ATOM 10070 O O . TYR B 1 369 ? 130.247 118.693 123.702 1.00 23.70 369 TYR B O 1
ATOM 10088 N N . ASN B 1 370 ? 131.226 116.760 123.063 1.00 25.24 370 ASN B N 1
ATOM 10089 C CA . ASN B 1 370 ? 132.102 117.394 122.091 1.00 25.24 370 ASN B CA 1
ATOM 10090 C C . ASN B 1 370 ? 131.431 117.592 120.742 1.00 25.24 370 ASN B C 1
ATOM 10091 O O . ASN B 1 370 ? 131.971 118.303 119.888 1.00 25.24 370 ASN B O 1
ATOM 10102 N N . TYR B 1 371 ? 130.269 116.983 120.532 1.00 24.70 371 TYR B N 1
ATOM 10103 C CA . TYR B 1 371 ? 129.547 117.121 119.274 1.00 24.70 371 TYR B CA 1
ATOM 10104 C C . TYR B 1 371 ? 128.784 118.438 119.276 1.00 24.70 371 TYR B C 1
ATOM 10105 O O . TYR B 1 371 ? 127.774 118.579 119.972 1.00 24.70 371 TYR B O 1
ATOM 10123 N N . ILE B 1 372 ? 129.268 119.404 118.502 1.00 24.39 372 ILE B N 1
ATOM 10124 C CA . ILE B 1 372 ? 128.631 120.705 118.359 1.00 24.39 372 ILE B CA 1
ATOM 10125 C C . ILE B 1 372 ? 127.684 120.634 117.172 1.00 24.39 372 ILE B C 1
ATOM 10126 O O . ILE B 1 372 ? 128.077 120.200 116.081 1.00 24.39 372 ILE B O 1
ATOM 10142 N N . GLN B 1 373 ? 126.438 121.040 117.392 1.00 23.63 373 GLN B N 1
ATOM 10143 C CA . GLN B 1 373 ? 125.457 121.087 116.318 1.00 23.63 373 GLN B CA 1
ATOM 10144 C C . GLN B 1 373 ? 125.548 122.422 115.593 1.00 23.63 373 GLN B C 1
ATOM 10145 O O . GLN B 1 373 ? 125.241 123.472 116.164 1.00 23.63 373 GLN B O 1
ATOM 10159 N N . VAL B 1 374 ? 125.963 122.384 114.331 1.00 23.84 374 VAL B N 1
ATOM 10160 C CA . VAL B 1 374 ? 126.151 123.581 113.522 1.00 23.84 374 VAL B CA 1
ATOM 10161 C C . VAL B 1 374 ? 125.096 123.574 112.427 1.00 23.84 374 VAL B C 1
ATOM 10162 O O . VAL B 1 374 ? 125.090 122.684 111.570 1.00 23.84 374 VAL B O 1
ATOM 10175 N N . ALA B 1 375 ? 124.211 124.565 112.455 1.00 25.06 375 ALA B N 1
ATOM 10176 C CA . ALA B 1 375 ? 123.187 124.751 111.434 1.00 25.06 375 ALA B CA 1
ATOM 10177 C C . ALA B 1 375 ? 123.565 125.977 110.615 1.00 25.06 375 ALA B C 1
ATOM 10178 O O . ALA B 1 375 ? 123.488 127.103 111.113 1.00 25.06 375 ALA B O 1
ATOM 10185 N N . THR B 1 376 ? 123.971 125.765 109.366 1.00 28.61 376 THR B N 1
ATOM 10186 C CA . THR B 1 376 ? 124.427 126.839 108.492 1.00 28.61 376 THR B CA 1
ATOM 10187 C C . THR B 1 376 ? 123.434 127.002 107.351 1.00 28.61 376 THR B C 1
ATOM 10188 O O . THR B 1 376 ? 123.133 126.034 106.648 1.00 28.61 376 THR B O 1
ATOM 10199 N N . GLU B 1 377 ? 122.928 128.219 107.165 1.00 32.48 377 GLU B N 1
ATOM 10200 C CA . GLU B 1 377 ? 122.047 128.506 106.042 1.00 32.48 377 GLU B CA 1
ATOM 10201 C C . GLU B 1 377 ? 122.877 129.074 104.899 1.00 32.48 377 GLU B C 1
ATOM 10202 O O . GLU B 1 377 ? 123.651 130.017 105.091 1.00 32.48 377 GLU B O 1
ATOM 10214 N N . TYR B 1 378 ? 122.719 128.488 103.717 1.00 35.71 378 TYR B N 1
ATOM 10215 C CA . TYR B 1 378 ? 123.542 128.804 102.563 1.00 35.71 378 TYR B CA 1
ATOM 10216 C C . TYR B 1 378 ? 122.650 129.156 101.384 1.00 35.71 378 TYR B C 1
ATOM 10217 O O . TYR B 1 378 ? 121.488 128.747 101.312 1.00 35.71 378 TYR B O 1
ATOM 10235 N N . LEU B 1 379 ? 123.220 129.915 100.451 1.00 43.01 379 LEU B N 1
ATOM 10236 C CA . LEU B 1 379 ? 122.523 130.282 99.223 1.00 43.01 379 LEU B CA 1
ATOM 10237 C C . LEU B 1 379 ? 122.265 129.025 98.405 1.00 43.01 379 LEU B C 1
ATOM 10238 O O . LEU B 1 379 ? 123.193 128.447 97.831 1.00 43.01 379 LEU B O 1
ATOM 10254 N N . THR B 1 380 ? 121.005 128.599 98.345 1.00 46.86 380 THR B N 1
ATOM 10255 C CA . THR B 1 380 ? 120.655 127.360 97.667 1.00 46.86 380 THR B CA 1
ATOM 10256 C C . THR B 1 380 ? 120.514 127.525 96.160 1.00 46.86 380 THR B C 1
ATOM 10257 O O . THR B 1 380 ? 120.319 126.524 95.463 1.00 46.86 380 THR B O 1
ATOM 10268 N N . TYR B 1 381 ? 120.606 128.748 95.641 1.00 63.75 381 TYR B N 1
ATOM 10269 C CA . TYR B 1 381 ? 120.444 129.014 94.215 1.00 63.75 381 TYR B CA 1
ATOM 10270 C C . TYR B 1 381 ? 121.551 129.969 93.787 1.00 63.75 381 TYR B C 1
ATOM 10271 O O . TYR B 1 381 ? 121.419 131.187 93.942 1.00 63.75 381 TYR B O 1
ATOM 10289 N N . THR B 1 382 ? 122.635 129.418 93.251 1.00 69.65 382 THR B N 1
ATOM 10290 C CA . THR B 1 382 ? 123.801 130.202 92.875 1.00 69.65 382 THR B CA 1
ATOM 10291 C C . THR B 1 382 ? 123.649 130.701 91.439 1.00 69.65 382 THR B C 1
ATOM 10292 O O 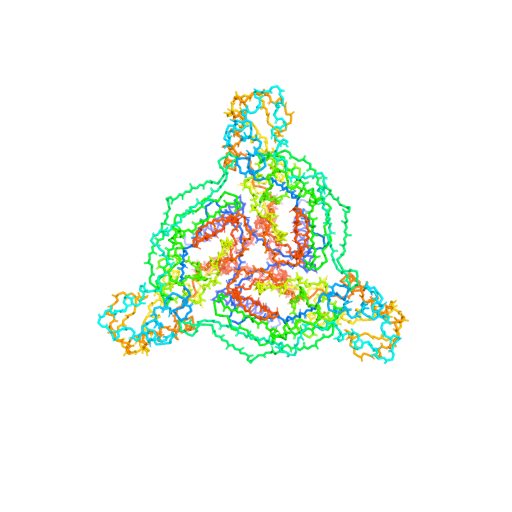. THR B 1 382 ? 122.636 130.463 90.777 1.00 69.65 382 THR B O 1
ATOM 10303 N N . LEU B 1 383 ? 124.665 131.409 90.942 1.00 73.37 383 LEU B N 1
ATOM 10304 C CA . LEU B 1 383 ? 124.670 131.837 89.550 1.00 73.37 383 LEU B CA 1
ATOM 10305 C C . LEU B 1 383 ? 124.947 130.686 88.594 1.00 73.37 383 LEU B C 1
ATOM 10306 O O . LEU B 1 383 ? 124.351 130.639 87.513 1.00 73.37 383 LEU B O 1
ATOM 10322 N N . ARG B 1 384 ? 125.835 129.762 88.964 1.00 76.31 384 ARG B N 1
ATOM 10323 C CA . ARG B 1 384 ? 126.042 128.574 88.145 1.00 76.31 384 ARG B CA 1
ATOM 10324 C C . ARG B 1 384 ? 124.747 127.785 88.017 1.00 76.31 384 ARG B C 1
ATOM 10325 O O . ARG B 1 384 ? 124.382 127.341 86.921 1.00 76.31 384 ARG B O 1
ATOM 10346 N N . GLY B 1 385 ? 124.039 127.603 89.128 1.00 74.72 385 GLY B N 1
ATOM 10347 C CA . GLY B 1 385 ? 122.765 126.917 89.108 1.00 74.72 385 GLY B CA 1
ATOM 10348 C C . GLY B 1 385 ? 121.752 127.636 88.245 1.00 74.72 385 GLY B C 1
ATOM 10349 O O . GLY B 1 385 ? 121.022 127.002 87.480 1.00 74.72 385 GLY B O 1
ATOM 10353 N N . LEU B 1 386 ? 121.702 128.965 88.355 1.00 73.77 386 LEU B N 1
ATOM 10354 C CA . LEU B 1 386 ? 120.771 129.736 87.539 1.00 73.77 386 LEU B CA 1
ATOM 10355 C C . LEU B 1 386 ? 121.062 129.545 86.057 1.00 73.77 386 LEU B C 1
ATOM 10356 O O . LEU B 1 386 ? 120.153 129.280 85.264 1.00 73.77 386 LEU B O 1
ATOM 10372 N N . LEU B 1 387 ? 122.329 129.683 85.664 1.00 77.15 387 LEU B N 1
ATOM 10373 C CA . LEU B 1 387 ? 122.677 129.556 84.253 1.00 77.15 387 LEU B CA 1
ATOM 10374 C C . LEU B 1 387 ? 122.403 128.147 83.744 1.00 77.15 387 LEU B C 1
ATOM 10375 O O . LEU B 1 387 ? 121.902 127.970 82.628 1.00 77.15 387 LEU B O 1
ATOM 10391 N N . SER B 1 388 ? 122.721 127.130 84.548 1.00 79.44 388 SER B N 1
ATOM 10392 C CA . SER B 1 388 ? 122.444 125.758 84.139 1.00 79.44 388 SER B CA 1
ATOM 10393 C C . SER B 1 388 ? 120.948 125.511 83.992 1.00 79.44 388 SER B C 1
ATOM 10394 O O . SER B 1 388 ? 120.525 124.831 83.051 1.00 79.44 388 SER B O 1
ATOM 10402 N N . ASP B 1 389 ? 120.136 126.048 84.904 1.00 78.84 389 ASP B N 1
ATOM 10403 C CA . ASP B 1 389 ? 118.691 125.899 84.794 1.00 78.84 389 ASP B CA 1
ATOM 10404 C C . ASP B 1 389 ? 118.137 126.620 83.574 1.00 78.84 389 ASP B C 1
ATOM 10405 O O . ASP B 1 389 ? 117.237 126.097 82.910 1.00 78.84 389 ASP B O 1
ATOM 10414 N N . ILE B 1 390 ? 118.648 127.813 83.268 1.00 81.77 390 ILE B N 1
ATOM 10415 C CA . ILE B 1 390 ? 118.213 128.506 82.060 1.00 81.77 390 ILE B CA 1
ATOM 10416 C C . ILE B 1 390 ? 118.585 127.699 80.825 1.00 81.77 390 ILE B C 1
ATOM 10417 O O . ILE B 1 390 ? 117.775 127.539 79.904 1.00 81.77 390 ILE B O 1
ATOM 10433 N N . GLY B 1 391 ? 119.811 127.174 80.781 1.00 86.31 391 GLY B N 1
ATOM 10434 C CA . GLY B 1 391 ? 120.215 126.340 79.665 1.00 86.31 391 GLY B CA 1
ATOM 10435 C C . GLY B 1 391 ? 119.367 125.098 79.500 1.00 86.31 391 GLY B C 1
ATOM 10436 O O . GLY B 1 391 ? 119.018 124.744 78.370 1.00 86.31 391 GLY B O 1
ATOM 10440 N N . GLY B 1 392 ? 119.028 124.430 80.601 1.00 87.29 392 GLY B N 1
ATOM 10441 C CA . GLY B 1 392 ? 118.145 123.284 80.553 1.00 87.29 392 GLY B CA 1
ATOM 10442 C C . GLY B 1 392 ? 116.729 123.586 80.128 1.00 87.29 392 GLY B C 1
ATOM 10443 O O . GLY B 1 392 ? 116.177 122.863 79.294 1.00 87.29 392 GLY B O 1
ATOM 10447 N N . VAL B 1 393 ? 116.124 124.650 80.667 1.00 88.14 393 VAL B N 1
ATOM 10448 C CA . VAL B 1 393 ? 114.758 125.012 80.299 1.00 88.14 393 VAL B CA 1
ATOM 10449 C C . VAL B 1 393 ? 114.668 125.597 78.899 1.00 88.14 393 VAL B C 1
ATOM 10450 O O . VAL B 1 393 ? 113.585 125.567 78.295 1.00 88.14 393 VAL B O 1
ATOM 10463 N N . LEU B 1 394 ? 115.767 126.124 78.358 1.00 91.29 394 LEU B N 1
ATOM 10464 C CA . LEU B 1 394 ? 115.779 126.611 76.988 1.00 91.29 394 LEU B CA 1
ATOM 10465 C C . LEU B 1 394 ? 116.175 125.538 75.986 1.00 91.29 394 LEU B C 1
ATOM 10466 O O . LEU B 1 394 ? 115.703 125.575 74.845 1.00 91.29 394 LEU B O 1
ATOM 10482 N N . GLY B 1 395 ? 117.022 124.585 76.384 1.00 91.93 395 GLY B N 1
ATOM 10483 C CA . GLY B 1 395 ? 117.307 123.444 75.535 1.00 91.93 395 GLY B CA 1
ATOM 10484 C C . GLY B 1 395 ? 116.240 122.374 75.564 1.00 91.93 395 GLY B C 1
ATOM 10485 O O . GLY B 1 395 ? 116.225 121.504 74.687 1.00 91.93 395 GLY B O 1
ATOM 10489 N N . LEU B 1 396 ? 115.350 122.415 76.556 1.00 91.88 396 LEU B N 1
ATOM 10490 C CA . LEU B 1 396 ? 114.232 121.485 76.641 1.00 91.88 396 LEU B CA 1
ATOM 10491 C C . LEU B 1 396 ? 113.036 121.973 75.830 1.00 91.88 396 LEU B C 1
ATOM 10492 O O . LEU B 1 396 ? 112.208 121.169 75.393 1.00 91.88 396 LEU B O 1
ATOM 10508 N N . PHE B 1 397 ? 112.932 123.285 75.626 1.00 97.73 397 PHE B N 1
ATOM 10509 C CA . PHE B 1 397 ? 111.803 123.884 74.931 1.00 97.73 397 PHE B CA 1
ATOM 10510 C C . PHE B 1 397 ? 112.158 124.370 73.532 1.00 97.73 397 PHE B C 1
ATOM 10511 O O . PHE B 1 397 ? 111.255 124.609 72.724 1.00 97.73 397 PHE B O 1
ATOM 10519 N N . LEU B 1 398 ? 113.445 124.523 73.225 1.00 100.57 398 LEU B N 1
ATOM 10520 C CA . LEU B 1 398 ? 113.848 125.014 71.913 1.00 100.57 398 LEU B CA 1
ATOM 10521 C C . LEU B 1 398 ? 114.851 124.074 71.256 1.00 100.57 398 LEU B C 1
ATOM 10522 O O . LEU B 1 398 ? 114.814 123.872 70.038 1.00 100.57 398 LEU B O 1
ATOM 10527 N N . GLY B 1 399 ? 115.746 123.496 72.052 1.00 99.90 399 GLY B N 1
ATOM 10528 C CA . GLY B 1 399 ? 116.768 122.605 71.545 1.00 99.90 399 GLY B CA 1
ATOM 10529 C C . GLY B 1 399 ? 118.066 123.273 71.150 1.00 99.90 399 GLY B C 1
ATOM 10530 O O . GLY B 1 399 ? 119.044 122.568 70.874 1.00 99.90 399 GLY B O 1
ATOM 10531 N N . ILE B 1 400 ? 118.110 124.601 71.116 1.00 101.69 400 ILE B N 1
ATOM 10532 C CA . ILE B 1 400 ? 119.334 125.333 70.812 1.00 101.69 400 ILE B CA 1
ATOM 10533 C C . ILE B 1 400 ? 120.224 125.316 72.045 1.00 101.69 400 ILE B C 1
ATOM 10534 O O . ILE B 1 400 ? 119.763 125.591 73.160 1.00 101.69 400 ILE B O 1
ATOM 10539 N N . CYS B 1 401 ? 121.505 124.995 71.849 1.00 106.31 401 CYS B N 1
ATOM 10540 C CA . CYS B 1 401 ? 122.404 124.770 72.980 1.00 106.31 401 CYS B CA 1
ATOM 10541 C C . CYS B 1 401 ? 123.771 125.366 72.642 1.00 106.31 401 CYS B C 1
ATOM 10542 O O . CYS B 1 401 ? 124.550 124.749 71.911 1.00 106.31 401 CYS B O 1
ATOM 10545 N N . ILE B 1 402 ? 124.045 126.551 73.190 1.00 112.84 402 ILE B N 1
ATOM 10546 C CA . ILE B 1 402 ? 125.337 127.230 73.093 1.00 112.84 402 ILE B CA 1
ATOM 10547 C C . ILE B 1 402 ? 125.996 127.017 71.736 1.00 112.84 402 ILE B C 1
ATOM 10548 O O . ILE B 1 402 ? 126.184 127.970 70.971 1.00 112.84 402 ILE B O 1
ATOM 10553 N N . LEU B 1 403 ? 126.359 125.769 71.429 1.00 119.23 403 LEU B N 1
ATOM 10554 C CA . LEU B 1 403 ? 126.985 125.479 70.143 1.00 119.23 403 LEU B CA 1
ATOM 10555 C C . LEU B 1 403 ? 126.108 125.955 68.993 1.00 119.23 403 LEU B C 1
ATOM 10556 O O . LEU B 1 403 ? 126.593 126.585 68.046 1.00 119.23 403 LEU B O 1
ATOM 10561 N N . SER B 1 404 ? 124.807 125.664 69.060 1.00 123.86 404 SER B N 1
ATOM 10562 C CA . SER B 1 404 ? 123.885 126.219 68.077 1.00 123.86 404 SER B CA 1
ATOM 10563 C C . SER B 1 404 ? 123.853 127.739 68.164 1.00 123.86 404 SER B C 1
ATOM 10564 O O . SER B 1 404 ? 123.693 128.424 67.148 1.00 123.86 404 SER B O 1
ATOM 10567 N N . VAL B 1 405 ? 124.015 128.286 69.370 1.00 125.95 405 VAL B N 1
ATOM 10568 C CA . VAL B 1 405 ? 124.063 129.737 69.526 1.00 125.95 405 VAL B CA 1
ATOM 10569 C C . VAL B 1 405 ? 125.278 130.311 68.808 1.00 125.95 405 VAL B C 1
ATOM 10570 O O . VAL B 1 405 ? 125.185 131.335 68.121 1.00 125.95 405 VAL B O 1
ATOM 10574 N N . ILE B 1 406 ? 126.436 129.664 68.952 1.00 131.36 406 ILE B N 1
ATOM 10575 C CA . ILE B 1 406 ? 127.636 130.138 68.269 1.00 131.36 406 ILE B CA 1
ATOM 10576 C C . ILE B 1 406 ? 127.487 129.987 66.760 1.00 131.36 406 ILE B C 1
ATOM 10577 O O . ILE B 1 406 ? 127.944 130.839 65.988 1.00 131.36 406 ILE B O 1
ATOM 10582 N N . GLU B 1 407 ? 126.852 128.902 66.314 1.00 134.80 407 GLU B N 1
ATOM 10583 C CA . GLU B 1 407 ? 126.616 128.721 64.885 1.00 134.80 407 GLU B CA 1
ATOM 10584 C C . GLU B 1 407 ? 125.720 129.827 64.339 1.00 134.80 407 GLU B C 1
ATOM 10585 O O . GLU B 1 407 ? 125.966 130.366 63.254 1.00 134.80 407 GLU B O 1
ATOM 10591 N N . VAL B 1 408 ? 124.672 130.181 65.086 1.00 136.96 408 VAL B N 1
ATOM 10592 C CA . VAL B 1 408 ? 123.783 131.260 64.665 1.00 136.96 408 VAL B CA 1
ATOM 10593 C C . VAL B 1 408 ? 124.518 132.592 64.663 1.00 136.96 408 VAL B C 1
ATOM 10594 O O . VAL B 1 408 ? 124.300 133.429 63.779 1.00 136.96 408 VAL B O 1
ATOM 10598 N N . PHE B 1 409 ? 125.390 132.818 65.647 1.00 138.32 409 PHE B N 1
ATOM 10599 C CA . PHE B 1 409 ? 126.190 134.039 65.657 1.00 138.32 409 PHE B CA 1
ATOM 10600 C C . PHE B 1 409 ? 127.082 134.120 64.425 1.00 138.32 409 PHE B C 1
ATOM 10601 O O . PHE B 1 409 ? 127.186 135.178 63.793 1.00 138.32 409 PHE B O 1
ATOM 10609 N N . GLU B 1 410 ? 127.733 133.011 64.070 1.00 145.48 410 GLU B N 1
ATOM 10610 C CA . GLU B 1 410 ? 128.570 132.995 62.874 1.00 145.48 410 GLU B CA 1
ATOM 10611 C C . GLU B 1 410 ? 127.738 133.238 61.621 1.00 145.48 410 GLU B C 1
ATOM 10612 O O . GLU B 1 410 ? 128.162 133.966 60.715 1.00 145.48 410 GLU B O 1
ATOM 10618 N N . VAL B 1 411 ? 126.551 132.633 61.549 1.00 144.85 411 VAL B N 1
ATOM 10619 C CA . VAL B 1 411 ? 125.679 132.838 60.395 1.00 144.85 411 VAL B CA 1
ATOM 10620 C C . VAL B 1 411 ? 125.297 134.308 60.277 1.00 144.85 411 VAL B C 1
ATOM 10621 O O . VAL B 1 411 ? 125.301 134.885 59.184 1.00 144.85 411 VAL B O 1
ATOM 10625 N N . VAL B 1 412 ? 124.960 134.935 61.406 1.00 142.83 412 VAL B N 1
ATOM 10626 C CA . VAL B 1 412 ? 124.621 136.354 61.394 1.00 142.83 412 VAL B CA 1
ATOM 10627 C C . VAL B 1 412 ? 125.813 137.187 60.944 1.00 142.83 412 VAL B C 1
ATOM 10628 O O . VAL B 1 412 ? 125.661 138.125 60.151 1.00 142.83 412 VAL B O 1
ATOM 10632 N N . ILE B 1 413 ? 127.015 136.868 61.436 1.00 147.44 413 ILE B N 1
ATOM 10633 C CA . ILE B 1 413 ? 128.221 137.557 60.984 1.00 147.44 413 ILE B CA 1
ATOM 10634 C C . ILE B 1 413 ? 128.665 137.103 59.602 1.00 147.44 413 ILE B C 1
ATOM 10635 O O . ILE B 1 413 ? 129.447 137.813 58.949 1.00 147.44 413 ILE B O 1
ATOM 10640 N N . PHE B 1 414 ? 128.195 135.952 59.133 1.00 148.04 414 PHE B N 1
ATOM 10641 C CA . PHE B 1 414 ? 128.531 135.463 57.801 1.00 148.04 414 PHE B CA 1
ATOM 10642 C C . PHE B 1 414 ? 130.036 135.274 57.644 1.00 148.04 414 PHE B C 1
ATOM 10643 O O . PHE B 1 414 ? 130.535 134.148 57.660 1.00 148.04 414 PHE B O 1
ATOM 10651 N N . ARG C 1 53 ? 139.198 133.713 54.998 1.00 155.93 53 ARG C N 1
ATOM 10652 C CA . ARG C 1 53 ? 139.811 133.443 56.293 1.00 155.93 53 ARG C CA 1
ATOM 10653 C C . ARG C 1 53 ? 138.792 133.555 57.421 1.00 155.93 53 ARG C C 1
ATOM 10654 O O . ARG C 1 53 ? 138.919 132.901 58.454 1.00 155.93 53 ARG C O 1
ATOM 10662 N N . TRP C 1 54 ? 137.779 134.392 57.210 1.00 156.09 54 TRP C N 1
ATOM 10663 C CA . TRP C 1 54 ? 136.802 134.700 58.247 1.00 156.09 54 TRP C CA 1
ATOM 10664 C C . TRP C 1 54 ? 135.933 133.500 58.612 1.00 156.09 54 TRP C C 1
ATOM 10665 O O . TRP C 1 54 ? 135.811 133.154 59.791 1.00 156.09 54 TRP C O 1
ATOM 10676 N N . GLN C 1 55 ? 135.348 132.842 57.607 1.00 157.12 55 GLN C N 1
ATOM 10677 C CA . GLN C 1 55 ? 134.244 131.922 57.867 1.00 157.12 55 GLN C CA 1
ATOM 10678 C C . GLN C 1 55 ? 134.690 130.695 58.658 1.00 157.12 55 GLN C C 1
ATOM 10679 O O . GLN C 1 55 ? 134.247 130.478 59.793 1.00 157.12 55 GLN C O 1
ATOM 10685 N N . ARG C 1 56 ? 135.573 129.877 58.078 1.00 154.85 56 ARG C N 1
ATOM 10686 C CA . ARG C 1 56 ? 135.930 128.626 58.739 1.00 154.85 56 ARG C CA 1
ATOM 10687 C C . ARG C 1 56 ? 136.824 128.869 59.947 1.00 154.85 56 ARG C C 1
ATOM 10688 O O . ARG C 1 56 ? 136.788 128.100 60.913 1.00 154.85 56 ARG C O 1
ATOM 10696 N N . ALA C 1 57 ? 137.619 129.940 59.928 1.00 151.88 57 ALA C N 1
ATOM 10697 C CA . ALA C 1 57 ? 138.394 130.279 61.117 1.00 151.88 57 ALA C CA 1
ATOM 10698 C C . ALA C 1 57 ? 137.479 130.620 62.288 1.00 151.88 57 ALA C C 1
ATOM 10699 O O . ALA C 1 57 ? 137.693 130.145 63.412 1.00 151.88 57 ALA C O 1
ATOM 10701 N N . LEU C 1 58 ? 136.447 131.431 62.045 1.00 149.49 58 LEU C N 1
ATOM 10702 C CA . LEU C 1 58 ? 135.500 131.754 63.106 1.00 149.49 58 LEU C CA 1
ATOM 10703 C C . LEU C 1 58 ? 134.733 130.516 63.551 1.00 149.49 58 LEU C C 1
ATOM 10704 O O . LEU C 1 58 ? 134.460 130.342 64.744 1.00 149.49 58 LEU C O 1
ATOM 10709 N N . TRP C 1 59 ? 134.364 129.651 62.604 1.00 145.20 59 TRP C N 1
ATOM 10710 C CA . TRP C 1 59 ? 133.682 128.411 62.961 1.00 145.20 59 TRP C CA 1
ATOM 10711 C C . TRP C 1 59 ? 134.554 127.555 63.873 1.00 145.20 59 TRP C C 1
ATOM 10712 O O . TRP C 1 59 ? 134.088 127.020 64.885 1.00 145.20 59 TRP C O 1
ATOM 10723 N N . PHE C 1 60 ? 135.833 127.418 63.522 1.00 145.13 60 PHE C N 1
ATOM 10724 C CA . PHE C 1 60 ? 136.768 126.657 64.341 1.00 145.13 60 PHE C CA 1
ATOM 10725 C C . PHE C 1 60 ? 136.888 127.264 65.732 1.00 145.13 60 PHE C C 1
ATOM 10726 O O . PHE C 1 60 ? 136.869 126.551 66.741 1.00 145.13 60 PHE C O 1
ATOM 10734 N N . ALA C 1 61 ? 137.019 128.590 65.803 1.00 145.74 61 ALA C N 1
ATOM 10735 C CA . ALA C 1 61 ? 137.148 129.247 67.100 1.00 145.74 61 ALA C CA 1
ATOM 10736 C C . ALA C 1 61 ? 135.914 129.004 67.961 1.00 145.74 61 ALA C C 1
ATOM 10737 O O . ALA C 1 61 ? 136.023 128.611 69.130 1.00 145.74 61 ALA C O 1
ATOM 10744 N N . GLY C 1 62 ? 134.728 129.210 67.392 1.00 143.24 62 GLY C N 1
ATOM 10745 C CA . GLY C 1 62 ? 133.486 129.064 68.119 1.00 143.24 62 GLY C CA 1
ATOM 10746 C C . GLY C 1 62 ? 133.090 127.644 68.436 1.00 143.24 62 GLY C C 1
ATOM 10747 O O . GLY C 1 62 ? 132.262 127.427 69.325 1.00 143.24 62 GLY C O 1
ATOM 10751 N N . VAL C 1 63 ? 133.653 126.664 67.733 1.00 139.15 63 VAL C N 1
ATOM 10752 C CA . VAL C 1 63 ? 133.454 125.269 68.081 1.00 139.15 63 VAL C CA 1
ATOM 10753 C C . VAL C 1 63 ? 134.458 124.787 69.122 1.00 139.15 63 VAL C C 1
ATOM 10754 O O . VAL C 1 63 ? 134.078 124.035 70.028 1.00 139.15 63 VAL C O 1
ATOM 10758 N N . VAL C 1 64 ? 135.723 125.203 69.030 1.00 139.09 64 VAL C N 1
ATOM 10759 C CA . VAL C 1 64 ? 136.685 124.857 70.069 1.00 139.09 64 VAL C CA 1
ATOM 10760 C C . VAL C 1 64 ? 136.296 125.509 71.387 1.00 139.09 64 VAL C C 1
ATOM 10761 O O . VAL C 1 64 ? 136.520 124.933 72.456 1.00 139.09 64 VAL C O 1
ATOM 10765 N N . PHE C 1 65 ? 135.717 126.711 71.345 1.00 133.10 65 PHE C N 1
ATOM 10766 C CA . PHE C 1 65 ? 135.250 127.341 72.575 1.00 133.10 65 PHE C CA 1
ATOM 10767 C C . PHE C 1 65 ? 134.226 126.462 73.284 1.00 133.10 65 PHE C C 1
ATOM 10768 O O . PHE C 1 65 ? 134.334 126.205 74.489 1.00 133.10 65 PHE C O 1
ATOM 10776 N N . CYS C 1 66 ? 133.223 125.985 72.544 1.00 127.43 66 CYS C N 1
ATOM 10777 C CA . CYS C 1 66 ? 132.208 125.121 73.139 1.00 127.43 66 CYS C CA 1
ATOM 10778 C C . CYS C 1 66 ? 132.816 123.806 73.611 1.00 127.43 66 CYS C C 1
ATOM 10779 O O . CYS C 1 66 ? 132.496 123.315 74.700 1.00 127.43 66 CYS C O 1
ATOM 10782 N N . PHE C 1 67 ? 133.702 123.221 72.803 1.00 126.84 67 PHE C N 1
ATOM 10783 C CA . PHE C 1 67 ? 134.315 121.954 73.185 1.00 126.84 67 PHE C CA 1
ATOM 10784 C C . PHE C 1 67 ? 135.104 122.092 74.481 1.00 126.84 67 PHE C C 1
ATOM 10785 O O . PHE C 1 67 ? 135.016 121.231 75.362 1.00 126.84 67 PHE C O 1
ATOM 10793 N N . GLY C 1 68 ? 135.873 123.172 74.620 1.00 121.64 68 GLY C N 1
ATOM 10794 C CA . GLY C 1 68 ? 136.662 123.398 75.815 1.00 121.64 68 GLY C CA 1
ATOM 10795 C C . GLY C 1 68 ? 135.891 123.891 77.016 1.00 121.64 68 GLY C C 1
ATOM 10796 O O . GLY C 1 68 ? 136.364 123.726 78.144 1.00 121.64 68 GLY C O 1
ATOM 10797 N N . ILE C 1 69 ? 134.721 124.495 76.810 1.00 116.78 69 ILE C N 1
ATOM 10798 C CA . ILE C 1 69 ? 133.846 124.873 77.909 1.00 116.78 69 ILE C CA 1
ATOM 10799 C C . ILE C 1 69 ? 132.966 123.714 78.352 1.00 116.78 69 ILE C C 1
ATOM 10800 O O . ILE C 1 69 ? 132.394 123.755 79.442 1.00 116.78 69 ILE C O 1
ATOM 10805 N N . SER C 1 70 ? 132.844 122.679 77.525 1.00 108.37 70 SER C N 1
ATOM 10806 C CA . SER C 1 70 ? 132.152 121.457 77.912 1.00 108.37 70 SER C CA 1
ATOM 10807 C C . SER C 1 70 ? 133.090 120.438 78.535 1.00 108.37 70 SER C C 1
ATOM 10808 O O . SER C 1 70 ? 132.731 119.803 79.533 1.00 108.37 70 SER C O 1
ATOM 10811 N N . ALA C 1 71 ? 134.288 120.260 77.973 1.00 104.85 71 ALA C N 1
ATOM 10812 C CA . ALA C 1 71 ? 135.243 119.312 78.536 1.00 104.85 71 ALA C CA 1
ATOM 10813 C C . ALA C 1 71 ? 135.690 119.746 79.925 1.00 104.85 71 ALA C C 1
ATOM 10814 O O . ALA C 1 71 ? 135.840 118.918 80.829 1.00 104.85 71 ALA C O 1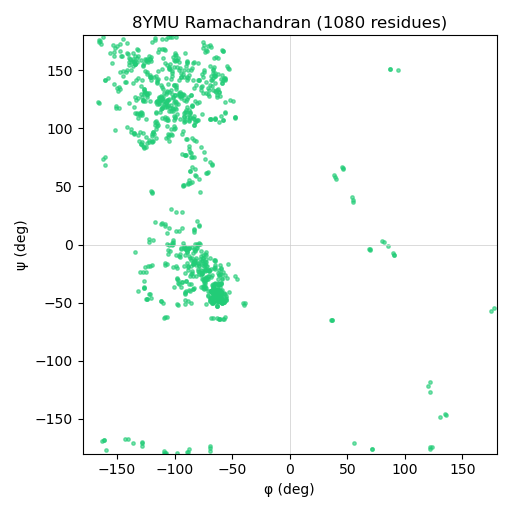
ATOM 10816 N N . HIS C 1 72 ? 135.910 121.047 80.116 1.00 99.75 72 HIS C N 1
ATOM 10817 C CA . HIS C 1 72 ? 136.306 121.529 81.433 1.00 99.75 72 HIS C CA 1
ATOM 10818 C C . HIS C 1 72 ? 135.231 121.252 82.476 1.00 99.75 72 HIS C C 1
ATOM 10819 O O . HIS C 1 72 ? 135.545 120.796 83.582 1.00 99.75 72 HIS C O 1
ATOM 10826 N N . GLN C 1 73 ? 133.962 121.493 82.142 1.00 91.21 73 GLN C N 1
ATOM 10827 C CA . GLN C 1 73 ? 132.903 121.281 83.123 1.00 91.21 73 GLN C CA 1
ATOM 10828 C C . GLN C 1 73 ? 132.617 119.799 83.334 1.00 91.21 73 GLN C C 1
ATOM 10829 O O . GLN C 1 73 ? 132.257 119.395 84.445 1.00 91.21 73 GLN C O 1
ATOM 10835 N N . ILE C 1 74 ? 132.782 118.970 82.301 1.00 87.43 74 ILE C N 1
ATOM 10836 C CA . ILE C 1 74 ? 132.656 117.529 82.497 1.00 87.43 74 ILE C CA 1
ATOM 10837 C C . ILE C 1 74 ? 133.774 117.018 83.397 1.00 87.43 74 ILE C C 1
ATOM 10838 O O . ILE C 1 74 ? 133.553 116.150 84.250 1.00 87.43 74 ILE C O 1
ATOM 10843 N N . ALA C 1 75 ? 134.990 117.543 83.227 1.00 86.21 75 ALA C N 1
ATOM 10844 C CA . ALA C 1 75 ? 136.083 117.173 84.119 1.00 86.21 75 ALA C CA 1
ATOM 10845 C C . ALA C 1 75 ? 135.803 117.625 85.546 1.00 86.21 75 ALA C C 1
ATOM 10846 O O . ALA C 1 75 ? 136.072 116.889 86.502 1.00 86.21 75 ALA C O 1
ATOM 10848 N N . MET C 1 76 ? 135.265 118.831 85.710 1.00 82.36 76 MET C N 1
ATOM 10849 C CA . MET C 1 76 ? 134.900 119.341 87.024 1.00 82.36 76 MET C CA 1
ATOM 10850 C C . MET C 1 76 ? 133.816 118.510 87.697 1.00 82.36 76 MET C C 1
ATOM 10851 O O . MET C 1 76 ? 133.903 118.265 88.904 1.00 82.36 76 MET C O 1
ATOM 10856 N N . HIS C 1 77 ? 132.804 118.072 86.949 1.00 76.76 77 HIS C N 1
ATOM 10857 C CA . HIS C 1 77 ? 131.787 117.169 87.470 1.00 76.76 77 HIS C CA 1
ATOM 10858 C C . HIS C 1 77 ? 132.335 115.794 87.817 1.00 76.76 77 HIS C C 1
ATOM 10859 O O . HIS C 1 77 ? 131.962 115.234 88.852 1.00 76.76 77 HIS C O 1
ATOM 10866 N N . VAL C 1 78 ? 133.212 115.236 86.976 1.00 74.82 78 VAL C N 1
ATOM 10867 C CA . VAL C 1 78 ? 133.858 113.965 87.291 1.00 74.82 78 VAL C CA 1
ATOM 10868 C C . VAL C 1 78 ? 134.961 114.120 88.326 1.00 74.82 78 VAL C C 1
ATOM 10869 O O . VAL C 1 78 ? 135.286 113.144 89.020 1.00 74.82 78 VAL C O 1
ATOM 10873 N N . LEU C 1 79 ? 135.547 115.308 88.454 1.00 73.73 79 LEU C N 1
ATOM 10874 C CA . LEU C 1 79 ? 136.505 115.595 89.512 1.00 73.73 79 LEU C CA 1
ATOM 10875 C C . LEU C 1 79 ? 135.823 115.949 90.825 1.00 73.73 79 LEU C C 1
ATOM 10876 O O . LEU C 1 79 ? 136.476 115.932 91.873 1.00 73.73 79 LEU C O 1
ATOM 10881 N N . ASP C 1 80 ? 134.531 116.269 90.790 1.00 68.15 80 ASP C N 1
ATOM 10882 C CA . ASP C 1 80 ? 133.726 116.448 91.991 1.00 68.15 80 ASP C CA 1
ATOM 10883 C C . ASP C 1 80 ? 133.087 115.141 92.437 1.00 68.15 80 ASP C C 1
ATOM 10884 O O . ASP C 1 80 ? 132.471 115.089 93.506 1.00 68.15 80 ASP C O 1
ATOM 10889 N N . TYR C 1 81 ? 133.230 114.080 91.641 1.00 64.50 81 TYR C N 1
ATOM 10890 C CA . TYR C 1 81 ? 132.749 112.756 91.994 1.00 64.50 81 TYR C CA 1
ATOM 10891 C C . TYR C 1 81 ? 133.818 111.863 92.599 1.00 64.50 81 TYR C C 1
ATOM 10892 O O . TYR C 1 81 ? 133.496 111.056 93.477 1.00 64.50 81 TYR C O 1
ATOM 10901 N N . LEU C 1 82 ? 135.074 111.982 92.162 1.00 64.61 82 LEU C N 1
ATOM 10902 C CA . LEU C 1 82 ? 136.139 111.180 92.751 1.00 64.61 82 LEU C CA 1
ATOM 10903 C C . LEU C 1 82 ? 136.320 111.514 94.225 1.00 64.61 82 LEU C C 1
ATOM 10904 O O . LEU C 1 82 ? 136.507 110.615 95.054 1.00 64.61 82 LEU C O 1
ATOM 10909 N N . SER C 1 83 ? 136.265 112.799 94.570 1.00 59.23 83 SER C N 1
ATOM 10910 C CA . SER C 1 83 ? 136.318 113.237 95.964 1.00 59.23 83 SER C CA 1
ATOM 10911 C C . SER C 1 83 ? 134.909 113.172 96.553 1.00 59.23 83 SER C C 1
ATOM 10912 O O . SER C 1 83 ? 134.119 114.114 96.484 1.00 59.23 83 SER C O 1
ATOM 10920 N N . GLU C 1 84 ? 134.608 112.016 97.142 1.00 49.08 84 GLU C N 1
ATOM 10921 C CA . GLU C 1 84 ? 133.274 111.710 97.642 1.00 49.08 84 GLU C CA 1
ATOM 10922 C C . GLU C 1 84 ? 132.726 112.862 98.477 1.00 49.08 84 GLU C C 1
ATOM 10923 O O . GLU C 1 84 ? 133.211 113.100 99.590 1.00 49.08 84 GLU C O 1
ATOM 10935 N N . PRO C 1 85 ? 131.726 113.593 97.990 1.00 49.88 85 PRO C N 1
ATOM 10936 C CA . PRO C 1 85 ? 131.079 114.599 98.833 1.00 49.88 85 PRO C CA 1
ATOM 10937 C C . PRO C 1 85 ? 129.925 113.992 99.611 1.00 49.88 85 PRO C C 1
ATOM 10938 O O . PRO C 1 85 ? 129.181 113.146 99.110 1.00 49.88 85 PRO C O 1
ATOM 10949 N N . VAL C 1 86 ? 129.782 114.437 100.856 1.00 40.37 86 VAL C N 1
ATOM 10950 C CA . VAL C 1 86 ? 128.775 113.897 101.756 1.00 40.37 86 VAL C CA 1
ATOM 10951 C C . VAL C 1 86 ? 127.930 115.032 102.312 1.00 40.37 86 VAL C C 1
ATOM 10952 O O . VAL C 1 86 ? 128.445 116.072 102.734 1.00 40.37 86 VAL C O 1
ATOM 10965 N N . ALA C 1 87 ? 126.618 114.824 102.299 1.00 36.00 87 ALA C N 1
ATOM 10966 C CA . ALA C 1 87 ? 125.659 115.759 102.866 1.00 36.00 87 ALA C CA 1
ATOM 10967 C C . ALA C 1 87 ? 124.854 115.054 103.948 1.00 36.00 87 ALA C C 1
ATOM 10968 O O . ALA C 1 87 ? 124.538 113.870 103.829 1.00 36.00 87 ALA C O 1
ATOM 10975 N N . VAL C 1 88 ? 124.523 115.787 105.006 1.00 29.50 88 VAL C N 1
ATOM 10976 C CA . VAL C 1 88 ? 123.883 115.223 106.189 1.00 29.50 88 VAL C CA 1
ATOM 10977 C C . VAL C 1 88 ? 122.387 115.487 106.112 1.00 29.50 88 VAL C C 1
ATOM 10978 O O . VAL C 1 88 ? 121.959 116.643 106.016 1.00 29.50 88 VAL C O 1
ATOM 10991 N N . ARG C 1 89 ? 121.593 114.418 106.155 1.00 29.52 89 ARG C N 1
ATOM 10992 C CA . ARG C 1 89 ? 120.149 114.520 106.318 1.00 29.52 89 ARG C CA 1
ATOM 10993 C C . ARG C 1 89 ? 119.832 114.163 107.762 1.00 29.52 89 ARG C C 1
ATOM 10994 O O . ARG C 1 89 ? 120.339 113.163 108.282 1.00 29.52 89 ARG C O 1
ATOM 11015 N N . ILE C 1 90 ? 118.999 114.971 108.405 1.00 25.43 90 ILE C N 1
ATOM 11016 C CA . ILE C 1 90 ? 118.638 114.749 109.790 1.00 25.43 90 ILE C CA 1
ATOM 11017 C C . ILE C 1 90 ? 117.155 114.418 109.868 1.00 25.43 90 ILE C C 1
ATOM 11018 O O . ILE C 1 90 ? 116.323 114.964 109.139 1.00 25.43 90 ILE C O 1
ATOM 11034 N N . ASP C 1 91 ? 116.824 113.500 110.771 1.00 25.12 91 ASP C N 1
ATOM 11035 C CA . ASP C 1 91 ? 115.456 113.048 110.969 1.00 25.12 91 ASP C CA 1
ATOM 11036 C C . ASP C 1 91 ? 115.213 112.885 112.459 1.00 25.12 91 ASP C C 1
ATOM 11037 O O . ASP C 1 91 ? 116.151 112.722 113.241 1.00 25.12 91 ASP C O 1
ATOM 11046 N N . PHE C 1 92 ? 113.944 112.946 112.848 1.00 24.27 92 PHE C N 1
ATOM 11047 C CA . PHE C 1 92 ? 113.522 112.705 114.225 1.00 24.27 92 PHE C CA 1
ATOM 11048 C C . PHE C 1 92 ? 112.579 111.509 114.192 1.00 24.27 92 PHE C C 1
ATOM 11049 O O . PHE C 1 92 ? 111.388 111.655 113.902 1.00 24.27 92 PHE C O 1
ATOM 11066 N N . VAL C 1 93 ? 113.115 110.328 114.482 1.00 24.40 93 VAL C N 1
ATOM 11067 C CA . VAL C 1 93 ? 112.377 109.076 114.367 1.00 24.40 93 VAL C CA 1
ATOM 11068 C C . VAL C 1 93 ? 111.695 108.799 115.698 1.00 24.40 93 VAL C C 1
ATOM 11069 O O . VAL C 1 93 ? 112.354 108.742 116.740 1.00 24.40 93 VAL C O 1
ATOM 11082 N N . ALA C 1 94 ? 110.375 108.629 115.665 1.00 25.03 94 ALA C N 1
ATOM 11083 C CA . ALA C 1 94 ? 109.628 108.287 116.869 1.00 25.03 94 ALA C CA 1
ATOM 11084 C C . ALA C 1 94 ? 109.788 106.802 117.164 1.00 25.03 94 ALA C C 1
ATOM 11085 O O . ALA C 1 94 ? 109.475 105.956 116.320 1.00 25.03 94 ALA C O 1
ATOM 11092 N N . GLN C 1 95 ? 110.278 106.486 118.358 1.00 26.69 95 GLN C N 1
ATOM 11093 C CA . GLN C 1 95 ? 110.524 105.107 118.751 1.00 26.69 95 GLN C CA 1
ATOM 11094 C C . GLN C 1 95 ? 109.353 104.559 119.555 1.00 26.69 95 GLN C C 1
ATOM 11095 O O . GLN C 1 95 ? 108.884 105.189 120.505 1.00 26.69 95 GLN C O 1
ATOM 11109 N N . ASN C 1 96 ? 108.884 103.376 119.166 1.00 30.03 96 ASN C N 1
ATOM 11110 C CA . ASN C 1 96 ? 107.917 102.649 119.977 1.00 30.03 96 ASN C CA 1
ATOM 11111 C C . ASN C 1 96 ? 108.608 101.860 121.080 1.00 30.03 96 ASN C C 1
ATOM 11112 O O . ASN C 1 96 ? 108.088 101.765 122.196 1.00 30.03 96 ASN C O 1
ATOM 11123 N N . GLU C 1 97 ? 109.773 101.295 120.779 1.00 28.02 97 GLU C N 1
ATOM 11124 C CA . GLU C 1 97 ? 110.604 100.598 121.749 1.00 28.02 97 GLU C CA 1
ATOM 11125 C C . GLU C 1 97 ? 112.006 101.180 121.679 1.00 28.02 97 GLU C C 1
ATOM 11126 O O . GLU C 1 97 ? 112.620 101.194 120.607 1.00 28.02 97 GLU C O 1
ATOM 11138 N N . LEU C 1 98 ? 112.510 101.652 122.811 1.00 26.13 98 LEU C N 1
ATOM 11139 C CA . LEU C 1 98 ? 113.785 102.349 122.839 1.00 26.13 98 LEU C CA 1
ATOM 11140 C C . LEU C 1 98 ? 114.920 101.386 123.177 1.00 26.13 98 LEU C C 1
ATOM 11141 O O . LEU C 1 98 ? 114.751 100.420 123.923 1.00 26.13 98 LEU C O 1
ATOM 11157 N N . ARG C 1 99 ? 116.090 101.669 122.610 1.00 29.80 99 ARG C N 1
ATOM 11158 C CA . ARG C 1 99 ? 117.283 100.840 122.774 1.00 29.80 99 ARG C CA 1
ATOM 11159 C C . ARG C 1 99 ? 118.087 101.393 123.947 1.00 29.80 99 ARG C C 1
ATOM 11160 O O . ARG C 1 99 ? 118.857 102.345 123.813 1.00 29.80 99 ARG C O 1
ATOM 11181 N N . ILE C 1 100 ? 117.904 100.775 125.109 1.00 26.11 100 ILE C N 1
ATOM 11182 C CA . ILE C 1 100 ? 118.543 101.214 126.347 1.00 26.11 100 ILE C CA 1
ATOM 11183 C C . ILE C 1 100 ? 120.037 100.918 126.275 1.00 26.11 100 ILE C C 1
ATOM 11184 O O . ILE C 1 100 ? 120.420 99.775 125.989 1.00 26.11 100 ILE C O 1
ATOM 11200 N N . PRO C 1 101 ? 120.915 101.886 126.521 1.00 23.47 101 PRO C N 1
ATOM 11201 C CA . PRO C 1 101 ? 122.337 101.568 126.662 1.00 23.47 101 PRO C CA 1
ATOM 11202 C C . PRO C 1 101 ? 122.568 100.699 127.890 1.00 23.47 101 PRO C C 1
ATOM 11203 O O . PRO C 1 101 ? 121.872 100.806 128.899 1.00 23.47 101 PRO C O 1
ATOM 11214 N N . GLU C 1 102 ? 123.565 99.827 127.795 1.00 25.43 102 GLU C N 1
ATOM 11215 C CA . GLU C 1 102 ? 123.820 98.887 128.885 1.00 25.43 102 GLU C CA 1
ATOM 11216 C C . GLU C 1 102 ? 124.827 99.478 129.860 1.00 25.43 102 GLU C C 1
ATOM 11217 O O . GLU C 1 102 ? 125.999 99.675 129.555 1.00 25.43 102 GLU C O 1
ATOM 11229 N N . ILE C 1 103 ? 124.336 99.802 131.054 1.00 23.17 103 ILE C N 1
ATOM 11230 C CA . ILE C 1 103 ? 125.040 100.660 131.999 1.00 23.17 103 ILE C CA 1
ATOM 11231 C C . ILE C 1 103 ? 126.112 99.876 132.738 1.00 23.17 103 ILE C C 1
ATOM 11232 O O . ILE C 1 103 ? 125.916 98.706 133.085 1.00 23.17 103 ILE C O 1
ATOM 11248 N N . THR C 1 104 ? 127.254 100.513 132.972 1.00 22.08 104 THR C N 1
ATOM 11249 C CA . THR C 1 104 ? 128.258 100.023 133.903 1.00 22.08 104 THR C CA 1
ATOM 11250 C C . THR C 1 104 ? 128.377 101.026 135.040 1.00 22.08 104 THR C C 1
ATOM 11251 O O . THR C 1 104 ? 128.629 102.212 134.803 1.00 22.08 104 THR C O 1
ATOM 11262 N N . VAL C 1 105 ? 128.185 100.552 136.267 1.00 23.70 105 VAL C N 1
ATOM 11263 C CA . VAL C 1 105 ? 128.269 101.382 137.462 1.00 23.70 105 VAL C CA 1
ATOM 11264 C C . VAL C 1 105 ? 129.464 100.901 138.267 1.00 23.70 105 VAL C C 1
ATOM 11265 O O . VAL C 1 105 ? 129.575 99.708 138.573 1.00 23.70 105 VAL C O 1
ATOM 11278 N N . CYS C 1 106 ? 130.348 101.823 138.610 1.00 23.70 106 CYS C N 1
ATOM 11279 C CA . CYS C 1 106 ? 131.620 101.538 139.252 1.00 23.70 106 CYS C CA 1
ATOM 11280 C C . CYS C 1 106 ? 131.729 102.321 140.543 1.00 23.70 106 CYS C C 1
ATOM 11281 O O . CYS C 1 106 ? 131.048 103.333 140.730 1.00 23.70 106 CYS C O 1
ATOM 11288 N N . PRO C 1 107 ? 132.574 101.881 141.465 1.00 25.69 107 PRO C N 1
ATOM 11289 C CA . PRO C 1 107 ? 132.982 102.776 142.550 1.00 25.69 107 PRO C CA 1
ATOM 11290 C C . PRO C 1 107 ? 133.978 103.797 142.030 1.00 25.69 107 PRO C C 1
ATOM 11291 O O . PRO C 1 107 ? 134.465 103.663 140.904 1.00 25.69 107 PRO C O 1
ATOM 11302 N N . ARG C 1 108 ? 134.288 104.820 142.815 1.00 26.15 108 ARG C N 1
ATOM 11303 C CA . ARG C 1 108 ? 135.316 105.762 142.408 1.00 26.15 108 ARG C CA 1
ATOM 11304 C C . ARG C 1 108 ? 136.647 105.032 142.293 1.00 26.15 108 ARG C C 1
ATOM 11305 O O . ARG C 1 108 ? 136.825 103.939 142.836 1.00 26.15 108 ARG C O 1
ATOM 11326 N N . ILE C 1 109 ? 137.585 105.639 141.564 1.00 25.49 109 ILE C N 1
ATOM 11327 C CA . ILE C 1 109 ? 138.867 104.986 141.331 1.00 25.49 109 ILE C CA 1
ATOM 11328 C C . ILE C 1 109 ? 139.482 104.601 142.665 1.00 25.49 109 ILE C C 1
ATOM 11329 O O . ILE C 1 109 ? 139.204 105.222 143.695 1.00 25.49 109 ILE C O 1
ATOM 11345 N N . PHE C 1 110 ? 140.316 103.562 142.647 1.00 27.35 110 PHE C N 1
ATOM 11346 C CA . PHE C 1 110 ? 140.847 102.942 143.856 1.00 27.35 110 PHE C CA 1
ATOM 11347 C C . PHE C 1 110 ? 141.233 103.961 144.921 1.00 27.35 110 PHE C C 1
ATOM 11348 O O . PHE C 1 110 ? 140.830 103.830 146.081 1.00 27.35 110 PHE C O 1
ATOM 11356 N N . GLN C 1 111 ? 142.011 104.976 144.549 1.00 35.70 111 GLN C N 1
ATOM 11357 C CA . GLN C 1 111 ? 142.445 105.969 145.522 1.00 35.70 111 GLN C CA 1
ATOM 11358 C C . GLN C 1 111 ? 141.314 106.867 146.002 1.00 35.70 111 GLN C C 1
ATOM 11359 O O . GLN C 1 111 ? 141.387 107.375 147.126 1.00 35.70 111 GLN C O 1
ATOM 11365 N N . GLN C 1 112 ? 140.281 107.079 145.190 1.00 27.61 112 GLN C N 1
ATOM 11366 C CA . GLN C 1 112 ? 139.127 107.868 145.592 1.00 27.61 112 GLN C CA 1
ATOM 11367 C C . GLN C 1 112 ? 138.025 107.026 146.217 1.00 27.61 112 GLN C C 1
ATOM 11368 O O . GLN C 1 112 ? 137.066 107.586 146.753 1.00 27.61 112 GLN C O 1
ATOM 11374 N N . ASN C 1 113 ? 138.137 105.702 146.164 1.00 30.88 113 ASN C N 1
ATOM 11375 C CA . ASN C 1 113 ? 137.156 104.844 146.808 1.00 30.88 113 ASN C CA 1
ATOM 11376 C C . ASN C 1 113 ? 137.309 104.921 148.322 1.00 30.88 113 ASN C C 1
ATOM 11377 O O . ASN C 1 113 ? 138.416 104.871 148.861 1.00 30.88 113 ASN C O 1
ATOM 11382 N N . THR C 1 114 ? 136.180 105.048 149.012 1.00 38.33 114 THR C N 1
ATOM 11383 C CA . THR C 1 114 ? 136.183 105.260 150.452 1.00 38.33 114 THR C CA 1
ATOM 11384 C C . THR C 1 114 ? 136.278 103.964 151.247 1.00 38.33 114 THR C C 1
ATOM 11385 O O . THR C 1 114 ? 136.710 103.998 152.404 1.00 38.33 114 THR C O 1
ATOM 11396 N N . ILE C 1 115 ? 135.897 102.831 150.664 1.00 37.73 115 ILE C N 1
ATOM 11397 C CA . ILE C 1 115 ? 135.892 101.487 151.221 1.00 37.73 115 ILE C CA 1
ATOM 11398 C C . ILE C 1 115 ? 137.204 100.762 150.952 1.00 37.73 115 ILE C C 1
ATOM 11399 O O . ILE C 1 115 ? 137.783 100.167 151.862 1.00 37.73 115 ILE C O 1
ATOM 11415 N N . PHE C 1 116 ? 137.688 100.799 149.711 1.00 34.47 116 PHE C N 1
ATOM 11416 C CA . PHE 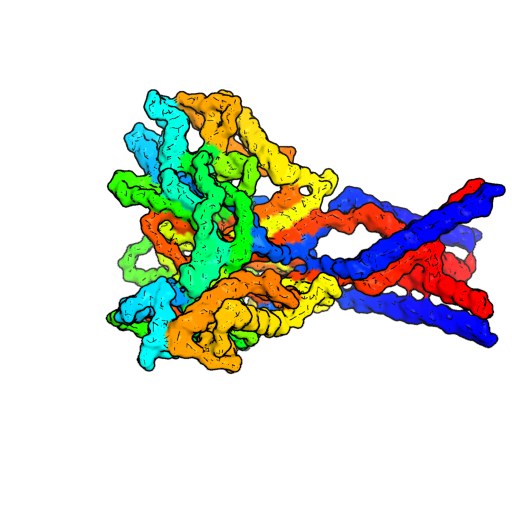C 1 116 ? 138.962 100.163 149.398 1.00 34.47 116 PHE C CA 1
ATOM 11417 C C . PHE C 1 116 ? 140.099 100.811 150.177 1.00 34.47 116 PHE C C 1
ATOM 11418 O O . PHE C 1 116 ? 140.912 100.121 150.809 1.00 34.47 116 PHE C O 1
ATOM 11435 N N . THR C 1 117 ? 140.167 102.142 150.148 1.00 37.67 117 THR C N 1
ATOM 11436 C CA . THR C 1 117 ? 141.240 102.836 150.844 1.00 37.67 117 THR C CA 1
ATOM 11437 C C . THR C 1 117 ? 141.190 102.581 152.342 1.00 37.67 117 THR C C 1
ATOM 11438 O O . THR C 1 117 ? 142.223 102.656 153.010 1.00 37.67 117 THR C O 1
ATOM 11449 N N . ASP C 1 118 ? 140.019 102.252 152.886 1.00 41.35 118 ASP C N 1
ATOM 11450 C CA . ASP C 1 118 ? 139.917 101.946 154.308 1.00 41.35 118 ASP C CA 1
ATOM 11451 C C . ASP C 1 118 ? 140.743 100.715 154.661 1.00 41.35 118 ASP C C 1
ATOM 11452 O O . ASP C 1 118 ? 141.585 100.768 155.562 1.00 41.35 118 ASP C O 1
ATOM 11461 N N . MET C 1 119 ? 140.530 99.605 153.950 1.00 40.56 119 MET C N 1
ATOM 11462 C CA . MET C 1 119 ? 141.347 98.420 154.194 1.00 40.56 119 MET C CA 1
ATOM 11463 C C . MET C 1 119 ? 142.803 98.677 153.835 1.00 40.56 119 MET C C 1
ATOM 11464 O O . MET C 1 119 ? 143.717 98.231 154.541 1.00 40.56 119 MET C O 1
ATOM 11478 N N . VAL C 1 120 ? 143.041 99.391 152.734 1.00 39.70 120 VAL C N 1
ATOM 11479 C CA . VAL C 1 120 ? 144.415 99.655 152.327 1.00 39.70 120 VAL C CA 1
ATOM 11480 C C . VAL C 1 120 ? 145.166 100.398 153.428 1.00 39.70 120 VAL C C 1
ATOM 11481 O O . VAL C 1 120 ? 146.343 100.119 153.682 1.00 39.70 120 VAL C O 1
ATOM 11494 N N . GLU C 1 121 ? 144.506 101.346 154.097 1.00 42.38 121 GLU C N 1
ATOM 11495 C CA . GLU C 1 121 ? 145.140 102.078 155.186 1.00 42.38 121 GLU C CA 1
ATOM 11496 C C . GLU C 1 121 ? 145.170 101.262 156.471 1.00 42.38 121 GLU C C 1
ATOM 11497 O O . GLU C 1 121 ? 146.034 101.487 157.325 1.00 42.38 121 GLU C O 1
ATOM 11509 N N . LYS C 1 122 ? 144.242 100.318 156.629 1.00 44.72 122 LYS C N 1
ATOM 11510 C CA . LYS C 1 122 ? 144.255 99.435 157.787 1.00 44.72 122 LYS C CA 1
ATOM 11511 C C . LYS C 1 122 ? 145.346 98.377 157.707 1.00 44.72 122 LYS C C 1
ATOM 11512 O O . LYS C 1 122 ? 145.700 97.799 158.740 1.00 44.72 122 LYS C O 1
ATOM 11531 N N . GLN C 1 123 ? 145.884 98.112 156.516 1.00 44.00 123 GLN C N 1
ATOM 11532 C CA . GLN C 1 123 ? 146.963 97.145 156.347 1.00 44.00 123 GLN C CA 1
ATOM 11533 C C . GLN C 1 123 ? 148.334 97.813 156.337 1.00 44.00 123 GLN C C 1
ATOM 11534 O O . GLN C 1 123 ? 149.330 97.169 155.992 1.00 44.00 123 GLN C O 1
ATOM 11548 N N . GLY C 1 124 ? 148.410 99.089 156.711 1.00 42.15 124 GLY C N 1
ATOM 11549 C CA . GLY C 1 124 ? 149.658 99.821 156.678 1.00 42.15 124 GLY C CA 1
ATOM 11550 C C . GLY C 1 124 ? 150.033 100.376 155.322 1.00 42.15 124 GLY C C 1
ATOM 11551 O O . GLY C 1 124 ? 151.106 100.980 155.194 1.00 42.15 124 GLY C O 1
ATOM 11555 N N . ILE C 1 125 ? 149.190 100.193 154.314 1.00 41.38 125 ILE C N 1
ATOM 11556 C CA . ILE C 1 125 ? 149.455 100.673 152.975 1.00 41.38 125 ILE C CA 1
ATOM 11557 C C . ILE C 1 125 ? 148.739 102.007 152.792 1.00 41.38 125 ILE C C 1
ATOM 11558 O O . ILE C 1 125 ? 147.813 102.344 153.523 1.00 41.38 125 ILE C O 1
ATOM 11574 N N . ASP C 1 126 ? 149.174 102.785 151.805 1.00 44.09 126 ASP C N 1
ATOM 11575 C CA . ASP C 1 126 ? 148.677 104.138 151.597 1.00 44.09 126 ASP C CA 1
ATOM 11576 C C . ASP C 1 126 ? 147.916 104.221 150.278 1.00 44.09 126 ASP C C 1
ATOM 11577 O O . ASP C 1 126 ? 148.001 103.334 149.425 1.00 44.09 126 ASP C O 1
ATOM 11586 N N . LYS C 1 127 ? 147.161 105.308 150.114 1.00 44.30 127 LYS C N 1
ATOM 11587 C CA . LYS C 1 127 ? 146.405 105.535 148.886 1.00 44.30 127 LYS C CA 1
ATOM 11588 C C . LYS C 1 127 ? 147.361 105.940 147.770 1.00 44.30 127 LYS C C 1
ATOM 11589 O O . LYS C 1 127 ? 147.348 107.090 147.325 1.00 44.30 127 LYS C O 1
ATOM 11608 N N . MET C 1 128 ? 148.119 104.967 147.268 1.00 44.87 128 MET C N 1
ATOM 11609 C CA . MET C 1 128 ? 149.215 105.137 146.319 1.00 44.87 128 MET C CA 1
ATOM 11610 C C . MET C 1 128 ? 149.828 103.769 146.074 1.00 44.87 128 MET C C 1
ATOM 11611 O O . MET C 1 128 ? 149.939 103.317 144.930 1.00 44.87 128 MET C O 1
ATOM 11625 N N . LYS C 1 129 ? 150.221 103.103 147.156 1.00 40.34 129 LYS C N 1
ATOM 11626 C CA . LYS C 1 129 ? 150.859 101.792 147.102 1.00 40.34 129 LYS C CA 1
ATOM 11627 C C . LYS C 1 129 ? 149.864 100.672 147.366 1.00 40.34 129 LYS C C 1
ATOM 11628 O O . LYS C 1 129 ? 150.242 99.600 147.837 1.00 40.34 129 LYS C O 1
ATOM 11647 N N . PHE C 1 130 ? 148.584 100.881 147.053 1.00 35.35 130 PHE C N 1
ATOM 11648 C CA . PHE C 1 130 ? 147.578 99.870 147.351 1.00 35.35 130 PHE C CA 1
ATOM 11649 C C . PHE C 1 130 ? 147.869 98.546 146.662 1.00 35.35 130 PHE C C 1
ATOM 11650 O O . PHE C 1 130 ? 147.345 97.514 147.094 1.00 35.35 130 PHE C O 1
ATOM 11667 N N . LEU C 1 131 ? 148.679 98.553 145.607 1.00 34.51 131 LEU C N 1
ATOM 11668 C CA . LEU C 1 131 ? 149.121 97.337 144.944 1.00 34.51 131 LEU C CA 1
ATOM 11669 C C . LEU C 1 131 ? 150.230 96.631 145.707 1.00 34.51 131 LEU C C 1
ATOM 11670 O O . LEU C 1 131 ? 150.716 95.596 145.249 1.00 34.51 131 LEU C O 1
ATOM 11686 N N . ASP C 1 132 ? 150.653 97.170 146.849 1.00 38.42 132 ASP C N 1
ATOM 11687 C CA . ASP C 1 132 ? 151.619 96.500 147.706 1.00 38.42 132 ASP C CA 1
ATOM 11688 C C . ASP C 1 132 ? 150.995 95.376 148.521 1.00 38.42 132 ASP C C 1
ATOM 11689 O O . ASP C 1 132 ? 151.727 94.616 149.157 1.00 38.42 132 ASP C O 1
ATOM 11698 N N . LEU C 1 133 ? 149.666 95.257 148.530 1.00 38.39 133 LEU C N 1
ATOM 11699 C CA . LEU C 1 133 ? 149.019 94.135 149.198 1.00 38.39 133 LEU C CA 1
ATOM 11700 C C . LEU C 1 133 ? 149.326 92.800 148.534 1.00 38.39 133 LEU C C 1
ATOM 11701 O O . LEU C 1 133 ? 149.168 91.756 149.174 1.00 38.39 133 LEU C O 1
ATOM 11717 N N . ILE C 1 134 ? 149.761 92.811 147.272 1.00 36.97 134 ILE C N 1
ATOM 11718 C CA . ILE C 1 134 ? 149.974 91.567 146.542 1.00 36.97 134 ILE C CA 1
ATOM 11719 C C . ILE C 1 134 ? 151.134 90.753 147.103 1.00 36.97 134 ILE C C 1
ATOM 11720 O O . ILE C 1 134 ? 151.066 89.519 147.099 1.00 36.97 134 ILE C O 1
ATOM 11736 N N . ASP C 1 135 ? 152.196 91.394 147.593 1.00 41.67 135 ASP C N 1
ATOM 11737 C CA . ASP C 1 135 ? 153.319 90.661 148.185 1.00 41.67 135 ASP C CA 1
ATOM 11738 C C . ASP C 1 135 ? 152.965 90.225 149.608 1.00 41.67 135 ASP C C 1
ATOM 11739 O O . ASP C 1 135 ? 153.656 90.519 150.582 1.00 41.67 135 ASP C O 1
ATOM 11748 N N . ARG C 1 136 ? 151.855 89.497 149.704 1.00 44.91 136 ARG C N 1
ATOM 11749 C CA . ARG C 1 136 ? 151.319 89.051 150.981 1.00 44.91 136 ARG C CA 1
ATOM 11750 C C . ARG C 1 136 ? 150.614 87.725 150.750 1.00 44.91 136 ARG C C 1
ATOM 11751 O O . ARG C 1 136 ? 149.828 87.608 149.804 1.00 44.91 136 ARG C O 1
ATOM 11772 N N . PRO C 1 137 ? 150.867 86.710 151.583 1.00 48.33 137 PRO C N 1
ATOM 11773 C CA . PRO C 1 137 ? 150.268 85.394 151.312 1.00 48.33 137 PRO C CA 1
ATOM 11774 C C . PRO C 1 137 ? 148.751 85.414 151.256 1.00 48.33 137 PRO C C 1
ATOM 11775 O O . PRO C 1 137 ? 148.161 84.599 150.537 1.00 48.33 137 PRO C O 1
ATOM 11786 N N . GLU C 1 138 ? 148.102 86.314 151.991 1.00 49.30 138 GLU C N 1
ATOM 11787 C CA . GLU C 1 138 ? 146.649 86.344 152.083 1.00 49.30 138 GLU C CA 1
ATOM 11788 C C . GLU C 1 138 ? 146.002 87.273 151.065 1.00 49.30 138 GLU C C 1
ATOM 11789 O O . GLU C 1 138 ? 144.773 87.396 151.058 1.00 49.30 138 GLU C O 1
ATOM 11801 N N . TYR C 1 139 ? 146.784 87.925 150.208 1.00 41.74 139 TYR C N 1
ATOM 11802 C CA . TYR C 1 139 ? 146.261 88.901 149.257 1.00 41.74 139 TYR C CA 1
ATOM 11803 C C . TYR C 1 139 ? 146.869 88.650 147.885 1.00 41.74 139 TYR C C 1
ATOM 11804 O O . TYR C 1 139 ? 148.075 88.835 147.692 1.00 41.74 139 TYR C O 1
ATOM 11822 N N . ASP C 1 140 ? 146.035 88.229 146.940 1.00 36.52 140 ASP C N 1
ATOM 11823 C CA . ASP C 1 140 ? 146.393 88.177 145.534 1.00 36.52 140 ASP C CA 1
ATOM 11824 C C . ASP C 1 140 ? 145.692 89.318 144.805 1.00 36.52 140 ASP C C 1
ATOM 11825 O O . ASP C 1 140 ? 144.935 90.093 145.394 1.00 36.52 140 ASP C O 1
ATOM 11834 N N . ILE C 1 141 ? 145.944 89.423 143.499 1.00 31.50 141 ILE C N 1
ATOM 11835 C CA . ILE C 1 141 ? 145.389 90.541 142.743 1.00 31.50 141 ILE C CA 1
ATOM 11836 C C . ILE C 1 141 ? 143.866 90.509 142.766 1.00 31.50 141 ILE C C 1
ATOM 11837 O O . ILE C 1 141 ? 143.221 91.559 142.869 1.00 31.50 141 ILE C O 1
ATOM 11853 N N . MET C 1 142 ? 143.263 89.322 142.671 1.00 31.24 142 MET C N 1
ATOM 11854 C CA . MET C 1 142 ? 141.806 89.234 142.697 1.00 31.24 142 MET C CA 1
ATOM 11855 C C . MET C 1 142 ? 141.248 89.670 144.044 1.00 31.24 142 MET C C 1
ATOM 11856 O O . MET C 1 142 ? 140.211 90.339 144.104 1.00 31.24 142 MET C O 1
ATOM 11870 N N . ALA C 1 143 ? 141.908 89.286 145.138 1.00 33.30 143 ALA C N 1
ATOM 11871 C CA . ALA C 1 143 ? 141.436 89.688 146.459 1.00 33.30 143 ALA C CA 1
ATOM 11872 C C . ALA C 1 143 ? 141.490 91.200 146.626 1.00 33.30 143 ALA C C 1
ATOM 11873 O O . ALA C 1 143 ? 140.551 91.807 147.152 1.00 33.30 143 ALA C O 1
ATOM 11880 N N . VAL C 1 144 ? 142.587 91.826 146.191 1.00 32.93 144 VAL C N 1
ATOM 11881 C CA . VAL C 1 144 ? 142.712 93.271 146.315 1.00 32.93 144 VAL C CA 1
ATOM 11882 C C . VAL C 1 144 ? 141.632 93.982 145.524 1.00 32.93 144 VAL C C 1
ATOM 11883 O O . VAL C 1 144 ? 141.217 95.085 145.892 1.00 32.93 144 VAL C O 1
ATOM 11896 N N . TRP C 1 145 ? 141.168 93.377 144.437 1.00 26.71 145 TRP C N 1
ATOM 11897 C CA . TRP C 1 145 ? 140.152 93.980 143.593 1.00 26.71 145 TRP C CA 1
ATOM 11898 C C . TRP C 1 145 ? 138.739 93.648 144.043 1.00 26.71 145 TRP C C 1
ATOM 11899 O O . TRP C 1 145 ? 137.798 94.350 143.657 1.00 26.71 145 TRP C O 1
ATOM 11920 N N . ASN C 1 146 ? 138.572 92.593 144.838 1.00 28.79 146 ASN C N 1
ATOM 11921 C CA . ASN C 1 146 ? 137.306 92.347 145.510 1.00 28.79 146 ASN C CA 1
ATOM 11922 C C . ASN C 1 146 ? 137.102 93.285 146.691 1.00 28.79 146 ASN C C 1
ATOM 11923 O O . ASN C 1 146 ? 135.997 93.343 147.238 1.00 28.79 146 ASN C O 1
ATOM 11934 N N . LEU C 1 147 ? 138.147 94.012 147.097 1.00 33.24 147 LEU C N 1
ATOM 11935 C CA . LEU C 1 147 ? 138.036 94.952 148.205 1.00 33.24 147 LEU C CA 1
ATOM 11936 C C . LEU C 1 147 ? 137.273 96.210 147.818 1.00 33.24 147 LEU C C 1
ATOM 11937 O O . LEU C 1 147 ? 136.605 96.802 148.672 1.00 33.24 147 LEU C O 1
ATOM 11953 N N . SER C 1 148 ? 137.356 96.628 146.559 1.00 28.81 148 SER C N 1
ATOM 11954 C CA . SER C 1 148 ? 136.675 97.824 146.087 1.00 28.81 148 SER C CA 1
ATOM 11955 C C . SER C 1 148 ? 135.174 97.633 145.937 1.00 28.81 148 SER C C 1
ATOM 11956 O O . SER C 1 148 ? 134.463 98.610 145.684 1.00 28.81 148 SER C O 1
ATOM 11964 N N . ARG C 1 149 ? 134.680 96.407 146.079 1.00 30.70 149 ARG C N 1
ATOM 11965 C CA . ARG C 1 149 ? 133.259 96.131 145.922 1.00 30.70 149 ARG C CA 1
ATOM 11966 C C . ARG C 1 149 ? 132.430 96.994 146.861 1.00 30.70 149 ARG C C 1
ATOM 11967 O O . ARG C 1 149 ? 132.619 96.965 148.080 1.00 30.70 149 ARG C O 1
ATOM 11988 N N . ILE C 1 150 ? 131.506 97.762 146.286 1.00 29.38 150 ILE C N 1
ATOM 11989 C CA . ILE C 1 150 ? 130.555 98.562 147.046 1.00 29.38 150 ILE C CA 1
ATOM 11990 C C . ILE C 1 150 ? 129.120 98.137 146.771 1.00 29.38 150 ILE C C 1
ATOM 11991 O O . ILE C 1 150 ? 128.184 98.764 147.277 1.00 29.38 150 ILE C O 1
ATOM 12007 N N . PHE C 1 151 ? 128.922 97.085 145.980 1.00 29.02 151 PHE C N 1
ATOM 12008 C CA . PHE C 1 151 ? 127.600 96.627 145.555 1.00 29.02 151 PHE C CA 1
ATOM 12009 C C . PHE C 1 151 ? 127.361 95.243 146.145 1.00 29.02 151 PHE C C 1
ATOM 12010 O O . PHE C 1 151 ? 127.884 94.242 145.652 1.00 29.02 151 PHE C O 1
ATOM 12027 N N . SER C 1 152 ? 126.566 95.192 147.208 1.00 35.98 152 SER C N 1
ATOM 12028 C CA . SER C 1 152 ? 126.192 93.915 147.796 1.00 35.98 152 SER C CA 1
ATOM 12029 C C . SER C 1 152 ? 125.495 93.039 146.762 1.00 35.98 152 SER C C 1
ATOM 12030 O O . SER C 1 152 ? 125.092 93.499 145.691 1.00 35.98 152 SER C O 1
ATOM 12038 N N . ASP C 1 153 ? 125.357 91.758 147.094 1.00 37.48 153 ASP C N 1
ATOM 12039 C CA . ASP C 1 153 ? 124.783 90.782 146.178 1.00 37.48 153 ASP C CA 1
ATOM 12040 C C . ASP C 1 153 ? 123.314 91.076 145.895 1.00 37.48 153 ASP C C 1
ATOM 12041 O O . ASP C 1 153 ? 122.731 90.508 144.966 1.00 37.48 153 ASP C O 1
ATOM 12050 N N . ASN C 1 154 ? 122.706 91.961 146.686 1.00 36.92 154 ASN C N 1
ATOM 12051 C CA . ASN C 1 154 ? 121.283 92.255 146.557 1.00 36.92 154 ASN C CA 1
ATOM 12052 C C . ASN C 1 154 ? 121.030 93.292 145.465 1.00 36.92 154 ASN C C 1
ATOM 12053 O O . ASN C 1 154 ? 119.925 93.834 145.363 1.00 36.92 154 ASN C O 1
ATOM 12064 N N . VAL C 1 155 ? 122.035 93.580 144.645 1.00 30.81 155 VAL C N 1
ATOM 12065 C CA . VAL C 1 155 ? 121.874 94.547 143.565 1.00 30.81 155 VAL C CA 1
ATOM 12066 C C . VAL C 1 155 ? 120.946 93.965 142.510 1.00 30.81 155 VAL C C 1
ATOM 12067 O O . VAL C 1 155 ? 121.049 92.786 142.149 1.00 30.81 155 VAL C O 1
ATOM 12080 N N . SER C 1 156 ? 120.029 94.791 142.013 1.00 28.69 156 SER C N 1
ATOM 12081 C CA . SER C 1 156 ? 119.045 94.352 141.035 1.00 28.69 156 SER C CA 1
ATOM 12082 C C . SER C 1 156 ? 118.613 95.552 140.204 1.00 28.69 156 SER C C 1
ATOM 12083 O O . SER C 1 156 ? 118.955 96.697 140.506 1.00 28.69 156 SER C O 1
ATOM 12091 N N . CYS C 1 157 ? 117.850 95.279 139.149 1.00 28.24 157 CYS C N 1
ATOM 12092 C CA . CYS C 1 157 ? 117.299 96.334 138.313 1.00 28.24 157 CYS C CA 1
ATOM 12093 C C . CYS C 1 157 ? 115.953 95.876 137.777 1.00 28.24 157 CYS C C 1
ATOM 12094 O O . CYS C 1 157 ? 115.731 94.683 137.552 1.00 28.24 157 CYS C O 1
ATOM 12102 N N . SER C 1 158 ? 115.059 96.841 137.580 1.00 27.21 158 SER C N 1
ATOM 12103 C CA . SER C 1 158 ? 113.724 96.583 137.064 1.00 27.21 158 SER C CA 1
ATOM 12104 C C . SER C 1 158 ? 113.366 97.673 136.067 1.00 27.21 158 SER C C 1
ATOM 12105 O O . SER C 1 158 ? 113.953 98.757 136.061 1.00 27.21 158 SER C O 1
ATOM 12113 N N . ALA C 1 159 ? 112.396 97.373 135.211 1.00 26.63 159 ALA C N 1
ATOM 12114 C CA . ALA C 1 159 ? 111.934 98.301 134.189 1.00 26.63 159 ALA C CA 1
ATOM 12115 C C . ALA C 1 159 ? 110.542 98.793 134.555 1.00 26.63 159 ALA C C 1
ATOM 12116 O O . ALA C 1 159 ? 109.613 97.990 134.691 1.00 26.63 159 ALA C O 1
ATOM 12123 N N . HIS C 1 160 ? 110.400 100.104 134.718 1.00 24.89 160 HIS C N 1
ATOM 12124 C CA . HIS C 1 160 ? 109.113 100.740 134.952 1.00 24.89 160 HIS C CA 1
ATOM 12125 C C . HIS C 1 160 ? 108.695 101.416 133.657 1.00 24.89 160 HIS C C 1
ATOM 12126 O O . HIS C 1 160 ? 109.097 102.552 133.390 1.00 24.89 160 HIS C O 1
ATOM 12140 N N . GLU C 1 161 ? 107.907 100.713 132.848 1.00 27.21 161 GLU C N 1
ATOM 12141 C CA . GLU C 1 161 ? 107.537 101.183 131.511 1.00 27.21 161 GLU C CA 1
ATOM 12142 C C . GLU C 1 161 ? 106.020 101.342 131.470 1.00 27.21 161 GLU C C 1
ATOM 12143 O O . GLU C 1 161 ? 105.294 100.409 131.119 1.00 27.21 161 GLU C O 1
ATOM 12149 N N . GLY C 1 162 ? 105.551 102.531 131.836 1.00 26.13 162 GLY C N 1
ATOM 12150 C CA . GLY C 1 162 ? 104.150 102.874 131.831 1.00 26.13 162 GLY C CA 1
ATOM 12151 C C . GLY C 1 162 ? 103.690 103.290 133.205 1.00 26.13 162 GLY C C 1
ATOM 12152 O O . GLY C 1 162 ? 104.480 103.420 134.145 1.00 26.13 162 GLY C O 1
ATOM 12156 N N . SER C 1 163 ? 102.383 103.505 133.323 1.00 25.61 163 SER C N 1
ATOM 12157 C CA . SER C 1 163 ? 101.769 103.894 134.583 1.00 25.61 163 SER C CA 1
ATOM 12158 C C . SER C 1 163 ? 100.281 103.594 134.505 1.00 25.61 163 SER C C 1
ATOM 12159 O O . SER C 1 163 ? 99.660 103.789 133.458 1.00 25.61 163 SER C O 1
ATOM 12162 N N . SER C 1 164 ? 99.721 103.119 135.610 1.00 25.99 164 SER C N 1
ATOM 12163 C CA . SER C 1 164 ? 98.297 102.844 135.717 1.00 25.99 164 SER C CA 1
ATOM 12164 C C . SER C 1 164 ? 97.597 103.990 136.433 1.00 25.99 164 SER C C 1
ATOM 12165 O O . SER C 1 164 ? 98.221 104.817 137.102 1.00 25.99 164 SER C O 1
ATOM 12168 N N . ILE C 1 165 ? 96.278 104.030 136.277 1.00 26.90 165 ILE C N 1
ATOM 12169 C CA . ILE C 1 165 ? 95.453 105.017 136.959 1.00 26.90 165 ILE C CA 1
ATOM 12170 C C . ILE C 1 165 ? 95.056 104.445 138.311 1.00 26.90 165 ILE C C 1
ATOM 12171 O O . ILE C 1 165 ? 94.653 105.181 139.219 1.00 26.90 165 ILE C O 1
ATOM 12176 N N . ILE C 1 166 ? 95.170 103.126 138.451 1.00 25.79 166 ILE C N 1
ATOM 12177 C CA . ILE C 1 166 ? 94.825 102.445 139.692 1.00 25.79 166 ILE C CA 1
ATOM 12178 C C . ILE C 1 166 ? 96.090 101.964 140.388 1.00 25.79 166 ILE C C 1
ATOM 12179 O O . ILE C 1 166 ? 96.404 102.396 141.502 1.00 25.79 166 ILE C O 1
ATOM 12184 N N . SER C 1 167 ? 96.826 101.068 139.733 1.00 22.89 167 SER C N 1
ATOM 12185 C CA . SER C 1 167 ? 97.997 100.443 140.335 1.00 22.89 167 SER C CA 1
ATOM 12186 C C . SER C 1 167 ? 99.135 101.437 140.523 1.00 22.89 167 SER C C 1
ATOM 12187 O O . SER C 1 167 ? 99.760 101.481 141.587 1.00 22.89 167 SER C O 1
ATOM 12190 N N . GLY C 1 168 ? 99.414 102.239 139.494 1.00 25.05 168 GLY C N 1
ATOM 12191 C CA . GLY C 1 168 ? 100.524 103.171 139.510 1.00 25.05 168 GLY C CA 1
ATOM 12192 C C . GLY C 1 168 ? 101.497 102.880 138.380 1.00 25.05 168 GLY C C 1
ATOM 12193 O O . GLY C 1 168 ? 101.117 102.880 137.198 1.00 25.05 168 GLY C O 1
ATOM 12194 N N . SER C 1 169 ? 102.748 102.629 138.741 1.00 26.75 169 SER C N 1
ATOM 12195 C CA . SER C 1 169 ? 103.765 102.310 137.754 1.00 26.75 169 SER C CA 1
ATOM 12196 C C . SER C 1 169 ? 103.781 100.815 137.466 1.00 26.75 169 SER C C 1
ATOM 12197 O O . SER C 1 169 ? 103.526 99.987 138.344 1.00 26.75 169 SER C O 1
ATOM 12200 N N . TYR C 1 170 ? 104.081 100.475 136.215 1.00 28.14 170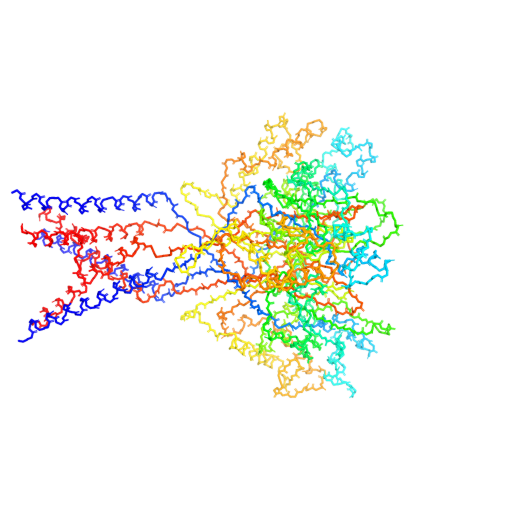 TYR C N 1
ATOM 12201 C CA . TYR C 1 170 ? 104.157 99.086 135.781 1.00 28.14 170 TYR C CA 1
ATOM 12202 C C . TYR C 1 170 ? 105.566 98.567 136.025 1.00 28.14 170 TYR C C 1
ATOM 12203 O O . TYR C 1 170 ? 106.499 98.931 135.303 1.00 28.14 170 TYR C O 1
ATOM 12221 N N . VAL C 1 171 ? 105.718 97.707 137.028 1.00 28.71 171 VAL C N 1
ATOM 12222 C CA . VAL C 1 171 ? 107.018 97.182 137.427 1.00 28.71 171 VAL C CA 1
ATOM 12223 C C . VAL C 1 171 ? 107.252 95.859 136.713 1.00 28.71 171 VAL C C 1
ATOM 12224 O O . VAL C 1 171 ? 106.400 94.963 136.750 1.00 28.71 171 VAL C O 1
ATOM 12237 N N . ASP C 1 172 ? 108.406 95.739 136.063 1.00 31.51 172 ASP C N 1
ATOM 12238 C CA . ASP C 1 172 ? 108.816 94.507 135.388 1.00 31.51 172 ASP C CA 1
ATOM 12239 C C . ASP C 1 172 ? 110.147 94.059 135.974 1.00 31.51 172 ASP C C 1
ATOM 12240 O O . ASP C 1 172 ? 111.215 94.461 135.478 1.00 31.51 172 ASP C O 1
ATOM 12249 N N . PRO C 1 173 ? 110.145 93.236 137.027 1.00 31.68 173 PRO C N 1
ATOM 12250 C CA . PRO C 1 173 ? 111.410 92.920 137.706 1.00 31.68 173 PRO C CA 1
ATOM 12251 C C . PRO C 1 173 ? 112.294 91.949 136.947 1.00 31.68 173 PRO C C 1
ATOM 12252 O O . PRO C 1 173 ? 113.522 92.028 137.081 1.00 31.68 173 PRO C O 1
ATOM 12263 N N . ASN C 1 174 ? 111.722 91.040 136.161 1.00 33.77 174 ASN C N 1
ATOM 12264 C CA . ASN C 1 174 ? 112.487 89.984 135.498 1.00 33.77 174 ASN C CA 1
ATOM 12265 C C . ASN C 1 174 ? 112.965 90.500 134.145 1.00 33.77 174 ASN C C 1
ATOM 12266 O O . ASN C 1 174 ? 112.284 90.371 133.128 1.00 33.77 174 ASN C O 1
ATOM 12277 N N . MET C 1 175 ? 114.154 91.091 134.140 1.00 31.87 175 MET C N 1
ATOM 12278 C CA . MET C 1 175 ? 114.826 91.479 132.906 1.00 31.87 175 MET C CA 1
ATOM 12279 C C . MET C 1 175 ? 116.317 91.231 133.111 1.00 31.87 175 MET C C 1
ATOM 12280 O O . MET C 1 175 ? 116.732 90.569 134.068 1.00 31.87 175 MET C O 1
ATOM 12294 N N . SER C 1 176 ? 117.138 91.758 132.207 1.00 30.69 176 SER C N 1
ATOM 12295 C CA . SER C 1 176 ? 118.579 91.572 132.307 1.00 30.69 176 SER C CA 1
ATOM 12296 C C . SER C 1 176 ? 119.084 92.062 133.657 1.00 30.69 176 SER C C 1
ATOM 12297 O O . SER C 1 176 ? 119.056 93.263 133.942 1.00 30.69 176 SER C O 1
ATOM 12305 N N . GLN C 1 177 ? 119.554 91.124 134.491 1.00 29.34 177 GLN C N 1
ATOM 12306 C CA . GLN C 1 177 ? 120.049 91.467 135.814 1.00 29.34 177 GLN C CA 1
ATOM 12307 C C . GLN C 1 177 ? 121.518 91.877 135.747 1.00 29.34 177 GLN C C 1
ATOM 12308 O O . GLN C 1 177 ? 122.263 91.401 134.884 1.00 29.34 177 GLN C O 1
ATOM 12322 N N . PRO C 1 178 ? 121.963 92.757 136.641 1.00 27.17 178 PRO C N 1
ATOM 12323 C CA . PRO C 1 178 ? 123.371 93.162 136.632 1.00 27.17 178 PRO C CA 1
ATOM 12324 C C . PRO C 1 178 ? 124.296 92.033 137.060 1.00 27.17 178 PRO C C 1
ATOM 12325 O O . PRO C 1 178 ? 123.910 91.127 137.802 1.00 27.17 178 PRO C O 1
ATOM 12336 N N . HIS C 1 179 ? 125.536 92.100 136.579 1.00 25.80 179 HIS C N 1
ATOM 12337 C CA . HIS C 1 179 ? 126.572 91.148 136.950 1.00 25.80 179 HIS C CA 1
ATOM 12338 C C . HIS C 1 179 ? 127.859 91.897 137.272 1.00 25.80 179 HIS C C 1
ATOM 12339 O O . HIS C 1 179 ? 128.040 93.057 136.895 1.00 25.80 179 HIS C O 1
ATOM 12353 N N . LEU C 1 180 ? 128.760 91.210 137.974 1.00 26.62 180 LEU C N 1
ATOM 12354 C CA . LEU C 1 180 ? 129.961 91.824 138.543 1.00 26.62 180 LEU C CA 1
ATOM 12355 C C . LEU C 1 180 ? 131.095 91.735 137.531 1.00 26.62 180 LEU C C 1
ATOM 12356 O O . LEU C 1 180 ? 131.557 90.651 137.174 1.00 26.62 180 LEU C O 1
ATOM 12372 N N . VAL C 1 181 ? 131.555 92.894 137.069 1.00 24.28 181 VAL C N 1
ATOM 12373 C CA . VAL C 1 181 ? 132.662 92.984 136.124 1.00 24.28 181 VAL C CA 1
ATOM 12374 C C . VAL C 1 181 ? 133.836 93.678 136.798 1.00 24.28 181 VAL C C 1
ATOM 12375 O O . VAL C 1 181 ? 133.654 94.526 137.678 1.00 24.28 181 VAL C O 1
ATOM 12388 N N . TYR C 1 182 ? 135.048 93.318 136.384 1.00 25.24 182 TYR C N 1
ATOM 12389 C CA . TYR C 1 182 ? 136.269 93.928 136.891 1.00 25.24 182 TYR C CA 1
ATOM 12390 C C . TYR C 1 182 ? 136.685 95.063 135.967 1.00 25.24 182 TYR C C 1
ATOM 12391 O O . TYR C 1 182 ? 136.829 94.864 134.758 1.00 25.24 182 TYR C O 1
ATOM 12409 N N . THR C 1 183 ? 136.884 96.247 136.542 1.00 22.95 183 THR C N 1
ATOM 12410 C CA . THR C 1 183 ? 137.173 97.451 135.781 1.00 22.95 183 THR C CA 1
ATOM 12411 C C . THR C 1 183 ? 138.291 98.219 136.466 1.00 22.95 183 THR C C 1
ATOM 12412 O O . THR C 1 183 ? 138.466 98.131 137.682 1.00 22.95 183 THR C O 1
ATOM 12423 N N . THR C 1 184 ? 139.026 99.000 135.677 1.00 23.76 184 THR C N 1
ATOM 12424 C CA . THR C 1 184 ? 140.119 99.821 136.188 1.00 23.76 184 THR C CA 1
ATOM 12425 C C . THR C 1 184 ? 139.722 100.570 137.456 1.00 23.76 184 THR C C 1
ATOM 12426 O O . THR C 1 184 ? 140.573 100.856 138.304 1.00 23.76 184 THR C O 1
ATOM 12437 N N . SER C 1 185 ? 138.435 100.901 137.593 1.00 23.93 185 SER C N 1
ATOM 12438 C CA . SER C 1 185 ? 137.945 101.556 138.800 1.00 23.93 185 SER C CA 1
ATOM 12439 C C . SER C 1 185 ? 137.799 100.594 139.970 1.00 23.93 185 SER C C 1
ATOM 12440 O O . SER C 1 185 ? 137.640 101.046 141.108 1.00 23.93 185 SER C O 1
ATOM 12448 N N . GLY C 1 186 ? 137.851 99.289 139.718 1.00 24.46 186 GLY C N 1
ATOM 12449 C CA . GLY C 1 186 ? 137.719 98.297 140.765 1.00 24.46 186 GLY C CA 1
ATOM 12450 C C . GLY C 1 186 ? 136.796 97.172 140.355 1.00 24.46 186 GLY C C 1
ATOM 12451 O O . GLY C 1 186 ? 136.742 96.814 139.177 1.00 24.46 186 GLY C O 1
ATOM 12455 N N . GLN C 1 187 ? 136.066 96.602 141.308 1.00 25.86 187 GLN C N 1
ATOM 12456 C CA . GLN C 1 187 ? 135.039 95.610 141.014 1.00 25.86 187 GLN C CA 1
ATOM 12457 C C . GLN C 1 187 ? 133.719 96.351 140.855 1.00 25.86 187 GLN C C 1
ATOM 12458 O O . GLN C 1 187 ? 133.193 96.913 141.821 1.00 25.86 187 GLN C O 1
ATOM 12472 N N . CYS C 1 188 ? 133.190 96.351 139.641 1.00 23.95 188 CYS C N 1
ATOM 12473 C CA . CYS C 1 188 ? 132.027 97.141 139.280 1.00 23.95 188 CYS C CA 1
ATOM 12474 C C . CYS C 1 188 ? 130.823 96.237 139.053 1.00 23.95 188 CYS C C 1
ATOM 12475 O O . CYS C 1 188 ? 130.888 95.016 139.213 1.00 23.95 188 CYS C O 1
ATOM 12482 N N . ILE C 1 189 ? 129.712 96.859 138.672 1.00 25.65 189 ILE C N 1
ATOM 12483 C CA . ILE C 1 189 ? 128.466 96.164 138.387 1.00 25.65 189 ILE C CA 1
ATOM 12484 C C . ILE C 1 189 ? 128.003 96.599 137.003 1.00 25.65 189 ILE C C 1
ATOM 12485 O O . ILE C 1 189 ? 127.853 97.797 136.737 1.00 25.65 189 ILE C O 1
ATOM 12501 N N . ASN C 1 190 ? 127.799 95.630 136.116 1.00 24.66 190 ASN C N 1
ATOM 12502 C CA . ASN C 1 190 ? 127.438 95.891 134.728 1.00 24.66 190 ASN C CA 1
ATOM 12503 C C . ASN C 1 190 ? 125.990 95.488 134.504 1.00 24.66 190 ASN C C 1
ATOM 12504 O O . ASN C 1 190 ? 125.588 94.380 134.870 1.00 24.66 190 ASN C O 1
ATOM 12515 N N . ILE C 1 191 ? 125.215 96.385 133.902 1.00 25.08 191 ILE C N 1
ATOM 12516 C CA . ILE C 1 191 ? 123.784 96.185 133.692 1.00 25.08 191 ILE C CA 1
ATOM 12517 C C . ILE C 1 191 ? 123.570 95.905 132.206 1.00 25.08 191 ILE C C 1
ATOM 12518 O O . ILE C 1 191 ? 123.676 96.837 131.393 1.00 25.08 191 ILE C O 1
ATOM 12534 N N . PRO C 1 192 ? 123.273 94.665 131.807 1.00 27.40 192 PRO C N 1
ATOM 12535 C CA . PRO C 1 192 ? 123.194 94.362 130.368 1.00 27.40 192 PRO C CA 1
ATOM 12536 C C . PRO C 1 192 ? 122.155 95.176 129.618 1.00 27.40 192 PRO C C 1
ATOM 12537 O O . PRO C 1 192 ? 122.376 95.478 128.440 1.00 27.40 192 PRO C O 1
ATOM 12548 N N . ALA C 1 193 ? 121.029 95.521 130.244 1.00 28.40 193 ALA C N 1
ATOM 12549 C CA . ALA C 1 193 ? 119.972 96.282 129.584 1.00 28.40 193 ALA C CA 1
ATOM 12550 C C . ALA C 1 193 ? 119.786 95.821 128.144 1.00 28.40 193 ALA C C 1
ATOM 12551 O O . ALA C 1 193 ? 119.914 96.618 127.209 1.00 28.40 193 ALA C O 1
ATOM 12558 N N . SER C 1 194 ? 119.487 94.535 127.957 1.00 30.89 194 SER C N 1
ATOM 12559 C CA . SER C 1 194 ? 119.472 93.919 126.634 1.00 30.89 194 SER C CA 1
ATOM 12560 C C . SER C 1 194 ? 118.116 94.053 125.949 1.00 30.89 194 SER C C 1
ATOM 12561 O O . SER C 1 194 ? 118.043 94.460 124.786 1.00 30.89 194 SER C O 1
ATOM 12569 N N . ARG C 1 195 ? 117.038 93.717 126.650 1.00 31.50 195 ARG C N 1
ATOM 12570 C CA . ARG C 1 195 ? 115.718 93.761 126.046 1.00 31.50 195 ARG C CA 1
ATOM 12571 C C . ARG C 1 195 ? 115.306 95.207 125.761 1.00 31.50 195 ARG C C 1
ATOM 12572 O O . ARG C 1 195 ? 115.600 96.110 126.549 1.00 31.50 195 ARG C O 1
ATOM 12593 N N . PRO C 1 196 ? 114.631 95.456 124.638 1.00 29.87 196 PRO C N 1
ATOM 12594 C CA . PRO C 1 196 ? 114.132 96.810 124.370 1.00 29.87 196 PRO C CA 1
ATOM 12595 C C . PRO C 1 196 ? 113.044 97.214 125.352 1.00 29.87 196 PRO C C 1
ATOM 12596 O O . PRO C 1 196 ? 112.253 96.387 125.813 1.00 29.87 196 PRO C O 1
ATOM 12607 N N . LEU C 1 197 ? 113.006 98.507 125.662 1.00 25.58 197 LEU C N 1
ATOM 12608 C CA . LEU C 1 197 ? 112.084 99.050 126.653 1.00 25.58 197 LEU C CA 1
ATOM 12609 C C . LEU C 1 197 ? 110.920 99.719 125.931 1.00 25.58 197 LEU C C 1
ATOM 12610 O O . LEU C 1 197 ? 111.107 100.723 125.237 1.00 25.58 197 LEU C O 1
ATOM 12626 N N . ILE C 1 198 ? 109.718 99.170 126.101 1.00 25.93 198 ILE C N 1
ATOM 12627 C CA . ILE C 1 198 ? 108.540 99.760 125.475 1.00 25.93 198 ILE C CA 1
ATOM 12628 C C . ILE C 1 198 ? 108.339 101.154 126.049 1.00 25.93 198 ILE C C 1
ATOM 12629 O O . ILE C 1 198 ? 108.302 101.337 127.271 1.00 25.93 198 ILE C O 1
ATOM 12645 N N . TYR C 1 199 ? 108.203 102.144 125.171 1.00 24.04 199 TYR C N 1
ATOM 12646 C CA . TYR C 1 199 ? 108.085 103.532 125.602 1.00 24.04 199 TYR C CA 1
ATOM 12647 C C . TYR C 1 199 ? 106.621 103.851 125.871 1.00 24.04 199 TYR C C 1
ATOM 12648 O O . TYR C 1 199 ? 105.794 103.829 124.955 1.00 24.04 199 TYR C O 1
ATOM 12666 N N . ARG C 1 200 ? 106.302 104.152 127.127 1.00 25.78 200 ARG C N 1
ATOM 12667 C CA . ARG C 1 200 ? 104.961 104.555 127.537 1.00 25.78 200 ARG C CA 1
ATOM 12668 C C . ARG C 1 200 ? 105.068 105.851 128.330 1.00 25.78 200 ARG C C 1
ATOM 12669 O O . ARG C 1 200 ? 105.176 105.823 129.560 1.00 25.78 200 ARG C O 1
ATOM 12690 N N . GLY C 1 201 ? 105.030 106.980 127.630 1.00 22.82 201 GLY C N 1
ATOM 12691 C CA . GLY C 1 201 ? 105.075 108.268 128.292 1.00 22.82 201 GLY C CA 1
ATOM 12692 C C . GLY C 1 201 ? 106.451 108.580 128.867 1.00 22.82 201 GLY C C 1
ATOM 12693 O O . GLY C 1 201 ? 107.418 107.841 128.709 1.00 22.82 201 GLY C O 1
ATOM 12697 N N . VAL C 1 202 ? 106.508 109.723 129.556 1.00 22.39 202 VAL C N 1
ATOM 12698 C CA . VAL C 1 202 ? 107.751 110.154 130.194 1.00 22.39 202 VAL C CA 1
ATOM 12699 C C . VAL C 1 202 ? 108.160 109.254 131.345 1.00 22.39 202 VAL C C 1
ATOM 12700 O O . VAL C 1 202 ? 109.354 109.170 131.657 1.00 22.39 202 VAL C O 1
ATOM 12713 N N . ASN C 1 203 ? 107.213 108.579 131.986 1.00 22.55 203 ASN C N 1
ATOM 12714 C CA . ASN C 1 203 ? 107.514 107.703 133.116 1.00 22.55 203 ASN C CA 1
ATOM 12715 C C . ASN C 1 203 ? 107.881 106.307 132.619 1.00 22.55 203 ASN C C 1
ATOM 12716 O O . ASN C 1 203 ? 107.326 105.290 133.033 1.00 22.55 203 ASN C O 1
ATOM 12727 N N . THR C 1 204 ? 108.846 106.284 131.704 1.00 23.50 204 THR C N 1
ATOM 12728 C CA . THR C 1 204 ? 109.436 105.057 131.181 1.00 23.50 204 THR C CA 1
ATOM 12729 C C . THR C 1 204 ? 110.905 105.070 131.572 1.00 23.50 204 THR C C 1
ATOM 12730 O O . THR C 1 204 ? 111.709 105.773 130.952 1.00 23.50 204 THR C O 1
ATOM 12741 N N . PHE C 1 205 ? 111.256 104.304 132.599 1.00 23.41 205 PHE C N 1
ATOM 12742 C CA . PHE C 1 205 ? 112.601 104.352 133.145 1.00 23.41 205 PHE C CA 1
ATOM 12743 C C . PHE C 1 205 ? 113.015 102.963 133.611 1.00 23.41 205 PHE C C 1
ATOM 12744 O O . PHE C 1 205 ? 112.248 101.999 133.544 1.00 23.41 205 PHE C O 1
ATOM 12761 N N . VAL C 1 206 ? 114.259 102.875 134.066 1.00 24.58 206 VAL C N 1
ATOM 12762 C CA . VAL C 1 206 ? 114.823 101.663 134.640 1.00 24.58 206 VAL C CA 1
ATOM 12763 C C . VAL C 1 206 ? 115.375 102.040 136.007 1.00 24.58 206 VAL C C 1
ATOM 12764 O O . VAL C 1 206 ? 116.118 103.022 136.132 1.00 24.58 206 VAL C O 1
ATOM 12777 N N . ARG C 1 207 ? 115.005 101.274 137.028 1.00 26.85 207 ARG C N 1
ATOM 12778 C CA . ARG C 1 207 ? 115.472 101.512 138.386 1.00 26.85 207 ARG C CA 1
ATOM 12779 C C . ARG C 1 207 ? 116.469 100.437 138.788 1.00 26.85 207 ARG C C 1
ATOM 12780 O O . ARG C 1 207 ? 116.154 99.245 138.751 1.00 26.85 207 ARG C O 1
ATOM 12801 N N . ILE C 1 208 ? 117.662 100.866 139.183 1.00 26.33 208 ILE C N 1
ATOM 12802 C CA . ILE C 1 208 ? 118.710 99.988 139.688 1.00 26.33 208 ILE C CA 1
ATOM 12803 C C . ILE C 1 208 ? 118.787 100.210 141.192 1.00 26.33 208 ILE C C 1
ATOM 12804 O O . ILE C 1 208 ? 119.073 101.320 141.653 1.00 26.33 208 ILE C O 1
ATOM 12820 N N . THR C 1 209 ? 118.538 99.157 141.964 1.00 29.37 209 THR C N 1
ATOM 12821 C CA . THR C 1 209 ? 118.470 99.256 143.414 1.00 29.37 209 THR C CA 1
ATOM 12822 C C . THR C 1 209 ? 119.454 98.280 144.035 1.00 29.37 209 THR C C 1
ATOM 12823 O O . THR C 1 209 ? 119.462 97.096 143.684 1.00 29.37 209 THR C O 1
ATOM 12834 N N . ASP C 1 210 ? 120.277 98.777 144.953 1.00 32.92 210 ASP C N 1
ATOM 12835 C CA . ASP C 1 210 ? 121.176 97.945 145.750 1.00 32.92 210 ASP C CA 1
ATOM 12836 C C . ASP C 1 210 ? 120.763 98.119 147.207 1.00 32.92 210 ASP C C 1
ATOM 12837 O O . ASP C 1 210 ? 121.189 99.068 147.871 1.00 32.92 210 ASP C O 1
ATOM 12846 N N . SER C 1 211 ? 119.933 97.201 147.699 1.00 37.37 211 SER C N 1
ATOM 12847 C CA . SER C 1 211 ? 119.356 97.301 149.038 1.00 37.37 211 SER C CA 1
ATOM 12848 C C . SER C 1 211 ? 120.234 96.522 150.008 1.00 37.37 211 SER C C 1
ATOM 12849 O O . SER C 1 211 ? 119.912 95.404 150.411 1.00 37.37 211 SER C O 1
ATOM 12857 N N . GLN C 1 212 ? 121.358 97.123 150.393 1.00 42.83 212 GLN C N 1
ATOM 12858 C CA . GLN C 1 212 ? 122.260 96.491 151.348 1.00 42.83 212 GLN C CA 1
ATOM 12859 C C . GLN C 1 212 ? 122.044 97.087 152.733 1.00 42.83 212 GLN C C 1
ATOM 12860 O O . GLN C 1 212 ? 121.515 98.200 152.856 1.00 42.83 212 GLN C O 1
ATOM 12874 N N . PRO C 1 213 ? 122.432 96.382 153.799 1.00 52.10 213 PRO C N 1
ATOM 12875 C CA . PRO C 1 213 ? 122.231 96.921 155.149 1.00 52.10 213 PRO C CA 1
ATOM 12876 C C . PRO C 1 213 ? 123.361 97.839 155.586 1.00 52.10 213 PRO C C 1
ATOM 12877 O O . PRO C 1 213 ? 124.517 97.411 155.668 1.00 52.10 213 PRO C O 1
ATOM 12888 N N . ARG C 1 214 ? 123.042 99.102 155.871 1.00 53.75 214 ARG C N 1
ATOM 12889 C CA . ARG C 1 214 ? 124.028 100.048 156.392 1.00 53.75 214 ARG C CA 1
ATOM 12890 C C . ARG C 1 214 ? 124.073 99.911 157.911 1.00 53.75 214 ARG C C 1
ATOM 12891 O O . ARG C 1 214 ? 123.765 100.836 158.668 1.00 53.75 214 ARG C O 1
ATOM 12912 N N . ASN C 1 215 ? 124.469 98.721 158.361 1.00 62.02 215 ASN C N 1
ATOM 12913 C CA . ASN C 1 215 ? 124.731 98.469 159.776 1.00 62.02 215 ASN C CA 1
ATOM 12914 C C . ASN C 1 215 ? 126.153 98.951 160.043 1.00 62.02 215 ASN C C 1
ATOM 12915 O O . ASN C 1 215 ? 127.139 98.296 159.702 1.00 62.02 215 ASN C O 1
ATOM 12926 N N . LEU C 1 216 ? 126.251 100.127 160.663 1.00 63.23 216 LEU C N 1
ATOM 12927 C CA . LEU C 1 216 ? 127.518 100.846 160.705 1.00 63.23 216 LEU C CA 1
ATOM 12928 C C . LEU C 1 216 ? 128.615 100.005 161.343 1.00 63.23 216 LEU C C 1
ATOM 12929 O O . LEU C 1 216 ? 128.624 99.791 162.559 1.00 63.23 216 LEU C O 1
ATOM 12945 N N . ASP C 1 217 ? 129.543 99.528 160.514 1.00 63.87 217 ASP C N 1
ATOM 12946 C CA . ASP C 1 217 ? 130.769 98.885 160.964 1.00 63.87 217 ASP C CA 1
ATO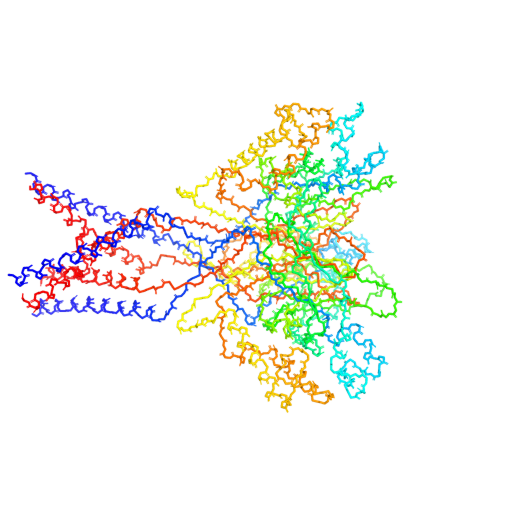M 12947 C C . ASP C 1 217 ? 131.996 99.573 160.379 1.00 63.87 217 ASP C C 1
ATOM 12948 O O . ASP C 1 217 ? 132.958 99.859 161.097 1.00 63.87 217 ASP C O 1
ATOM 12957 N N . GLU C 1 218 ? 131.975 99.847 159.077 1.00 54.81 218 GLU C N 1
ATOM 12958 C CA . GLU C 1 218 ? 133.074 100.474 158.362 1.00 54.81 218 GLU C CA 1
ATOM 12959 C C . GLU C 1 218 ? 132.520 101.574 157.465 1.00 54.81 218 GLU C C 1
ATOM 12960 O O . GLU C 1 218 ? 131.338 101.576 157.109 1.00 54.81 218 GLU C O 1
ATOM 12972 N N . VAL C 1 219 ? 133.387 102.519 157.104 1.00 48.15 219 VAL C N 1
ATOM 12973 C CA . VAL C 1 219 ? 132.991 103.647 156.267 1.00 48.15 219 VAL C CA 1
ATOM 12974 C C . VAL C 1 219 ? 132.425 103.108 154.960 1.00 48.15 219 VAL C C 1
ATOM 12975 O O . VAL C 1 219 ? 132.924 102.115 154.418 1.00 48.15 219 VAL C O 1
ATOM 12988 N N . ARG C 1 220 ? 131.388 103.753 154.450 1.00 48.17 220 ARG C N 1
ATOM 12989 C CA . ARG C 1 220 ? 130.649 103.300 153.282 1.00 48.17 220 ARG C CA 1
ATOM 12990 C C . ARG C 1 220 ? 130.617 104.392 152.219 1.00 48.17 220 ARG C C 1
ATOM 12991 O O . ARG C 1 220 ? 130.809 105.575 152.513 1.00 48.17 220 ARG C O 1
ATOM 13012 N N . PRO C 1 221 ? 130.374 104.031 150.960 1.00 37.38 221 PRO C N 1
ATOM 13013 C CA . PRO C 1 221 ? 130.774 104.902 149.852 1.00 37.38 221 PRO C CA 1
ATOM 13014 C C . PRO C 1 221 ? 129.955 106.182 149.782 1.00 37.38 221 PRO C C 1
ATOM 13015 O O . PRO C 1 221 ? 128.959 106.365 150.483 1.00 37.38 221 PRO C O 1
ATOM 13026 N N . GLU C 1 222 ? 130.407 107.076 148.901 1.00 33.11 222 GLU C N 1
ATOM 13027 C CA . GLU C 1 222 ? 129.827 108.400 148.761 1.00 33.11 222 GLU C CA 1
ATOM 13028 C C . GLU C 1 222 ? 129.386 108.728 147.344 1.00 33.11 222 GLU C C 1
ATOM 13029 O O . GLU C 1 222 ? 128.511 109.585 147.176 1.00 33.11 222 GLU C O 1
ATOM 13041 N N . ALA C 1 223 ? 129.954 108.084 146.328 1.00 26.82 223 ALA C N 1
ATOM 13042 C CA . ALA C 1 223 ? 129.607 108.385 144.949 1.00 26.82 223 ALA C CA 1
ATOM 13043 C C . ALA C 1 223 ? 129.918 107.181 144.076 1.00 26.82 223 ALA C C 1
ATOM 13044 O O . ALA C 1 223 ? 130.633 106.264 144.488 1.00 26.82 223 ALA C O 1
ATOM 13051 N N . ILE C 1 224 ? 129.369 107.195 142.865 1.00 25.26 224 ILE C N 1
ATOM 13052 C CA . ILE C 1 224 ? 129.538 106.110 141.910 1.00 25.26 224 ILE C CA 1
ATOM 13053 C C . ILE C 1 224 ? 129.773 106.693 140.524 1.00 25.26 224 ILE C C 1
ATOM 13054 O O . ILE C 1 224 ? 129.289 107.784 140.200 1.00 25.26 224 ILE C O 1
ATOM 13070 N N . GLN C 1 225 ? 130.519 105.952 139.711 1.00 22.24 225 GLN C N 1
ATOM 13071 C CA . GLN C 1 225 ? 130.834 106.319 138.337 1.00 22.24 225 GLN C CA 1
ATOM 13072 C C . GLN C 1 225 ? 129.895 105.564 137.401 1.00 22.24 225 GLN C C 1
ATOM 13073 O O . GLN C 1 225 ? 130.010 104.344 137.258 1.00 22.24 225 GLN C O 1
ATOM 13087 N N . ILE C 1 226 ? 128.967 106.279 136.781 1.00 22.79 226 ILE C N 1
ATOM 13088 C CA . ILE C 1 226 ? 128.013 105.694 135.844 1.00 22.79 226 ILE C CA 1
ATOM 13089 C C . ILE C 1 226 ? 128.600 105.781 134.446 1.00 22.79 226 ILE C C 1
ATOM 13090 O O . ILE C 1 226 ? 129.361 106.697 134.134 1.00 22.79 226 ILE C O 1
ATOM 13106 N N . TYR C 1 227 ? 128.246 104.827 133.587 1.00 20.59 227 TYR C N 1
ATOM 13107 C CA . TYR C 1 227 ? 128.740 104.856 132.212 1.00 20.59 227 TYR C CA 1
ATOM 13108 C C . TYR C 1 227 ? 127.715 104.183 131.310 1.00 20.59 227 TYR C C 1
ATOM 13109 O O . TYR C 1 227 ? 127.413 103.000 131.486 1.00 20.59 227 TYR C O 1
ATOM 13127 N N . PHE C 1 228 ? 127.188 104.937 130.349 1.00 20.89 228 PHE C N 1
ATOM 13128 C CA . PHE C 1 228 ? 126.209 104.429 129.396 1.00 20.89 228 PHE C CA 1
ATOM 13129 C C . PHE C 1 228 ? 126.911 104.146 128.074 1.00 20.89 228 PHE C C 1
ATOM 13130 O O . PHE C 1 228 ? 127.626 105.007 127.551 1.00 20.89 228 PHE C O 1
ATOM 13147 N N . HIS C 1 229 ? 126.711 102.946 127.535 1.00 22.25 229 HIS C N 1
ATOM 13148 C CA . HIS C 1 229 ? 127.442 102.517 126.351 1.00 22.25 229 HIS C CA 1
ATOM 13149 C C . HIS C 1 229 ? 126.727 101.315 125.739 1.00 22.25 229 HIS C C 1
ATOM 13150 O O . HIS C 1 229 ? 125.598 100.983 126.111 1.00 22.25 229 HIS C O 1
ATOM 13164 N N . GLU C 1 230 ? 127.387 100.665 124.784 1.00 26.56 230 GLU C N 1
ATOM 13165 C CA . GLU C 1 230 ? 126.830 99.551 124.026 1.00 26.56 230 GLU C CA 1
ATOM 13166 C C . GLU C 1 230 ? 127.479 98.241 124.467 1.00 26.56 230 GLU C C 1
ATOM 13167 O O . GLU C 1 230 ? 128.338 98.212 125.350 1.00 26.56 230 GLU C O 1
ATOM 13179 N N . HIS C 1 231 ? 127.064 97.144 123.837 1.00 31.36 231 HIS C N 1
ATOM 13180 C CA . HIS C 1 231 ? 127.301 95.807 124.370 1.00 31.36 231 HIS C CA 1
ATOM 13181 C C . HIS C 1 231 ? 128.402 95.078 123.607 1.00 31.36 231 HIS C C 1
ATOM 13182 O O . HIS C 1 231 ? 128.626 95.334 122.420 1.00 31.36 231 HIS C O 1
ATOM 13196 N N . HIS C 1 232 ? 129.091 94.178 124.313 1.00 35.35 232 HIS C N 1
ATOM 13197 C CA . HIS C 1 232 ? 130.127 93.291 123.785 1.00 35.35 232 HIS C CA 1
ATOM 13198 C C . HIS C 1 232 ? 131.389 94.051 123.406 1.00 35.35 232 HIS C C 1
ATOM 13199 O O . HIS C 1 232 ? 132.397 93.442 123.032 1.00 35.35 232 HIS C O 1
ATOM 13213 N N . HIS C 1 233 ? 131.352 95.373 123.506 1.00 30.29 233 HIS C N 1
ATOM 13214 C CA . HIS C 1 233 ? 132.553 96.192 123.443 1.00 30.29 233 HIS C CA 1
ATOM 13215 C C . HIS C 1 233 ? 133.127 96.238 124.852 1.00 30.29 233 HIS C C 1
ATOM 13216 O O . HIS C 1 233 ? 132.944 97.223 125.576 1.00 30.29 233 HIS C O 1
ATOM 13230 N N . ALA C 1 234 ? 133.815 95.165 125.244 1.00 26.86 234 ALA C N 1
ATOM 13231 C CA . ALA C 1 234 ? 134.191 94.934 126.630 1.00 26.86 234 ALA C CA 1
ATOM 13232 C C . ALA C 1 234 ? 135.400 95.756 127.049 1.00 26.86 234 ALA C C 1
ATOM 13233 O O . ALA C 1 234 ? 136.029 95.446 128.065 1.00 26.86 234 ALA C O 1
ATOM 13240 N N . HIS C 1 235 ? 135.750 96.782 126.281 1.00 26.86 235 HIS C N 1
ATOM 13241 C CA . HIS C 1 235 ? 136.712 97.779 126.719 1.00 26.86 235 HIS C CA 1
ATOM 13242 C C . HIS C 1 235 ? 136.031 99.026 127.258 1.00 26.86 235 HIS C C 1
ATOM 13243 O O . HIS C 1 235 ? 136.658 99.793 127.994 1.00 26.86 235 HIS C O 1
ATOM 13257 N N . LEU C 1 236 ? 134.766 99.241 126.911 1.00 26.09 236 LEU C N 1
ATOM 13258 C CA . LEU C 1 236 ? 133.993 100.343 127.464 1.00 26.09 236 LEU C CA 1
ATOM 13259 C C . LEU C 1 236 ? 133.759 100.106 128.949 1.00 26.09 236 LEU C C 1
ATOM 13260 O O . LEU C 1 236 ? 133.933 101.013 129.768 1.00 26.09 236 LEU C O 1
ATOM 13276 N N . SER C 1 237 ? 133.372 98.884 129.306 1.00 24.54 237 SER C N 1
ATOM 13277 C CA . SER C 1 237 ? 133.148 98.555 130.707 1.00 24.54 237 SER C CA 1
ATOM 13278 C C . SER C 1 237 ? 134.449 98.597 131.501 1.00 24.54 237 SER C C 1
ATOM 13279 O O . SER C 1 237 ? 134.529 99.230 132.558 1.00 24.54 237 SER C O 1
ATOM 13287 N N . ARG C 1 238 ? 135.486 97.936 130.993 1.00 23.53 238 ARG C N 1
ATOM 13288 C CA . ARG C 1 238 ? 136.628 97.541 131.806 1.00 23.53 238 ARG C CA 1
ATOM 13289 C C . ARG C 1 238 ? 137.821 98.481 131.699 1.00 23.53 238 ARG C C 1
ATOM 13290 O O . ARG C 1 238 ? 138.775 98.322 132.465 1.00 23.53 238 ARG C O 1
ATOM 13311 N N . TYR C 1 239 ? 137.809 99.439 130.775 1.00 23.82 239 TYR C N 1
ATOM 13312 C CA . TYR C 1 239 ? 138.924 100.372 130.652 1.00 23.82 239 TYR C CA 1
ATOM 13313 C C . TYR C 1 239 ? 138.473 101.814 130.826 1.00 23.82 239 TYR C C 1
ATOM 13314 O O . TYR C 1 239 ? 139.137 102.601 131.508 1.00 23.82 239 TYR C O 1
ATOM 13332 N N . LEU C 1 240 ? 137.343 102.168 130.217 1.00 23.23 240 LEU C N 1
ATOM 13333 C CA . LEU C 1 240 ? 136.945 103.558 130.059 1.00 23.23 240 LEU C CA 1
ATOM 13334 C C . LEU C 1 240 ? 135.766 103.945 130.941 1.00 23.23 240 LEU C C 1
ATOM 13335 O O . LEU C 1 240 ? 135.122 104.966 130.682 1.00 23.23 240 LEU C O 1
ATOM 13351 N N . THR C 1 241 ? 135.462 103.157 131.972 1.00 22.95 241 THR C N 1
ATOM 13352 C CA . THR C 1 241 ? 134.390 103.546 132.881 1.00 22.95 241 THR C CA 1
ATOM 13353 C C . THR C 1 241 ? 134.819 104.669 133.812 1.00 22.95 241 THR C C 1
ATOM 13354 O O . THR C 1 241 ? 134.004 105.538 134.140 1.00 22.95 241 THR C O 1
ATOM 13365 N N . GLY C 1 242 ? 136.077 104.675 134.239 1.00 23.40 242 GLY C N 1
ATOM 13366 C CA . GLY C 1 242 ? 136.599 105.709 135.100 1.00 23.40 242 GLY C CA 1
ATOM 13367 C C . GLY C 1 242 ? 136.983 106.982 134.391 1.00 23.40 242 GLY C C 1
ATOM 13368 O O . GLY C 1 242 ? 137.452 107.924 135.035 1.00 23.40 242 GLY C O 1
ATOM 13372 N N . LEU C 1 243 ? 136.804 107.037 133.074 1.00 23.36 243 LEU C N 1
ATOM 13373 C CA . LEU C 1 243 ? 137.095 108.222 132.279 1.00 23.36 243 LEU C CA 1
ATOM 13374 C C . LEU C 1 243 ? 135.838 108.855 131.708 1.00 23.36 243 LEU C C 1
ATOM 13375 O O . LEU C 1 243 ? 135.654 110.072 131.823 1.00 23.36 243 LEU C O 1
ATOM 13391 N N . ARG C 1 244 ? 134.962 108.059 131.095 1.00 22.41 244 ARG C N 1
ATOM 13392 C CA . ARG C 1 244 ? 133.769 108.581 130.442 1.00 22.41 244 ARG C CA 1
ATOM 13393 C C . ARG C 1 244 ? 132.564 108.660 131.366 1.00 22.41 244 ARG C C 1
ATOM 13394 O O . ARG C 1 244 ? 131.515 109.156 130.942 1.00 22.41 244 ARG C O 1
ATOM 13415 N N . GLY C 1 245 ? 132.676 108.186 132.603 1.00 20.99 245 GLY C N 1
ATOM 13416 C CA . GLY C 1 245 ? 131.505 108.064 133.443 1.00 20.99 245 GLY C CA 1
ATOM 13417 C C . GLY C 1 245 ? 131.222 109.318 134.250 1.00 20.99 245 GLY C C 1
ATOM 13418 O O . GLY C 1 245 ? 132.105 110.129 134.528 1.00 20.99 245 GLY C O 1
ATOM 13422 N N . TYR C 1 246 ? 129.956 109.465 134.631 1.00 21.34 246 TYR C N 1
ATOM 13423 C CA . TYR C 1 246 ? 129.506 110.549 135.492 1.00 21.34 246 TYR C CA 1
ATOM 13424 C C . TYR C 1 246 ? 129.702 110.143 136.945 1.00 21.34 246 TYR C C 1
ATOM 13425 O O . TYR C 1 246 ? 129.257 109.069 137.354 1.00 21.34 246 TYR C O 1
ATOM 13443 N N . ILE C 1 247 ? 130.358 110.994 137.721 1.00 22.94 247 ILE C N 1
ATOM 13444 C CA . ILE C 1 247 ? 130.567 110.748 139.143 1.00 22.94 247 ILE C CA 1
ATOM 13445 C C . ILE C 1 247 ? 129.414 111.407 139.886 1.00 22.94 247 ILE C C 1
ATOM 13446 O O . ILE C 1 247 ? 129.366 112.635 140.013 1.00 22.94 247 ILE C O 1
ATOM 13462 N N . VAL C 1 248 ? 128.483 110.595 140.380 1.00 24.20 248 VAL C N 1
ATOM 13463 C CA . VAL C 1 248 ? 127.264 111.111 140.997 1.00 24.20 248 VAL C CA 1
ATOM 13464 C C . VAL C 1 248 ? 127.130 110.567 142.414 1.00 24.20 248 VAL C C 1
ATOM 13465 O O . VAL C 1 248 ? 127.534 109.426 142.678 1.00 24.20 248 VAL C O 1
ATOM 13478 N N . PRO C 1 249 ? 126.562 111.328 143.348 1.00 26.90 249 PRO C N 1
ATOM 13479 C CA . PRO C 1 249 ? 126.366 110.803 144.704 1.00 26.90 249 PRO C CA 1
ATOM 13480 C C . PRO C 1 249 ? 125.259 109.784 144.932 1.00 26.90 249 PRO C C 1
ATOM 13481 O O . PRO C 1 249 ? 124.217 109.808 144.272 1.00 26.90 249 PRO C O 1
ATOM 13492 N N . ILE C 1 250 ? 125.495 108.883 145.882 1.00 29.29 250 ILE C N 1
ATOM 13493 C CA . ILE C 1 250 ? 124.507 107.870 146.235 1.00 29.29 250 ILE C CA 1
ATOM 13494 C C . ILE C 1 250 ? 123.982 108.143 147.637 1.00 29.29 250 ILE C C 1
ATOM 13495 O O . ILE C 1 250 ? 123.396 107.261 148.274 1.00 29.29 250 ILE C O 1
ATOM 13511 N N . ALA C 1 251 ? 124.187 109.367 148.128 1.00 31.75 251 ALA C N 1
ATOM 13512 C CA . ALA C 1 251 ? 123.647 109.735 149.432 1.00 31.75 251 ALA C CA 1
ATOM 13513 C C . ALA C 1 251 ? 122.128 109.649 149.428 1.00 31.75 251 ALA C C 1
ATOM 13514 O O . ALA C 1 251 ? 121.520 109.146 150.380 1.00 31.75 251 ALA C O 1
ATOM 13521 N N . ASN C 1 252 ? 121.501 110.131 148.365 1.00 33.72 252 ASN C N 1
ATOM 13522 C CA . ASN C 1 252 ? 120.066 110.050 148.161 1.00 33.72 252 ASN C CA 1
ATOM 13523 C C . ASN C 1 252 ? 119.770 109.643 146.723 1.00 33.72 252 ASN C C 1
ATOM 13524 O O . ASN C 1 252 ? 120.612 109.818 145.834 1.00 33.72 252 ASN C O 1
ATOM 13535 N N . PRO C 1 253 ? 118.590 109.087 146.459 1.00 32.27 253 PRO C N 1
ATOM 13536 C CA . PRO C 1 253 ? 118.288 108.616 145.103 1.00 32.27 253 PRO C CA 1
ATOM 13537 C C . PRO C 1 253 ? 118.374 109.736 144.077 1.00 32.27 253 PRO C C 1
ATOM 13538 O O . PRO C 1 253 ? 118.051 110.893 144.354 1.00 32.27 253 PRO C O 1
ATOM 13549 N N . PHE C 1 254 ? 118.820 109.373 142.881 1.00 26.42 254 PHE C N 1
ATOM 13550 C CA . PHE C 1 254 ? 119.039 110.291 141.778 1.00 26.42 254 PHE C CA 1
ATOM 13551 C C . PHE C 1 254 ? 118.405 109.713 140.521 1.00 26.42 254 PHE C C 1
ATOM 13552 O O . PHE C 1 254 ? 118.109 108.519 140.441 1.00 26.42 254 PHE C O 1
ATOM 13569 N N . ALA C 1 255 ? 118.191 110.575 139.532 1.00 24.21 255 ALA C N 1
ATOM 13570 C CA . ALA C 1 255 ? 117.545 110.160 138.297 1.00 24.21 255 ALA C CA 1
ATOM 13571 C C . ALA C 1 255 ? 118.284 110.754 137.110 1.00 24.21 255 ALA C C 1
ATOM 13572 O O . ALA C 1 255 ? 118.706 111.912 137.149 1.00 24.21 255 ALA C O 1
ATOM 13579 N N . PHE C 1 256 ? 118.445 109.950 136.064 1.00 22.80 256 PHE C N 1
ATOM 13580 C CA . PHE C 1 256 ? 118.959 110.410 134.785 1.00 22.80 256 PHE C CA 1
ATOM 13581 C C . PHE C 1 256 ? 117.843 110.397 133.752 1.00 22.80 256 PHE C C 1
ATOM 13582 O O . PHE C 1 256 ? 116.824 109.722 133.910 1.00 22.80 256 PHE C O 1
ATOM 13599 N N . SER C 1 257 ? 118.058 111.157 132.686 1.00 22.02 257 SER C N 1
ATOM 13600 C CA . SER C 1 257 ? 117.199 111.160 131.514 1.00 22.02 257 SER C CA 1
ATOM 13601 C C . SER C 1 257 ? 118.078 111.126 130.277 1.00 22.02 257 SER C C 1
ATOM 13602 O O . SER C 1 257 ? 118.875 112.039 130.050 1.00 22.02 257 SER C O 1
ATOM 13610 N N . ILE C 1 258 ? 117.940 110.072 129.481 1.00 22.93 258 ILE C N 1
ATOM 13611 C CA . ILE C 1 258 ? 118.795 109.852 128.324 1.00 22.93 258 ILE C CA 1
ATOM 13612 C C . ILE C 1 258 ? 117.996 110.154 127.067 1.00 22.93 258 ILE C C 1
ATOM 13613 O O . ILE C 1 258 ? 116.962 109.525 126.814 1.00 22.93 258 ILE C O 1
ATOM 13629 N N . ARG C 1 259 ? 118.470 111.123 126.290 1.00 23.59 259 ARG C N 1
ATOM 13630 C CA . ARG C 1 259 ? 118.012 111.333 124.927 1.00 23.59 259 ARG C CA 1
ATOM 13631 C C . ARG C 1 259 ? 119.061 110.772 123.981 1.00 23.59 259 ARG C C 1
ATOM 13632 O O . ARG C 1 259 ? 120.261 110.832 124.257 1.00 23.59 259 ARG C O 1
ATOM 13653 N N . PHE C 1 260 ? 118.608 110.211 122.870 1.00 23.54 260 PHE C N 1
ATOM 13654 C CA . PHE C 1 260 ? 119.492 109.525 121.945 1.00 23.54 260 PHE C CA 1
ATOM 13655 C C . PHE C 1 260 ? 119.685 110.344 120.678 1.00 23.54 260 PHE C C 1
ATOM 13656 O O . PHE C 1 260 ? 118.723 110.807 120.060 1.00 23.54 260 PHE C O 1
ATOM 13673 N N . THR C 1 261 ? 120.948 110.524 120.307 1.00 23.47 261 THR C N 1
ATOM 13674 C CA . THR C 1 261 ? 121.313 111.001 118.986 1.00 23.47 261 THR C CA 1
ATOM 13675 C C . THR C 1 261 ? 122.126 109.912 118.306 1.00 23.47 261 THR C C 1
ATOM 13676 O O . THR C 1 261 ? 122.886 109.192 118.953 1.00 23.47 261 THR C O 1
ATOM 13687 N N . GLN C 1 262 ? 121.941 109.776 117.000 1.00 24.04 262 GLN C N 1
ATOM 13688 C CA . GLN C 1 262 ? 122.626 108.750 116.230 1.00 24.04 262 GLN C CA 1
ATOM 13689 C C . GLN C 1 262 ? 123.261 109.391 115.010 1.00 24.04 262 GLN C C 1
ATOM 13690 O O . GLN C 1 262 ? 122.555 109.831 114.099 1.00 24.04 262 GLN C O 1
ATOM 13704 N N . ILE C 1 263 ? 124.588 109.437 114.989 1.00 25.15 263 ILE C N 1
ATOM 13705 C CA . ILE C 1 263 ? 125.338 110.016 113.883 1.00 25.15 263 ILE C CA 1
ATOM 13706 C C . ILE C 1 263 ? 125.824 108.870 113.009 1.00 25.15 263 ILE C C 1
ATOM 13707 O O . ILE C 1 263 ? 126.596 108.019 113.462 1.00 25.15 263 ILE C O 1
ATOM 13723 N N . ASN C 1 264 ? 125.364 108.842 111.765 1.00 25.99 264 ASN C N 1
ATOM 13724 C CA . ASN C 1 264 ? 125.723 107.804 110.807 1.00 25.99 264 ASN C CA 1
ATOM 13725 C C . ASN C 1 264 ? 126.679 108.411 109.791 1.00 25.99 264 ASN C C 1
ATOM 13726 O O . ASN C 1 264 ? 126.363 109.423 109.157 1.00 25.99 264 ASN C O 1
ATOM 13737 N N . TYR C 1 265 ? 127.849 107.799 109.649 1.00 28.93 265 TYR C N 1
ATOM 13738 C CA . TYR C 1 265 ? 128.865 108.274 108.726 1.00 28.93 265 TYR C CA 1
ATOM 13739 C C . TYR C 1 265 ? 128.875 107.411 107.473 1.00 28.93 265 TYR C C 1
ATOM 13740 O O . TYR C 1 265 ? 128.560 106.220 107.522 1.00 28.93 265 TYR C O 1
ATOM 13758 N N . ALA C 1 266 ? 129.229 108.024 106.348 1.00 34.48 266 ALA C N 1
ATOM 13759 C CA . ALA C 1 266 ? 129.277 107.311 105.082 1.00 34.48 266 ALA C CA 1
ATOM 13760 C C . ALA C 1 266 ? 130.595 106.562 104.945 1.00 34.48 266 ALA C C 1
ATOM 13761 O O . ALA C 1 266 ? 131.667 107.102 105.227 1.00 34.48 266 ALA C O 1
ATOM 13763 N N . ASN C 1 267 ? 130.508 105.306 104.506 1.00 36.37 267 ASN C N 1
ATOM 13764 C CA . ASN C 1 267 ? 131.688 104.465 104.315 1.00 36.37 267 ASN C CA 1
ATOM 13765 C C . ASN C 1 267 ? 132.353 104.786 102.973 1.00 36.37 267 ASN C C 1
ATOM 13766 O O . ASN C 1 267 ? 132.514 103.937 102.097 1.00 36.37 267 ASN C O 1
ATOM 13777 N N . ARG C 1 268 ? 132.744 106.049 102.826 1.00 40.00 268 ARG C N 1
ATOM 13778 C CA . ARG C 1 268 ? 133.379 106.505 101.599 1.00 40.00 268 ARG C CA 1
ATOM 13779 C C . ARG C 1 268 ? 134.868 106.182 101.608 1.00 40.00 268 ARG C C 1
ATOM 13780 O O . ARG C 1 268 ? 135.479 106.015 102.667 1.00 40.00 268 ARG C O 1
ATOM 13801 N N . THR C 1 269 ? 135.446 106.100 100.411 1.00 43.48 269 THR C N 1
ATOM 13802 C CA . THR C 1 269 ? 136.774 105.528 100.215 1.00 43.48 269 THR C CA 1
ATOM 13803 C C . THR C 1 269 ? 137.875 106.330 100.898 1.00 43.48 269 THR C C 1
ATOM 13804 O O . THR C 1 269 ? 138.960 105.799 101.154 1.00 43.48 269 THR C O 1
ATOM 13815 N N . ASP C 1 270 ? 137.616 107.604 101.202 1.00 43.42 270 ASP C N 1
ATOM 13816 C CA . ASP C 1 270 ? 138.626 108.460 101.815 1.00 43.42 270 ASP C CA 1
ATOM 13817 C C . ASP C 1 270 ? 138.406 108.616 103.316 1.00 43.42 270 ASP C C 1
ATOM 13818 O O . ASP C 1 270 ? 139.130 109.376 103.967 1.00 43.42 270 ASP C O 1
ATOM 13827 N N . SER C 1 271 ? 137.423 107.916 103.876 1.00 39.23 271 SER C N 1
ATOM 13828 C CA . SER C 1 271 ? 137.196 107.899 105.315 1.00 39.23 271 SER C CA 1
ATOM 13829 C C . SER C 1 271 ? 136.330 106.695 105.664 1.00 39.23 271 SER C C 1
ATOM 13830 O O . SER C 1 271 ? 135.142 106.852 105.972 1.00 39.23 271 SER C O 1
ATOM 13838 N N . PRO C 1 272 ? 136.885 105.481 105.626 1.00 37.23 272 PRO C N 1
ATOM 13839 C CA . PRO C 1 272 ? 136.075 104.269 105.843 1.00 37.23 272 PRO C CA 1
ATOM 13840 C C . PRO C 1 272 ? 135.585 103.944 107.248 1.00 37.23 272 PRO C C 1
ATOM 13841 O O . PRO C 1 272 ? 136.301 104.132 108.234 1.00 37.23 272 PRO C O 1
ATOM 13852 N N . CYS C 1 273 ? 134.343 103.468 107.332 1.00 35.91 273 CYS C N 1
ATOM 13853 C CA . CYS C 1 273 ? 133.800 102.950 108.581 1.00 35.91 273 CYS C CA 1
ATOM 13854 C C . CYS C 1 273 ? 134.388 101.584 108.900 1.00 35.91 273 CYS C C 1
ATOM 13855 O O . CYS C 1 273 ? 135.084 100.979 108.080 1.00 35.91 273 CYS C O 1
ATOM 13862 N N . VAL C 1 274 ? 134.095 101.095 110.104 1.00 33.26 274 VAL C N 1
ATOM 13863 C CA . VAL C 1 274 ? 134.379 99.711 110.470 1.00 33.26 274 VAL C CA 1
ATOM 13864 C C . VAL C 1 274 ? 133.159 98.973 111.005 1.00 33.26 274 VAL C C 1
ATOM 13865 O O . VAL C 1 274 ? 133.003 97.787 110.688 1.00 33.26 274 VAL C O 1
ATOM 13878 N N . ASP C 1 275 ? 132.232 99.676 111.668 1.00 32.27 275 ASP C N 1
ATOM 13879 C CA . ASP C 1 275 ? 131.043 99.227 112.409 1.00 32.27 275 ASP C CA 1
ATOM 13880 C C . ASP C 1 275 ? 131.438 99.087 113.875 1.00 32.27 275 ASP C C 1
ATOM 13881 O O . ASP C 1 275 ? 132.597 98.799 114.183 1.00 32.27 275 ASP C O 1
ATOM 13890 N N . SER C 1 276 ? 130.482 99.297 114.784 1.00 30.30 276 SER C N 1
ATOM 13891 C CA . SER C 1 276 ? 130.805 99.362 116.206 1.00 30.30 276 SER C CA 1
ATOM 13892 C C . SER C 1 276 ? 131.587 98.146 116.681 1.00 30.30 276 SER C C 1
ATOM 13893 O O . SER C 1 276 ? 132.532 98.284 117.468 1.00 30.30 276 SER C O 1
ATOM 13901 N N . GLU C 1 277 ? 131.215 96.952 116.222 1.00 31.63 277 GLU C N 1
ATOM 13902 C CA . GLU C 1 277 ? 131.863 95.740 116.711 1.00 31.63 277 GLU C CA 1
ATOM 13903 C C . GLU C 1 277 ? 133.341 95.698 116.341 1.00 31.63 277 GLU C C 1
ATOM 13904 O O . GLU C 1 277 ? 134.192 95.435 117.200 1.00 31.63 277 GLU C O 1
ATOM 13916 N N . GLU C 1 278 ? 133.669 95.945 115.071 1.00 30.97 278 GLU C N 1
ATOM 13917 C CA . GLU C 1 278 ? 135.070 95.921 114.669 1.00 30.97 278 GLU C CA 1
ATOM 13918 C C . GLU C 1 278 ? 135.838 97.060 115.321 1.00 30.97 278 GLU C C 1
ATOM 13919 O O . GLU C 1 278 ? 137.021 96.911 115.644 1.00 30.97 278 GLU C O 1
ATOM 13931 N N . TYR C 1 279 ? 135.191 98.212 115.513 1.00 29.24 279 TYR C N 1
ATOM 13932 C CA . TYR C 1 279 ? 135.862 99.314 116.190 1.00 29.24 279 TYR C CA 1
ATOM 13933 C C . TYR C 1 279 ? 136.243 98.921 117.608 1.00 29.24 279 TYR C C 1
ATOM 13934 O O . TYR C 1 279 ? 137.361 99.188 118.057 1.00 29.24 279 TYR C O 1
ATOM 13952 N N . ALA C 1 280 ? 135.319 98.290 118.333 1.00 27.89 280 ALA C N 1
ATOM 13953 C CA . ALA C 1 280 ? 135.624 97.859 119.692 1.00 27.89 280 ALA C CA 1
ATOM 13954 C C . ALA C 1 280 ? 136.711 96.797 119.700 1.00 27.89 280 ALA C C 1
ATOM 13955 O O . ALA C 1 280 ? 137.607 96.822 120.552 1.00 27.89 280 ALA C O 1
ATOM 13962 N N . ALA C 1 281 ? 136.650 95.849 118.763 1.00 27.94 281 ALA C N 1
ATOM 13963 C CA . ALA C 1 281 ? 137.693 94.832 118.692 1.00 27.94 281 ALA C CA 1
ATOM 13964 C C . ALA C 1 281 ? 139.062 95.464 118.475 1.00 27.94 281 ALA C C 1
ATOM 13965 O O . ALA C 1 281 ? 140.016 95.155 119.198 1.00 27.94 281 ALA C O 1
ATOM 13972 N N . CYS C 1 282 ? 139.173 96.362 117.492 1.00 30.43 282 CYS C N 1
ATOM 13973 C CA . CYS C 1 282 ? 140.440 97.042 117.246 1.00 30.43 282 CYS C CA 1
ATOM 13974 C C . CYS C 1 282 ? 140.888 97.854 118.448 1.00 30.43 282 CYS C C 1
ATOM 13975 O O . CYS C 1 282 ? 142.069 97.820 118.808 1.00 30.43 282 CYS C O 1
ATOM 13982 N N . VAL C 1 283 ? 139.975 98.603 119.066 1.00 28.05 283 VAL C N 1
ATOM 13983 C CA . VAL C 1 283 ? 140.360 99.468 120.170 1.00 28.05 283 VAL C CA 1
ATOM 13984 C C . VAL C 1 283 ? 140.881 98.640 121.332 1.00 28.05 283 VAL C C 1
ATOM 13985 O O . VAL C 1 283 ? 141.919 98.962 121.918 1.00 28.05 283 VAL C O 1
ATOM 13998 N N . GLU C 1 284 ? 140.185 97.557 121.679 1.00 28.07 284 GLU C N 1
ATOM 13999 C CA . GLU C 1 284 ? 140.633 96.737 122.797 1.00 28.07 284 GLU C CA 1
ATOM 14000 C C . GLU C 1 284 ? 141.931 96.012 122.474 1.00 28.07 284 GLU C C 1
ATOM 14001 O O . GLU C 1 284 ? 142.814 95.918 123.335 1.00 28.07 284 GLU C O 1
ATOM 14013 N N . ASP C 1 285 ? 142.077 95.501 121.247 1.00 28.03 285 ASP C N 1
ATOM 14014 C CA . ASP C 1 285 ? 143.329 94.852 120.876 1.00 28.03 285 ASP C CA 1
ATOM 14015 C C . ASP C 1 285 ? 144.496 95.824 120.966 1.00 28.03 285 ASP C C 1
ATOM 14016 O O . ASP C 1 285 ? 145.549 95.487 121.520 1.00 28.03 285 ASP C O 1
ATOM 14025 N N . PHE C 1 286 ? 144.326 97.036 120.435 1.00 28.94 286 PHE C N 1
ATOM 14026 C CA . PHE C 1 286 ? 145.387 98.031 120.521 1.00 28.94 286 PHE C CA 1
ATOM 14027 C C . PHE C 1 286 ? 145.676 98.403 121.966 1.00 28.94 286 PHE C C 1
ATOM 14028 O O . PHE C 1 286 ? 146.840 98.505 122.362 1.00 28.94 286 PHE C O 1
ATOM 14045 N N . ILE C 1 287 ? 144.635 98.612 122.769 1.00 26.51 287 ILE C N 1
ATOM 14046 C CA . ILE C 1 287 ? 144.813 99.021 124.155 1.00 26.51 287 ILE C CA 1
ATOM 14047 C C . ILE C 1 287 ? 145.649 97.969 124.866 1.00 26.51 287 ILE C C 1
ATOM 14048 O O . ILE C 1 287 ? 146.661 98.291 125.497 1.00 26.51 287 ILE C O 1
ATOM 14064 N N . GLU C 1 288 ? 145.259 96.699 124.737 1.00 27.58 288 GLU C N 1
ATOM 14065 C CA . GLU C 1 288 ? 145.966 95.649 125.461 1.00 27.58 288 GLU C CA 1
ATOM 14066 C C . GLU C 1 288 ? 147.384 95.458 124.940 1.00 27.58 288 GLU C C 1
ATOM 14067 O O . GLU C 1 288 ? 148.327 95.387 125.736 1.00 27.58 288 GLU C O 1
ATOM 14079 N N . GLN C 1 289 ? 147.566 95.379 123.620 1.00 30.78 289 GLN C N 1
ATOM 14080 C CA . GLN C 1 289 ? 148.902 95.172 123.079 1.00 30.78 289 GLN C CA 1
ATOM 14081 C C . GLN C 1 289 ? 149.837 96.327 123.412 1.00 30.78 289 GLN C C 1
ATOM 14082 O O . GLN C 1 289 ? 151.010 96.096 123.721 1.00 30.78 289 GLN C O 1
ATOM 14096 N N . ARG C 1 290 ? 149.351 97.566 123.351 1.00 30.57 290 ARG C N 1
ATOM 14097 C CA . ARG C 1 290 ? 150.159 98.708 123.749 1.00 30.57 290 ARG C CA 1
ATOM 14098 C C . ARG C 1 290 ? 150.477 98.667 125.235 1.00 30.57 290 ARG C C 1
ATOM 14099 O O . ARG C 1 290 ? 151.602 98.988 125.632 1.00 30.57 290 ARG C O 1
ATOM 14120 N N . ILE C 1 291 ? 149.512 98.267 126.066 1.00 27.36 291 ILE C N 1
ATOM 14121 C CA . ILE C 1 291 ? 149.765 98.141 127.497 1.00 27.36 291 ILE C CA 1
ATOM 14122 C C . ILE C 1 291 ? 150.883 97.140 127.743 1.00 27.36 291 ILE C C 1
ATOM 14123 O O . ILE C 1 291 ? 151.750 97.344 128.600 1.00 27.36 291 ILE C O 1
ATOM 14139 N N . TYR C 1 292 ? 150.879 96.041 126.991 1.00 30.93 292 TYR C N 1
ATOM 14140 C CA . TYR C 1 292 ? 151.910 95.023 127.144 1.00 30.93 292 TYR C CA 1
ATOM 14141 C C . TYR C 1 292 ? 153.266 95.489 126.625 1.00 30.93 292 TYR C C 1
ATOM 14142 O O . TYR C 1 292 ? 154.289 95.205 127.257 1.00 30.93 292 TYR C O 1
ATOM 14160 N N . GLU C 1 293 ? 153.293 96.196 125.493 1.00 31.80 293 GLU C N 1
ATOM 14161 C CA . GLU C 1 293 ? 154.552 96.693 124.945 1.00 31.80 293 GLU C CA 1
ATOM 14162 C C . GLU C 1 293 ? 155.126 97.806 125.811 1.00 31.80 293 GLU C C 1
ATOM 14163 O O . GLU C 1 293 ? 156.330 98.081 125.770 1.00 31.80 293 GLU C O 1
ATOM 14175 N N . LYS C 1 294 ? 154.275 98.465 126.599 1.00 30.33 294 LYS C N 1
ATOM 14176 C CA . LYS C 1 294 ? 154.727 99.581 127.419 1.00 30.33 294 LYS C CA 1
ATOM 14177 C C . LYS C 1 294 ? 155.107 99.142 128.826 1.00 30.33 294 LYS C C 1
ATOM 14178 O O . LYS C 1 294 ? 156.006 99.734 129.432 1.00 30.33 294 LYS C O 1
ATOM 14197 N N . ALA C 1 295 ? 154.443 98.118 129.360 1.00 31.28 295 ALA C N 1
ATOM 14198 C CA . ALA C 1 295 ? 154.750 97.625 130.695 1.00 31.28 295 ALA C CA 1
ATOM 14199 C C . ALA C 1 295 ? 155.920 96.650 130.657 1.00 31.28 295 ALA C C 1
ATOM 14200 O O . ALA C 1 295 ? 156.652 96.511 131.641 1.00 31.28 295 ALA C O 1
ATOM 14207 N N . GLN C 1 296 ? 156.104 95.976 129.522 1.00 34.81 296 GLN C N 1
ATOM 14208 C CA . GLN C 1 296 ? 157.185 95.011 129.359 1.00 34.81 296 GLN C CA 1
ATOM 14209 C C . GLN C 1 296 ? 157.164 93.962 130.464 1.00 34.81 296 GLN C C 1
ATOM 14210 O O . GLN C 1 296 ? 158.215 93.581 130.987 1.00 34.81 296 GLN C O 1
ATOM 14224 N N . VAL C 1 297 ? 155.971 93.496 130.827 1.00 33.02 297 VAL C N 1
ATOM 14225 C CA . VAL C 1 297 ? 155.825 92.386 131.762 1.00 33.02 297 VAL C CA 1
ATOM 14226 C C . VAL C 1 297 ? 154.693 91.504 131.260 1.00 33.02 297 VAL C C 1
ATOM 14227 O O . VAL C 1 297 ? 153.559 91.966 131.089 1.00 33.02 297 VAL C O 1
ATOM 14240 N N . GLN C 1 298 ? 154.991 90.232 131.012 1.00 36.27 298 GLN C N 1
ATOM 14241 C CA . GLN C 1 298 ? 154.039 89.334 130.363 1.00 36.27 298 GLN C CA 1
ATOM 14242 C C . GLN C 1 298 ? 153.089 88.794 131.425 1.00 36.27 298 GLN C C 1
ATOM 14243 O O . GLN C 1 298 ? 153.182 87.645 131.861 1.00 36.27 298 GLN C O 1
ATOM 14257 N N . CYS C 1 299 ? 152.160 89.653 131.843 1.00 34.02 299 CYS C N 1
ATOM 14258 C CA . CYS C 1 299 ? 151.091 89.287 132.763 1.00 34.02 299 CYS C CA 1
ATOM 14259 C C . CYS C 1 299 ? 149.957 90.295 132.634 1.00 34.02 299 CYS C C 1
ATOM 14260 O O . CYS C 1 299 ? 150.047 91.224 131.826 1.00 34.02 299 CYS C O 1
ATOM 14267 N N . ARG C 1 300 ? 148.915 90.168 133.451 1.00 29.76 300 ARG C N 1
ATOM 14268 C CA . ARG C 1 300 ? 147.729 90.990 133.245 1.00 29.76 300 ARG C CA 1
ATOM 14269 C C . ARG C 1 300 ? 147.003 91.184 134.566 1.00 29.76 300 ARG C C 1
ATOM 14270 O O . ARG C 1 300 ? 147.273 90.498 135.555 1.00 29.76 300 ARG C O 1
ATOM 14291 N N . LEU C 1 301 ? 146.089 92.144 134.566 1.00 27.96 301 LEU C N 1
ATOM 14292 C CA . LEU C 1 301 ? 145.296 92.535 135.718 1.00 27.96 301 LEU C CA 1
ATOM 14293 C C . LEU C 1 301 ? 143.838 92.146 135.508 1.00 27.96 301 LEU C C 1
ATOM 14294 O O . LEU C 1 301 ? 143.437 91.784 134.398 1.00 27.96 301 LEU C O 1
ATOM 14310 N N . PRO C 1 302 ? 143.008 92.215 136.554 1.00 27.03 302 PRO C N 1
ATOM 14311 C CA . PRO C 1 302 ? 141.647 91.669 136.449 1.00 27.03 302 PRO C CA 1
ATOM 14312 C C . PRO C 1 302 ? 140.798 92.273 135.340 1.00 27.03 302 PRO C C 1
ATOM 14313 O O . PRO C 1 302 ? 139.848 91.631 134.881 1.00 27.03 302 PRO C O 1
ATOM 14324 N N . TYR C 1 303 ? 141.110 93.488 134.894 1.00 25.16 303 TYR C N 1
ATOM 14325 C CA . TYR C 1 303 ? 140.275 94.149 133.898 1.00 25.16 303 TYR C CA 1
ATOM 14326 C C . TYR C 1 303 ? 140.616 93.742 132.470 1.00 25.16 303 TYR C C 1
ATOM 14327 O O . TYR C 1 303 ? 139.946 94.198 131.538 1.00 25.16 303 TYR C O 1
ATOM 14345 N N . MET C 1 304 ? 141.627 92.900 132.277 1.00 27.63 304 MET C N 1
ATOM 14346 C CA . MET C 1 304 ? 142.062 92.471 130.957 1.00 27.63 304 MET C CA 1
ATOM 14347 C C . MET C 1 304 ? 141.598 91.046 130.682 1.00 27.63 304 MET C C 1
ATOM 14348 O O . MET C 1 304 ? 141.424 90.241 131.601 1.00 27.63 304 MET C O 1
ATOM 14362 N N . ARG C 1 305 ? 141.413 90.737 129.401 1.00 29.43 305 ARG C N 1
ATOM 14363 C CA . ARG C 1 305 ? 140.980 89.406 129.013 1.00 29.43 305 ARG C CA 1
ATOM 14364 C C . ARG C 1 305 ? 142.027 88.370 129.421 1.00 29.43 305 ARG C C 1
ATOM 14365 O O . ARG C 1 305 ? 143.228 88.649 129.399 1.00 29.43 305 ARG C O 1
ATOM 14386 N N . PRO C 1 306 ? 141.597 87.158 129.791 1.00 29.63 306 PRO C N 1
ATOM 14387 C CA . PRO C 1 306 ? 142.550 86.173 130.323 1.00 29.63 306 PRO C CA 1
ATOM 14388 C C . PRO C 1 306 ? 143.478 85.607 129.260 1.00 29.63 306 PRO C C 1
ATOM 14389 O O . PRO C 1 306 ? 143.471 84.401 128.993 1.00 29.63 306 PRO C O 1
ATOM 14400 N N . LYS C 1 307 ? 144.282 86.473 128.642 1.00 31.98 307 LYS C N 1
ATOM 14401 C CA . LYS C 1 307 ? 145.290 85.993 127.705 1.00 31.98 307 LYS C CA 1
ATOM 14402 C C . LYS C 1 307 ? 146.435 85.293 128.425 1.00 31.98 307 LYS C C 1
ATOM 14403 O O . LYS C 1 307 ? 147.056 84.386 127.859 1.00 31.98 307 LYS C O 1
ATOM 14422 N N . LEU C 1 308 ? 146.730 85.691 129.663 1.00 32.60 308 LEU C N 1
ATOM 14423 C CA . LEU C 1 308 ? 147.934 85.227 130.340 1.00 32.60 308 LEU C CA 1
ATOM 14424 C C . LEU C 1 308 ? 147.828 85.498 131.842 1.00 32.60 308 LEU C C 1
ATOM 14425 O O . LEU C 1 308 ? 146.875 86.156 132.277 1.00 32.60 308 LEU C O 1
ATOM 14441 N N . PRO C 1 309 ? 148.774 85.015 132.676 1.00 32.83 309 PRO C N 1
ATOM 14442 C CA . PRO C 1 309 ? 148.528 84.996 134.127 1.00 32.83 309 PRO C CA 1
ATOM 14443 C C . PRO C 1 309 ? 148.500 86.375 134.769 1.00 32.83 309 PRO C C 1
ATOM 14444 O O . PRO C 1 309 ? 148.627 87.392 134.080 1.00 32.83 309 PRO C O 1
ATOM 14455 N N . LEU C 1 310 ? 148.335 86.416 136.094 1.00 31.23 310 LEU C N 1
ATOM 14456 C CA . LEU C 1 310 ? 148.033 87.646 136.815 1.00 31.23 310 LEU C CA 1
ATOM 14457 C C . LEU C 1 310 ? 149.228 88.202 137.591 1.00 31.23 310 LEU C C 1
ATOM 14458 O O . LEU C 1 310 ? 149.095 89.243 138.245 1.00 31.23 310 LEU C O 1
ATOM 14474 N N . CYS C 1 311 ? 150.381 87.531 137.545 1.00 38.59 311 CYS C N 1
ATOM 14475 C CA . CYS C 1 311 ? 151.612 88.021 138.168 1.00 38.59 311 CYS C CA 1
ATOM 14476 C C . CYS C 1 311 ? 151.392 88.546 139.582 1.00 38.59 311 CYS C C 1
ATOM 14477 O O . CYS C 1 311 ? 151.535 89.748 139.827 1.00 38.59 311 CYS C O 1
ATOM 14484 N N . SER C 1 312 ? 151.045 87.667 140.517 1.00 39.76 312 SER C N 1
ATOM 14485 C CA . SER C 1 312 ? 150.779 88.109 141.879 1.00 39.76 312 SER C CA 1
ATOM 14486 C C . SER C 1 312 ? 152.057 88.604 142.548 1.00 39.76 312 SER C C 1
ATOM 14487 O O . SER C 1 312 ? 152.561 87.975 143.483 1.00 39.76 312 SER C O 1
ATOM 14495 N N . THR C 1 313 ? 152.584 89.736 142.072 1.00 38.75 313 THR C N 1
ATOM 14496 C CA . THR C 1 313 ? 153.709 90.411 142.701 1.00 38.75 313 THR C CA 1
ATOM 14497 C C . THR C 1 313 ? 153.515 91.904 142.458 1.00 38.75 313 THR C C 1
ATOM 14498 O O . THR C 1 313 ? 153.210 92.297 141.322 1.00 38.75 313 THR C O 1
ATOM 14509 N N . PRO C 1 314 ? 153.673 92.745 143.481 1.00 37.54 314 PRO C N 1
ATOM 14510 C CA . PRO C 1 314 ? 153.330 94.169 143.325 1.00 37.54 314 PRO C CA 1
ATOM 14511 C C . PRO C 1 314 ? 154.133 94.899 142.265 1.00 37.54 314 PRO C C 1
ATOM 14512 O O . PRO C 1 314 ? 153.593 95.789 141.594 1.00 37.54 314 PRO C O 1
ATOM 14523 N N . THR C 1 315 ? 155.411 94.558 142.093 1.00 36.41 315 THR C N 1
ATOM 14524 C CA . THR C 1 315 ? 156.290 95.342 141.235 1.00 36.41 315 THR C CA 1
ATOM 14525 C C . THR C 1 315 ? 155.859 95.335 139.776 1.00 36.41 315 THR C C 1
ATOM 14526 O O . THR C 1 315 ? 155.896 96.388 139.132 1.00 36.41 315 THR C O 1
ATOM 14537 N N . ASP C 1 316 ? 155.454 94.185 139.239 1.00 34.99 316 ASP C N 1
ATOM 14538 C CA . ASP C 1 316 ? 155.052 94.085 137.844 1.00 34.99 316 ASP C CA 1
ATOM 14539 C C . ASP C 1 316 ? 153.551 94.240 137.651 1.00 34.99 316 ASP C C 1
ATOM 14540 O O . ASP C 1 316 ? 153.083 94.243 136.508 1.00 34.99 316 ASP C O 1
ATOM 14549 N N . ALA C 1 317 ? 152.789 94.364 138.735 1.00 32.67 317 ALA C N 1
ATOM 14550 C CA . ALA C 1 317 ? 151.400 94.794 138.662 1.00 32.67 317 ALA C CA 1
ATOM 14551 C C . ALA C 1 317 ? 151.265 96.306 138.658 1.00 32.67 317 ALA C C 1
ATOM 14552 O O . ALA C 1 317 ? 150.368 96.840 137.999 1.00 32.67 317 ALA C O 1
ATOM 14559 N N . ARG C 1 318 ? 152.148 97.007 139.372 1.00 34.02 318 ARG C N 1
ATOM 14560 C CA . ARG C 1 318 ? 152.193 98.460 139.266 1.00 34.02 318 ARG C CA 1
ATOM 14561 C C . ARG C 1 318 ? 152.536 98.885 137.846 1.00 34.02 318 ARG C C 1
ATOM 14562 O O . ARG C 1 318 ? 151.975 99.859 137.329 1.00 34.02 318 ARG C O 1
ATOM 14583 N N . LYS C 1 319 ? 153.456 98.166 137.198 1.00 31.51 319 LYS C N 1
ATOM 14584 C CA . LYS C 1 319 ? 153.790 98.464 135.810 1.00 31.51 319 LYS C CA 1
ATOM 14585 C C . LYS C 1 319 ? 152.563 98.330 134.918 1.00 31.51 319 LYS C C 1
ATOM 14586 O O . LYS C 1 319 ? 152.292 99.196 134.081 1.00 31.51 319 LYS C O 1
ATOM 14605 N N . ILE C 1 320 ? 151.805 97.244 135.089 1.00 29.34 320 ILE C N 1
ATOM 14606 C CA . ILE C 1 320 ? 150.612 97.031 134.275 1.00 29.34 320 ILE C CA 1
ATOM 14607 C C . ILE C 1 320 ? 149.583 98.123 134.538 1.00 29.34 320 ILE C C 1
ATOM 14608 O O . ILE C 1 320 ? 148.957 98.644 133.606 1.00 29.34 320 ILE C O 1
ATOM 14624 N N . PHE C 1 321 ? 149.383 98.482 135.807 1.00 27.58 321 PHE C N 1
ATOM 14625 C CA . PHE C 1 321 ? 148.392 99.502 136.133 1.00 27.58 321 PHE C CA 1
ATOM 14626 C C . PHE C 1 321 ? 148.774 100.850 135.533 1.00 27.58 321 PHE C C 1
ATOM 14627 O O . PHE C 1 321 ? 147.924 101.546 134.965 1.00 27.58 321 PHE C O 1
ATOM 14644 N N . VAL C 1 322 ? 150.050 101.229 135.634 1.00 28.85 322 VAL C N 1
ATOM 14645 C CA . VAL C 1 322 ? 150.484 102.513 135.091 1.00 28.85 322 VAL C CA 1
ATOM 14646 C C . VAL C 1 322 ? 150.408 102.503 133.570 1.00 28.85 322 VAL C C 1
ATOM 14647 O O . VAL C 1 322 ? 150.024 103.503 132.947 1.00 28.85 322 VAL C O 1
ATOM 14660 N N . ALA C 1 323 ? 150.788 101.386 132.943 1.00 27.65 323 ALA C N 1
ATOM 14661 C CA . ALA C 1 323 ? 150.688 101.292 131.493 1.00 27.65 323 ALA C CA 1
ATOM 14662 C C . ALA C 1 323 ? 149.244 101.435 131.037 1.00 27.65 323 ALA C C 1
ATOM 14663 O O . ALA C 1 323 ? 148.963 102.161 130.080 1.00 27.65 323 ALA C O 1
ATOM 14670 N N . THR C 1 324 ? 148.312 100.759 131.712 1.00 26.51 324 THR C N 1
ATOM 14671 C CA . THR C 1 324 ? 146.900 100.958 131.406 1.00 26.51 324 THR C CA 1
ATOM 14672 C C . THR C 1 324 ? 146.516 102.420 131.557 1.00 26.51 324 THR C C 1
ATOM 14673 O O . THR C 1 324 ? 145.896 103.009 130.661 1.00 26.51 324 THR C O 1
ATOM 14684 N N . ASP C 1 325 ? 146.885 103.022 132.689 1.00 29.57 325 ASP C N 1
ATOM 14685 C CA . ASP C 1 325 ? 146.478 104.391 132.972 1.00 29.57 325 ASP C CA 1
ATOM 14686 C C . ASP C 1 325 ? 146.923 105.330 131.864 1.00 29.57 325 ASP C C 1
ATOM 14687 O O . ASP C 1 325 ? 146.141 106.161 131.393 1.00 29.57 325 ASP C O 1
ATOM 14696 N N . ASP C 1 326 ? 148.172 105.207 131.424 1.00 29.73 326 ASP C N 1
ATOM 14697 C CA . ASP C 1 326 ? 148.723 106.114 130.426 1.00 29.73 326 ASP C CA 1
ATOM 14698 C C . ASP C 1 326 ? 148.483 105.651 128.991 1.00 29.73 326 ASP C C 1
ATOM 14699 O O . ASP C 1 326 ? 148.862 106.362 128.055 1.00 29.73 326 ASP C O 1
ATOM 14708 N N . VAL C 1 327 ? 147.869 104.484 128.795 1.00 27.79 327 VAL C N 1
ATOM 14709 C CA . VAL C 1 327 ? 147.498 104.033 127.458 1.00 27.79 327 VAL C CA 1
ATOM 14710 C C . VAL C 1 327 ? 146.036 104.316 127.130 1.00 27.79 327 VAL C C 1
ATOM 14711 O O . VAL C 1 327 ? 145.705 104.493 125.948 1.00 27.79 327 VAL C O 1
ATOM 14724 N N . ILE C 1 328 ? 145.150 104.363 128.130 1.00 25.93 328 ILE C N 1
ATOM 14725 C CA . ILE C 1 328 ? 143.743 104.639 127.847 1.00 25.93 328 ILE C CA 1
ATOM 14726 C C . ILE C 1 328 ? 143.452 106.128 127.719 1.00 25.93 328 ILE C C 1
ATOM 14727 O O . ILE C 1 328 ? 142.389 106.495 127.194 1.00 25.93 328 ILE C O 1
ATOM 14743 N N . GLN C 1 329 ? 144.353 107.001 128.177 1.00 27.46 329 GLN C N 1
ATOM 14744 C CA . GLN C 1 329 ? 144.146 108.434 127.989 1.00 27.46 329 GLN C CA 1
ATOM 14745 C C . GLN C 1 329 ? 144.151 108.794 126.511 1.00 27.46 329 GLN C C 1
ATOM 14746 O O . GLN C 1 329 ? 143.295 109.553 126.041 1.00 27.46 329 GLN C O 1
ATOM 14760 N N . ASN C 1 330 ? 145.111 108.253 125.759 1.00 30.19 330 ASN C N 1
ATOM 14761 C CA . ASN C 1 330 ? 145.305 108.591 124.354 1.00 30.19 330 ASN C CA 1
ATOM 14762 C C . ASN C 1 330 ? 145.377 107.296 123.542 1.00 30.19 330 ASN C C 1
ATOM 14763 O O . ASN C 1 330 ? 146.455 106.762 123.278 1.00 30.19 330 ASN C O 1
ATOM 14774 N N . PHE C 1 331 ? 144.210 106.796 123.146 1.00 28.10 331 PHE C N 1
ATOM 14775 C CA . PHE C 1 331 ? 144.113 105.692 122.204 1.00 28.10 331 PHE C CA 1
ATOM 14776 C C . PHE C 1 331 ? 143.311 106.059 120.965 1.00 28.10 331 PHE C C 1
ATOM 14777 O O . PHE C 1 331 ? 143.424 105.370 119.947 1.00 28.10 331 PHE C O 1
ATOM 14794 N N . GLU C 1 332 ? 142.507 107.121 121.026 1.00 32.01 332 GLU C N 1
ATOM 14795 C CA . GLU C 1 332 ? 141.878 107.633 119.815 1.00 32.01 332 GLU C CA 1
ATOM 14796 C C . GLU C 1 332 ? 142.929 108.159 118.848 1.00 32.01 332 GLU C C 1
ATOM 14797 O O . GLU C 1 332 ? 142.813 107.976 117.631 1.00 32.01 332 GLU C O 1
ATOM 14809 N N . LYS C 1 333 ? 143.960 108.821 119.376 1.00 35.13 333 LYS C N 1
ATOM 14810 C CA . LYS C 1 333 ? 145.056 109.308 118.549 1.00 35.13 333 LYS C CA 1
ATOM 14811 C C . LYS C 1 333 ? 145.948 108.166 118.078 1.00 35.13 333 LYS C C 1
ATOM 14812 O O . LYS C 1 333 ? 146.231 108.041 116.881 1.00 35.13 333 LYS C O 1
ATOM 14831 N N . GLU C 1 334 ? 146.396 107.322 119.007 1.00 32.04 334 GLU C N 1
ATOM 14832 C CA . GLU C 1 334 ? 147.437 106.346 118.715 1.00 32.04 334 GLU C CA 1
ATOM 14833 C C . GLU C 1 334 ? 146.911 105.062 118.087 1.00 32.04 334 GLU C C 1
ATOM 14834 O O . GLU C 1 334 ? 147.721 104.226 117.674 1.00 32.04 334 GLU C O 1
ATOM 14846 N N . SER C 1 335 ? 145.598 104.881 117.997 1.00 32.75 335 SER C N 1
ATOM 14847 C CA . SER C 1 335 ? 145.024 103.686 117.398 1.00 32.75 335 SER C CA 1
ATOM 14848 C C . SER C 1 335 ? 144.715 103.933 115.928 1.00 32.75 335 SER C C 1
ATOM 14849 O O . SER C 1 335 ? 144.062 104.915 115.566 1.00 32.75 335 SER C O 1
ATOM 14857 N N . SER C 1 336 ? 145.194 103.029 115.082 1.00 37.04 336 SER C N 1
ATOM 14858 C CA . SER C 1 336 ? 145.072 103.169 113.630 1.00 37.04 336 SER C CA 1
ATOM 14859 C C . SER C 1 336 ? 143.828 102.467 113.099 1.00 37.04 336 SER C C 1
ATOM 14860 O O . SER C 1 336 ? 143.894 101.671 112.163 1.00 37.04 336 SER C O 1
ATOM 14868 N N . CYS C 1 337 ? 142.675 102.755 113.690 1.00 37.07 337 CYS C N 1
ATOM 14869 C CA . CYS C 1 337 ? 141.382 102.347 113.158 1.00 37.07 337 CYS C CA 1
ATOM 14870 C C . CYS C 1 337 ? 140.380 103.481 113.349 1.00 37.07 337 CYS C C 1
ATOM 14871 O O . CYS C 1 337 ? 140.599 104.417 114.122 1.00 37.07 337 CYS C O 1
ATOM 14878 N N . LYS C 1 338 ? 139.265 103.380 112.629 1.00 37.04 338 LYS C N 1
ATOM 14879 C CA . LYS C 1 338 ? 138.579 104.553 112.113 1.00 37.04 338 LYS C CA 1
ATOM 14880 C C . LYS C 1 338 ? 137.180 104.683 112.698 1.00 37.04 338 LYS C C 1
ATOM 14881 O O . LYS C 1 338 ? 136.704 103.822 113.441 1.00 37.04 338 LYS C O 1
ATOM 14900 N N . ARG C 1 339 ? 136.525 105.788 112.338 1.00 35.64 339 ARG C N 1
ATOM 14901 C CA . ARG C 1 339 ? 135.235 106.157 112.905 1.00 35.64 339 ARG C CA 1
ATOM 14902 C C . ARG C 1 339 ? 134.164 105.113 112.626 1.00 35.64 339 ARG C C 1
ATOM 14903 O O . ARG C 1 339 ? 134.004 104.660 111.489 1.00 35.64 339 ARG C O 1
ATOM 14924 N N . LYS C 1 340 ? 133.441 104.720 113.667 1.00 30.79 340 LYS C N 1
ATOM 14925 C CA . LYS C 1 340 ? 132.210 103.960 113.524 1.00 30.79 340 LYS C CA 1
ATOM 14926 C C . LYS C 1 340 ? 131.201 104.736 112.690 1.00 30.79 340 LYS C C 1
ATOM 14927 O O . LYS C 1 340 ? 131.067 105.954 112.841 1.00 30.79 340 LYS C O 1
ATOM 14946 N N . CYS C 1 341 ? 130.488 104.043 111.804 1.00 32.61 341 CYS C N 1
ATOM 14947 C CA . CYS C 1 341 ? 129.338 104.670 111.165 1.00 32.61 341 CYS C CA 1
ATOM 14948 C C . CYS C 1 341 ? 128.343 105.123 112.221 1.00 32.61 341 CYS C C 1
ATOM 14949 O O . CYS C 1 341 ? 128.101 106.323 112.375 1.00 32.61 341 CYS C O 1
ATOM 14956 N N . GLU C 1 342 ? 127.779 104.178 112.963 1.00 28.25 342 GLU C N 1
ATOM 14957 C CA . GLU C 1 342 ? 126.781 104.473 113.978 1.00 28.25 342 GLU C CA 1
ATOM 14958 C C . GLU C 1 342 ? 127.475 104.909 115.259 1.00 28.25 342 GLU C C 1
ATOM 14959 O O . GLU C 1 342 ? 128.045 104.080 115.976 1.00 28.25 342 GLU C O 1
ATOM 14971 N N . GLU C 1 343 ? 127.432 106.209 115.538 1.00 26.36 343 GLU C N 1
ATOM 14972 C CA . GLU C 1 343 ? 127.923 106.782 116.785 1.00 26.36 343 GLU C CA 1
ATOM 14973 C C . GLU C 1 343 ? 126.703 107.171 117.606 1.00 26.36 343 GLU C C 1
ATOM 14974 O O . GLU C 1 343 ? 125.903 108.011 117.178 1.00 26.36 343 GLU C O 1
ATOM 14986 N N . ASN C 1 344 ? 126.557 106.554 118.773 1.00 24.15 344 ASN C N 1
ATOM 14987 C CA . ASN C 1 344 ? 125.406 106.783 119.630 1.00 24.15 344 ASN C CA 1
ATOM 14988 C C . ASN C 1 344 ? 125.767 107.749 120.748 1.00 24.15 344 ASN C C 1
ATOM 14989 O O . ASN C 1 344 ? 126.699 107.508 121.520 1.00 24.15 344 ASN C O 1
ATOM 15000 N N . LEU C 1 345 ? 125.022 108.846 120.824 1.00 23.41 345 LEU C N 1
ATOM 15001 C CA . LEU C 1 345 ? 125.241 109.899 121.800 1.00 23.41 345 LEU C CA 1
ATOM 15002 C C . LEU C 1 345 ? 124.094 109.873 122.792 1.00 23.41 345 LEU C C 1
ATOM 15003 O O . LEU C 1 345 ? 122.927 109.983 122.399 1.00 23.41 345 LEU C O 1
ATOM 15019 N N . TYR C 1 346 ? 124.426 109.729 124.068 1.00 21.96 346 TYR C N 1
ATOM 15020 C CA . TYR C 1 346 ? 123.448 109.647 125.146 1.00 21.96 346 TYR C CA 1
ATOM 15021 C C . TYR C 1 346 ? 123.485 110.975 125.895 1.00 21.96 346 TYR C C 1
ATOM 15022 O O . TYR C 1 346 ? 124.283 111.164 126.814 1.00 21.96 346 TYR C O 1
ATOM 15040 N N . ILE C 1 347 ? 122.622 111.902 125.487 1.00 22.89 347 ILE C N 1
ATOM 15041 C CA . ILE C 1 347 ? 122.483 113.172 126.184 1.00 22.89 347 ILE C CA 1
ATOM 15042 C C . ILE C 1 347 ? 121.847 112.866 127.530 1.00 22.89 347 ILE C C 1
ATOM 15043 O O . ILE C 1 347 ? 120.660 112.530 127.603 1.00 22.89 347 ILE C O 1
ATOM 15059 N N . VAL C 1 348 ? 122.636 112.966 128.595 1.00 21.90 348 VAL C N 1
ATOM 15060 C CA . VAL C 1 348 ? 122.215 112.540 129.925 1.00 21.90 348 VAL C CA 1
ATOM 15061 C C . VAL C 1 348 ? 121.947 113.784 130.762 1.00 21.90 348 VAL C C 1
ATOM 15062 O O . VAL C 1 348 ? 122.878 114.434 131.241 1.00 21.90 348 VAL C O 1
ATOM 15075 N N . GLU C 1 349 ? 120.673 114.119 130.933 1.00 23.10 349 GLU C N 1
ATOM 15076 C CA . GLU C 1 349 ? 120.251 115.162 131.852 1.00 23.10 349 GLU C CA 1
ATOM 15077 C C . GLU C 1 349 ? 119.969 114.541 133.212 1.00 23.10 349 GLU C C 1
ATOM 15078 O O . GLU C 1 349 ? 119.827 113.324 133.336 1.00 23.10 349 GLU C O 1
ATOM 15090 N N . PHE C 1 350 ? 119.880 115.387 134.232 1.00 23.20 350 PHE C N 1
ATOM 15091 C CA . PHE C 1 350 ? 119.560 114.941 135.582 1.00 23.20 350 PHE C CA 1
ATOM 15092 C C . PHE C 1 350 ? 118.170 115.427 135.966 1.00 23.20 350 PHE C C 1
ATOM 15093 O O . PHE C 1 350 ? 117.831 116.595 135.753 1.00 23.20 350 PHE C O 1
ATOM 15110 N N . MET C 1 351 ? 117.373 114.525 136.537 1.00 23.38 351 MET C N 1
ATOM 15111 C CA . MET C 1 351 ? 115.970 114.804 136.830 1.00 23.38 351 MET C CA 1
ATOM 15112 C C . MET C 1 351 ? 115.805 114.877 138.339 1.00 23.38 351 MET C C 1
ATOM 15113 O O . MET C 1 351 ? 116.183 113.940 139.048 1.00 23.38 351 MET C O 1
ATOM 15127 N N . HIS C 1 352 ? 115.245 115.980 138.830 1.00 26.32 352 HIS C N 1
ATOM 15128 C CA . HIS C 1 352 ? 114.850 116.046 140.229 1.00 26.32 352 HIS C CA 1
ATOM 15129 C C . HIS C 1 352 ? 113.406 115.583 140.356 1.00 26.32 352 HIS C C 1
ATOM 15130 O O . HIS C 1 352 ? 112.496 116.405 140.496 1.00 26.32 352 HIS C O 1
ATOM 15144 N N . LEU C 1 353 ? 113.187 114.274 140.297 1.00 24.84 353 LEU C N 1
ATOM 15145 C CA . LEU C 1 353 ? 111.860 113.680 140.348 1.00 24.84 353 LEU C CA 1
ATOM 15146 C C . LEU C 1 353 ? 111.572 113.193 141.763 1.00 24.84 353 LEU C C 1
ATOM 15147 O O . LEU C 1 353 ? 112.408 113.298 142.665 1.00 24.84 353 LEU C O 1
ATOM 15152 N N . PHE C 1 354 ? 110.371 112.657 141.958 1.00 27.48 354 PHE C N 1
ATOM 15153 C CA . PHE C 1 354 ? 109.928 112.221 143.278 1.00 27.48 354 PHE C CA 1
ATOM 15154 C C . PHE C 1 354 ? 109.968 110.713 143.491 1.00 27.48 354 PHE C C 1
ATOM 15155 O O . PHE C 1 354 ? 109.067 109.994 143.048 1.00 27.48 354 PHE C O 1
ATOM 15172 N N . GLU C 1 355 ? 111.018 110.241 144.155 1.00 33.90 355 GLU C N 1
ATOM 15173 C CA . GLU C 1 355 ? 111.005 108.917 144.761 1.00 33.90 355 GLU C CA 1
ATOM 15174 C C . GLU C 1 355 ? 112.169 108.809 145.733 1.00 33.90 355 GLU C C 1
ATOM 15175 O O . GLU C 1 355 ? 113.323 109.003 145.339 1.00 33.90 355 GLU C O 1
ATOM 15187 N N . ARG C 1 356 ? 111.892 108.527 147.000 1.00 36.90 356 ARG C N 1
ATOM 15188 C CA . ARG C 1 356 ? 112.958 108.256 147.949 1.00 36.90 356 ARG C CA 1
ATOM 15189 C C . ARG C 1 356 ? 112.697 106.951 148.688 1.00 36.90 356 ARG C C 1
ATOM 15190 O O . ARG C 1 356 ? 111.563 106.618 149.040 1.00 36.90 356 ARG C O 1
ATOM 15211 N N . SER C 1 357 ? 113.778 106.211 148.915 1.00 36.12 357 SER C N 1
ATOM 15212 C CA . SER C 1 357 ? 113.746 104.935 149.609 1.00 36.12 357 SER C CA 1
ATOM 15213 C C . SER C 1 357 ? 114.782 104.958 150.726 1.00 36.12 357 SER C C 1
ATOM 15214 O O . SER C 1 357 ? 115.398 105.989 151.012 1.00 36.12 357 SER C O 1
ATOM 15222 N N . ASN C 1 358 ? 114.971 103.804 151.360 1.00 38.15 358 ASN C N 1
ATOM 15223 C CA . ASN C 1 358 ? 115.925 103.672 152.453 1.00 38.15 358 ASN C CA 1
ATOM 15224 C C . ASN C 1 358 ? 116.989 102.645 152.091 1.00 38.15 358 ASN C C 1
ATOM 15225 O O . ASN C 1 358 ? 117.350 101.795 152.911 1.00 38.15 358 ASN C O 1
ATOM 15236 N N . ILE C 1 359 ? 117.498 102.723 150.863 1.00 34.46 359 ILE C N 1
ATOM 15237 C CA . ILE C 1 359 ? 118.467 101.769 150.346 1.00 34.46 359 ILE C CA 1
ATOM 15238 C C . ILE C 1 359 ? 119.729 102.521 149.944 1.00 34.46 359 ILE C C 1
ATOM 15239 O O . ILE C 1 359 ? 119.717 103.734 149.721 1.00 34.46 359 ILE C O 1
ATOM 15255 N N . SER C 1 360 ? 120.831 101.779 149.854 1.00 35.17 360 SER C N 1
ATOM 15256 C CA . SER C 1 360 ? 122.134 102.384 149.608 1.00 35.17 360 SER C CA 1
ATOM 15257 C C . SER C 1 360 ? 122.169 103.122 148.277 1.00 35.17 360 SER C C 1
ATOM 15258 O O . SER C 1 360 ? 122.326 104.347 148.247 1.00 35.17 360 SER C O 1
ATOM 15266 N N . ILE C 1 361 ? 122.019 102.394 147.175 1.00 30.08 361 ILE C N 1
ATOM 15267 C CA . ILE C 1 361 ? 122.035 102.971 145.836 1.00 30.08 361 ILE C CA 1
ATOM 15268 C C . ILE C 1 361 ? 120.647 102.808 145.239 1.00 30.08 361 ILE C C 1
ATOM 15269 O O . ILE C 1 361 ? 120.139 101.685 145.122 1.00 30.08 361 ILE C O 1
ATOM 15285 N N . ASP C 1 362 ? 120.037 103.928 144.859 1.00 30.15 362 ASP C N 1
ATOM 15286 C CA . ASP C 1 362 ? 118.735 103.942 144.199 1.00 30.15 362 ASP C CA 1
ATOM 15287 C C . ASP C 1 362 ? 118.885 104.826 142.967 1.00 30.15 362 ASP C C 1
ATOM 15288 O O . ASP C 1 362 ? 118.782 106.053 143.052 1.00 30.15 362 ASP C O 1
ATOM 15297 N N . MET C 1 363 ? 119.124 104.193 141.826 1.00 25.46 363 MET C N 1
ATOM 15298 C CA . MET C 1 363 ? 119.384 104.858 140.562 1.00 25.46 363 MET C CA 1
ATOM 15299 C C . MET C 1 363 ? 118.165 104.741 139.665 1.00 25.46 363 MET C C 1
ATOM 15300 O O . MET C 1 363 ? 117.542 103.682 139.594 1.00 25.46 363 MET C O 1
ATOM 15314 N N . SER C 1 364 ? 117.824 105.825 138.983 1.00 24.33 364 SER C N 1
ATOM 15315 C CA . SER C 1 364 ? 116.785 105.800 137.969 1.00 24.33 364 SER C CA 1
ATOM 15316 C C . SER C 1 364 ? 117.314 106.426 136.688 1.00 24.33 364 SER C C 1
ATOM 15317 O O . SER C 1 364 ? 117.882 107.520 136.702 1.00 24.33 364 SER C O 1
ATOM 15325 N N . VAL C 1 365 ? 117.139 105.715 135.581 1.00 22.72 365 VAL C N 1
ATOM 15326 C CA . VAL C 1 365 ? 117.489 106.226 134.263 1.00 22.72 365 VAL C CA 1
ATOM 15327 C C . VAL C 1 365 ? 116.189 106.330 133.485 1.00 22.72 365 VAL C C 1
ATOM 15328 O O . VAL C 1 365 ? 115.555 105.311 133.185 1.00 22.72 365 VAL C O 1
ATOM 15341 N N . TYR C 1 366 ? 115.787 107.555 133.169 1.00 22.40 366 TYR C N 1
ATOM 15342 C CA . TYR C 1 366 ? 114.531 107.801 132.486 1.00 22.40 366 TYR C CA 1
ATOM 15343 C C . TYR C 1 366 ? 114.750 107.891 130.984 1.00 22.40 366 TYR C C 1
ATOM 15344 O O . TYR C 1 366 ? 115.774 108.387 130.511 1.00 22.40 366 TYR C O 1
ATOM 15362 N N . PHE C 1 367 ? 113.772 107.388 130.237 1.00 23.82 367 PHE C N 1
ATOM 15363 C CA . PHE C 1 367 ? 113.748 107.489 128.781 1.00 23.82 367 PHE C CA 1
ATOM 15364 C C . PHE C 1 367 ? 112.392 108.093 128.440 1.00 23.82 367 PHE C C 1
ATOM 15365 O O . PHE C 1 367 ? 111.437 107.383 128.121 1.00 23.82 367 PHE C O 1
ATOM 15382 N N . ALA C 1 368 ? 112.317 109.420 128.513 1.00 23.46 368 ALA C N 1
ATOM 15383 C CA . ALA C 1 368 ? 111.063 110.147 128.394 1.00 23.46 368 ALA C CA 1
ATOM 15384 C C . ALA C 1 368 ? 110.874 110.774 127.022 1.00 23.46 368 ALA C C 1
ATOM 15385 O O . ALA C 1 368 ? 109.859 111.438 126.791 1.00 23.46 368 ALA C O 1
ATOM 15392 N N . TYR C 1 369 ? 111.823 110.586 126.112 1.00 24.07 369 TYR C N 1
ATOM 15393 C CA . TYR C 1 369 ? 111.733 111.117 124.762 1.00 24.07 369 TYR C CA 1
ATOM 15394 C C . TYR C 1 369 ? 111.993 109.988 123.780 1.00 24.07 369 TYR C C 1
ATOM 15395 O O . TYR C 1 369 ? 113.110 109.465 123.712 1.00 24.07 369 TYR C O 1
ATOM 15413 N N . ASN C 1 370 ? 110.962 109.613 123.028 1.00 24.77 370 ASN C N 1
ATOM 15414 C CA . ASN C 1 370 ? 111.087 108.543 122.050 1.00 24.77 370 ASN C CA 1
ATOM 15415 C C . ASN C 1 370 ? 111.593 109.039 120.706 1.00 24.77 370 ASN C C 1
ATOM 15416 O O . ASN C 1 370 ? 111.960 108.224 119.852 1.00 24.77 370 ASN C O 1
ATOM 15427 N N . TYR C 1 371 ? 111.625 110.351 120.500 1.00 24.70 371 TYR C N 1
ATOM 15428 C CA . TYR C 1 371 ? 112.113 110.920 119.251 1.00 24.70 371 TYR C CA 1
ATOM 15429 C C . TYR C 1 371 ? 113.635 110.929 119.265 1.00 24.70 371 TYR C C 1
ATOM 15430 O O . TYR C 1 371 ? 114.253 111.728 119.973 1.00 24.70 371 TYR C O 1
ATOM 15448 N N . ILE C 1 372 ? 114.239 110.037 118.486 1.00 24.25 372 ILE C N 1
ATOM 15449 C CA . ILE C 1 372 ? 115.687 109.945 118.354 1.00 24.25 372 ILE C CA 1
ATOM 15450 C C . ILE C 1 372 ? 116.104 110.802 117.171 1.00 24.25 372 ILE C C 1
ATOM 15451 O O . ILE C 1 372 ? 115.531 110.687 116.080 1.00 24.25 372 ILE C O 1
ATOM 15467 N N . GLN C 1 373 ? 117.089 111.668 117.391 1.00 23.36 373 GLN C N 1
ATOM 15468 C CA . GLN C 1 373 ? 117.614 112.503 116.322 1.00 23.36 373 GLN C CA 1
ATOM 15469 C C . GLN C 1 373 ? 118.725 111.764 115.590 1.00 23.36 373 GLN C C 1
ATOM 15470 O O . GLN C 1 373 ? 119.796 111.519 116.151 1.00 23.36 373 GLN C O 1
ATOM 15484 N N . VAL C 1 374 ? 118.473 111.412 114.334 1.00 23.83 374 VAL C N 1
ATOM 15485 C CA . VAL C 1 374 ? 119.407 110.642 113.522 1.00 23.83 374 VAL C CA 1
ATOM 15486 C C . VAL C 1 374 ? 119.933 111.554 112.426 1.00 23.83 374 VAL C C 1
ATOM 15487 O O . VAL C 1 374 ? 119.163 112.029 111.584 1.00 23.83 374 VAL C O 1
ATOM 15500 N N . ALA C 1 375 ? 121.241 111.790 112.432 1.00 24.70 375 ALA C N 1
ATOM 15501 C CA . ALA C 1 375 ? 121.914 112.588 111.415 1.00 24.70 375 ALA C CA 1
ATOM 15502 C C . ALA C 1 375 ? 122.795 111.655 110.597 1.00 24.70 375 ALA C C 1
ATOM 15503 O O . ALA C 1 375 ? 123.813 111.168 111.094 1.00 24.70 375 ALA C O 1
ATOM 15510 N N . THR C 1 376 ? 122.408 111.405 109.348 1.00 27.85 376 THR C N 1
ATOM 15511 C CA . THR C 1 376 ? 123.113 110.471 108.478 1.00 27.85 376 THR C CA 1
ATOM 15512 C C . THR C 1 376 ? 123.749 111.242 107.332 1.00 27.85 376 THR C C 1
ATOM 15513 O O . THR C 1 376 ? 123.058 111.980 106.624 1.00 27.85 376 THR C O 1
ATOM 15524 N N . GLU C 1 377 ? 125.054 111.068 107.143 1.00 31.80 377 GLU C N 1
ATOM 15525 C CA . GLU C 1 377 ? 125.747 111.689 106.023 1.00 31.80 377 GLU C CA 1
ATOM 15526 C C . GLU C 1 377 ? 125.811 110.694 104.872 1.00 31.80 377 GLU C C 1
ATOM 15527 O O . GLU C 1 377 ? 126.215 109.542 105.057 1.00 31.80 377 GLU C O 1
ATOM 15539 N N . TYR C 1 378 ? 125.402 111.146 103.691 1.00 34.91 378 TYR C N 1
ATOM 15540 C CA . TYR C 1 378 ? 125.246 110.294 102.527 1.00 34.91 378 TYR C CA 1
ATOM 15541 C C . TYR C 1 378 ? 126.006 110.887 101.353 1.00 34.91 378 TYR C C 1
ATOM 15542 O O . TYR C 1 378 ? 126.232 112.098 101.278 1.00 34.91 378 TYR C O 1
ATOM 15560 N N . LEU C 1 379 ? 126.385 110.009 100.428 1.00 43.23 379 LEU C N 1
ATOM 15561 C CA . LEU C 1 379 ? 127.056 110.418 99.200 1.00 43.23 379 LEU C CA 1
ATOM 15562 C C . LEU C 1 379 ? 126.102 111.268 98.373 1.00 43.23 379 LEU C C 1
ATOM 15563 O O . LEU C 1 379 ? 125.135 110.753 97.803 1.00 43.23 379 LEU C O 1
ATOM 15579 N N . THR C 1 380 ? 126.371 112.569 98.303 1.00 46.85 380 THR C N 1
ATOM 15580 C CA . THR C 1 380 ? 125.486 113.487 97.602 1.00 46.85 380 THR C CA 1
ATOM 15581 C C . THR C 1 380 ? 125.721 113.508 96.099 1.00 46.85 380 THR C C 1
ATOM 15582 O O . THR C 1 380 ? 124.976 114.186 95.383 1.00 46.85 380 THR C O 1
ATOM 15593 N N . TYR C 1 381 ? 126.727 112.788 95.604 1.00 63.30 381 TYR C N 1
ATOM 15594 C CA . TYR C 1 381 ? 127.064 112.771 94.184 1.00 63.30 381 TYR C CA 1
ATOM 15595 C C . TYR C 1 381 ? 127.313 111.326 93.774 1.00 63.30 381 TYR C C 1
ATOM 15596 O O . TYR C 1 381 ? 128.426 110.815 93.933 1.00 63.30 381 TYR C O 1
ATOM 15614 N N . THR C 1 382 ? 126.282 110.670 93.251 1.00 68.83 382 THR C N 1
ATOM 15615 C CA . THR C 1 382 ? 126.365 109.270 92.866 1.00 68.83 382 THR C CA 1
ATOM 15616 C C . THR C 1 382 ? 126.868 109.159 91.427 1.00 68.83 382 THR C C 1
ATOM 15617 O O . THR C 1 382 ? 127.212 110.154 90.785 1.00 68.83 382 THR C O 1
ATOM 15628 N N . LEU C 1 383 ? 126.920 107.931 90.906 1.00 73.26 383 LEU C N 1
ATOM 15629 C CA . LEU C 1 383 ? 127.272 107.726 89.508 1.00 73.26 383 LEU C CA 1
ATOM 15630 C C . LEU C 1 383 ? 126.131 108.085 88.568 1.00 73.26 383 LEU C C 1
ATOM 15631 O O . LEU C 1 383 ? 126.383 108.632 87.489 1.00 73.26 383 LEU C O 1
ATOM 15647 N N . ARG C 1 384 ? 124.887 107.790 88.948 1.00 76.52 384 ARG C N 1
ATOM 15648 C CA . ARG C 1 384 ? 123.751 108.220 88.143 1.00 76.52 384 ARG C CA 1
ATOM 15649 C C . ARG C 1 384 ? 123.728 109.737 88.021 1.00 76.52 384 ARG C C 1
ATOM 15650 O O . ARG C 1 384 ? 123.518 110.281 86.930 1.00 76.52 384 ARG C O 1
ATOM 15671 N N . GLY C 1 385 ? 123.945 110.436 89.132 1.00 74.86 385 GLY C N 1
ATOM 15672 C CA . GLY C 1 385 ? 123.993 111.882 89.118 1.00 74.86 385 GLY C CA 1
ATOM 15673 C C . G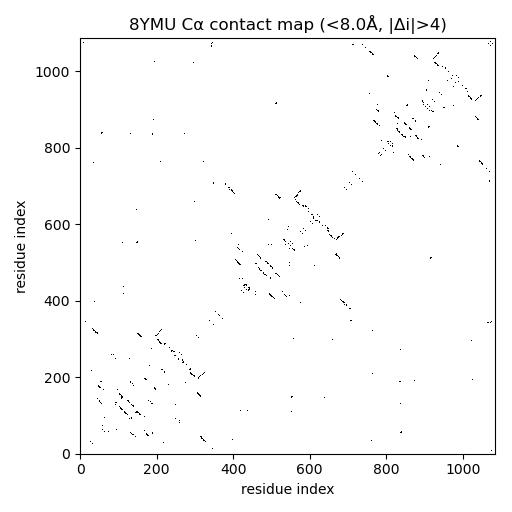LY C 1 385 ? 125.107 112.403 88.237 1.00 74.86 385 GLY C C 1
ATOM 15674 O O . GLY C 1 385 ? 124.902 113.337 87.458 1.00 74.86 385 GLY C O 1
ATOM 15678 N N . LEU C 1 386 ? 126.294 111.802 88.349 1.00 73.90 386 LEU C N 1
ATOM 15679 C CA . LEU C 1 386 ? 127.413 112.221 87.511 1.00 73.90 386 LEU C CA 1
ATOM 15680 C C . LEU C 1 386 ? 127.089 112.045 86.035 1.00 73.90 386 LEU C C 1
ATOM 15681 O O . LEU C 1 386 ? 127.312 112.952 85.227 1.00 73.90 386 LEU C O 1
ATOM 15697 N N . LEU C 1 387 ? 126.573 110.873 85.659 1.00 77.44 387 LEU C N 1
ATOM 15698 C CA . LEU C 1 387 ? 126.292 110.618 84.251 1.00 77.44 387 LEU C CA 1
ATOM 15699 C C . LEU C 1 387 ? 125.206 111.550 83.730 1.00 77.44 387 LEU C C 1
ATOM 15700 O O . LEU C 1 387 ? 125.308 112.068 82.612 1.00 77.44 387 LEU C O 1
ATOM 15716 N N . SER C 1 388 ? 124.161 111.784 84.526 1.00 79.30 388 SER C N 1
ATOM 15717 C CA . SER C 1 388 ? 123.112 112.705 84.106 1.00 79.30 388 SER C CA 1
ATOM 15718 C C . SER C 1 388 ? 123.641 114.125 83.958 1.00 79.30 388 SER C C 1
ATOM 15719 O O . SER C 1 388 ? 123.265 114.830 83.015 1.00 79.30 388 SER C O 1
ATOM 15727 N N . ASP C 1 389 ? 124.509 114.564 84.873 1.00 79.31 389 ASP C N 1
ATOM 15728 C CA . ASP C 1 389 ? 125.094 115.895 84.765 1.00 79.31 389 ASP C CA 1
ATOM 15729 C C . ASP C 1 389 ? 125.997 116.021 83.548 1.00 79.31 389 ASP C C 1
ATOM 15730 O O . ASP C 1 389 ? 125.988 117.062 82.884 1.00 79.31 389 ASP C O 1
ATOM 15739 N N . ILE C 1 390 ? 126.785 114.988 83.243 1.00 82.46 390 ILE C N 1
ATOM 15740 C CA . ILE C 1 390 ? 127.601 115.022 82.034 1.00 82.46 390 ILE C CA 1
ATOM 15741 C C . ILE C 1 390 ? 126.715 115.086 80.798 1.00 82.46 390 ILE C C 1
ATOM 15742 O O . ILE C 1 390 ? 126.977 115.860 79.871 1.00 82.46 390 ILE C O 1
ATOM 15758 N N . GLY C 1 391 ? 125.654 114.279 80.761 1.00 86.63 391 GLY C N 1
ATOM 15759 C CA . GLY C 1 391 ? 124.730 114.334 79.644 1.00 86.63 391 GLY C CA 1
ATOM 15760 C C . GLY C 1 391 ? 124.078 115.687 79.466 1.00 86.63 391 GLY C C 1
ATOM 15761 O O . GLY C 1 391 ? 123.947 116.156 78.331 1.00 86.63 391 GLY C O 1
ATOM 15765 N N . GLY C 1 392 ? 123.667 116.324 80.561 1.00 88.48 392 GLY C N 1
ATOM 15766 C CA . GLY C 1 392 ? 123.116 117.661 80.502 1.00 88.48 392 GLY C CA 1
ATOM 15767 C C . GLY C 1 392 ? 124.089 118.738 80.085 1.00 88.48 392 GLY C C 1
ATOM 15768 O O . GLY C 1 392 ? 123.741 119.581 79.254 1.00 88.48 392 GLY C O 1
ATOM 15772 N N . VAL C 1 393 ? 125.313 118.726 80.623 1.00 89.19 393 VAL C N 1
ATOM 15773 C CA . VAL C 1 393 ? 126.309 119.734 80.268 1.00 89.19 393 VAL C CA 1
ATOM 15774 C C . VAL C 1 393 ? 126.877 119.522 78.874 1.00 89.19 393 VAL C C 1
ATOM 15775 O O . VAL C 1 393 ? 127.405 120.475 78.281 1.00 89.19 393 VAL C O 1
ATOM 15788 N N . LEU C 1 394 ? 126.785 118.310 78.328 1.00 93.30 394 LEU C N 1
ATOM 15789 C CA . LEU C 1 394 ? 127.212 118.058 76.961 1.00 93.30 394 LEU C CA 1
ATOM 15790 C C . LEU C 1 394 ? 126.094 118.262 75.950 1.00 93.30 394 LEU C C 1
ATOM 15791 O O . LEU C 1 394 ? 126.372 118.667 74.816 1.00 93.30 394 LEU C O 1
ATOM 15807 N N . GLY C 1 395 ? 124.841 118.000 76.334 1.00 93.86 395 GLY C N 1
ATOM 15808 C CA . GLY C 1 395 ? 123.717 118.335 75.481 1.00 93.86 395 GLY C CA 1
ATOM 15809 C C . GLY C 1 395 ? 123.331 119.796 75.518 1.00 93.86 395 GLY C C 1
ATOM 15810 O O . GLY C 1 395 ? 122.597 120.255 74.637 1.00 93.86 395 GLY C O 1
ATOM 15814 N N . LEU C 1 396 ? 123.805 120.535 76.521 1.00 93.80 396 LEU C N 1
ATOM 15815 C CA . LEU C 1 396 ? 123.577 121.971 76.608 1.00 93.80 396 LEU C CA 1
ATOM 15816 C C . LEU C 1 396 ? 124.616 122.749 75.807 1.00 93.80 396 LEU C C 1
ATOM 15817 O O . LEU C 1 396 ? 124.365 123.883 75.391 1.00 93.80 396 LEU C O 1
ATOM 15833 N N . PHE C 1 397 ? 125.789 122.155 75.593 1.00 99.77 397 PHE C N 1
ATOM 15834 C CA . PHE C 1 397 ? 126.882 122.809 74.889 1.00 99.77 397 PHE C CA 1
ATOM 15835 C C . PHE C 1 397 ? 127.123 122.232 73.500 1.00 99.77 397 PHE C C 1
ATOM 15836 O O . PHE C 1 397 ? 127.786 122.876 72.681 1.00 99.77 397 PHE C O 1
ATOM 15844 N N . LEU C 1 398 ? 126.608 121.037 73.214 1.00 103.11 398 LEU C N 1
ATOM 15845 C CA . LEU C 1 398 ? 126.815 120.427 71.906 1.00 103.11 398 LEU C CA 1
ATOM 15846 C C . LEU C 1 398 ? 125.494 120.017 71.269 1.00 103.11 398 LEU C C 1
ATOM 15847 O O . LEU C 1 398 ? 125.318 120.146 70.053 1.00 103.11 398 LEU C O 1
ATOM 15852 N N . GLY C 1 399 ? 124.560 119.525 72.080 1.00 101.57 399 GLY C N 1
ATOM 15853 C CA . GLY C 1 399 ? 123.268 119.091 71.595 1.00 101.57 399 GLY C CA 1
ATOM 15854 C C . GLY C 1 399 ? 123.181 117.637 71.191 1.00 101.57 399 GLY C C 1
ATOM 15855 O O . GLY C 1 399 ? 122.072 117.151 70.934 1.00 101.57 399 GLY C O 1
ATOM 15856 N N . ILE C 1 400 ? 124.302 116.928 71.125 1.00 102.89 400 ILE C N 1
ATOM 15857 C CA . ILE C 1 400 ? 124.303 115.504 70.812 1.00 102.89 400 ILE C CA 1
ATOM 15858 C C . ILE C 1 400 ? 123.829 114.741 72.040 1.00 102.89 400 ILE C C 1
ATOM 15859 O O . ILE C 1 400 ? 124.323 114.966 73.152 1.00 102.89 400 ILE C O 1
ATOM 15864 N N . CYS C 1 401 ? 122.869 113.835 71.843 1.00 104.55 401 CYS C N 1
ATOM 15865 C CA . CYS C 1 401 ? 122.214 113.176 72.971 1.00 104.55 401 CYS C CA 1
ATOM 15866 C C . CYS C 1 401 ? 122.062 111.690 72.644 1.00 104.55 401 CYS C C 1
ATOM 15867 O O . CYS C 1 401 ? 121.130 111.306 71.932 1.00 104.55 401 CYS C O 1
ATOM 15870 N N . ILE C 1 402 ? 122.973 110.875 73.179 1.00 110.60 402 ILE C N 1
ATOM 15871 C CA . ILE C 1 402 ? 122.935 109.416 73.087 1.00 110.60 402 ILE C CA 1
ATOM 15872 C C . ILE C 1 402 ? 122.419 108.943 71.733 1.00 110.60 402 ILE C C 1
ATOM 15873 O O . ILE C 1 402 ? 123.154 108.311 70.966 1.00 110.60 402 ILE C O 1
ATOM 15878 N N . LEU C 1 403 ? 121.152 109.237 71.433 1.00 116.05 403 LEU C N 1
ATOM 15879 C CA . LEU C 1 403 ? 120.591 108.847 70.143 1.00 116.05 403 LEU C CA 1
ATOM 15880 C C . LEU C 1 403 ? 121.438 109.387 68.999 1.00 116.05 403 LEU C C 1
ATOM 15881 O O . LEU C 1 403 ? 121.725 108.671 68.032 1.00 116.05 403 LEU C O 1
ATOM 15886 N N . SER C 1 404 ? 121.853 110.651 69.094 1.00 121.50 404 SER C N 1
ATOM 15887 C CA . SER C 1 404 ? 122.797 111.184 68.120 1.00 121.50 404 SER C CA 1
ATOM 15888 C C . SER C 1 404 ? 124.118 110.429 68.179 1.00 121.50 404 SER C C 1
ATOM 15889 O O . SER C 1 404 ? 124.772 110.226 67.151 1.00 121.50 404 SER C O 1
ATOM 15892 N N . VAL C 1 405 ? 124.522 109.995 69.375 1.00 123.83 405 VAL C N 1
ATOM 15893 C CA . VAL C 1 405 ? 125.738 109.196 69.501 1.00 123.83 405 VAL C CA 1
ATOM 15894 C C . VAL C 1 405 ? 125.580 107.866 68.776 1.00 123.83 405 VAL C C 1
ATOM 15895 O O . VAL C 1 405 ? 126.497 107.406 68.084 1.00 123.83 405 VAL C O 1
ATOM 15899 N N . ILE C 1 406 ? 124.422 107.221 68.929 1.00 128.54 406 ILE C N 1
ATOM 15900 C CA . ILE C 1 406 ? 124.178 105.963 68.230 1.00 128.54 406 ILE C CA 1
ATOM 15901 C C . ILE C 1 406 ? 124.179 106.179 66.723 1.00 128.54 406 ILE C C 1
ATOM 15902 O O . ILE C 1 406 ? 124.725 105.368 65.965 1.00 128.54 406 ILE C O 1
ATOM 15907 N N . GLU C 1 407 ? 123.562 107.268 66.261 1.00 132.15 407 GLU C N 1
ATOM 15908 C CA . GLU C 1 407 ? 123.547 107.558 64.831 1.00 132.15 407 GLU C CA 1
ATOM 15909 C C . GLU C 1 407 ? 124.960 107.788 64.307 1.00 132.15 407 GLU C C 1
ATOM 15910 O O . GLU C 1 407 ? 125.319 107.317 63.221 1.00 132.15 407 GLU C O 1
ATOM 15916 N N . VAL C 1 408 ? 125.780 108.514 65.070 1.00 135.01 408 VAL C N 1
ATOM 15917 C CA . VAL C 1 408 ? 127.161 108.759 64.666 1.00 135.01 408 VAL C CA 1
ATOM 15918 C C . VAL C 1 408 ? 127.950 107.459 64.622 1.00 135.01 408 VAL C C 1
ATOM 15919 O O . VAL C 1 408 ? 128.754 107.242 63.708 1.00 135.01 408 VAL C O 1
ATOM 15923 N N . PHE C 1 409 ? 127.749 106.582 65.608 1.00 136.53 409 PHE C N 1
ATOM 15924 C CA . PHE C 1 409 ? 128.431 105.293 65.596 1.00 136.53 409 PHE C CA 1
ATOM 15925 C C . PHE C 1 409 ? 128.017 104.462 64.388 1.00 136.53 409 PHE C C 1
ATOM 15926 O O . PHE C 1 409 ? 128.858 103.816 63.752 1.00 136.53 409 PHE C O 1
ATOM 15934 N N . GLU C 1 410 ? 126.723 104.462 64.059 1.00 144.60 410 GLU C N 1
ATOM 15935 C CA . GLU C 1 410 ? 126.264 103.738 62.879 1.00 144.60 410 GLU C CA 1
ATOM 15936 C C . GLU C 1 410 ? 126.880 104.313 61.610 1.00 144.60 410 GLU C C 1
ATOM 15937 O O . GLU C 1 410 ? 127.285 103.565 60.712 1.00 144.60 410 GLU C O 1
ATOM 15943 N N . VAL C 1 411 ? 126.958 105.641 61.517 1.00 143.28 411 VAL C N 1
ATOM 15944 C CA . VAL C 1 411 ? 127.572 106.273 60.352 1.00 143.28 411 VAL C CA 1
ATOM 15945 C C . VAL C 1 411 ? 129.037 105.867 60.244 1.00 143.28 411 VAL C C 1
ATOM 15946 O O . VAL C 1 411 ? 129.540 105.563 59.156 1.00 143.28 411 VAL C O 1
ATOM 15950 N N . VAL C 1 412 ? 129.744 105.859 61.376 1.00 142.09 412 VAL C N 1
ATOM 15951 C CA . VAL C 1 412 ? 131.147 105.458 61.372 1.00 142.09 412 VAL C CA 1
ATOM 15952 C C . VAL C 1 412 ? 131.291 104.012 60.918 1.00 142.09 412 VAL C C 1
ATOM 15953 O O . VAL C 1 412 ? 132.181 103.691 60.120 1.00 142.09 412 VAL C O 1
ATOM 15957 N N . ILE C 1 413 ? 130.429 103.117 61.411 1.00 145.04 413 ILE C N 1
ATOM 15958 C CA . ILE C 1 413 ? 130.440 101.730 60.952 1.00 145.04 413 ILE C CA 1
ATOM 15959 C C . ILE C 1 413 ? 129.833 101.575 59.566 1.00 145.04 413 ILE C C 1
ATOM 15960 O O . ILE C 1 413 ? 130.040 100.534 58.923 1.00 145.04 413 ILE C O 1
ATOM 15965 N N . PHE C 1 414 ? 129.098 102.571 59.083 1.00 146.12 414 PHE C N 1
ATOM 15966 C CA . PHE C 1 414 ? 128.524 102.534 57.743 1.00 146.12 414 PHE C CA 1
ATOM 15967 C C . PHE C 1 414 ? 127.605 101.330 57.567 1.00 146.12 414 PHE C C 1
ATOM 15968 O O . PHE C 1 414 ? 126.383 101.451 57.660 1.00 146.12 414 PHE C O 1
#

Nearest PDB structures (foldseek):
  4ntw-assembly1_A  TM=7.390E-01  e=1.289E-18  Gallus gallus
  6vtk-assembly1_A  TM=6.943E-01  e=5.762E-19  Gallus gallus
  6l6p-assembly1_B  TM=6.986E-01  e=1.652E-18  Homo sapiens
  6l6p-assembly1_C  TM=6.837E-01  e=3.070E-18  Homo sapiens
  6l6p-assembly1_A  TM=6.742E-01  e=3.475E-18  Homo sapiens

B-factor: mean 39.61, std 27.23, range [20.36, 157.12]

Radius of gyration: 35.48 Å; Cα contacts (8 Å, |Δi|>4): 2365; chains: 3; bounding box: 83×79×105 Å

Secondary structure (DSSP, 8-state):
-HHHHHHHHHHHHHHHHHHHHHHHHHHHHHS--EEEEEEEEEPSEE-----EEEESPGGG-TTHHHHHHHTT--TTSGGGGGSBTTB-HHHHHHTT--S-TTEEEEEEEEE-SSS-EEEE--S---EEEEETTEEEEE----S-EE--SS-EEEEEEE-----SSS----EEEEE---SS-TTTTTTSHHHHSEEEE-SS-EEEEEEEEEEE---BTTB----HHHHHHHHHHHHHHHHHHHH--S---TTS-SSS-----HHHHHHHHHHHHHHHSSSTTT------S-EEEEEEEE---S---SSSEEEEEE----EEEEEEEEESS-HHHHHHHHHHHHHHHT---THHHHHHHHHHH-/-HHHHHHHHHHHHHHHHHHHHHHHHHHHHHS--EEEEEEEEEPSEE-----EEEESPGGG-TTHHHHHHHTT--TTSGGGGGSBTTB-HHHHHHHT--S-TTEEEEEEEEE-SSS-EEEE--S---EEEEETTEEEEE----S-EE--SS-EEEEEEE-----SSS----EEEEE---SS-HHHHHTSHHHHSEEEE-SS-EEEEEEEEEEE---BTTB----HHHHHHHHHHHHHHHHHHHH--S---TTS-SSS----SHHHHHHHHHHHHHHHSS-TTT------SEEEEEEEEE---S---SSSEEEEEE----EEEEEEEEESS-HHHHHHHHHHHHHHHT---THHHHHHHHHHH-/-HHHHHHHHHHHHHHHHHHHHHHHHHHHHHS--EEEEEEEEEPSEE-----EEEESPTTT-TTHHHHHHHTT--TT-GGGGGSBTTB-HHHHHHTT----TTEEEEEEEEE-SSS-EEEE--S---EEEEETTEEEEE----S-EE--SS-EEEEEEE-----SSS----EEEEE---SS-HHHHHTSHHHHSEEEE-SS-EEEEEEEEEEE---BTTB----HHHHHHHHHHHHHHHHHHHH--S---TTS-SSS----SHHHHHHHHHHHHHHHSSSTTT------SEEEEEEEEEE--S---SSSEEEEEE----EEEEEEEEESS-HHHHHHHHHHHHHTTT---THHHHHHHHHHH-

Foldseek 3Di:
DVPVVVVVVLVVVLVVVLVVVLVVLVVCVLPFDKDKDKFWDFDQWAQFFWKKKFAAAQLPQQQLQVVCVVVVHGSVLLLQQLVDPVDFQLNSLVRRDQFPPQKWKWKFAEADPPPGTDTGRPDQTWDWAQANRGTIIIGQSGDTFGHYAQRTKMKIFRFDDPPPDGDHGFWMWMFGHHPPLLCCNHQCSNPRTDIGTQPWEWEKEWAKEKAAEDCDPVAHADAPVRVSVQLLVCLVVQLCVQLVDPAAHRSHDPPDHHPSHSVSNVSSSVSSVVSVVDRVPVRPHHDHRIDMDIPMDIDDDDDTDDGRGIYMYTHRGSTYMYIYMDRPRDPVNSVVVSQVSCCVSPVQHVVNVVVVVVVVVD/DPPVVVVVVLQVVLVVVLVVVLVVLVVCVLPFDKDKDKFWDFFQWAQFFKKKKFAAAQLQQQQLQQVCVVVVHGSPLLLQQLPDPVDFQLVSLVRSDQFPPQKAKWKFAEADPPPGTDTGRDDQTWDWAQASRGIIIIGQSGDTFGHYAQRTKMKIFRFDDPPPDGDHGFWMWMFGHHPPLLCCNHQCSNPRTDIGTQPWEWEKEWAKEKAFEDCDPVAHADAPVRVSVQLLVVLVVQLCVQLVDPAAHRSHDPPDHHPSHSPSNVSSSVSSVVSVVDSVPVGPHHDHRIDMDIPMDIDPDDDTDDGRGIYMYTHRGSTYMYIYMDRPQDPVNSVVVSQVSCCVSPVQHVVNVVVVVVVVVD/DPPVVVVVVLLVVLVVVLVVVLVVLVVCVVPFDKDKDKFWDFFQWDQFFKKKKFAAAQLQWQQLQQVCVVVVHHSPLLLQCLPDPVDFQVNSLVRSDQFPPQKAKWKFAEADPPPGTDTGRPDQTWDWAQANRGTIIIGQSGDTFGHYAQRTKMKIFRFDDPPPDGDHGFWMWMFGHHPPLLCCNHQCSNPRTDTGTQPWEWEKEWAKEKAFEDCDPVAHADAPNVVSVQLLVCLVVQLCVQLVDPDAHRSHDPPDHHPSHSPSNVSSSVSSVVSVVDSVPVGPHHDHRIDMDIPMDIDPDDDTDDGRGIYMYTHRGSTYMYMYMDRPRDPVNSVVVSQVSCCVSPVQHVVNVVVVVVVVVD

Solvent-accessible surface area: 48250 Å² total; per-residue (Å²): 208,149,73,151,61,53,136,132,56,10,22,68,118,0,102,45,65,9,56,111,40,61,44,108,35,52,111,68,62,116,70,48,34,46,35,37,132,8,63,26,60,47,55,127,83,0,111,4,4,8,0,0,2,0,0,36,4,0,22,55,5,40,22,1,4,25,37,0,96,128,65,77,21,53,73,120,108,4,5,48,0,7,107,87,135,134,46,69,2,46,29,0,0,72,30,0,89,6,3,35,132,85,21,42,3,19,0,16,21,1,11,2,1,35,85,2,46,85,88,37,88,112,23,22,77,20,88,64,6,58,0,0,0,0,5,0,4,12,0,23,4,68,103,51,4,56,46,89,13,16,8,0,13,0,61,4,20,0,46,20,93,141,103,161,126,66,82,71,14,78,4,0,2,0,14,13,6,34,115,125,16,35,4,24,6,74,0,0,0,1,17,66,0,10,36,0,18,10,83,68,31,17,10,0,6,0,29,13,3,43,8,28,28,10,104,46,119,93,25,46,16,31,75,22,78,97,44,6,45,36,0,14,70,36,0,6,134,90,0,34,99,86,8,132,21,141,4,36,0,10,3,7,61,111,128,37,93,44,26,64,62,20,93,31,0,82,99,0,4,68,2,0,16,54,1,1,23,52,3,90,172,98,11,113,28,105,113,30,36,71,47,32,23,36,16,6,12,15,12,100,19,49,73,160,40,145,35,7,1,6,0,9,0,1,0,3,31,28,32,18,20,27,3,28,19,79,61,71,28,68,100,159,14,17,112,39,56,20,7,37,9,41,23,33,25,31,34,71,4,60,40,36,44,44,66,80,119,26,75,101,102,170,191,123,96,144,45,57,136,130,50,9,19,64,116,0,99,44,65,9,56,115,39,56,48,102,37,60,122,71,66,119,70,47,34,51,34,38,137,8,55,23,62,43,51,122,83,0,140,6,5,9,0,0,2,0,0,39,5,1,15,56,5,26,19,0,5,21,38,0,94,138,60,71,28,62,79,121,108,4,4,30,0,6,91,90,128,138,43,82,2,61,33,0,0,72,33,0,71,5,4,32,133,89,21,42,2,18,0,17,23,2,11,2,0,34,85,0,45,90,91,37,87,109,28,24,78,19,84,83,3,49,0,0,0,0,9,0,4,11,1,22,5,52,108,51,4,52,44,97,13,18,8,0,21,2,60,2,18,0,47,19,88,139,104,158,126,58,77,62,12,74,3,0,3,0,16,13,6,42,103,125,16,39,4,23,6,70,0,0,0,1,17,63,0,8,25,1,14,10,82,70,29,17,10,0,3,0,28,12,3,42,8,24,26,12,102,33,119,91,30,44,15,21,75,21,80,98,43,5,47,34,0,14,70,33,0,7,120,79,0,33,82,86,8,137,22,141,4,37,0,8,3,7,64,110,129,36,95,40,26,70,57,12,92,30,0,79,100,0,4,67,2,0,15,56,2,0,27,48,3,90,178,80,10,113,26,93,111,29,37,81,47,37,31,34,19,8,10,16,7,103,19,50,55,168,45,148,36,9,1,2,1,0,0,12,0,4,24,28,33,18,20,26,3,29,19,90,60,70,27,69,96,158,14,10,110,40,56,27,11,38,10,50,23,28,21,32,33,71,4,58,43,35,40,36,66,81,122,21,76,113,90,167,189,119,93,142,46,50,132,130,55,10,21,65,121,0,99,44,66,8,57,114,38,55,41,80,34,61,105,66,65,123,70,47,33,51,34,38,130,6,63,23,62,47,48,130,84,0,116,8,4,9,1,0,2,0,0,48,4,0,32,55,4,29,20,1,9,20,36,0,91,129,63,72,28,73,89,122,104,3,4,29,0,6,93,85,133,134,42,69,2,50,29,0,1,73,33,0,90,5,4,36,128,86,22,42,3,17,0,15,21,1,12,2,0,35,86,0,46,87,88,38,88,112,29,21,78,18,86,68,4,56,0,0,0,0,11,0,2,12,1,26,7,67,102,51,5,58,46,91,11,17,10,0,21,3,57,4,21,1,45,19,91,139,104,157,126,58,80,64,12,84,2,0,2,0,16,12,7,36,118,124,15,39,3,22,6,71,0,1,0,1,18,58,0,10,35,0,15,11,88,72,30,17,9,0,4,0,28,12,2,42,8,29,27,9,104,33,119,94,26,47,15,26,76,19,77,97,39,5,48,35,0,14,70,36,0,6,132,90,0,36,92,88,8,132,23,142,4,30,0,7,4,5,68,108,127,33,94,42,24,75,56,12,90,28,0,75,100,0,4,68,2,0,16,51,1,1,25,59,3,99,170,98,11,115,25,94,112,31,34,69,46,35,24,36,16,4,11,18,12,95,20,47,57,161,39,150,39,10,2,3,1,1,0,14,0,4,24,29,32,16,19,27,3,28,20,84,60,70,29,69,99,162,15,10,111,40,56,26,12,38,9,51,23,31,21,28,32,74,5,62,44,34,50,47,68,82,140,16,76,113,97,170